Protein 4I7E (pdb70)

Solvent-accessible surface area: 40851 Å² total; per-residue (Å²): 75,67,53,0,0,0,0,0,12,42,26,8,0,0,0,0,2,0,0,0,9,0,0,0,6,8,0,46,105,81,69,8,58,0,37,0,0,40,60,0,11,33,2,0,24,80,21,71,21,72,78,5,83,32,40,70,0,31,55,12,1,5,61,8,3,20,55,0,78,8,17,158,22,75,75,8,121,71,120,73,0,14,36,100,0,13,99,32,0,120,143,42,29,3,72,0,0,0,0,0,0,14,59,51,6,1,88,5,0,49,81,0,33,112,70,59,17,38,0,0,0,0,0,1,18,3,23,6,36,2,20,10,14,42,24,0,0,0,0,0,5,0,0,30,11,0,7,59,2,0,25,35,2,23,21,0,23,12,72,45,8,12,1,2,0,0,28,2,15,0,58,150,5,0,6,0,0,0,33,0,0,3,0,0,3,2,5,10,5,1,2,60,47,17,140,88,67,52,112,84,6,26,36,36,0,98,139,4,86,134,73,62,27,56,9,0,2,1,0,0,1,65,38,37,27,40,0,74,61,15,2,116,81,1,75,122,70,25,63,46,51,14,93,32,4,25,5,14,18,4,0,50,0,8,56,2,14,0,24,0,2,2,2,0,0,24,0,0,4,42,0,0,35,0,3,63,110,65,79,30,9,60,1,2,0,6,59,66,46,113,34,24,21,50,49,2,50,122,3,42,75,92,177,66,107,20,59,100,106,2,16,38,4,6,84,16,1,3,55,82,170,63,0,0,0,0,0,9,34,31,6,0,0,0,0,3,0,0,0,9,0,0,0,8,4,0,49,109,85,66,7,65,0,34,0,0,41,45,0,10,34,3,0,21,80,22,67,20,146,76,4,88,32,38,71,0,36,51,12,1,11,53,8,4,20,60,0,69,7,25,178,24,102,79,8,136,55,112,123,0,4,54,100,0,39,111,30,0,68,134,43,38,5,72,0,0,0,0,0,0,9,41,55,0,0,75,5,0,47,73,0,47,112,65,62,24,35,0,0,0,0,0,1,21,7,14,5,26,5,26,5,13,43,51,1,0,0,4,16,6,0,3,29,14,0,7,71,5,0,26,32,2,20,26,4,23,24,66,37,16,31,0,3,0,0,25,2,16,1,109,125,0,0,6,0,0,0,28,0,0,4,0,0,7,2,4,10,7,1,2,59,49,17,141,91,76,41,115,71,5,17,55,17,0,92,115,2,61,127,76,52,20,52,12,1,3,1,0,0,0,64,45,34,27,42,0,88,70,15,2,120,66,1,59,127,66,26,60,51,49,6,75,46,8,44,7,15,20,8,0,64,0,9,57,2,14,0,32,2,2,3,17,0,0,30,0,0,3,55,0,0,46,4,1,60,93,66,103,30,2,66,0,0,0,18,54,79,44,104,62,36,42,49,56,2,47,108,2,34,80,90,187,64,108,20,59,92,142,3,10,46,17,5,79,29,1,3,30,76,70,68,0,0,0,0,0,12,36,30,4,0,0,0,0,3,0,0,0,10,0,0,0,5,8,0,52,108,92,68,8,56,0,33,0,0,43,51,0,12,33,1,0,24,72,23,63,23,142,76,6,89,28,40,70,0,28,49,14,0,7,55,9,2,19,58,0,116,8,19,155,25,105,78,6,87,67,127,71,0,5,56,87,0,45,114,29,0,74,143,44,31,4,72,0,0,0,0,0,0,10,70,54,0,0,82,6,0,53,78,0,51,107,71,68,21,43,0,0,0,0,0,1,23,5,22,5,21,3,28,8,13,40,36,1,0,0,0,4,6,0,0,19,11,0,2,71,5,0,24,51,1,27,22,3,24,23,74,70,17,7,0,2,0,0,25,2,16,1,49,148,2,0,6,0,0,0,30,0,0,3,0,0,6,2,3,10,6,2,1,59,44,16,145,82,82,36,114,56,8,20,35,39,0,97,144,5,86,142,75,49,25,117,13,0,3,2,0,0,0,66,38,32,27,43,0,94,94,17,2,55,82,1,57,149,70,24,69,40,65,6,68,41,7,39,9,18,33,5,0,57,0,7,56,2,14,0,30,3,3,2,16,0,0,24,0,0,3,56,0,0,53,5,1,54,101,64,98,28,4,68,0,0,0,17,58,65,46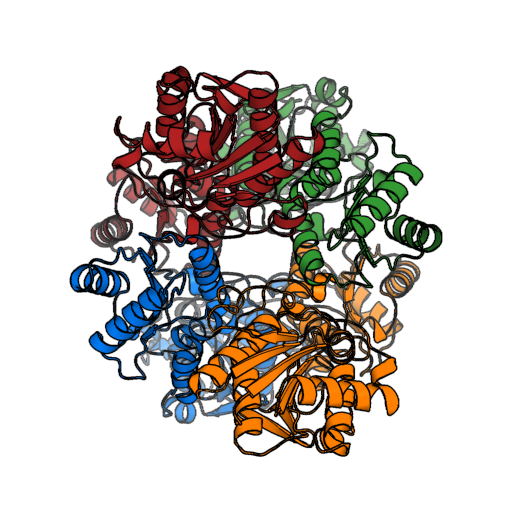,92,50,32,27,57,51,2,56,122,2,43,86,98,188,64,105,18,62,96,101,4,14,39,6,5,85,16,2,2,52,70,167,62,0,0,0,0,0,10,37,27,2,0,0,0,0,3,0,0,0,9,0,0,0,7,8,0,48,108,86,66,9,61,0,38,0,0,38,58,0,10,32,4,0,36,79,21,66,23,136,74,4,85,36,39,64,0,31,51,12,1,6,58,6,4,20,58,0,113,2,11,130,27,108,50,6,86,65,121,96,2,3,104,90,0,29,84,35,0,108,160,36,33,4,75,0,0,0,0,0,0,11,83,53,0,0,71,5,0,47,70,0,38,104,74,67,14,40,0,0,0,0,0,1,25,7,32,6,44,5,29,8,13,44,39,1,0,0,1,4,6,0,0,29,13,0,6,56,3,0,27,36,1,25,22,2,32,13,78,71,13,10,1,3,1,0,25,2,16,2,46,150,1,0,6,0,0,0,30,0,0,4,0,0,4,4,5,10,4,2,2,55,50,15,141,84,82,39,116,49,3,30,42,24,0,94,138,6,76,135,74,45,26,114,11,0,2,0,0,0,0,65,42,35,24,51,0,60,66,13,2,159,71,1,71,156,65,24,62,46,62,11,66,32,4,25,5,13,8,5,0,51,0,8,57,2,14,0,33,2,3,3,17,0,0,24,0,0,2,57,0,0,59,8,0,54,97,70,96,29,9,60,0,0,0,17,57,65,45,90,49,35,34,47,49,2,50,125,3,38,86,101,93,62,112,17,63,98,102,4,17,42,5,7,64,16,1,3,54

Structure (mmCIF, N/CA/C/O backbone):
data_4I7E
#
_entry.id   4I7E
#
_cell.length_a   96.650
_cell.length_b   112.960
_cell.length_c   131.040
_cell.angle_alpha   90.00
_cell.angle_beta   90.00
_cell.angle_gamma   90.00
#
_symmetry.space_group_name_H-M   'P 21 21 21'
#
loop_
_entity.id
_entity.type
_entity.pdbx_description
1 polymer 6-phosphofructokinase
2 non-polymer PHOSPHOENOLPYRUVATE
3 water water
#
loop_
_atom_site.group_PDB
_atom_site.id
_atom_site.type_symbol
_atom_site.label_atom_id
_atom_site.label_alt_id
_atom_site.label_comp_id
_atom_site.label_asym_id
_atom_site.label_entity_id
_atom_site.label_seq_id
_atom_site.pdbx_PDB_ins_code
_atom_site.Cartn_x
_atom_site.Cartn_y
_atom_site.Cartn_z
_atom_site.occupancy
_atom_site.B_iso_or_equiv
_atom_site.auth_seq_id
_atom_site.auth_comp_id
_atom_site.auth_asym_id
_atom_site.auth_atom_id
_atom_site.pdbx_PDB_model_num
ATOM 1 N N . MET A 1 1 ? 41.137 -47.729 4.848 1.00 52.56 1 MET A N 1
ATOM 2 C CA . MET A 1 1 ? 40.036 -48.276 3.998 1.00 52.39 1 MET A CA 1
ATOM 3 C C . MET A 1 1 ? 40.478 -48.594 2.573 1.00 52.09 1 MET A C 1
ATOM 4 O O . MET A 1 1 ? 41.230 -47.837 1.962 1.00 52.09 1 MET A O 1
ATOM 9 N N . LYS A 1 2 ? 39.999 -49.713 2.047 1.00 52.84 2 LYS A N 1
ATOM 10 C CA . LYS A 1 2 ? 40.263 -50.096 0.665 1.00 52.75 2 LYS A CA 1
ATOM 11 C C . LYS A 1 2 ? 39.297 -49.349 -0.266 1.00 51.90 2 LYS A C 1
ATOM 12 O O . LYS A 1 2 ? 39.664 -48.955 -1.384 1.00 50.69 2 LYS A O 1
ATOM 14 N N . ARG A 1 3 ? 38.064 -49.143 0.208 1.00 51.71 3 ARG A N 1
ATOM 15 C CA . ARG A 1 3 ? 37.002 -48.619 -0.643 1.00 50.96 3 ARG A CA 1
ATOM 16 C C . ARG A 1 3 ? 35.984 -47.766 0.131 1.00 49.63 3 ARG A C 1
ATOM 17 O O . ARG A 1 3 ? 35.457 -48.199 1.167 1.00 50.08 3 ARG A O 1
ATOM 25 N N . ILE A 1 4 ? 35.712 -46.560 -0.380 1.00 46.84 4 ILE A N 1
ATOM 26 C CA . ILE A 1 4 ? 34.625 -45.726 0.148 1.00 45.44 4 ILE A CA 1
ATOM 27 C C . ILE A 1 4 ? 33.526 -45.451 -0.881 1.00 44.36 4 ILE A C 1
ATOM 28 O O . ILE A 1 4 ? 33.632 -45.823 -2.062 1.00 43.28 4 ILE A O 1
ATOM 33 N N . GLY A 1 5 ? 32.462 -44.801 -0.402 1.00 43.78 5 GLY A N 1
ATOM 34 C CA . GLY A 1 5 ? 31.362 -44.355 -1.241 1.00 43.17 5 GLY A CA 1
ATOM 35 C C . GLY A 1 5 ? 31.053 -42.872 -1.133 1.00 42.10 5 GLY A C 1
ATOM 36 O O . GLY A 1 5 ? 31.476 -42.179 -0.214 1.00 41.91 5 GLY A O 1
ATOM 37 N N . VAL A 1 6 ? 30.298 -42.375 -2.097 1.00 41.75 6 VAL A N 1
ATOM 38 C CA . VAL A 1 6 ? 29.884 -40.990 -2.081 1.00 39.70 6 VAL A CA 1
ATOM 39 C C . VAL A 1 6 ? 28.505 -40.884 -2.710 1.00 40.23 6 VAL A C 1
ATOM 40 O O . VAL A 1 6 ? 28.227 -41.533 -3.724 1.00 40.86 6 VAL A O 1
ATOM 44 N N . LEU A 1 7 ? 27.635 -40.095 -2.080 1.00 40.12 7 LEU A N 1
ATOM 45 C CA . LEU A 1 7 ? 26.341 -39.786 -2.651 1.00 40.92 7 LEU A CA 1
ATOM 46 C C . LEU A 1 7 ? 25.920 -38.342 -2.429 1.00 40.27 7 LEU A C 1
ATOM 47 O O . LEU A 1 7 ? 26.483 -37.638 -1.602 1.00 39.74 7 LEU A O 1
ATOM 52 N N . THR A 1 8 ? 24.935 -37.913 -3.214 1.00 41.09 8 THR A N 1
ATOM 53 C CA . THR A 1 8 ? 24.333 -36.589 -3.069 1.00 40.54 8 THR A CA 1
ATOM 54 C C . THR A 1 8 ? 22.876 -36.763 -2.644 1.00 41.07 8 THR A C 1
ATOM 55 O O . THR A 1 8 ? 22.181 -37.689 -3.080 1.00 41.58 8 THR A O 1
ATOM 59 N N . SER A 1 9 ? 22.437 -35.883 -1.761 1.00 40.68 9 SER A N 1
ATOM 60 C CA . SER A 1 9 ? 21.083 -35.951 -1.251 1.00 41.75 9 SER A CA 1
ATOM 61 C C . SER A 1 9 ? 20.530 -34.554 -0.973 1.00 41.72 9 SER A C 1
ATOM 62 O O . SER A 1 9 ? 21.283 -33.618 -0.708 1.00 41.96 9 SER A O 1
ATOM 65 N N . GLY A 1 10 ? 19.208 -34.426 -1.013 1.00 42.84 10 GLY A N 1
ATOM 66 C CA . GLY A 1 10 ? 18.552 -33.139 -0.847 1.00 42.50 10 GLY A CA 1
ATOM 67 C C . GLY A 1 10 ? 18.422 -32.479 -2.193 1.00 42.42 10 GLY A C 1
ATOM 68 O O . GLY A 1 10 ? 18.615 -33.124 -3.225 1.00 43.57 10 GLY A O 1
ATOM 69 N N . GLY A 1 11 ? 18.119 -31.187 -2.211 1.00 41.46 11 GLY A N 1
ATOM 70 C CA . GLY A 1 11 ? 18.049 -30.486 -3.465 1.00 40.60 11 GLY A CA 1
ATOM 71 C C . GLY A 1 11 ? 19.401 -30.369 -4.137 1.00 39.15 11 GLY A C 1
ATOM 72 O O . GLY A 1 11 ? 20.463 -30.466 -3.467 1.00 39.54 11 GLY A O 1
ATOM 73 N N . ALA A 1 12 ? 19.380 -30.137 -5.457 1.00 38.24 12 ALA A N 1
ATOM 74 C CA . ALA A 1 12 ? 20.618 -29.793 -6.201 1.00 36.92 12 ALA A CA 1
ATOM 75 C C . ALA A 1 12 ? 21.202 -28.498 -5.627 1.00 35.08 12 ALA A C 1
ATOM 76 O O . ALA A 1 12 ? 20.483 -27.670 -5.100 1.00 35.79 12 ALA A O 1
ATOM 78 N N . SER A 1 13 ? 22.516 -28.359 -5.687 1.00 34.65 13 SER A N 1
ATOM 79 C CA . SER A 1 13 ? 23.202 -27.180 -5.175 1.00 33.25 13 SER A CA 1
ATOM 80 C C . SER A 1 13 ? 24.392 -26.954 -6.071 1.00 31.70 13 SER A C 1
ATOM 81 O O . SER A 1 13 ? 25.087 -27.924 -6.412 1.00 31.52 13 SER A O 1
ATOM 84 N N . PRO A 1 14 ? 24.622 -25.694 -6.510 1.00 30.34 14 PRO A N 1
ATOM 85 C CA . PRO A 1 14 ? 25.839 -25.510 -7.328 1.00 28.82 14 PRO A CA 1
ATOM 86 C C . PRO A 1 14 ? 27.123 -25.876 -6.568 1.00 28.47 14 PRO A C 1
ATOM 87 O O . PRO A 1 14 ? 27.378 -25.377 -5.471 1.00 27.24 14 PRO A O 1
ATOM 91 N N . GLY A 1 15 ? 27.923 -26.770 -7.146 1.00 28.85 15 GLY A N 1
ATOM 92 C CA . GLY A 1 15 ? 29.180 -27.210 -6.499 1.00 27.79 15 GLY A CA 1
ATOM 93 C C . GLY A 1 15 ? 29.140 -28.614 -5.920 1.00 28.32 15 GLY A C 1
ATOM 94 O O . GLY A 1 15 ? 30.146 -29.136 -5.437 1.00 27.10 15 GLY A O 1
ATOM 95 N N . MET A 1 16 ? 27.986 -29.250 -5.953 1.00 28.06 16 MET A N 1
ATOM 96 C CA . MET A 1 16 ? 27.928 -30.659 -5.633 1.00 29.23 16 MET A CA 1
ATOM 97 C C . MET A 1 16 ? 28.883 -31.493 -6.505 1.00 30.49 16 MET A C 1
ATOM 98 O O . MET A 1 16 ? 29.488 -32.440 -6.017 1.00 31.81 16 MET A O 1
ATOM 103 N N . ASN A 1 17 ? 29.028 -31.154 -7.784 1.00 31.16 17 ASN A N 1
ATOM 104 C CA . ASN A 1 17 ? 29.938 -31.913 -8.654 1.00 31.78 17 ASN A CA 1
ATOM 105 C C . ASN A 1 17 ? 31.412 -31.707 -8.316 1.00 32.07 17 ASN A C 1
ATOM 106 O O . ASN A 1 17 ? 32.188 -32.669 -8.335 1.00 32.67 17 ASN A O 1
ATOM 111 N N . ALA A 1 18 ? 31.788 -30.465 -7.999 1.00 31.80 18 ALA A N 1
ATOM 112 C CA . ALA A 1 18 ? 33.111 -30.133 -7.464 1.00 32.35 18 ALA A CA 1
ATOM 113 C C . ALA A 1 18 ? 33.470 -30.932 -6.197 1.00 32.46 18 ALA A C 1
ATOM 114 O O . ALA A 1 18 ? 34.624 -31.337 -6.018 1.00 33.06 18 ALA A O 1
ATOM 116 N N . ALA A 1 19 ? 32.484 -31.120 -5.318 1.00 31.98 19 ALA A N 1
ATOM 117 C CA . ALA A 1 19 ? 32.669 -31.893 -4.074 1.00 32.49 19 ALA A CA 1
ATOM 118 C C . ALA A 1 19 ? 32.844 -33.392 -4.346 1.00 32.39 19 ALA A C 1
ATOM 119 O O . ALA A 1 19 ? 33.672 -34.046 -3.725 1.00 33.57 19 ALA A O 1
ATOM 121 N N . ILE A 1 20 ? 32.040 -33.927 -5.269 1.00 32.45 20 ILE A N 1
ATOM 122 C CA . ILE A 1 20 ? 32.147 -35.322 -5.728 1.00 31.93 20 ILE A CA 1
ATOM 123 C C . ILE A 1 20 ? 33.523 -35.535 -6.354 1.00 32.71 20 ILE A C 1
ATOM 124 O O . ILE A 1 20 ? 34.216 -36.489 -6.000 1.00 33.53 20 ILE A O 1
ATOM 129 N N . ARG A 1 21 ? 33.936 -34.622 -7.244 1.00 32.10 21 ARG A N 1
ATOM 130 C CA . ARG A 1 21 ? 35.274 -34.689 -7.875 1.00 32.44 21 ARG A CA 1
ATOM 131 C C . ARG A 1 21 ? 36.408 -34.759 -6.856 1.00 32.48 21 ARG A C 1
ATOM 132 O O . ARG A 1 21 ? 37.356 -35.553 -7.002 1.00 33.66 21 ARG A O 1
ATOM 140 N N . SER A 1 22 ? 36.306 -33.919 -5.836 1.00 31.60 22 SER A N 1
ATOM 141 C CA . SER A 1 22 ? 37.287 -33.837 -4.782 1.00 31.71 22 SER A CA 1
ATOM 142 C C . SER A 1 22 ? 37.348 -35.108 -3.929 1.00 32.08 22 SER A C 1
ATOM 143 O O . SER A 1 22 ? 38.419 -35.599 -3.665 1.00 31.76 22 SER A O 1
ATOM 146 N N . VAL A 1 23 ? 36.194 -35.629 -3.494 1.00 32.43 23 VAL A N 1
ATOM 147 C CA . VAL A 1 23 ? 36.146 -36.897 -2.786 1.00 32.24 23 VAL A CA 1
ATOM 148 C C . VAL A 1 23 ? 36.824 -38.015 -3.603 1.00 33.47 23 VAL A C 1
ATOM 149 O O . VAL A 1 23 ? 37.647 -38.747 -3.082 1.00 34.31 23 VAL A O 1
ATOM 153 N N . VAL A 1 24 ? 36.460 -38.135 -4.880 1.00 33.43 24 VAL A N 1
ATOM 154 C CA . VAL A 1 24 ? 37.021 -39.150 -5.753 1.00 33.49 24 VAL A CA 1
ATOM 155 C C . VAL A 1 24 ? 38.535 -38.985 -5.971 1.00 34.77 24 VAL A C 1
ATOM 156 O O . VAL A 1 24 ? 39.302 -39.924 -5.786 1.00 35.77 24 VAL A O 1
ATOM 160 N N . ARG A 1 25 ? 38.962 -37.795 -6.352 1.00 34.63 25 ARG A N 1
ATOM 161 C CA . ARG A 1 25 ? 40.363 -37.553 -6.592 1.00 35.87 25 ARG A CA 1
ATOM 162 C C . ARG A 1 25 ? 41.219 -37.672 -5.306 1.00 36.14 25 ARG A C 1
ATOM 163 O O . ARG A 1 25 ? 42.342 -38.187 -5.352 1.00 36.73 25 ARG A O 1
ATOM 171 N N . LYS A 1 26 ? 40.688 -37.216 -4.172 1.00 36.04 26 LYS A N 1
ATOM 172 C CA . LYS A 1 26 ? 41.425 -37.274 -2.894 1.00 36.02 26 LYS A CA 1
ATOM 173 C C . LYS A 1 26 ? 41.590 -38.717 -2.412 1.00 36.73 26 LYS A C 1
ATOM 174 O O . LYS A 1 26 ? 42.655 -39.105 -1.905 1.00 37.18 26 LYS A O 1
ATOM 180 N N . ALA A 1 27 ? 40.541 -39.515 -2.592 1.00 36.71 27 ALA A N 1
ATOM 181 C CA . ALA A 1 27 ? 40.568 -40.934 -2.217 1.00 37.16 27 ALA A CA 1
ATOM 182 C C . ALA A 1 27 ? 41.555 -41.620 -3.128 1.00 38.22 27 ALA A C 1
ATOM 183 O O . ALA A 1 27 ? 42.522 -42.250 -2.666 1.00 38.07 27 ALA A O 1
ATOM 185 N N . ILE A 1 28 ? 41.365 -41.439 -4.430 1.00 37.79 28 ILE A N 1
ATOM 186 C CA . ILE A 1 28 ? 42.237 -42.112 -5.398 1.00 39.30 28 ILE A CA 1
ATOM 187 C C . ILE A 1 28 ? 43.717 -41.712 -5.198 1.00 39.54 28 ILE A C 1
ATOM 188 O O . ILE A 1 28 ? 44.601 -42.552 -5.322 1.00 40.63 28 ILE A O 1
ATOM 193 N N . TYR A 1 29 ? 43.968 -40.446 -4.865 1.00 39.01 29 TYR A N 1
ATOM 194 C CA . TYR A 1 29 ? 45.328 -39.986 -4.551 1.00 39.45 29 TYR A CA 1
ATOM 195 C C . TYR A 1 29 ? 45.992 -40.839 -3.457 1.00 40.34 29 TYR A C 1
ATOM 196 O O . TYR A 1 29 ? 47.214 -41.080 -3.488 1.00 40.03 29 TYR A O 1
ATOM 205 N N . HIS A 1 30 ? 45.184 -41.291 -2.497 1.00 40.45 30 HIS A N 1
ATOM 206 C CA . HIS A 1 30 ? 45.672 -42.081 -1.359 1.00 41.55 30 HIS A CA 1
ATOM 207 C C . HIS A 1 30 ? 45.573 -43.580 -1.562 1.00 42.89 30 HIS A C 1
ATOM 208 O O . HIS A 1 30 ? 45.769 -44.348 -0.611 1.00 42.52 30 HIS A O 1
ATOM 215 N N . GLY A 1 31 ? 45.289 -44.010 -2.789 1.00 43.48 31 GLY A N 1
ATOM 216 C CA . GLY A 1 31 ? 45.165 -45.440 -3.092 1.00 44.54 31 GLY A CA 1
ATOM 217 C C . GLY A 1 31 ? 43.826 -46.047 -2.701 1.00 44.80 31 GLY A C 1
ATOM 218 O O . GLY A 1 31 ? 43.697 -47.260 -2.624 1.00 46.29 31 GLY A O 1
ATOM 219 N N . VAL A 1 32 ? 42.810 -45.219 -2.471 1.00 44.29 32 VAL A N 1
ATOM 220 C CA . VAL A 1 32 ? 41.484 -45.717 -2.077 1.00 44.16 32 VAL A CA 1
ATOM 221 C C . VAL A 1 32 ? 40.548 -45.764 -3.301 1.00 44.48 32 VAL A C 1
ATOM 222 O O . VAL A 1 32 ? 40.510 -44.831 -4.109 1.00 43.94 32 VAL A O 1
ATOM 226 N N . GLU A 1 33 ? 39.793 -46.847 -3.446 1.00 45.98 33 GLU A N 1
ATOM 227 C CA . GLU A 1 33 ? 38.726 -46.909 -4.464 1.00 45.98 33 GLU A CA 1
ATOM 228 C C . GLU A 1 33 ? 37.506 -46.122 -4.012 1.00 44.48 33 GLU A C 1
ATOM 229 O O . GLU A 1 33 ? 37.242 -46.017 -2.812 1.00 44.09 33 GLU A O 1
ATOM 235 N N . VAL A 1 34 ? 36.761 -45.573 -4.973 1.00 43.37 34 VAL A N 1
ATOM 236 C CA . VAL A 1 34 ? 35.545 -44.785 -4.661 1.00 42.08 34 VAL A CA 1
ATOM 237 C C . VAL A 1 34 ? 34.409 -45.245 -5.532 1.00 42.51 34 VAL A C 1
ATOM 238 O O . VAL A 1 34 ? 34.548 -45.297 -6.754 1.00 41.90 34 VAL A O 1
ATOM 242 N N . TYR A 1 35 ? 33.288 -45.591 -4.892 1.00 43.30 35 TYR A N 1
ATOM 243 C CA . TYR A 1 35 ? 32.123 -46.070 -5.586 1.00 43.98 35 TYR A CA 1
ATOM 244 C C . TYR A 1 35 ? 31.069 -44.976 -5.491 1.00 42.84 35 TYR A C 1
ATOM 245 O O . TYR A 1 35 ? 30.892 -44.368 -4.439 1.00 42.24 35 TYR A O 1
ATOM 254 N N . GLY A 1 36 ? 30.422 -44.695 -6.616 1.00 41.88 36 GLY A N 1
ATOM 255 C CA . GLY A 1 36 ? 29.353 -43.699 -6.683 1.00 40.46 36 GLY A CA 1
ATOM 256 C C . GLY A 1 36 ? 28.042 -44.362 -6.326 1.00 40.63 36 GLY A C 1
ATOM 257 O O . GLY A 1 36 ? 27.786 -45.478 -6.756 1.00 41.11 36 GLY A O 1
ATOM 258 N N . VAL A 1 37 ? 27.247 -43.687 -5.499 1.00 39.98 37 VAL A N 1
ATOM 259 C CA . VAL A 1 37 ? 25.919 -44.140 -5.135 1.00 40.77 37 VAL A CA 1
ATOM 260 C C . VAL A 1 37 ? 24.968 -43.123 -5.725 1.00 40.73 37 VAL A C 1
ATOM 261 O O . VAL A 1 37 ? 24.996 -41.958 -5.341 1.00 38.83 37 VAL A O 1
ATOM 265 N N . TYR A 1 38 ? 24.138 -43.589 -6.648 1.00 42.74 38 TYR A N 1
ATOM 266 C CA . TYR A 1 38 ? 23.258 -42.740 -7.449 1.00 43.67 38 TYR A CA 1
ATOM 267 C C . TYR A 1 38 ? 21.898 -42.612 -6.783 1.00 44.92 38 TYR A C 1
ATOM 268 O O . TYR A 1 38 ? 21.467 -43.526 -6.097 1.00 46.42 38 TYR A O 1
ATOM 277 N N . HIS A 1 39 ? 21.242 -41.468 -6.941 1.00 45.22 39 HIS A N 1
ATOM 278 C CA . HIS A 1 39 ? 19.896 -41.243 -6.370 1.00 46.98 39 HIS A CA 1
ATOM 279 C C . HIS A 1 39 ? 19.818 -41.238 -4.823 1.00 46.90 39 HIS A C 1
ATOM 280 O O . HIS A 1 39 ? 18.799 -41.626 -4.247 1.00 48.42 39 HIS A O 1
ATOM 287 N N . GLY A 1 40 ? 20.881 -40.761 -4.179 1.00 45.79 40 GLY A N 1
ATOM 288 C CA . GLY A 1 40 ? 20.966 -40.659 -2.725 1.00 45.95 40 GLY A CA 1
ATOM 289 C C . GLY A 1 40 ? 20.820 -41.976 -1.973 1.00 47.60 40 GLY A C 1
ATOM 290 O O . GLY A 1 40 ? 21.258 -43.030 -2.441 1.00 48.20 40 GLY A O 1
ATOM 291 N N . TYR A 1 41 ? 20.181 -41.915 -0.807 1.00 48.72 41 TYR A N 1
ATOM 292 C CA . TYR A 1 41 ? 19.863 -43.112 -0.014 1.00 50.66 41 TYR A CA 1
ATOM 293 C C . TYR A 1 41 ? 18.911 -44.100 -0.715 1.00 52.60 41 TYR A C 1
ATOM 294 O O . TYR A 1 41 ? 18.957 -45.316 -0.467 1.00 53.78 41 TYR A O 1
ATOM 303 N N . ALA A 1 42 ? 18.053 -43.583 -1.590 1.00 53.32 42 ALA A N 1
ATOM 304 C CA . ALA A 1 42 ? 17.178 -44.445 -2.377 1.00 54.89 42 ALA A CA 1
ATOM 305 C C . ALA A 1 42 ? 18.033 -45.408 -3.208 1.00 54.79 42 ALA A C 1
ATOM 306 O O . ALA A 1 42 ? 17.793 -46.621 -3.222 1.00 56.29 42 ALA A O 1
ATOM 308 N N . GLY A 1 43 ? 19.048 -44.863 -3.869 1.00 53.36 43 GLY A N 1
ATOM 309 C CA . GLY A 1 43 ? 19.970 -45.656 -4.668 1.00 53.01 43 GLY A CA 1
ATOM 310 C C . GLY A 1 43 ? 20.820 -46.568 -3.830 1.00 53.32 43 GLY A C 1
ATOM 311 O O . GLY A 1 43 ? 21.177 -47.664 -4.268 1.00 54.28 43 GLY A O 1
ATOM 312 N N . LEU A 1 44 ? 21.158 -46.127 -2.623 1.00 52.88 44 LEU A N 1
ATOM 313 C CA . LEU A 1 44 ? 21.937 -46.967 -1.717 1.00 53.26 44 LEU A CA 1
ATOM 314 C C . LEU A 1 44 ? 21.162 -48.239 -1.441 1.00 54.90 44 LEU A C 1
ATOM 315 O O . LEU A 1 44 ? 21.703 -49.335 -1.558 1.00 56.10 44 LEU A O 1
ATOM 320 N N . ILE A 1 45 ? 19.888 -48.072 -1.091 1.00 55.64 45 ILE A N 1
ATOM 321 C CA . ILE A 1 45 ? 18.985 -49.175 -0.806 1.00 57.17 45 ILE A CA 1
ATOM 322 C C . ILE A 1 45 ? 18.773 -50.061 -2.036 1.00 58.10 45 ILE A C 1
ATOM 323 O O . ILE A 1 45 ? 18.770 -51.281 -1.933 1.00 59.80 45 ILE A O 1
ATOM 328 N N . ALA A 1 46 ? 18.594 -49.445 -3.196 1.00 57.43 46 ALA A N 1
ATOM 329 C CA . ALA A 1 46 ? 18.354 -50.181 -4.434 1.00 58.59 46 ALA A CA 1
ATOM 330 C C . ALA A 1 46 ? 19.618 -50.822 -4.997 1.00 58.70 46 ALA A C 1
ATOM 331 O O . ALA A 1 46 ? 19.542 -51.652 -5.895 1.00 60.38 46 ALA A O 1
ATOM 333 N N . GLY A 1 47 ? 20.782 -50.444 -4.480 1.00 57.90 47 GLY A N 1
ATOM 334 C CA . GLY A 1 47 ? 22.056 -50.962 -4.987 1.00 57.80 47 GLY A CA 1
ATOM 335 C C . GLY A 1 47 ? 22.480 -50.323 -6.300 1.00 57.13 47 GLY A C 1
ATOM 336 O O . GLY A 1 47 ? 23.165 -50.960 -7.112 1.00 57.52 47 GLY A O 1
ATOM 337 N N . ASN A 1 48 ? 22.076 -49.069 -6.510 1.00 56.21 48 ASN A N 1
ATOM 338 C CA . ASN A 1 48 ? 22.504 -48.324 -7.679 1.00 55.87 48 ASN A CA 1
ATOM 339 C C . ASN A 1 48 ? 23.890 -47.694 -7.441 1.00 53.89 48 ASN A C 1
ATOM 340 O O . ASN A 1 48 ? 24.027 -46.500 -7.149 1.00 52.40 48 ASN A O 1
ATOM 345 N N . ILE A 1 49 ? 24.911 -48.531 -7.580 1.00 53.71 49 ILE A N 1
ATOM 346 C CA . ILE A 1 49 ? 26.248 -48.220 -7.140 1.00 52.42 49 ILE A CA 1
ATOM 347 C C . ILE A 1 49 ? 27.215 -48.611 -8.245 1.00 53.12 49 ILE A C 1
ATOM 348 O O . ILE A 1 49 ? 27.140 -49.700 -8.771 1.00 54.54 49 ILE A O 1
ATOM 353 N N . LYS A 1 50 ? 28.126 -47.717 -8.594 1.00 52.17 50 LYS A N 1
ATOM 354 C CA . LYS A 1 50 ? 29.045 -47.960 -9.692 1.00 52.65 50 LYS A CA 1
ATOM 355 C C . LYS A 1 50 ? 30.380 -47.349 -9.324 1.00 51.20 50 LYS A C 1
ATOM 356 O O . LYS A 1 50 ? 30.440 -46.209 -8.895 1.00 50.31 50 LYS A O 1
ATOM 359 N N . LYS A 1 51 ? 31.453 -48.105 -9.488 1.00 51.68 51 LYS A N 1
ATOM 360 C CA . LYS A 1 51 ? 32.781 -47.564 -9.280 1.00 50.86 51 LYS A CA 1
ATOM 361 C C . LYS A 1 51 ? 32.960 -46.295 -10.111 1.00 50.03 51 LYS A C 1
ATOM 362 O O . LYS A 1 51 ? 32.442 -46.193 -11.242 1.00 50.31 51 LYS A O 1
ATOM 368 N N . LEU A 1 52 ? 33.664 -45.327 -9.515 1.00 48.73 52 LEU A N 1
ATOM 369 C CA . LEU A 1 52 ? 34.029 -44.080 -10.176 1.00 47.57 52 LEU A CA 1
ATOM 370 C C . LEU A 1 52 ? 35.550 -44.074 -10.395 1.00 47.86 52 LEU A C 1
ATOM 371 O O . LEU A 1 52 ? 36.330 -44.207 -9.437 1.00 47.35 52 LEU A O 1
ATOM 376 N N . GLU A 1 53 ? 35.964 -43.948 -11.655 1.00 48.43 53 GLU A N 1
ATOM 377 C CA . GLU A 1 53 ? 37.386 -43.846 -12.014 1.00 48.91 53 GLU A CA 1
ATOM 378 C C . GLU A 1 53 ? 37.869 -42.392 -11.971 1.00 48.02 53 GLU A C 1
ATOM 379 O O . GLU A 1 53 ? 37.057 -41.459 -11.928 1.00 46.85 53 GLU A O 1
ATOM 385 N N . VAL A 1 54 ? 39.192 -42.197 -11.966 1.00 47.90 54 VAL A N 1
ATOM 386 C CA . VAL A 1 54 ? 39.757 -40.839 -11.998 1.00 46.79 54 VAL A CA 1
ATOM 387 C C . VAL A 1 54 ? 39.086 -39.979 -13.069 1.00 46.01 54 VAL A C 1
ATOM 388 O O . VAL A 1 54 ? 38.728 -38.844 -12.808 1.00 45.32 54 VAL A O 1
ATOM 392 N N . GLY A 1 55 ? 38.901 -40.533 -14.262 1.00 45.73 55 GLY A N 1
ATOM 393 C CA . GLY A 1 55 ? 38.392 -39.765 -15.383 1.00 45.12 55 GLY A CA 1
ATOM 394 C C . GLY A 1 55 ? 36.891 -39.579 -15.397 1.00 43.82 55 GLY A C 1
ATOM 395 O O . GLY A 1 55 ? 36.394 -38.759 -16.155 1.00 43.69 55 GLY A O 1
ATOM 396 N N . ASP A 1 56 ? 36.162 -40.313 -14.558 1.00 42.79 56 ASP A N 1
ATOM 397 C CA . ASP A 1 56 ? 34.703 -40.148 -14.474 1.00 42.04 56 ASP A CA 1
ATOM 398 C C . ASP A 1 56 ? 34.294 -38.831 -13.807 1.00 39.88 56 ASP A C 1
ATOM 399 O O . ASP A 1 56 ? 33.130 -38.450 -13.869 1.00 39.73 56 ASP A O 1
ATOM 404 N N . VAL A 1 57 ? 35.236 -38.163 -13.141 1.00 38.15 57 VAL A N 1
ATOM 405 C CA . VAL A 1 57 ? 34.985 -36.855 -12.538 1.00 36.18 57 VAL A CA 1
ATOM 406 C C . VAL A 1 57 ? 35.778 -35.770 -13.287 1.00 37.20 57 VAL A C 1
ATOM 407 O O . VAL A 1 57 ? 35.976 -34.655 -12.792 1.00 36.47 57 VAL A O 1
ATOM 411 N N . GLY A 1 58 ? 36.241 -36.128 -14.481 1.00 38.54 58 GLY A N 1
ATOM 412 C CA . GLY A 1 58 ? 36.794 -35.180 -15.402 1.00 40.12 58 GLY A CA 1
ATOM 413 C C . GLY A 1 58 ? 35.672 -34.361 -15.986 1.00 40.38 58 GLY A C 1
ATOM 414 O O . GLY A 1 58 ? 34.563 -34.853 -16.176 1.00 41.70 58 GLY A O 1
ATOM 415 N N . ASP A 1 59 ? 35.959 -33.112 -16.287 1.00 40.73 59 ASP A N 1
ATOM 416 C CA . ASP A 1 59 ? 34.939 -32.194 -16.824 1.00 41.46 59 ASP A CA 1
ATOM 417 C C . ASP A 1 59 ? 33.569 -32.145 -16.068 1.00 39.32 59 ASP A C 1
ATOM 418 O O . ASP A 1 59 ? 32.494 -31.986 -16.687 1.00 39.99 59 ASP A O 1
ATOM 423 N N . ILE A 1 60 ? 33.608 -32.247 -14.735 1.00 36.56 60 ILE A N 1
ATOM 424 C CA . ILE A 1 60 ? 32.442 -31.896 -13.914 1.00 34.38 60 ILE A CA 1
ATOM 425 C C . ILE A 1 60 ? 32.688 -30.736 -12.934 1.00 33.34 60 ILE A C 1
ATOM 426 O O . ILE A 1 60 ? 31.736 -30.183 -12.418 1.00 31.49 60 ILE A O 1
ATOM 431 N N . ILE A 1 61 ? 33.940 -30.344 -12.679 1.00 32.14 61 ILE A N 1
ATOM 432 C CA . ILE A 1 61 ? 34.189 -29.326 -11.644 1.00 31.69 61 ILE A CA 1
ATOM 433 C C . ILE A 1 61 ? 33.305 -28.039 -11.827 1.00 31.65 61 ILE A C 1
ATOM 434 O O . ILE A 1 61 ? 32.847 -27.408 -10.859 1.00 30.44 61 ILE A O 1
ATOM 439 N N . HIS A 1 62 ? 33.064 -27.713 -13.083 1.00 32.40 62 HIS A N 1
ATOM 440 C CA . HIS A 1 62 ? 32.363 -26.498 -13.510 1.00 33.26 62 HIS A CA 1
ATOM 441 C C . HIS A 1 62 ? 30.882 -26.666 -13.815 1.00 33.05 62 HIS A C 1
ATOM 442 O O . HIS A 1 62 ? 30.242 -25.718 -14.240 1.00 33.32 62 HIS A O 1
ATOM 449 N N . ARG A 1 63 ? 30.341 -27.860 -13.624 1.00 33.36 63 ARG A N 1
ATOM 450 C CA . ARG A 1 63 ? 28.966 -28.109 -14.018 1.00 34.46 63 ARG A CA 1
ATOM 451 C C . ARG A 1 63 ? 28.108 -27.994 -12.786 1.00 32.98 63 ARG A C 1
ATOM 452 O O . ARG A 1 63 ? 28.531 -28.406 -11.713 1.00 31.45 63 ARG A O 1
ATOM 460 N N . GLY A 1 64 ? 26.890 -27.460 -12.955 1.00 32.40 64 GLY A N 1
ATOM 461 C CA . GLY A 1 64 ? 25.904 -27.463 -11.889 1.00 31.26 64 GLY A CA 1
ATOM 462 C C . GLY A 1 64 ? 25.270 -28.824 -11.703 1.00 31.64 64 GLY A C 1
ATOM 463 O O . GLY A 1 64 ? 25.557 -29.772 -12.461 1.00 31.56 64 GLY A O 1
ATOM 464 N N . GLY A 1 65 ? 24.396 -28.917 -10.704 1.00 31.83 65 GLY A N 1
ATOM 465 C CA . GLY A 1 65 ? 23.672 -30.171 -10.406 1.00 32.50 65 GLY A CA 1
ATOM 466 C C . GLY A 1 65 ? 24.565 -31.230 -9.805 1.00 32.31 65 GLY A C 1
ATOM 467 O O . GLY A 1 65 ? 25.552 -30.912 -9.160 1.00 31.52 65 GLY A O 1
ATOM 468 N N . THR A 1 66 ? 24.227 -32.499 -10.034 1.00 32.45 66 THR A N 1
ATOM 469 C CA . THR A 1 66 ? 24.991 -33.628 -9.491 1.00 33.10 66 THR A CA 1
ATOM 470 C C . THR A 1 66 ? 24.906 -34.822 -10.432 1.00 34.08 66 THR A C 1
ATOM 471 O O . THR A 1 66 ? 23.840 -35.254 -10.814 1.00 34.31 66 THR A O 1
ATOM 475 N N . ILE A 1 67 ? 26.057 -35.331 -10.829 1.00 34.96 67 ILE A N 1
ATOM 476 C CA . ILE A 1 67 ? 26.128 -36.459 -11.751 1.00 36.57 67 ILE A CA 1
ATOM 477 C C . ILE A 1 67 ? 25.663 -37.742 -11.080 1.00 38.11 67 ILE A C 1
ATOM 478 O O . ILE A 1 67 ? 25.478 -38.748 -11.750 1.00 39.10 67 ILE A O 1
ATOM 483 N N . LEU A 1 68 ? 25.499 -37.698 -9.761 1.00 38.88 68 LEU A N 1
ATOM 484 C CA . LEU A 1 68 ? 25.077 -38.861 -8.981 1.00 40.41 68 LEU A CA 1
ATOM 485 C C . LEU A 1 68 ? 23.561 -38.818 -8.726 1.00 42.69 68 LEU A C 1
ATOM 486 O O . LEU A 1 68 ? 22.980 -39.792 -8.310 1.00 44.10 68 LEU A O 1
ATOM 491 N N . TYR A 1 69 ? 22.938 -37.679 -9.015 1.00 44.44 69 TYR A N 1
ATOM 492 C CA . TYR A 1 69 ? 21.522 -37.444 -8.760 1.00 47.12 69 TYR A CA 1
ATOM 493 C C . TYR A 1 69 ? 21.184 -37.436 -7.273 1.00 47.83 69 TYR A C 1
ATOM 494 O O . TYR A 1 69 ? 21.970 -37.889 -6.449 1.00 47.52 69 TYR A O 1
ATOM 503 N N . THR A 1 70 ? 20.011 -36.886 -6.956 1.00 49.11 70 THR A N 1
ATOM 504 C CA . THR A 1 70 ? 19.442 -36.927 -5.609 1.00 50.26 70 THR A CA 1
ATOM 505 C C . THR A 1 70 ? 17.997 -37.408 -5.716 1.00 52.68 70 THR A C 1
ATOM 506 O O . THR A 1 70 ? 17.347 -37.222 -6.739 1.00 52.36 70 THR A O 1
ATOM 510 N N . ALA A 1 71 ? 17.527 -38.052 -4.656 1.00 55.34 71 ALA A N 1
ATOM 511 C CA . ALA A 1 71 ? 16.138 -38.461 -4.523 1.00 58.40 71 ALA A CA 1
ATOM 512 C C . ALA A 1 71 ? 15.789 -38.398 -3.043 1.00 60.86 71 ALA A C 1
ATOM 513 O O . ALA A 1 71 ? 16.682 -38.502 -2.187 1.00 60.95 71 ALA A O 1
ATOM 515 N N . ARG A 1 72 ? 14.503 -38.201 -2.751 1.00 63.87 72 ARG A N 1
ATOM 516 C CA . ARG A 1 72 ? 13.973 -38.282 -1.394 1.00 66.41 72 ARG A CA 1
ATOM 517 C C . ARG A 1 72 ? 13.833 -39.756 -1.011 1.00 68.53 72 ARG A C 1
ATOM 518 O O . ARG A 1 72 ? 13.258 -40.552 -1.771 1.00 69.80 72 ARG A O 1
ATOM 526 N N . CYS A 1 73 ? 14.332 -40.111 0.172 1.00 69.34 73 CYS A N 1
ATOM 527 C CA . CYS A 1 73 ? 14.235 -41.487 0.667 1.00 70.92 73 CYS A CA 1
ATOM 528 C C . CYS A 1 73 ? 13.664 -41.553 2.085 1.00 72.74 73 CYS A C 1
ATOM 529 O O . CYS A 1 73 ? 14.419 -41.559 3.060 1.00 72.24 73 CYS A O 1
ATOM 532 N N . PRO A 1 74 ? 12.322 -41.557 2.202 1.00 74.83 74 PRO A N 1
ATOM 533 C CA . PRO A 1 74 ? 11.617 -41.857 3.450 1.00 77.22 74 PRO A CA 1
ATOM 534 C C . PRO A 1 74 ? 11.955 -43.237 4.029 1.00 78.96 74 PRO A C 1
ATOM 535 O O . PRO A 1 74 ? 12.047 -43.381 5.251 1.00 79.59 74 PRO A O 1
ATOM 539 N N . GLU A 1 75 ? 12.135 -44.237 3.164 1.00 79.84 75 GLU A N 1
ATOM 540 C CA . GLU A 1 75 ? 12.612 -45.563 3.587 1.00 81.66 75 GLU A CA 1
ATOM 541 C C . GLU A 1 75 ? 13.813 -45.477 4.550 1.00 81.31 75 GLU A C 1
ATOM 542 O O . GLU A 1 75 ? 13.932 -46.271 5.480 1.00 82.74 75 GLU A O 1
ATOM 548 N N . PHE A 1 76 ? 14.673 -44.489 4.335 1.00 79.81 76 PHE A N 1
ATOM 549 C CA . PHE A 1 76 ? 15.868 -44.318 5.140 1.00 79.56 76 PHE A CA 1
ATOM 550 C C . PHE A 1 76 ? 15.622 -43.632 6.499 1.00 81.23 76 PHE A C 1
ATOM 551 O O . PHE A 1 76 ? 16.453 -43.766 7.414 1.00 81.58 76 PHE A O 1
ATOM 559 N N . LYS A 1 77 ? 14.500 -42.916 6.637 1.00 82.80 77 LYS A N 1
ATOM 560 C CA . LYS A 1 77 ? 14.108 -42.313 7.916 1.00 84.61 77 LYS A CA 1
ATOM 561 C C . LYS A 1 77 ? 13.644 -43.399 8.915 1.00 87.74 77 LYS A C 1
ATOM 562 O O . LYS A 1 77 ? 13.121 -43.079 9.991 1.00 89.47 77 LYS A O 1
ATOM 566 N N . THR A 1 78 ? 13.839 -44.675 8.554 1.00 88.76 78 THR A N 1
ATOM 567 C CA . THR A 1 78 ? 13.393 -45.821 9.346 1.00 91.57 78 THR A CA 1
ATOM 568 C C . THR A 1 78 ? 14.214 -47.081 9.115 1.00 92.40 78 THR A C 1
ATOM 569 O O . THR A 1 78 ? 15.007 -47.141 8.165 1.00 90.63 78 THR A O 1
ATOM 573 N N . GLU A 1 79 ? 14.146 -48.061 10.023 1.00 95.17 79 GLU A N 1
ATOM 574 C CA . GLU A 1 79 ? 15.306 -48.506 10.810 1.00 95.43 79 GLU A CA 1
ATOM 575 C C . GLU A 1 79 ? 15.595 -49.739 9.911 1.00 95.17 79 GLU A C 1
ATOM 576 O O . GLU A 1 79 ? 16.716 -50.263 9.848 1.00 94.06 79 GLU A O 1
ATOM 582 N N . GLU A 1 80 ? 14.533 -50.202 9.232 1.00 96.13 80 GLU A N 1
ATOM 583 C CA . GLU A 1 80 ? 14.608 -51.261 8.241 1.00 96.09 80 GLU A CA 1
ATOM 584 C C . GLU A 1 80 ? 15.272 -50.753 6.958 1.00 93.39 80 GLU A C 1
ATOM 585 O O . GLU A 1 80 ? 16.085 -51.474 6.375 1.00 92.42 80 GLU A O 1
ATOM 587 N N . GLY A 1 81 ? 14.934 -49.533 6.522 1.00 91.89 81 GLY A N 1
ATOM 588 C CA . GLY A 1 81 ? 15.577 -48.940 5.348 1.00 89.40 81 GLY A CA 1
ATOM 589 C C . GLY A 1 81 ? 17.067 -48.832 5.583 1.00 87.69 81 GLY A C 1
ATOM 590 O O . GLY A 1 81 ? 17.861 -49.299 4.772 1.00 86.67 81 GLY A O 1
ATOM 591 N N . GLN A 1 82 ? 17.431 -48.259 6.731 1.00 87.52 82 GLN A N 1
ATOM 592 C CA . GLN A 1 82 ? 18.826 -48.032 7.111 1.00 86.15 82 GLN A CA 1
ATOM 593 C C . GLN A 1 82 ? 19.683 -49.270 6.974 1.00 86.30 82 GLN A C 1
ATOM 594 O O . GLN A 1 82 ? 20.902 -49.170 6.811 1.00 85.20 82 GLN A O 1
ATOM 600 N N . LYS A 1 83 ? 19.057 -50.444 7.025 1.00 88.16 83 LYS A N 1
ATOM 601 C CA . LYS A 1 83 ? 19.823 -51.669 7.151 1.00 88.63 83 LYS A CA 1
ATOM 602 C C . LYS A 1 83 ? 19.603 -52.802 6.117 1.00 89.02 83 LYS A C 1
ATOM 603 O O . LYS A 1 83 ? 20.373 -53.767 6.125 1.00 89.75 83 LYS A O 1
ATOM 605 N N . LYS A 1 84 ? 18.701 -52.684 5.146 1.00 88.38 84 LYS A N 1
ATOM 606 C CA . LYS A 1 84 ? 18.995 -52.351 3.704 1.00 86.28 84 LYS A CA 1
ATOM 607 C C . LYS A 1 84 ? 20.173 -51.584 3.104 1.00 82.97 84 LYS A C 1
ATOM 608 O O . LYS A 1 84 ? 20.889 -52.150 2.272 1.00 82.07 84 LYS A O 1
ATOM 614 N N . GLY A 1 85 ? 20.343 -50.312 3.438 1.00 80.74 85 GLY A N 1
ATOM 615 C CA . GLY A 1 85 ? 21.515 -49.568 2.968 1.00 78.09 85 GLY A CA 1
ATOM 616 C C . GLY A 1 85 ? 22.793 -50.292 3.357 1.00 77.43 85 GLY A C 1
ATOM 617 O O . GLY A 1 85 ? 23.775 -50.299 2.624 1.00 75.68 85 GLY A O 1
ATOM 618 N N . ILE A 1 86 ? 22.727 -50.964 4.503 1.00 78.63 86 ILE A N 1
ATOM 619 C CA . ILE A 1 86 ? 23.865 -51.605 5.128 1.00 78.34 86 ILE A CA 1
ATOM 620 C C . ILE A 1 86 ? 24.291 -52.871 4.368 1.00 78.45 86 ILE A C 1
ATOM 621 O O . ILE A 1 86 ? 25.484 -53.084 4.145 1.00 77.87 86 ILE A O 1
ATOM 626 N N . GLU A 1 87 ? 23.334 -53.703 3.961 1.00 79.17 87 GLU A N 1
ATOM 627 C CA . GLU A 1 87 ? 23.663 -54.920 3.209 1.00 79.45 87 GLU A CA 1
ATOM 628 C C . GLU A 1 87 ? 24.262 -54.582 1.849 1.00 76.62 87 GLU A C 1
ATOM 629 O O . GLU A 1 87 ? 25.139 -55.293 1.358 1.00 76.33 87 GLU A O 1
ATOM 635 N N . GLN A 1 88 ? 23.764 -53.506 1.244 1.00 74.09 88 GLN A N 1
ATOM 636 C CA . GLN A 1 88 ? 24.248 -53.037 -0.055 1.00 71.52 88 GLN A CA 1
ATOM 637 C C . GLN A 1 88 ? 25.668 -52.458 0.019 1.00 68.92 88 GLN A C 1
ATOM 638 O O . GLN A 1 88 ? 26.455 -52.619 -0.916 1.00 67.88 88 GLN A O 1
ATOM 644 N N . LEU A 1 89 ? 25.987 -51.794 1.128 1.00 67.42 89 LEU A N 1
ATOM 645 C CA . LEU A 1 89 ? 27.338 -51.282 1.363 1.00 65.75 89 LEU A CA 1
ATOM 646 C C . LEU A 1 89 ? 28.335 -52.416 1.582 1.00 66.41 89 LEU A C 1
ATOM 647 O O . LEU A 1 89 ? 29.469 -52.345 1.106 1.00 65.24 89 LEU A O 1
ATOM 652 N N . LYS A 1 90 ? 27.912 -53.442 2.319 1.00 68.00 90 LYS A N 1
ATOM 653 C CA . LYS A 1 90 ? 28.756 -54.603 2.574 1.00 69.06 90 LYS A CA 1
ATOM 654 C C . LYS A 1 90 ? 28.896 -55.457 1.318 1.00 69.11 90 LYS A C 1
ATOM 655 O O . LYS A 1 90 ? 29.982 -55.965 1.030 1.00 69.56 90 LYS A O 1
ATOM 661 N N . LYS A 1 91 ? 27.800 -55.615 0.579 1.00 68.86 91 LYS A N 1
ATOM 662 C CA . LYS A 1 91 ? 27.805 -56.370 -0.671 1.00 68.91 91 LYS A CA 1
ATOM 663 C C . LYS A 1 91 ? 28.768 -55.755 -1.686 1.00 66.29 91 LYS A C 1
ATOM 664 O O . LYS A 1 91 ? 29.394 -56.469 -2.465 1.00 66.72 91 LYS A O 1
ATOM 670 N N . HIS A 1 92 ? 28.902 -54.433 -1.668 1.00 63.37 92 HIS A N 1
ATOM 671 C CA . HIS A 1 92 ? 29.803 -53.735 -2.602 1.00 60.94 92 HIS A CA 1
ATOM 672 C C . HIS A 1 92 ? 31.184 -53.419 -2.017 1.00 58.89 92 HIS A C 1
ATOM 673 O O . HIS A 1 92 ? 31.998 -52.801 -2.681 1.00 57.80 92 HIS A O 1
ATOM 680 N N . GLY A 1 93 ? 31.431 -53.830 -0.780 1.00 58.61 93 GLY A N 1
ATOM 681 C CA . GLY A 1 93 ? 32.731 -53.661 -0.131 1.00 57.33 93 GLY A CA 1
ATOM 682 C C . GLY A 1 93 ? 33.029 -52.251 0.360 1.00 55.31 93 GLY A C 1
ATOM 683 O O . GLY A 1 93 ? 34.192 -51.909 0.595 1.00 54.20 93 GLY A O 1
ATOM 684 N N . ILE A 1 94 ? 31.984 -51.438 0.526 1.00 54.21 94 ILE A N 1
ATOM 685 C CA . ILE A 1 94 ? 32.139 -50.019 0.858 1.00 52.45 94 ILE A CA 1
ATOM 686 C C . ILE A 1 94 ? 32.257 -49.862 2.366 1.00 52.54 94 ILE A C 1
ATOM 687 O O . ILE A 1 94 ? 31.334 -50.208 3.089 1.00 53.28 94 ILE A O 1
ATOM 692 N N . GLU A 1 95 ? 33.385 -49.321 2.824 1.00 51.86 95 GLU A N 1
ATOM 693 C CA . GLU A 1 95 ? 33.708 -49.257 4.252 1.00 52.66 95 GLU A CA 1
ATOM 694 C C . GLU A 1 95 ? 33.384 -47.919 4.906 1.00 51.73 95 GLU A C 1
ATOM 695 O O . GLU A 1 95 ? 33.380 -47.800 6.132 1.00 52.65 95 GLU A O 1
ATOM 701 N N . GLY A 1 96 ? 33.115 -46.912 4.087 1.00 49.76 96 GLY A N 1
ATOM 702 C CA . GLY A 1 96 ? 32.808 -45.584 4.587 1.00 48.57 96 GLY A CA 1
ATOM 703 C C . GLY A 1 96 ? 32.092 -44.801 3.513 1.00 46.93 96 GLY A C 1
ATOM 704 O O . GLY A 1 96 ? 32.159 -45.145 2.330 1.00 45.75 96 GLY A O 1
ATOM 705 N N . LEU A 1 97 ? 31.429 -43.727 3.929 1.00 46.51 97 LEU A N 1
ATOM 706 C CA . LEU A 1 97 ? 30.560 -42.972 3.033 1.00 45.50 97 LEU A CA 1
ATOM 707 C C . LEU A 1 97 ? 30.685 -41.462 3.223 1.00 43.86 97 LEU A C 1
ATOM 708 O O . LEU A 1 97 ? 30.710 -40.974 4.345 1.00 44.43 97 LEU A O 1
ATOM 713 N N . VAL A 1 98 ? 30.813 -40.726 2.120 1.00 42.00 98 VAL A N 1
ATOM 714 C CA . VAL A 1 98 ? 30.690 -39.283 2.154 1.00 40.13 98 VAL A CA 1
ATOM 715 C C . VAL A 1 98 ? 29.304 -38.926 1.588 1.00 39.56 98 VAL A C 1
ATOM 716 O O . VAL A 1 98 ? 28.935 -39.305 0.467 1.00 37.63 98 VAL A O 1
ATOM 720 N N . VAL A 1 99 ? 28.540 -38.215 2.407 1.00 39.33 99 VAL A N 1
ATOM 721 C CA . VAL A 1 99 ? 27.241 -37.734 2.040 1.00 38.84 99 VAL A CA 1
ATOM 722 C C . VAL A 1 99 ? 27.323 -36.225 1.820 1.00 38.14 99 VAL A C 1
ATOM 723 O O . VAL A 1 99 ? 27.622 -35.471 2.753 1.00 38.05 99 VAL A O 1
ATOM 727 N N . ILE A 1 100 ? 27.034 -35.801 0.591 1.00 37.27 100 ILE A N 1
ATOM 728 C CA . ILE A 1 100 ? 27.049 -34.386 0.233 1.00 36.62 100 ILE A CA 1
ATOM 729 C C . ILE A 1 100 ? 25.599 -33.971 0.094 1.00 37.47 100 ILE A C 1
ATOM 730 O O . ILE A 1 100 ? 24.887 -34.471 -0.774 1.00 37.77 100 ILE A O 1
ATOM 735 N N . GLY A 1 101 ? 25.142 -33.094 0.971 1.00 38.46 101 GLY A N 1
ATOM 736 C CA . GLY A 1 101 ? 23.755 -32.674 0.927 1.00 39.43 101 GLY A CA 1
ATOM 737 C C . GLY A 1 101 ? 23.414 -31.678 2.017 1.00 41.09 101 GLY A C 1
ATOM 738 O O . GLY A 1 101 ? 24.281 -31.023 2.582 1.00 39.99 101 GLY A O 1
ATOM 739 N N . GLY A 1 102 ? 22.129 -31.567 2.311 1.00 43.66 102 GLY A N 1
ATOM 740 C CA . GLY A 1 102 ? 21.665 -30.703 3.383 1.00 45.62 102 GLY A CA 1
ATOM 741 C C . GLY A 1 102 ? 21.451 -31.433 4.692 1.00 48.26 102 GLY A C 1
ATOM 742 O O . GLY A 1 102 ? 21.903 -32.558 4.880 1.00 48.11 102 GLY A O 1
ATOM 743 N N . ASP A 1 103 ? 20.735 -30.762 5.586 1.00 51.14 103 ASP A N 1
ATOM 744 C CA . ASP A 1 103 ? 20.367 -31.275 6.919 1.00 54.21 103 ASP A CA 1
ATOM 745 C C . ASP A 1 103 ? 19.893 -32.724 6.996 1.00 54.41 103 ASP A C 1
ATOM 746 O O . ASP A 1 103 ? 20.394 -33.494 7.811 1.00 55.00 103 ASP A O 1
ATOM 751 N N . GLY A 1 104 ? 18.901 -33.058 6.175 1.00 54.00 104 GLY A N 1
ATOM 752 C CA . GLY A 1 104 ? 18.334 -34.389 6.139 1.00 54.86 104 GLY A CA 1
ATOM 753 C C . GLY A 1 104 ? 19.342 -35.465 5.838 1.00 53.85 104 GLY A C 1
ATOM 754 O O . GLY A 1 104 ? 19.334 -36.523 6.453 1.00 55.08 104 GLY A O 1
ATOM 755 N N . SER A 1 105 ? 20.239 -35.194 4.906 1.00 51.81 105 SER A N 1
ATOM 756 C CA . SER A 1 105 ? 21.243 -36.169 4.550 1.00 50.98 105 SER A CA 1
ATOM 757 C C . SER A 1 105 ? 22.192 -36.497 5.705 1.00 51.52 105 SER A C 1
ATOM 758 O O . SER A 1 105 ? 22.763 -37.580 5.744 1.00 51.77 105 SER A O 1
ATOM 761 N N . TYR A 1 106 ? 22.369 -35.557 6.627 1.00 51.83 106 TYR A N 1
ATOM 762 C CA . TYR A 1 106 ? 23.233 -35.754 7.799 1.00 52.62 106 TYR A CA 1
ATOM 763 C C . TYR A 1 106 ? 22.654 -36.818 8.737 1.00 55.68 106 TYR A C 1
ATOM 764 O O . TYR A 1 106 ? 23.375 -37.683 9.252 1.00 55.81 106 TYR A O 1
ATOM 773 N N . GLN A 1 107 ? 21.337 -36.766 8.916 1.00 58.47 107 GLN A N 1
ATOM 774 C CA . GLN A 1 107 ? 20.624 -37.732 9.760 1.00 61.71 107 GLN A CA 1
ATOM 775 C C . GLN A 1 107 ? 20.997 -39.168 9.362 1.00 62.21 107 GLN A C 1
ATOM 776 O O . GLN A 1 107 ? 21.375 -39.984 10.205 1.00 62.67 107 GLN A O 1
ATOM 782 N N . GLY A 1 108 ? 20.898 -39.464 8.073 1.00 61.88 108 GLY A N 1
ATOM 783 C CA . GLY A 1 108 ? 21.292 -40.773 7.569 1.00 63.00 108 GLY A CA 1
ATOM 784 C C . GLY A 1 108 ? 22.762 -41.092 7.824 1.00 63.35 108 GLY A C 1
ATOM 785 O O . GLY A 1 108 ? 23.125 -42.258 8.055 1.00 64.09 108 GLY A O 1
ATOM 786 N N . ALA A 1 109 ? 23.608 -40.054 7.774 1.00 63.16 109 ALA A N 1
ATOM 787 C CA . ALA A 1 109 ? 25.038 -40.187 8.076 1.00 63.25 109 ALA A CA 1
ATOM 788 C C . ALA A 1 109 ? 25.271 -40.629 9.526 1.00 65.48 109 ALA A C 1
ATOM 789 O O . ALA A 1 109 ? 26.041 -41.548 9.778 1.00 65.75 109 ALA A O 1
ATOM 791 N N . LYS A 1 110 ? 24.597 -39.961 10.460 1.00 67.39 110 LYS A N 1
ATOM 792 C CA . LYS A 1 110 ? 24.653 -40.294 11.888 1.00 70.26 110 LYS A CA 1
ATOM 793 C C . LYS A 1 110 ? 24.266 -41.756 12.173 1.00 72.80 110 LYS A C 1
ATOM 794 O O . LYS A 1 110 ? 25.042 -42.529 12.755 1.00 73.44 110 LYS A O 1
ATOM 800 N N . LYS A 1 111 ? 23.058 -42.114 11.749 1.00 74.38 111 LYS A N 1
ATOM 801 C CA . LYS A 1 111 ? 22.506 -43.441 11.992 1.00 76.98 111 LYS A CA 1
ATOM 802 C C . LYS A 1 111 ? 23.382 -44.542 11.391 1.00 77.15 111 LYS A C 1
ATOM 803 O O . LYS A 1 111 ? 23.567 -45.590 12.015 1.00 78.61 111 LYS A O 1
ATOM 809 N N . LEU A 1 112 ? 23.932 -44.303 10.199 1.00 75.89 112 LEU A N 1
ATOM 810 C CA . LEU A 1 112 ? 24.818 -45.283 9.535 1.00 76.01 112 LEU A CA 1
ATOM 811 C C . LEU A 1 112 ? 26.086 -45.620 10.336 1.00 76.69 112 LEU A C 1
ATOM 812 O O . LEU A 1 112 ? 26.535 -46.766 10.329 1.00 77.14 112 LEU A O 1
ATOM 817 N N . THR A 1 113 ? 26.662 -44.617 11.000 1.00 76.71 113 THR A N 1
ATOM 818 C CA . THR A 1 113 ? 27.911 -44.797 11.753 1.00 77.36 113 THR A CA 1
ATOM 819 C C . THR A 1 113 ? 27.661 -45.675 12.977 1.00 79.35 113 THR A C 1
ATOM 820 O O . THR A 1 113 ? 28.466 -46.564 13.301 1.00 79.77 113 THR A O 1
ATOM 824 N N . GLU A 1 114 ? 26.521 -45.439 13.623 1.00 80.26 114 GLU A N 1
ATOM 825 C CA . GLU A 1 114 ? 26.071 -46.262 14.745 1.00 82.30 114 GLU A CA 1
ATOM 826 C C . GLU A 1 114 ? 26.034 -47.749 14.373 1.00 82.74 114 GLU A C 1
ATOM 827 O O . GLU A 1 114 ? 26.344 -48.605 15.195 1.00 84.85 114 GLU A O 1
ATOM 833 N N . HIS A 1 115 ? 25.678 -48.050 13.128 1.00 81.03 115 HIS A N 1
ATOM 834 C CA . HIS A 1 115 ? 25.638 -49.429 12.640 1.00 81.47 115 HIS A CA 1
ATOM 835 C C . HIS A 1 115 ? 26.992 -49.876 12.048 1.00 79.37 115 HIS A C 1
ATOM 836 O O . HIS A 1 115 ? 27.066 -50.852 11.289 1.00 78.99 115 HIS A O 1
ATOM 843 N N . GLY A 1 116 ? 28.052 -49.147 12.408 1.00 77.46 116 GLY A N 1
ATOM 844 C CA . GLY A 1 116 ? 29.432 -49.528 12.107 1.00 75.76 116 GLY A CA 1
ATOM 845 C C . GLY A 1 116 ? 29.944 -49.111 10.748 1.00 72.82 116 GLY A C 1
ATOM 846 O O . GLY A 1 116 ? 30.839 -49.769 10.205 1.00 72.15 116 GLY A O 1
ATOM 847 N N . PHE A 1 117 ? 29.366 -48.036 10.192 1.00 70.38 117 PHE A N 1
ATOM 848 C CA . PHE A 1 117 ? 29.850 -47.427 8.947 1.00 67.57 117 PHE A CA 1
ATOM 849 C C . PHE A 1 117 ? 30.233 -45.985 9.177 1.00 64.30 117 PHE A C 1
ATOM 850 O O . PHE A 1 117 ? 29.361 -45.134 9.330 1.00 64.39 117 PHE A O 1
ATOM 858 N N . PRO A 1 118 ? 31.544 -45.707 9.226 1.00 60.90 118 PRO A N 1
ATOM 859 C CA . PRO A 1 118 ? 31.939 -44.322 9.265 1.00 57.70 118 PRO A CA 1
ATOM 860 C C . PRO A 1 118 ? 31.312 -43.571 8.090 1.00 53.73 118 PRO A C 1
ATOM 861 O O . PRO A 1 118 ? 31.397 -44.005 6.938 1.00 52.68 118 PRO A O 1
ATOM 865 N N . CYS A 1 119 ? 30.661 -42.469 8.421 1.00 51.29 119 CYS A N 1
ATOM 866 C CA A CYS A 1 119 ? 30.067 -41.571 7.437 0.50 48.94 119 CYS A CA 1
ATOM 867 C CA B CYS A 1 119 ? 30.083 -41.583 7.432 0.50 49.28 119 CYS A CA 1
ATOM 868 C C . CYS A 1 119 ? 30.436 -40.144 7.796 1.00 47.50 119 CYS A C 1
ATOM 869 O O . CYS A 1 119 ? 30.410 -39.771 8.959 1.00 48.43 119 CYS A O 1
ATOM 874 N N . VAL A 1 120 ? 30.791 -39.344 6.797 1.00 44.87 120 VAL A N 1
ATOM 875 C CA . VAL A 1 120 ? 31.073 -37.935 7.026 1.00 42.58 120 VAL A CA 1
ATOM 876 C C . VAL A 1 120 ? 30.143 -37.119 6.154 1.00 40.96 120 VAL A C 1
ATOM 877 O O . VAL A 1 120 ? 30.024 -37.398 4.959 1.00 39.92 120 VAL A O 1
ATOM 881 N N . GLY A 1 121 ? 29.525 -36.094 6.743 1.00 40.00 121 GLY A N 1
ATOM 882 C CA . GLY A 1 121 ? 28.603 -35.206 6.022 1.00 38.33 121 GLY A CA 1
ATOM 883 C C . GLY A 1 121 ? 29.262 -33.948 5.485 1.00 36.38 121 GLY A C 1
ATOM 884 O O . GLY A 1 121 ? 30.029 -33.301 6.191 1.00 35.72 121 GLY A O 1
ATOM 885 N N . VAL A 1 122 ? 28.950 -33.606 4.235 1.00 35.56 122 VAL A N 1
ATOM 886 C CA . VAL A 1 122 ? 29.466 -32.396 3.561 1.00 34.93 122 VAL A CA 1
ATOM 887 C C . VAL A 1 122 ? 28.294 -31.503 3.201 1.00 34.83 122 VAL A C 1
ATOM 888 O O . VAL A 1 122 ? 27.282 -31.982 2.658 1.00 35.50 122 VAL A O 1
ATOM 892 N N . PRO A 1 123 ? 28.386 -30.209 3.555 1.00 34.99 123 PRO A N 1
ATOM 893 C CA . PRO A 1 123 ? 27.228 -29.326 3.394 1.00 34.50 123 PRO A CA 1
ATOM 894 C C . PRO A 1 123 ? 26.987 -28.795 1.983 1.00 33.73 123 PRO A C 1
ATOM 895 O O . PRO A 1 123 ? 27.614 -27.836 1.552 1.00 33.71 123 PRO A O 1
ATOM 899 N N . GLY A 1 124 ? 26.024 -29.374 1.292 1.00 33.55 124 GLY A N 1
ATOM 900 C CA . GLY A 1 124 ? 25.757 -29.000 -0.077 1.00 32.43 124 GLY A CA 1
ATOM 901 C C . GLY A 1 124 ? 24.344 -28.521 -0.186 1.00 32.91 124 GLY A C 1
ATOM 902 O O . GLY A 1 124 ? 23.436 -29.326 -0.348 1.00 32.82 124 GLY A O 1
ATOM 903 N N . THR A 1 125 ? 24.167 -27.205 -0.086 1.00 32.53 125 THR A N 1
ATOM 904 C CA . THR A 1 125 ? 22.848 -26.598 -0.176 1.00 32.84 125 THR A CA 1
ATOM 905 C C . THR A 1 125 ? 22.981 -25.103 -0.441 1.00 32.45 125 THR A C 1
ATOM 906 O O . THR A 1 125 ? 23.969 -24.517 -0.050 1.00 30.89 125 THR A O 1
ATOM 910 N N . ILE A 1 126 ? 22.006 -24.505 -1.140 1.00 33.37 126 ILE A N 1
ATOM 911 C CA . ILE A 1 126 ? 22.018 -23.056 -1.390 1.00 33.16 126 ILE A CA 1
ATOM 912 C C . ILE A 1 126 ? 21.537 -22.264 -0.170 1.00 34.87 126 ILE A C 1
ATOM 913 O O . ILE A 1 126 ? 21.827 -21.071 -0.065 1.00 34.63 126 ILE A O 1
ATOM 918 N N . ASP A 1 127 ? 20.813 -22.928 0.727 1.00 36.36 127 ASP A N 1
ATOM 919 C CA . ASP A 1 127 ? 20.100 -22.275 1.832 1.00 39.26 127 ASP A CA 1
ATOM 920 C C . ASP A 1 127 ? 20.969 -21.673 2.916 1.00 39.20 127 ASP A C 1
ATOM 921 O O . ASP A 1 127 ? 20.489 -20.821 3.661 1.00 39.47 127 ASP A O 1
ATOM 926 N N . ASN A 1 128 ? 22.202 -22.157 3.034 1.00 39.31 128 ASN A N 1
ATOM 927 C CA . ASN A 1 128 ? 23.132 -21.756 4.090 1.00 40.86 128 ASN A CA 1
ATOM 928 C C . ASN A 1 128 ? 22.599 -22.043 5.504 1.00 43.26 128 ASN A C 1
ATOM 929 O O . ASN A 1 128 ? 22.927 -21.325 6.439 1.00 44.73 128 ASN A O 1
ATOM 934 N N . ASP A 1 129 ? 21.798 -23.097 5.654 1.00 45.28 129 ASP A N 1
ATOM 935 C CA . ASP A 1 129 ? 21.089 -23.355 6.904 1.00 47.95 129 ASP A CA 1
ATOM 936 C C . ASP A 1 129 ? 21.605 -24.602 7.616 1.00 49.11 129 ASP A C 1
ATOM 937 O O . ASP A 1 129 ? 20.836 -25.322 8.241 1.00 51.94 129 ASP A O 1
ATOM 942 N N . ILE A 1 130 ? 22.913 -24.839 7.555 1.00 48.50 130 ILE A N 1
ATOM 943 C CA . ILE A 1 130 ? 23.523 -25.994 8.201 1.00 48.79 130 ILE A CA 1
ATOM 944 C C . ILE A 1 130 ? 24.477 -25.512 9.313 1.00 49.76 130 ILE A C 1
ATOM 945 O O . ILE A 1 130 ? 25.318 -24.631 9.089 1.00 49.06 130 ILE A O 1
ATOM 950 N N . PRO A 1 131 ? 24.271 -26.015 10.545 1.00 51.72 131 PRO A N 1
ATOM 951 C CA . PRO A 1 131 ? 25.246 -25.914 11.649 1.00 52.09 131 PRO A CA 1
ATOM 952 C C . PRO A 1 131 ? 26.648 -26.467 11.392 1.00 50.50 131 PRO A C 1
ATOM 953 O O . PRO A 1 131 ? 26.859 -27.387 10.569 1.00 49.94 131 PRO A O 1
ATOM 957 N N . GLY A 1 132 ? 27.609 -25.858 12.078 1.00 49.40 132 GLY A N 1
ATOM 958 C CA . GLY A 1 132 ? 28.991 -26.258 11.964 1.00 47.44 132 GLY A CA 1
ATOM 959 C C . GLY A 1 132 ? 29.678 -25.699 10.748 1.00 44.65 132 GLY A C 1
ATOM 960 O O . GLY A 1 132 ? 30.778 -26.145 10.384 1.00 44.40 132 GLY A O 1
ATOM 961 N N . THR A 1 133 ? 29.032 -24.742 10.091 1.00 42.17 133 THR A N 1
ATOM 962 C CA . THR A 1 133 ? 29.600 -24.140 8.898 1.00 38.76 133 THR A CA 1
ATOM 963 C C . THR A 1 133 ? 29.008 -22.764 8.699 1.00 38.60 133 THR A C 1
ATOM 964 O O . THR A 1 133 ? 27.793 -22.598 8.759 1.00 38.63 133 THR A O 1
ATOM 968 N N . ASP A 1 134 ? 29.880 -21.780 8.493 1.00 38.04 134 ASP A N 1
ATOM 969 C CA . ASP A 1 134 ? 29.461 -20.428 8.140 1.00 37.93 134 ASP A CA 1
ATOM 970 C C . ASP A 1 134 ? 28.765 -20.401 6.780 1.00 36.35 134 ASP A C 1
ATOM 971 O O . ASP A 1 134 ? 27.822 -19.650 6.580 1.00 36.59 134 ASP A O 1
ATOM 976 N N . PHE A 1 135 ? 29.280 -21.175 5.827 1.00 35.43 135 PHE A N 1
ATOM 977 C CA . PHE A 1 135 ? 28.773 -21.175 4.447 1.00 33.95 135 PHE A CA 1
ATOM 978 C C . PHE A 1 135 ? 28.579 -22.610 4.003 1.00 33.42 135 PHE A C 1
ATOM 979 O O . PHE A 1 135 ? 29.324 -23.510 4.418 1.00 33.56 135 PHE A O 1
ATOM 987 N N . THR A 1 136 ? 27.558 -22.823 3.190 1.00 31.58 136 THR A N 1
ATOM 988 C CA . THR A 1 136 ? 27.298 -24.105 2.602 1.00 31.04 136 THR A CA 1
ATOM 989 C C . THR A 1 136 ? 27.648 -23.986 1.127 1.00 30.01 136 THR A C 1
ATOM 990 O O . THR A 1 136 ? 27.643 -22.883 0.579 1.00 30.62 136 THR A O 1
ATOM 994 N N . ILE A 1 137 ? 27.935 -25.119 0.498 1.00 29.02 137 ILE A N 1
ATOM 995 C CA . ILE A 1 137 ? 28.330 -25.148 -0.898 1.00 29.22 137 ILE A CA 1
ATOM 996 C C . ILE A 1 137 ? 27.110 -24.931 -1.743 1.00 29.22 137 ILE A C 1
ATOM 997 O O . ILE A 1 137 ? 26.189 -25.760 -1.750 1.00 30.85 137 ILE A O 1
ATOM 1002 N N . GLY A 1 138 ? 27.080 -23.795 -2.431 1.00 28.53 138 GLY A N 1
ATOM 1003 C CA . GLY A 1 138 ? 26.020 -23.480 -3.373 1.00 27.89 138 GLY A CA 1
ATOM 1004 C C . GLY A 1 138 ? 25.386 -22.155 -3.039 1.00 28.18 138 GLY A C 1
ATOM 1005 O O . GLY A 1 138 ? 24.732 -21.568 -3.877 1.00 27.03 138 GLY A O 1
ATOM 1006 N N . PHE A 1 139 ? 25.608 -21.705 -1.801 1.00 28.60 139 PHE A N 1
ATOM 1007 C CA . PHE A 1 139 ? 25.111 -20.435 -1.309 1.00 28.36 139 PHE A CA 1
ATOM 1008 C C . PHE A 1 139 ? 25.614 -19.213 -2.108 1.00 28.31 139 PHE A C 1
ATOM 1009 O O . PHE A 1 139 ? 24.801 -18.421 -2.589 1.00 28.80 139 PHE A O 1
ATOM 1017 N N . ASP A 1 140 ? 26.926 -19.038 -2.204 1.00 27.94 140 ASP A N 1
ATOM 1018 C CA . ASP A 1 140 ? 27.511 -17.948 -3.008 1.00 28.06 140 ASP A CA 1
ATOM 1019 C C . ASP A 1 140 ? 26.962 -17.899 -4.434 1.00 27.56 140 ASP A C 1
ATOM 1020 O O . ASP A 1 140 ? 26.706 -16.826 -4.989 1.00 28.18 140 ASP A O 1
ATOM 1025 N N . THR A 1 141 ? 26.814 -19.064 -5.048 1.00 27.00 141 THR A N 1
ATOM 1026 C CA . THR A 1 141 ? 26.341 -19.143 -6.417 1.00 27.20 141 THR A CA 1
ATOM 1027 C C . THR A 1 141 ? 24.884 -18.681 -6.445 1.00 27.36 141 THR A C 1
ATOM 1028 O O . THR A 1 141 ? 24.549 -17.846 -7.262 1.00 27.28 141 THR A O 1
ATOM 1032 N N . ALA A 1 142 ? 24.038 -19.208 -5.548 1.00 27.96 142 ALA A N 1
ATOM 1033 C CA . ALA A 1 142 ? 22.653 -18.711 -5.403 1.00 27.28 142 ALA A CA 1
ATOM 1034 C C . ALA A 1 142 ? 22.575 -17.205 -5.275 1.00 27.98 142 ALA A C 1
ATOM 1035 O O . ALA A 1 142 ? 21.666 -16.587 -5.874 1.00 28.30 142 ALA A O 1
ATOM 1037 N N . LEU A 1 143 ? 23.467 -16.607 -4.476 1.00 27.21 143 LEU A N 1
ATOM 1038 C CA . LEU A 1 143 ? 23.459 -15.153 -4.306 1.00 27.24 143 LEU A CA 1
ATOM 1039 C C . LEU A 1 143 ? 23.737 -14.396 -5.597 1.00 27.40 143 LEU A C 1
ATOM 1040 O O . LEU A 1 143 ? 23.172 -13.328 -5.848 1.00 28.84 143 LEU A O 1
ATOM 1045 N N . ASN A 1 144 ? 24.680 -14.904 -6.383 1.00 28.19 144 ASN A N 1
ATOM 1046 C CA . ASN A 1 144 ? 24.978 -14.321 -7.669 1.00 27.42 144 ASN A CA 1
ATOM 1047 C C . ASN A 1 144 ? 23.879 -14.518 -8.715 1.00 27.00 144 ASN A C 1
ATOM 1048 O O . ASN A 1 144 ? 23.723 -13.701 -9.579 1.00 27.73 144 ASN A O 1
ATOM 1053 N N . THR A 1 145 ? 23.132 -15.608 -8.641 1.00 28.00 145 THR A N 1
ATOM 1054 C CA . THR A 1 145 ? 21.903 -15.777 -9.428 1.00 26.81 145 THR A CA 1
ATOM 1055 C C . THR A 1 145 ? 20.806 -14.773 -9.062 1.00 28.49 145 THR A C 1
ATOM 1056 O O . THR A 1 145 ? 20.062 -14.260 -9.957 1.00 28.27 145 THR A O 1
ATOM 1060 N N . VAL A 1 146 ? 20.678 -14.485 -7.767 1.00 28.03 146 VAL A N 1
ATOM 1061 C CA . VAL A 1 146 ? 19.735 -13.465 -7.321 1.00 27.56 146 VAL A CA 1
ATOM 1062 C C . VAL A 1 146 ? 20.134 -12.063 -7.768 1.00 27.67 146 VAL A C 1
ATOM 1063 O O . VAL A 1 146 ? 19.281 -11.316 -8.280 1.00 28.43 146 VAL A O 1
ATOM 1067 N N . ILE A 1 147 ? 21.401 -11.687 -7.614 1.00 26.77 147 ILE A N 1
ATOM 1068 C CA . ILE A 1 147 ? 21.786 -10.310 -7.976 1.00 26.74 147 ILE A CA 1
ATOM 1069 C C . ILE A 1 147 ? 21.764 -10.076 -9.489 1.00 26.72 147 ILE A C 1
ATOM 1070 O O . ILE A 1 147 ? 21.562 -8.958 -9.943 1.00 27.02 147 ILE A O 1
ATOM 1075 N N . ASP A 1 148 ? 21.957 -11.134 -10.266 1.00 26.83 148 ASP A N 1
ATOM 1076 C CA . ASP A 1 148 ? 21.728 -11.100 -11.695 1.00 27.93 148 ASP A CA 1
ATOM 1077 C C . ASP A 1 148 ? 20.341 -10.539 -12.001 1.00 27.85 148 ASP A C 1
ATOM 1078 O O . ASP A 1 148 ? 20.224 -9.609 -12.820 1.00 28.14 148 ASP A O 1
ATOM 1083 N N . ALA A 1 149 ? 19.310 -11.095 -11.344 1.00 28.03 149 ALA A N 1
ATOM 1084 C CA . ALA A 1 149 ? 17.934 -10.619 -11.454 1.00 28.26 149 ALA A CA 1
ATOM 1085 C C . ALA A 1 149 ? 17.819 -9.185 -10.987 1.00 28.19 149 ALA A C 1
ATOM 1086 O O . ALA A 1 149 ? 17.250 -8.362 -11.677 1.00 29.21 149 ALA A O 1
ATOM 1088 N N . ILE A 1 150 ? 18.378 -8.874 -9.824 1.00 28.58 150 ILE A N 1
ATOM 1089 C CA . ILE A 1 150 ? 18.246 -7.509 -9.274 1.00 28.29 150 ILE A CA 1
ATOM 1090 C C . ILE A 1 150 ? 18.895 -6.529 -10.215 1.00 27.82 150 ILE A C 1
ATOM 1091 O O . ILE A 1 150 ? 18.355 -5.478 -10.503 1.00 28.85 150 ILE A O 1
ATOM 1096 N N . ASP A 1 151 ? 20.052 -6.890 -10.730 1.00 28.08 151 ASP A N 1
ATOM 1097 C CA . ASP A 1 151 ? 20.815 -5.963 -11.577 1.00 27.26 151 ASP A CA 1
ATOM 1098 C C . ASP A 1 151 ? 20.021 -5.611 -12.821 1.00 27.83 151 ASP A C 1
ATOM 1099 O O . ASP A 1 151 ? 19.975 -4.467 -13.222 1.00 27.65 151 ASP A O 1
ATOM 1104 N N . LYS A 1 152 ? 19.390 -6.607 -13.416 1.00 27.69 152 LYS A N 1
ATOM 1105 C CA . LYS A 1 152 ? 18.564 -6.391 -14.602 1.00 27.89 152 LYS A CA 1
ATOM 1106 C C . LYS A 1 152 ? 17.340 -5.525 -14.339 1.00 29.30 152 LYS A C 1
ATOM 1107 O O . LYS A 1 152 ? 16.983 -4.682 -15.155 1.00 29.42 152 LYS A O 1
ATOM 1113 N N . ILE A 1 153 ? 16.664 -5.801 -13.238 1.00 30.69 153 ILE A N 1
ATOM 1114 C CA . ILE A 1 153 ? 15.550 -4.985 -12.770 1.00 32.55 153 ILE A CA 1
ATOM 1115 C C . ILE A 1 153 ? 15.950 -3.508 -12.625 1.00 33.06 153 ILE A C 1
ATOM 1116 O O . ILE A 1 153 ? 15.178 -2.619 -12.975 1.00 32.33 153 ILE A O 1
ATOM 1121 N N . ARG A 1 154 ? 17.171 -3.240 -12.164 1.00 34.08 154 ARG A N 1
ATOM 1122 C CA . ARG A 1 154 ? 17.687 -1.857 -12.083 1.00 35.98 154 ARG A CA 1
ATOM 1123 C C . ARG A 1 154 ? 17.687 -1.112 -13.394 1.00 36.89 154 ARG A C 1
ATOM 1124 O O . ARG A 1 154 ? 17.651 0.103 -13.384 1.00 39.02 154 ARG A O 1
ATOM 1132 N N . ASP A 1 155 ? 17.743 -1.812 -14.524 1.00 37.22 155 ASP A N 1
ATOM 1133 C CA . ASP A 1 155 ? 17.727 -1.134 -15.811 1.00 38.17 155 ASP A CA 1
ATOM 1134 C C . ASP A 1 155 ? 16.335 -0.773 -16.284 1.00 39.95 155 ASP A C 1
ATOM 1135 O O . ASP A 1 155 ? 16.193 -0.051 -17.282 1.00 41.16 155 ASP A O 1
ATOM 1140 N N . THR A 1 156 ? 15.316 -1.299 -15.610 1.00 40.99 156 THR A N 1
ATOM 1141 C CA . THR A 1 156 ? 13.966 -1.330 -16.165 1.00 43.23 156 THR A CA 1
ATOM 1142 C C . THR A 1 156 ? 13.053 -0.295 -15.558 1.00 45.29 156 THR A C 1
ATOM 1143 O O . THR A 1 156 ? 11.937 -0.138 -16.023 1.00 46.36 156 THR A O 1
ATOM 1147 N N . ALA A 1 157 ? 13.516 0.413 -14.533 1.00 47.26 157 ALA A N 1
ATOM 1148 C CA . ALA A 1 157 ? 12.657 1.345 -13.806 1.00 49.88 157 ALA A CA 1
ATOM 1149 C C . ALA A 1 157 ? 12.203 2.510 -14.693 1.00 53.25 157 ALA A C 1
ATOM 1150 O O . ALA A 1 157 ? 12.888 2.920 -15.647 1.00 53.86 157 ALA A O 1
ATOM 1152 N N . THR A 1 158 ? 10.997 2.985 -14.418 1.00 56.27 158 THR A N 1
ATOM 1153 C CA . THR A 1 158 ? 10.455 4.169 -15.051 1.00 59.05 158 THR A CA 1
ATOM 1154 C C . THR A 1 158 ? 9.781 4.950 -13.927 1.00 61.33 158 THR A C 1
ATOM 1155 O O . THR A 1 158 ? 9.955 4.613 -12.757 1.00 61.28 158 THR A O 1
ATOM 1159 N N . SER A 1 159 ? 9.025 5.989 -14.266 1.00 64.42 159 SER A N 1
ATOM 1160 C CA . SER A 1 159 ? 8.331 6.807 -13.252 1.00 66.36 159 SER A CA 1
ATOM 1161 C C . SER A 1 159 ? 7.141 6.054 -12.655 1.00 67.47 159 SER A C 1
ATOM 1162 O O . SER A 1 159 ? 6.887 6.115 -11.444 1.00 67.91 159 SER A O 1
ATOM 1165 N N . HIS A 1 160 ? 6.429 5.341 -13.529 1.00 68.42 160 HIS A N 1
ATOM 1166 C CA . HIS A 1 160 ? 5.230 4.562 -13.171 1.00 69.32 160 HIS A CA 1
ATOM 1167 C C . HIS A 1 160 ? 5.552 3.155 -12.616 1.00 67.16 160 HIS A C 1
ATOM 1168 O O . HIS A 1 160 ? 4.862 2.689 -11.705 1.00 67.63 160 HIS A O 1
ATOM 1175 N N . GLU A 1 161 ? 6.571 2.496 -13.180 1.00 64.45 161 GLU A N 1
ATOM 1176 C CA . GLU A 1 161 ? 7.009 1.157 -12.761 1.00 62.43 161 GLU A CA 1
ATOM 1177 C C . GLU A 1 161 ? 8.345 1.283 -12.031 1.00 59.32 161 GLU A C 1
ATOM 1178 O O . GLU A 1 161 ? 9.405 1.170 -12.620 1.00 58.65 161 GLU A O 1
ATOM 1184 N N . ARG A 1 162 ? 8.277 1.480 -10.731 1.00 57.28 162 ARG A N 1
ATOM 1185 C CA . ARG A 1 162 ? 9.414 1.927 -9.957 1.00 55.22 162 ARG A CA 1
ATOM 1186 C C . ARG A 1 162 ? 9.696 1.045 -8.716 1.00 52.47 162 ARG A C 1
ATOM 1187 O O . ARG A 1 162 ? 10.700 1.231 -8.037 1.00 51.50 162 ARG A O 1
ATOM 1195 N N . THR A 1 163 ? 8.817 0.085 -8.439 1.00 50.22 163 THR A N 1
ATOM 1196 C CA . THR A 1 163 ? 8.816 -0.663 -7.189 1.00 47.94 163 THR A CA 1
ATOM 1197 C C . THR A 1 163 ? 8.825 -2.137 -7.548 1.00 45.45 163 THR A C 1
ATOM 1198 O O . THR A 1 163 ? 7.965 -2.587 -8.280 1.00 45.04 163 THR A O 1
ATOM 1202 N N . TYR A 1 164 ? 9.827 -2.875 -7.067 1.00 43.58 164 TYR A N 1
ATOM 1203 C CA . TYR A 1 164 ? 10.014 -4.274 -7.467 1.00 41.99 164 TYR A CA 1
ATOM 1204 C C . TYR A 1 164 ? 10.105 -5.179 -6.260 1.00 40.72 164 TYR A C 1
ATOM 1205 O O . TYR A 1 164 ? 10.794 -4.850 -5.320 1.00 40.78 164 TYR A O 1
ATOM 1214 N N . VAL A 1 165 ? 9.372 -6.287 -6.289 1.00 39.79 165 VAL A N 1
ATOM 1215 C CA . VAL A 1 165 ? 9.506 -7.347 -5.299 1.00 39.10 165 VAL A CA 1
ATOM 1216 C C . VAL A 1 165 ? 10.094 -8.575 -5.973 1.00 38.34 165 VAL A C 1
ATOM 1217 O O . VAL A 1 165 ? 9.622 -8.994 -7.017 1.00 38.92 165 VAL A O 1
ATOM 1221 N N . ILE A 1 166 ? 11.147 -9.133 -5.383 1.00 37.31 166 ILE A N 1
ATOM 1222 C CA . ILE A 1 166 ? 11.728 -10.389 -5.845 1.00 36.64 166 ILE A CA 1
ATOM 1223 C C . ILE A 1 166 ? 11.713 -11.377 -4.701 1.00 35.73 166 ILE A C 1
ATOM 1224 O O . ILE A 1 166 ? 12.204 -11.087 -3.606 1.00 35.24 166 ILE A O 1
ATOM 1229 N N . GLU A 1 167 ? 11.106 -12.530 -4.967 1.00 35.18 167 GLU A N 1
ATOM 1230 C CA . GLU A 1 167 ? 11.044 -13.619 -4.013 1.00 34.96 167 GLU A CA 1
ATOM 1231 C C . GLU A 1 167 ? 12.174 -14.616 -4.239 1.00 33.94 167 GLU A C 1
ATOM 1232 O O . GLU A 1 167 ? 12.327 -15.174 -5.339 1.00 33.74 167 GLU A O 1
ATOM 1238 N N . VAL A 1 168 ? 12.923 -14.866 -3.170 1.00 33.27 168 VAL A N 1
ATOM 1239 C CA . VAL A 1 168 ? 14.086 -15.727 -3.207 1.00 32.71 168 VAL A CA 1
ATOM 1240 C C . VAL A 1 168 ? 13.871 -16.972 -2.345 1.00 34.00 168 VAL A C 1
ATOM 1241 O O . VAL A 1 168 ? 12.948 -17.030 -1.530 1.00 33.91 168 VAL A O 1
ATOM 1245 N N . MET A 1 169 ? 14.712 -17.981 -2.560 1.00 35.10 169 MET A N 1
ATOM 1246 C CA . MET A 1 169 ? 14.620 -19.240 -1.811 1.00 36.80 169 MET A CA 1
ATOM 1247 C C . MET A 1 169 ? 15.317 -19.124 -0.442 1.00 37.97 169 MET A C 1
ATOM 1248 O O . MET A 1 169 ? 15.551 -18.021 0.059 1.00 37.10 169 MET A O 1
ATOM 1253 N N . GLY A 1 170 ? 15.613 -20.263 0.182 1.00 39.94 170 GLY A N 1
ATOM 1254 C CA . GLY A 1 170 ? 16.235 -20.297 1.509 1.00 41.12 170 GLY A CA 1
ATOM 1255 C C . GLY A 1 170 ? 15.509 -21.165 2.548 1.00 42.56 170 GLY A C 1
ATOM 1256 O O . GLY A 1 170 ? 16.035 -21.385 3.641 1.00 42.93 170 GLY A O 1
ATOM 1257 N N . ARG A 1 171 ? 14.306 -21.640 2.213 1.00 43.48 171 ARG A N 1
ATOM 1258 C CA . ARG A 1 171 ? 13.516 -22.513 3.082 1.00 44.75 171 ARG A CA 1
ATOM 1259 C C . ARG A 1 171 ? 13.059 -21.721 4.334 1.00 44.81 171 ARG A C 1
ATOM 1260 O O . ARG A 1 171 ? 12.175 -20.889 4.222 1.00 46.04 171 ARG A O 1
ATOM 1263 N N . HIS A 1 172 ? 13.653 -21.943 5.502 1.00 44.60 172 HIS A N 1
ATOM 1264 C CA . HIS A 1 172 ? 13.299 -21.188 6.720 1.00 44.80 172 HIS A CA 1
ATOM 1265 C C . HIS A 1 172 ? 14.399 -20.202 7.151 1.00 43.36 172 HIS A C 1
ATOM 1266 O O . HIS A 1 172 ? 14.267 -19.536 8.182 1.00 43.45 172 HIS A O 1
ATOM 1273 N N . ALA A 1 173 ? 15.477 -20.145 6.356 1.00 41.08 173 ALA A N 1
ATOM 1274 C CA . ALA A 1 173 ? 16.643 -19.309 6.613 1.00 39.77 173 ALA A CA 1
ATOM 1275 C C . ALA A 1 173 ? 16.637 -18.045 5.736 1.00 38.70 173 ALA A C 1
ATOM 1276 O O . ALA A 1 173 ? 16.311 -18.095 4.543 1.00 37.74 173 ALA A O 1
ATOM 1278 N N . GLY A 1 174 ? 17.031 -16.919 6.328 1.00 38.65 174 GLY A N 1
ATOM 1279 C CA . GLY A 1 174 ? 17.032 -15.636 5.644 1.00 38.40 174 GLY A CA 1
ATOM 1280 C C . GLY A 1 174 ? 18.333 -15.237 4.961 1.00 38.03 174 GLY A C 1
ATOM 1281 O O . GLY A 1 174 ? 18.442 -14.126 4.420 1.00 38.77 174 GLY A O 1
ATOM 1282 N N . ASP A 1 175 ? 19.304 -16.147 4.922 1.00 37.26 175 ASP A N 1
ATOM 1283 C CA . ASP A 1 175 ? 20.616 -15.820 4.394 1.00 36.42 175 ASP A CA 1
ATOM 1284 C C . ASP A 1 175 ? 20.617 -15.364 2.927 1.00 34.34 175 ASP A C 1
ATOM 1285 O O . ASP A 1 175 ? 21.257 -14.383 2.600 1.00 33.15 175 ASP A O 1
ATOM 1290 N N . ILE A 1 176 ? 19.919 -16.078 2.050 1.00 32.45 176 ILE A N 1
ATOM 1291 C CA . ILE A 1 176 ? 19.864 -15.668 0.643 1.00 30.28 176 ILE A CA 1
ATOM 1292 C C . ILE A 1 176 ? 19.306 -14.241 0.530 1.00 30.86 176 ILE A C 1
ATOM 1293 O O . ILE A 1 176 ? 19.915 -13.410 -0.103 1.00 31.16 176 ILE A O 1
ATOM 1298 N N . ALA A 1 177 ? 18.161 -13.976 1.155 1.00 31.71 177 ALA A N 1
ATOM 1299 C CA . ALA A 1 177 ? 17.495 -12.676 1.109 1.00 31.75 177 ALA A CA 1
ATOM 1300 C C . ALA A 1 177 ? 18.378 -11.564 1.694 1.00 31.99 177 ALA A C 1
ATOM 1301 O O . ALA A 1 177 ? 18.480 -10.469 1.130 1.00 31.94 177 ALA A O 1
ATOM 1303 N N . LEU A 1 178 ? 19.040 -11.851 2.804 1.00 32.48 178 LEU A N 1
ATOM 1304 C CA . LEU A 1 178 ? 19.867 -10.855 3.468 1.00 32.53 178 LEU A CA 1
ATOM 1305 C C . LEU A 1 178 ? 21.083 -10.479 2.648 1.00 32.64 178 LEU A C 1
ATOM 1306 O O . LEU A 1 178 ? 21.354 -9.299 2.465 1.00 32.81 178 LEU A O 1
ATOM 1311 N N . TRP A 1 179 ? 21.852 -11.483 2.213 1.00 32.13 179 TRP A N 1
ATOM 1312 C CA . TRP A 1 179 ? 23.084 -11.234 1.502 1.00 32.27 179 TRP A CA 1
ATOM 1313 C C . TRP A 1 179 ? 22.820 -10.719 0.082 1.00 31.21 179 TRP A C 1
ATOM 1314 O O . TRP A 1 179 ? 23.493 -9.771 -0.355 1.00 31.55 179 TRP A O 1
ATOM 1325 N N . SER A 1 180 ? 21.851 -11.322 -0.619 1.00 30.51 180 SER A N 1
ATOM 1326 C CA A SER A 1 180 ? 21.359 -10.827 -1.932 0.50 30.31 180 SER A CA 1
ATOM 1327 C CA B SER A 1 180 ? 21.468 -10.812 -1.942 0.50 30.00 180 SER A CA 1
ATOM 1328 C C . SER A 1 180 ? 20.931 -9.387 -1.841 1.00 30.71 180 SER A C 1
ATOM 1329 O O . SER A 1 180 ? 21.230 -8.561 -2.701 1.00 31.46 180 SER A O 1
ATOM 1334 N N . GLY A 1 181 ? 20.192 -9.107 -0.787 1.00 30.91 181 GLY A N 1
ATOM 1335 C CA . GLY A 1 181 ? 19.625 -7.812 -0.579 1.00 30.81 181 GLY A CA 1
ATOM 1336 C C . GLY A 1 181 ? 20.643 -6.738 -0.315 1.00 30.96 181 GLY A C 1
ATOM 1337 O O . GLY A 1 181 ? 20.491 -5.654 -0.833 1.00 31.81 181 GLY A O 1
ATOM 1338 N N . LEU A 1 182 ? 21.660 -7.022 0.494 1.00 30.68 182 LEU A N 1
ATOM 1339 C CA . LEU A 1 182 ? 22.782 -6.077 0.696 1.00 31.04 182 LEU A CA 1
ATOM 1340 C C . LEU A 1 182 ? 23.619 -5.844 -0.563 1.00 30.89 182 LEU A C 1
ATOM 1341 O O . LEU A 1 182 ? 23.967 -4.700 -0.915 1.00 29.75 182 LEU A O 1
ATOM 1346 N N . ALA A 1 183 ? 23.936 -6.939 -1.241 1.00 30.73 183 ALA A N 1
ATOM 1347 C CA . ALA A 1 183 ? 24.719 -6.898 -2.485 1.00 30.69 183 ALA A CA 1
ATOM 1348 C C . ALA A 1 183 ? 23.935 -6.226 -3.614 1.00 30.82 183 ALA A C 1
ATOM 1349 O O . ALA A 1 183 ? 24.514 -5.640 -4.516 1.00 30.69 183 ALA A O 1
ATOM 1351 N N . GLY A 1 184 ? 22.614 -6.350 -3.581 1.00 31.14 184 GLY A N 1
ATOM 1352 C CA . GLY A 1 184 ? 21.771 -5.807 -4.635 1.00 31.94 184 GLY A CA 1
ATOM 1353 C C . GLY A 1 184 ? 21.240 -4.435 -4.318 1.00 32.97 184 GLY A C 1
ATOM 1354 O O . GLY A 1 184 ? 20.521 -3.860 -5.124 1.00 34.37 184 GLY A O 1
ATOM 1355 N N . GLY A 1 185 ? 21.544 -3.915 -3.136 1.00 34.18 185 GLY A N 1
ATOM 1356 C CA . GLY A 1 185 ? 21.120 -2.574 -2.759 1.00 35.46 185 GLY A CA 1
ATOM 1357 C C . GLY A 1 185 ? 19.641 -2.510 -2.408 1.00 37.00 185 GLY A C 1
ATOM 1358 O O . GLY A 1 185 ? 19.012 -1.457 -2.543 1.00 37.27 185 GLY A O 1
ATOM 1359 N N . ALA A 1 186 ? 19.079 -3.623 -1.940 1.00 37.46 186 ALA A N 1
ATOM 1360 C CA . ALA A 1 186 ? 17.630 -3.669 -1.641 1.00 38.61 186 ALA A CA 1
ATOM 1361 C C . ALA A 1 186 ? 17.270 -2.738 -0.487 1.00 40.37 186 ALA A C 1
ATOM 1362 O O . ALA A 1 186 ? 18.009 -2.634 0.504 1.00 41.52 186 ALA A O 1
ATOM 1364 N N . GLU A 1 187 ? 16.117 -2.085 -0.641 1.00 40.88 187 GLU A N 1
ATOM 1365 C CA . GLU A 1 187 ? 15.619 -1.110 0.295 1.00 42.32 187 GLU A CA 1
ATOM 1366 C C . GLU A 1 187 ? 14.957 -1.802 1.450 1.00 42.71 187 GLU A C 1
ATOM 1367 O O . GLU A 1 187 ? 15.048 -1.349 2.596 1.00 43.97 187 GLU A O 1
ATOM 1373 N N . THR A 1 188 ? 14.276 -2.905 1.145 1.00 41.58 188 THR A N 1
ATOM 1374 C CA . THR A 1 188 ? 13.658 -3.721 2.163 1.00 41.23 188 THR A CA 1
ATOM 1375 C C . THR A 1 188 ? 13.966 -5.179 1.901 1.00 39.29 188 THR A C 1
ATOM 1376 O O . THR A 1 188 ? 13.871 -5.649 0.770 1.00 38.67 188 THR A O 1
ATOM 1380 N N . ILE A 1 189 ? 14.364 -5.860 2.968 1.00 39.01 189 ILE A N 1
ATOM 1381 C CA . ILE A 1 189 ? 14.647 -7.285 2.984 1.00 37.96 189 ILE A CA 1
ATOM 1382 C C . ILE A 1 189 ? 13.758 -7.898 4.057 1.00 39.20 189 ILE A C 1
ATOM 1383 O O . ILE A 1 189 ? 13.890 -7.560 5.226 1.00 39.75 189 ILE A O 1
ATOM 1388 N N . LEU A 1 190 ? 12.857 -8.794 3.666 1.00 40.01 190 LEU A N 1
ATOM 1389 C CA . LEU A 1 190 ? 11.989 -9.494 4.622 1.00 41.34 190 LEU A CA 1
ATOM 1390 C C . LEU A 1 190 ? 12.559 -10.867 4.892 1.00 41.54 190 LEU A C 1
ATOM 1391 O O . LEU A 1 190 ? 12.703 -11.664 3.972 1.00 42.13 190 LEU A O 1
ATOM 1396 N N . ILE A 1 191 ? 12.900 -11.143 6.147 1.00 42.33 191 ILE A N 1
ATOM 1397 C CA . ILE A 1 191 ? 13.502 -12.419 6.495 1.00 42.29 191 ILE A CA 1
ATOM 1398 C C . ILE A 1 191 ? 12.863 -12.963 7.761 1.00 44.25 191 ILE A C 1
ATOM 1399 O O . ILE A 1 191 ? 12.330 -12.185 8.540 1.00 44.90 191 ILE A O 1
ATOM 1404 N N . PRO A 1 192 ? 12.899 -14.302 7.955 1.00 45.50 192 PRO A N 1
ATOM 1405 C CA . PRO A 1 192 ? 12.306 -14.904 9.173 1.00 47.32 192 PRO A CA 1
ATOM 1406 C C . PRO A 1 192 ? 13.015 -14.548 10.497 1.00 48.41 192 PRO A C 1
ATOM 1407 O O . PRO A 1 192 ? 12.401 -14.611 11.544 1.00 50.22 192 PRO A O 1
ATOM 1411 N N . GLU A 1 193 ? 14.283 -14.153 10.446 1.00 48.88 193 GLU A N 1
ATOM 1412 C CA . GLU A 1 193 ? 15.072 -13.893 11.660 1.00 50.09 193 GLU A CA 1
ATOM 1413 C C . GLU A 1 193 ? 14.948 -12.458 12.160 1.00 52.17 193 GLU A C 1
ATOM 1414 O O . GLU A 1 193 ? 15.597 -12.082 13.138 1.00 53.22 193 GLU A O 1
ATOM 1420 N N . ALA A 1 194 ? 14.127 -11.649 11.501 1.00 53.19 194 ALA A N 1
ATOM 1421 C CA . ALA A 1 194 ? 14.038 -10.237 11.835 1.00 54.79 194 ALA A CA 1
ATOM 1422 C C . ALA A 1 194 ? 12.606 -9.746 11.669 1.00 56.42 194 ALA A C 1
ATOM 1423 O O . ALA A 1 194 ? 11.911 -10.095 10.706 1.00 55.72 194 ALA A O 1
ATOM 1425 N N . ASP A 1 195 ? 12.169 -8.937 12.625 1.00 58.95 195 ASP A N 1
ATOM 1426 C CA . ASP A 1 195 ? 10.837 -8.391 12.590 1.00 60.62 195 ASP A CA 1
ATOM 1427 C C . ASP A 1 195 ? 10.772 -7.384 11.471 1.00 60.02 195 ASP A C 1
ATOM 1428 O O . ASP A 1 195 ? 11.760 -6.729 11.160 1.00 59.66 195 ASP A O 1
ATOM 1433 N N . TYR A 1 196 ? 9.610 -7.291 10.846 1.00 60.31 196 TYR A N 1
ATOM 1434 C CA . TYR A 1 196 ? 9.361 -6.238 9.893 1.00 60.22 196 TYR A CA 1
ATOM 1435 C C . TYR A 1 196 ? 7.964 -5.698 10.127 1.00 62.37 196 TYR A C 1
ATOM 1436 O O . TYR A 1 196 ? 7.107 -6.367 10.701 1.00 62.89 196 TYR A O 1
ATOM 1445 N N . ASP A 1 197 ? 7.756 -4.466 9.693 1.00 63.38 197 ASP A N 1
ATOM 1446 C CA . ASP A 1 197 ? 6.471 -3.822 9.808 1.00 65.46 197 ASP A CA 1
ATOM 1447 C C . ASP A 1 197 ? 6.141 -3.208 8.453 1.00 65.03 197 ASP A C 1
ATOM 1448 O O . ASP A 1 197 ? 6.874 -2.346 7.966 1.00 64.52 197 ASP A O 1
ATOM 1453 N N . MET A 1 198 ? 5.050 -3.676 7.852 1.00 63.57 198 MET A N 1
ATOM 1454 C CA . MET A 1 198 ? 4.638 -3.259 6.519 1.00 63.21 198 MET A CA 1
ATOM 1455 C C . MET A 1 198 ? 4.432 -1.732 6.414 1.00 62.26 198 MET A C 1
ATOM 1456 O O . MET A 1 198 ? 4.655 -1.156 5.353 1.00 61.08 198 MET A O 1
ATOM 1461 N N . ASN A 1 199 ? 4.020 -1.074 7.501 1.00 63.54 199 ASN A N 1
ATOM 1462 C CA . ASN A 1 199 ? 3.975 0.397 7.529 1.00 63.78 199 ASN A CA 1
ATOM 1463 C C . ASN A 1 199 ? 5.359 1.036 7.320 1.00 61.06 199 ASN A C 1
ATOM 1464 O O . ASN A 1 199 ? 5.489 1.966 6.535 1.00 60.76 199 ASN A O 1
ATOM 1469 N N . ASP A 1 200 ? 6.379 0.540 8.022 1.00 60.15 200 ASP A N 1
ATOM 1470 C CA . ASP A 1 200 ? 7.766 1.048 7.862 1.00 58.83 200 ASP A CA 1
ATOM 1471 C C . ASP A 1 200 ? 8.296 0.821 6.440 1.00 55.01 200 ASP A C 1
ATOM 1472 O O . ASP A 1 200 ? 8.936 1.691 5.856 1.00 53.51 200 ASP A O 1
ATOM 1477 N N . VAL A 1 201 ? 8.045 -0.378 5.923 1.00 53.54 201 VAL A N 1
ATOM 1478 C CA . VAL A 1 201 ? 8.325 -0.715 4.541 1.00 51.56 201 VAL A CA 1
ATOM 1479 C C . VAL A 1 201 ? 7.711 0.321 3.583 1.00 51.51 201 VAL A C 1
ATOM 1480 O O . VAL A 1 201 ? 8.365 0.756 2.627 1.00 49.08 201 VAL A O 1
ATOM 1484 N N . ILE A 1 202 ? 6.462 0.703 3.856 1.00 53.89 202 ILE A N 1
ATOM 1485 C CA . ILE A 1 202 ? 5.755 1.694 3.041 1.00 55.70 202 ILE A CA 1
ATOM 1486 C C . ILE A 1 202 ? 6.259 3.120 3.323 1.00 56.27 202 ILE A C 1
ATOM 1487 O O . ILE A 1 202 ? 6.344 3.935 2.403 1.00 57.06 202 ILE A O 1
ATOM 1492 N N . ALA A 1 203 ? 6.608 3.412 4.575 1.00 57.48 203 ALA A N 1
ATOM 1493 C CA . ALA A 1 203 ? 7.272 4.675 4.907 1.00 58.85 203 ALA A CA 1
ATOM 1494 C C . ALA A 1 203 ? 8.563 4.816 4.102 1.00 56.79 203 ALA A C 1
ATOM 1495 O O . ALA A 1 203 ? 8.794 5.859 3.503 1.00 57.87 203 ALA A O 1
ATOM 1497 N N . ARG A 1 204 ? 9.389 3.766 4.075 1.00 55.67 204 ARG A N 1
ATOM 1498 C CA . ARG A 1 204 ? 10.664 3.787 3.336 1.00 54.62 204 ARG A CA 1
ATOM 1499 C C . ARG A 1 204 ? 10.477 4.017 1.837 1.00 53.66 204 ARG A C 1
ATOM 1500 O O . ARG A 1 204 ? 11.243 4.773 1.233 1.00 53.58 204 ARG A O 1
ATOM 1508 N N . LEU A 1 205 ? 9.481 3.361 1.236 1.00 54.03 205 LEU A N 1
ATOM 1509 C CA . LEU A 1 205 ? 9.154 3.580 -0.182 1.00 54.65 205 LEU A CA 1
ATOM 1510 C C . LEU A 1 205 ? 8.908 5.049 -0.451 1.00 56.41 205 LEU A C 1
ATOM 1511 O O . LEU A 1 205 ? 9.491 5.614 -1.374 1.00 55.92 205 LEU A O 1
ATOM 1516 N N . LYS A 1 206 ? 8.026 5.652 0.348 1.00 58.94 206 LYS A N 1
ATOM 1517 C CA . LYS A 1 206 ? 7.636 7.044 0.138 1.00 62.23 206 LYS A CA 1
ATOM 1518 C C . LYS A 1 206 ? 8.832 7.994 0.316 1.00 62.19 206 LYS A C 1
ATOM 1519 O O . LYS A 1 206 ? 9.051 8.855 -0.528 1.00 63.51 206 LYS A O 1
ATOM 1525 N N . ARG A 1 207 ? 9.625 7.814 1.368 1.00 62.05 207 ARG A N 1
ATOM 1526 C CA . ARG A 1 207 ? 10.830 8.642 1.582 1.00 63.36 207 ARG A CA 1
ATOM 1527 C C . ARG A 1 207 ? 11.774 8.643 0.372 1.00 60.99 207 ARG A C 1
ATOM 1528 O O . ARG A 1 207 ? 12.326 9.686 0.002 1.00 61.54 207 ARG A O 1
ATOM 1536 N N . GLY A 1 208 ? 11.931 7.467 -0.236 1.00 58.74 208 GLY A N 1
ATOM 1537 C CA . GLY A 1 208 ? 12.752 7.286 -1.435 1.00 57.52 208 GLY A CA 1
ATOM 1538 C C . GLY A 1 208 ? 12.150 7.931 -2.670 1.00 59.15 208 GLY A C 1
ATOM 1539 O O . GLY A 1 208 ? 12.854 8.541 -3.470 1.00 59.60 208 GLY A O 1
ATOM 1540 N N . HIS A 1 209 ? 10.842 7.790 -2.836 1.00 60.91 209 HIS A N 1
ATOM 1541 C CA . HIS A 1 209 ? 10.139 8.478 -3.907 1.00 64.00 209 HIS A CA 1
ATOM 1542 C C . HIS A 1 209 ? 10.270 9.997 -3.746 1.00 65.91 209 HIS A C 1
ATOM 1543 O O . HIS A 1 209 ? 10.534 10.703 -4.722 1.00 67.44 209 HIS A O 1
ATOM 1550 N N . GLU A 1 210 ? 10.109 10.502 -2.521 1.00 66.57 210 GLU A N 1
ATOM 1551 C CA . GLU A 1 210 ? 10.147 11.958 -2.289 1.00 69.86 210 GLU A CA 1
ATOM 1552 C C . GLU A 1 210 ? 11.537 12.573 -2.490 1.00 67.98 210 GLU A C 1
ATOM 1553 O O . GLU A 1 210 ? 11.642 13.755 -2.794 1.00 71.11 210 GLU A O 1
ATOM 1559 N N . ARG A 1 211 ? 12.598 11.786 -2.296 1.00 63.07 211 ARG A N 1
ATOM 1560 C CA . ARG A 1 211 ? 13.987 12.293 -2.412 1.00 62.09 211 ARG A CA 1
ATOM 1561 C C . ARG A 1 211 ? 14.631 12.013 -3.786 1.00 59.45 211 ARG A C 1
ATOM 1562 O O . ARG A 1 211 ? 15.809 12.314 -3.985 1.00 59.74 211 ARG A O 1
ATOM 1570 N N . GLY A 1 212 ? 13.867 11.428 -4.710 1.00 57.67 212 GLY A N 1
ATOM 1571 C CA . GLY A 1 212 ? 14.339 11.169 -6.067 1.00 56.26 212 GLY A CA 1
ATOM 1572 C C . GLY A 1 212 ? 15.050 9.841 -6.314 1.00 52.95 212 GLY A C 1
ATOM 1573 O O . GLY A 1 212 ? 15.732 9.703 -7.328 1.00 52.56 212 GLY A O 1
ATOM 1574 N N . LYS A 1 213 ? 14.889 8.864 -5.412 1.00 50.70 213 LYS A N 1
ATOM 1575 C CA . LYS A 1 213 ? 15.426 7.516 -5.619 1.00 49.04 213 LYS A CA 1
ATOM 1576 C C . LYS A 1 213 ? 14.759 6.939 -6.866 1.00 49.54 213 LYS A C 1
ATOM 1577 O O . LYS A 1 213 ? 13.532 6.982 -6.986 1.00 50.69 213 LYS A O 1
ATOM 1583 N N . LYS A 1 214 ? 15.568 6.435 -7.803 1.00 52.16 214 LYS A N 1
ATOM 1584 C CA . LYS A 1 214 ? 15.057 6.003 -9.116 1.00 51.28 214 LYS A CA 1
ATOM 1585 C C . LYS A 1 214 ? 14.096 4.811 -8.982 1.00 49.84 214 LYS A C 1
ATOM 1586 O O . LYS A 1 214 ? 13.096 4.722 -9.682 1.00 49.66 214 LYS A O 1
ATOM 1588 N N . HIS A 1 215 ? 14.406 3.909 -8.062 1.00 49.07 215 HIS A N 1
ATOM 1589 C CA . HIS A 1 215 ? 13.561 2.758 -7.771 1.00 47.87 215 HIS A CA 1
ATOM 1590 C C . HIS A 1 215 ? 13.785 2.249 -6.356 1.00 47.11 215 HIS A C 1
ATOM 1591 O O . HIS A 1 215 ? 14.803 2.569 -5.714 1.00 47.02 215 HIS A O 1
ATOM 1598 N N . SER A 1 216 ? 12.842 1.407 -5.934 1.00 45.29 216 SER A N 1
ATOM 1599 C CA . SER A 1 216 ? 12.891 0.667 -4.696 1.00 44.68 216 SER A CA 1
ATOM 1600 C C . SER A 1 216 ? 12.755 -0.826 -4.974 1.00 42.77 216 SER A C 1
ATOM 1601 O O . SER A 1 216 ? 11.812 -1.258 -5.634 1.00 41.98 216 SER A O 1
ATOM 1604 N N . ILE A 1 217 ? 13.687 -1.590 -4.417 1.00 41.37 217 ILE A N 1
ATOM 1605 C CA . ILE A 1 217 ? 13.799 -3.037 -4.627 1.00 40.24 217 ILE A CA 1
ATOM 1606 C C . ILE A 1 217 ? 13.534 -3.724 -3.297 1.00 40.04 217 ILE A C 1
ATOM 1607 O O . ILE A 1 217 ? 14.117 -3.340 -2.277 1.00 39.58 217 ILE A O 1
ATOM 1612 N N . ILE A 1 218 ? 12.616 -4.696 -3.310 1.00 39.43 218 ILE A N 1
ATOM 1613 C CA . ILE A 1 218 ? 12.195 -5.402 -2.107 1.00 39.20 218 ILE A CA 1
ATOM 1614 C C . ILE A 1 218 ? 12.492 -6.863 -2.282 1.00 37.85 218 ILE A C 1
ATOM 1615 O O . ILE A 1 218 ? 12.056 -7.479 -3.258 1.00 38.24 218 ILE A O 1
ATOM 1620 N N . ILE A 1 219 ? 13.212 -7.428 -1.330 1.00 36.93 219 ILE A N 1
ATOM 1621 C CA . ILE A 1 219 ? 13.575 -8.834 -1.382 1.00 35.33 219 ILE A CA 1
ATOM 1622 C C . ILE A 1 219 ? 12.791 -9.526 -0.288 1.00 35.95 219 ILE A C 1
ATOM 1623 O O . ILE A 1 219 ? 12.784 -9.089 0.863 1.00 35.40 219 ILE A O 1
ATOM 1628 N N . VAL A 1 220 ? 12.102 -10.590 -0.688 1.00 35.94 220 VAL A N 1
ATOM 1629 C CA . VAL A 1 220 ? 11.262 -11.378 0.207 1.00 36.64 220 VAL A CA 1
ATOM 1630 C C . VAL A 1 220 ? 11.805 -12.810 0.243 1.00 36.49 220 VAL A C 1
ATOM 1631 O O . VAL A 1 220 ? 11.820 -13.472 -0.768 1.00 35.49 220 VAL A O 1
ATOM 1635 N N . ALA A 1 221 ? 12.292 -13.255 1.406 1.00 38.00 221 ALA A N 1
ATOM 1636 C CA . ALA A 1 221 ? 12.552 -14.688 1.674 1.00 38.13 221 ALA A CA 1
ATOM 1637 C C . ALA A 1 221 ? 11.274 -15.504 1.586 1.00 38.77 221 ALA A C 1
ATOM 1638 O O . ALA A 1 221 ? 10.253 -15.105 2.134 1.00 39.71 221 ALA A O 1
ATOM 1640 N N . GLU A 1 222 ? 11.334 -16.667 0.931 1.00 39.15 222 GLU A N 1
ATOM 1641 C CA . GLU A 1 222 ? 10.149 -17.541 0.800 1.00 39.93 222 GLU A CA 1
ATOM 1642 C C . GLU A 1 222 ? 9.581 -18.021 2.139 1.00 41.93 222 GLU A C 1
ATOM 1643 O O . GLU A 1 222 ? 8.374 -18.283 2.243 1.00 42.32 222 GLU A O 1
ATOM 1649 N N . GLY A 1 223 ? 10.457 -18.134 3.145 1.00 42.75 223 GLY A N 1
ATOM 1650 C CA . GLY A 1 223 ? 10.065 -18.465 4.517 1.00 44.11 223 GLY A CA 1
ATOM 1651 C C . GLY A 1 223 ? 9.159 -17.443 5.182 1.00 45.46 223 GLY A C 1
ATOM 1652 O O . GLY A 1 223 ? 8.479 -17.761 6.172 1.00 47.46 223 GLY A O 1
ATOM 1653 N N . VAL A 1 224 ? 9.148 -16.216 4.661 1.00 44.74 224 VAL A N 1
ATOM 1654 C CA . VAL A 1 224 ? 8.304 -15.160 5.202 1.00 44.95 224 VAL A CA 1
ATOM 1655 C C . VAL A 1 224 ? 6.950 -15.139 4.490 1.00 45.69 224 VAL A C 1
ATOM 1656 O O . VAL A 1 224 ? 5.928 -14.863 5.115 1.00 46.78 224 VAL A O 1
ATOM 1660 N N . GLY A 1 225 ? 6.932 -15.443 3.196 1.00 44.45 225 GLY A N 1
ATOM 1661 C CA . GLY A 1 225 ? 5.693 -15.345 2.440 1.00 44.40 225 GLY A CA 1
ATOM 1662 C C . GLY A 1 225 ? 5.891 -15.220 0.942 1.00 43.08 225 GLY A C 1
ATOM 1663 O O . GLY A 1 225 ? 6.978 -15.432 0.429 1.00 40.95 225 GLY A O 1
ATOM 1664 N N . SER A 1 226 ? 4.807 -14.866 0.265 1.00 43.16 226 SER A N 1
ATOM 1665 C CA . SER A 1 226 ? 4.720 -14.893 -1.177 1.00 42.93 226 SER A CA 1
ATOM 1666 C C . SER A 1 226 ? 5.020 -13.520 -1.748 1.00 42.93 226 SER A C 1
ATOM 1667 O O . SER A 1 226 ? 4.385 -12.540 -1.370 1.00 43.77 226 SER A O 1
ATOM 1670 N N . GLY A 1 227 ? 5.981 -13.463 -2.664 1.00 41.48 227 GLY A N 1
ATOM 1671 C CA . GLY A 1 227 ? 6.308 -12.241 -3.359 1.00 40.91 227 GLY A CA 1
ATOM 1672 C C . GLY A 1 227 ? 5.110 -11.648 -4.045 1.00 41.59 227 GLY A C 1
ATOM 1673 O O . GLY A 1 227 ? 4.880 -10.447 -3.945 1.00 41.33 227 GLY A O 1
ATOM 1674 N N . VAL A 1 228 ? 4.342 -12.497 -4.734 1.00 42.10 228 VAL A N 1
ATOM 1675 C CA . VAL A 1 228 ? 3.127 -12.062 -5.427 1.00 42.92 228 VAL A CA 1
ATOM 1676 C C . VAL A 1 228 ? 2.110 -11.410 -4.473 1.00 43.57 228 VAL A C 1
ATOM 1677 O O . VAL A 1 228 ? 1.483 -10.403 -4.809 1.00 43.75 228 VAL A O 1
ATOM 1681 N N . ASP A 1 229 ? 1.954 -11.982 -3.288 1.00 43.86 229 ASP A N 1
ATOM 1682 C CA . ASP A 1 229 ? 1.060 -11.425 -2.268 1.00 44.91 229 ASP A CA 1
ATOM 1683 C C . ASP A 1 229 ? 1.586 -10.094 -1.743 1.00 45.58 229 ASP A C 1
ATOM 1684 O O . ASP A 1 229 ? 0.833 -9.152 -1.635 1.00 46.02 229 ASP A O 1
ATOM 1689 N N . PHE A 1 230 ? 2.870 -10.021 -1.408 1.00 45.66 230 PHE A N 1
ATOM 1690 C CA . PHE A 1 230 ? 3.473 -8.753 -0.954 1.00 46.83 230 PHE A CA 1
ATOM 1691 C C . PHE A 1 230 ? 3.372 -7.633 -1.981 1.00 46.72 230 PHE A C 1
ATOM 1692 O O . PHE A 1 230 ? 3.027 -6.475 -1.651 1.00 47.12 230 PHE A O 1
ATOM 1700 N N . GLY A 1 231 ? 3.678 -7.984 -3.226 1.00 45.80 231 GLY A N 1
ATOM 1701 C CA . GLY A 1 231 ? 3.628 -7.027 -4.318 1.00 45.77 231 GLY A CA 1
ATOM 1702 C C . GLY A 1 231 ? 2.248 -6.429 -4.452 1.00 46.87 231 GLY A C 1
ATOM 1703 O O . GLY A 1 231 ? 2.101 -5.218 -4.632 1.00 47.39 231 GLY A O 1
ATOM 1704 N N . ARG A 1 232 ? 1.239 -7.286 -4.377 1.00 47.54 232 ARG A N 1
ATOM 1705 C CA . ARG A 1 232 ? -0.162 -6.881 -4.510 1.00 48.96 232 ARG A CA 1
ATOM 1706 C C . ARG A 1 232 ? -0.634 -6.038 -3.322 1.00 50.12 232 ARG A C 1
ATOM 1707 O O . ARG A 1 232 ? -1.369 -5.071 -3.483 1.00 49.90 232 ARG A O 1
ATOM 1715 N N . GLN A 1 233 ? -0.199 -6.403 -2.128 1.00 50.97 233 GLN A N 1
ATOM 1716 C CA . GLN A 1 233 ? -0.491 -5.596 -0.942 1.00 52.82 233 GLN A CA 1
ATOM 1717 C C . GLN A 1 233 ? 0.137 -4.212 -0.976 1.00 52.79 233 GLN A C 1
ATOM 1718 O O . GLN A 1 233 ? -0.487 -3.248 -0.573 1.00 53.29 233 GLN A O 1
ATOM 1724 N N . ILE A 1 234 ? 1.372 -4.116 -1.462 1.00 52.64 234 ILE A N 1
ATOM 1725 C CA . ILE A 1 234 ? 2.030 -2.817 -1.641 1.00 53.07 234 ILE A CA 1
ATOM 1726 C C . ILE A 1 234 ? 1.286 -1.912 -2.659 1.00 54.29 234 ILE A C 1
ATOM 1727 O O . ILE A 1 234 ? 1.033 -0.725 -2.377 1.00 54.39 234 ILE A O 1
ATOM 1732 N N . GLN A 1 235 ? 0.919 -2.482 -3.813 1.00 54.85 235 GLN A N 1
ATOM 1733 C CA . GLN A 1 235 ? 0.204 -1.743 -4.866 1.00 55.98 235 GLN A CA 1
ATOM 1734 C C . GLN A 1 235 ? -1.182 -1.342 -4.396 1.00 57.78 235 GLN A C 1
ATOM 1735 O O . GLN A 1 235 ? -1.625 -0.228 -4.652 1.00 58.58 235 GLN A O 1
ATOM 1741 N N . GLU A 1 236 ? -1.873 -2.258 -3.719 1.00 59.05 236 GLU A N 1
ATOM 1742 C CA . GLU A 1 236 ? -3.156 -1.942 -3.096 1.00 60.67 236 GLU A CA 1
ATOM 1743 C C . GLU A 1 236 ? -3.020 -0.822 -2.063 1.00 60.97 236 GLU A C 1
ATOM 1744 O O . GLU A 1 236 ? -3.731 0.164 -2.135 1.00 61.55 236 GLU A O 1
ATOM 1750 N N . ALA A 1 237 ? -2.072 -0.950 -1.141 1.00 60.49 237 ALA A N 1
ATOM 1751 C CA . ALA A 1 237 ? -1.860 0.069 -0.106 1.00 61.05 237 ALA A CA 1
ATOM 1752 C C . ALA A 1 237 ? -1.494 1.466 -0.641 1.00 60.99 237 ALA A C 1
ATOM 1753 O O . ALA A 1 237 ? -1.947 2.470 -0.094 1.00 61.67 237 ALA A O 1
ATOM 1755 N N . THR A 1 238 ? -0.679 1.521 -1.699 1.00 60.05 238 THR A N 1
ATOM 1756 C CA . THR A 1 238 ? 0.027 2.748 -2.092 1.00 59.86 238 THR A CA 1
ATOM 1757 C C . THR A 1 238 ? -0.367 3.340 -3.437 1.00 59.87 238 THR A C 1
ATOM 1758 O O . THR A 1 238 ? -0.058 4.491 -3.695 1.00 59.94 238 THR A O 1
ATOM 1762 N N . GLY A 1 239 ? -1.022 2.565 -4.296 1.00 60.16 239 GLY A N 1
ATOM 1763 C CA . GLY A 1 239 ? -1.224 2.959 -5.686 1.00 60.53 239 GLY A CA 1
ATOM 1764 C C . GLY A 1 239 ? 0.014 2.796 -6.568 1.00 59.90 239 GLY A C 1
ATOM 1765 O O . GLY A 1 239 ? -0.067 2.986 -7.774 1.00 60.03 239 GLY A O 1
ATOM 1766 N N . PHE A 1 240 ? 1.148 2.424 -5.971 1.00 59.75 240 PHE A N 1
ATOM 1767 C CA . PHE A 1 240 ? 2.418 2.234 -6.688 1.00 59.09 240 PHE A CA 1
ATOM 1768 C C . PHE A 1 240 ? 2.384 0.923 -7.476 1.00 58.23 240 PHE A C 1
ATOM 1769 O O . PHE A 1 240 ? 2.310 -0.161 -6.885 1.00 57.92 240 PHE A O 1
ATOM 1777 N N . GLU A 1 241 ? 2.427 1.029 -8.800 1.00 57.37 241 GLU A N 1
ATOM 1778 C CA . GLU A 1 241 ? 2.623 -0.122 -9.672 1.00 56.62 241 GLU A CA 1
ATOM 1779 C C . GLU A 1 241 ? 3.803 -0.958 -9.195 1.00 54.13 241 GLU A C 1
ATOM 1780 O O . GLU A 1 241 ? 4.939 -0.482 -9.205 1.00 53.02 241 GLU A O 1
ATOM 1786 N N . THR A 1 242 ? 3.534 -2.204 -8.822 1.00 52.17 242 THR A N 1
ATOM 1787 C CA . THR A 1 242 ? 4.541 -3.086 -8.253 1.00 50.46 242 THR A CA 1
ATOM 1788 C C . THR A 1 242 ? 4.745 -4.303 -9.149 1.00 49.25 242 THR A C 1
ATOM 1789 O O . THR A 1 242 ? 3.771 -4.952 -9.545 1.00 49.91 242 THR A O 1
ATOM 1793 N N . ARG A 1 243 ? 6.003 -4.609 -9.473 1.00 46.69 243 ARG A N 1
ATOM 1794 C CA . ARG A 1 243 ? 6.316 -5.749 -10.327 1.00 45.81 243 ARG A CA 1
ATOM 1795 C C . ARG A 1 243 ? 7.035 -6.831 -9.530 1.00 43.90 243 ARG A C 1
ATOM 1796 O O . ARG A 1 243 ? 7.882 -6.530 -8.686 1.00 42.49 243 ARG A O 1
ATOM 1804 N N . VAL A 1 244 ? 6.643 -8.086 -9.773 1.00 42.45 244 VAL A N 1
ATOM 1805 C CA . VAL A 1 244 ? 7.075 -9.238 -8.950 1.00 40.71 244 VAL A CA 1
ATOM 1806 C C . VAL A 1 244 ? 7.849 -10.292 -9.786 1.00 39.18 244 VAL A C 1
ATOM 1807 O O . VAL A 1 244 ? 7.387 -10.758 -10.829 1.00 39.30 244 VAL A O 1
ATOM 1811 N N . THR A 1 245 ? 9.058 -10.619 -9.352 1.00 37.71 245 THR A N 1
ATOM 1812 C CA . THR A 1 245 ? 9.778 -11.752 -9.887 1.00 36.41 245 THR A CA 1
ATOM 1813 C C . THR A 1 245 ? 9.776 -12.826 -8.790 1.00 36.29 245 THR A C 1
ATOM 1814 O O . THR A 1 245 ? 9.975 -12.524 -7.618 1.00 35.26 245 THR A O 1
ATOM 1818 N N . VAL A 1 246 ? 9.461 -14.064 -9.170 1.00 36.44 246 VAL A N 1
ATOM 1819 C CA . VAL A 1 246 ? 9.698 -15.225 -8.327 1.00 35.56 246 VAL A CA 1
ATOM 1820 C C . VAL A 1 246 ? 10.691 -16.107 -9.067 1.00 35.39 246 VAL A C 1
ATOM 1821 O O . VAL A 1 246 ? 10.354 -16.650 -10.124 1.00 35.27 246 VAL A O 1
ATOM 1825 N N . LEU A 1 247 ? 11.922 -16.227 -8.549 1.00 35.00 247 LEU A N 1
ATOM 1826 C CA . LEU A 1 247 ? 12.973 -16.916 -9.261 1.00 34.72 247 LEU A CA 1
ATOM 1827 C C . LEU A 1 247 ? 12.815 -18.414 -9.182 1.00 35.55 247 LEU A C 1
ATOM 1828 O O . LEU A 1 247 ? 13.038 -19.125 -10.163 1.00 36.55 247 LEU A O 1
ATOM 1833 N N . GLY A 1 248 ? 12.430 -18.914 -8.014 1.00 36.08 248 GLY A N 1
ATOM 1834 C CA . GLY A 1 248 ? 12.233 -20.349 -7.852 1.00 36.32 248 GLY A CA 1
ATOM 1835 C C . GLY A 1 248 ? 13.529 -21.121 -8.035 1.00 35.42 248 GLY A C 1
ATOM 1836 O O . GLY A 1 248 ? 14.619 -20.616 -7.716 1.00 35.12 248 GLY A O 1
ATOM 1837 N N . HIS A 1 249 ? 13.403 -22.332 -8.583 1.00 36.01 249 HIS A N 1
ATOM 1838 C CA . HIS A 1 249 ? 14.485 -23.317 -8.622 1.00 36.75 249 HIS A CA 1
ATOM 1839 C C . HIS A 1 249 ? 15.703 -22.979 -9.489 1.00 35.69 249 HIS A C 1
ATOM 1840 O O . HIS A 1 249 ? 16.708 -23.697 -9.443 1.00 36.21 249 HIS A O 1
ATOM 1847 N N . VAL A 1 250 ? 15.609 -21.923 -10.287 1.00 34.95 250 VAL A N 1
ATOM 1848 C CA . VAL A 1 250 ? 16.774 -21.291 -10.949 1.00 33.49 250 VAL A CA 1
ATOM 1849 C C . VAL A 1 250 ? 17.981 -21.106 -9.989 1.00 31.59 250 VAL A C 1
ATOM 1850 O O . VAL A 1 250 ? 19.139 -21.298 -10.379 1.00 30.19 250 VAL A O 1
ATOM 1854 N N . GLN A 1 251 ? 17.679 -20.740 -8.742 1.00 30.67 251 GLN A N 1
ATOM 1855 C CA . GLN A 1 251 ? 18.656 -20.491 -7.692 1.00 30.21 251 GLN A CA 1
ATOM 1856 C C . GLN A 1 251 ? 19.456 -21.723 -7.291 1.00 30.32 251 GLN A C 1
ATOM 1857 O O . GLN A 1 251 ? 20.545 -21.589 -6.725 1.00 30.92 251 GLN A O 1
ATOM 1863 N N . ARG A 1 252 ? 18.904 -22.913 -7.536 1.00 30.53 252 ARG A N 1
ATOM 1864 C CA . ARG A 1 252 ? 19.637 -24.164 -7.285 1.00 30.36 252 ARG A CA 1
ATOM 1865 C C . ARG A 1 252 ? 20.527 -24.562 -8.461 1.00 29.76 252 ARG A C 1
ATOM 1866 O O . ARG A 1 252 ? 21.375 -25.429 -8.315 1.00 30.38 252 ARG A O 1
ATOM 1874 N N . GLY A 1 253 ? 20.339 -23.926 -9.618 1.00 30.16 253 GLY A N 1
ATOM 1875 C CA . GLY A 1 253 ? 21.030 -24.285 -10.834 1.00 30.18 253 GLY A CA 1
ATOM 1876 C C . GLY A 1 253 ? 22.168 -23.362 -11.222 1.00 30.32 253 GLY A C 1
ATOM 1877 O O . GLY A 1 253 ? 22.352 -22.260 -10.632 1.00 30.42 253 GLY A O 1
ATOM 1878 N N . GLY A 1 254 ? 22.929 -23.822 -12.219 1.00 29.87 254 GLY A N 1
ATOM 1879 C CA . GLY A 1 254 ? 24.017 -23.057 -12.813 1.00 29.87 254 GLY A CA 1
ATOM 1880 C C . GLY A 1 254 ? 25.368 -23.553 -12.400 1.00 29.94 254 GLY A C 1
ATOM 1881 O O . GLY A 1 254 ? 25.484 -24.363 -11.487 1.00 29.79 254 GLY A O 1
ATOM 1882 N N . SER A 1 255 ? 26.406 -23.049 -13.078 1.00 30.61 255 SER A N 1
ATOM 1883 C CA . SER A 1 255 ? 27.772 -23.375 -12.738 1.00 30.15 255 SER A CA 1
ATOM 1884 C C . SER A 1 255 ? 28.146 -22.691 -11.421 1.00 29.63 255 SER A C 1
ATOM 1885 O O . SER A 1 255 ? 27.934 -21.461 -11.274 1.00 29.35 255 SER A O 1
ATOM 1888 N N . PRO A 1 256 ? 28.783 -23.439 -10.494 1.00 29.14 256 PRO A N 1
ATOM 1889 C CA . PRO A 1 256 ? 29.243 -22.820 -9.242 1.00 28.30 256 PRO A CA 1
ATOM 1890 C C . PRO A 1 256 ? 30.278 -21.727 -9.457 1.00 27.31 256 PRO A C 1
ATOM 1891 O O . PRO A 1 256 ? 31.097 -21.827 -10.366 1.00 26.99 256 PRO A O 1
ATOM 1895 N N . THR A 1 257 ? 30.247 -20.725 -8.574 1.00 27.21 257 THR A N 1
ATOM 1896 C CA . THR A 1 257 ? 31.246 -19.662 -8.515 1.00 27.09 257 THR A CA 1
ATOM 1897 C C . THR A 1 257 ? 32.598 -20.184 -8.092 1.00 27.79 257 THR A C 1
ATOM 1898 O O . THR A 1 257 ? 32.715 -21.324 -7.638 1.00 28.75 257 THR A O 1
ATOM 1902 N N . ALA A 1 258 ? 33.622 -19.347 -8.219 1.00 27.70 258 ALA A N 1
ATOM 1903 C CA . ALA A 1 258 ? 34.954 -19.705 -7.746 1.00 28.31 258 ALA A CA 1
ATOM 1904 C C . ALA A 1 258 ? 34.923 -20.157 -6.271 1.00 29.31 258 ALA A C 1
ATOM 1905 O O . ALA A 1 258 ? 35.519 -21.164 -5.934 1.00 30.46 258 ALA A O 1
ATOM 1907 N N . PHE A 1 259 ? 34.224 -19.420 -5.414 1.00 30.48 259 PHE A N 1
ATOM 1908 C CA . PHE A 1 259 ? 34.190 -19.708 -3.985 1.00 31.26 259 PHE A CA 1
ATOM 1909 C C . PHE A 1 259 ? 33.537 -21.037 -3.701 1.00 30.67 259 PHE A C 1
ATOM 1910 O O . PHE A 1 259 ? 34.022 -21.782 -2.852 1.00 30.52 259 PHE A O 1
ATOM 1918 N N . ASP A 1 260 ? 32.447 -21.355 -4.408 1.00 29.67 260 ASP A N 1
ATOM 1919 C CA . ASP A 1 260 ? 31.762 -22.643 -4.196 1.00 29.32 260 ASP A CA 1
ATOM 1920 C C . ASP A 1 260 ? 32.592 -23.848 -4.662 1.00 29.53 260 ASP A C 1
ATOM 1921 O O . ASP A 1 260 ? 32.576 -24.920 -4.016 1.00 31.45 260 ASP A O 1
ATOM 1926 N N . ARG A 1 261 ? 33.317 -23.686 -5.763 1.00 29.80 261 ARG A N 1
ATOM 1927 C CA . ARG A 1 261 ? 34.243 -24.730 -6.235 1.00 29.26 261 ARG A CA 1
ATOM 1928 C C . ARG A 1 261 ? 35.412 -24.957 -5.268 1.00 29.22 261 ARG A C 1
ATOM 1929 O O . ARG A 1 261 ? 35.818 -26.110 -5.014 1.00 30.26 261 ARG A O 1
ATOM 1937 N N . VAL A 1 262 ? 35.945 -23.876 -4.701 1.00 28.62 262 VAL A N 1
ATOM 1938 C CA . VAL A 1 262 ? 37.029 -24.001 -3.735 1.00 28.18 262 VAL A CA 1
ATOM 1939 C C . VAL A 1 262 ? 36.536 -24.660 -2.451 1.00 28.68 262 VAL A C 1
ATOM 1940 O O . VAL A 1 262 ? 37.118 -25.634 -2.010 1.00 28.09 262 VAL A O 1
ATOM 1944 N N . LEU A 1 263 ? 35.445 -24.154 -1.876 1.00 28.38 263 LEU A N 1
ATOM 1945 C CA . LEU A 1 263 ? 34.913 -24.689 -0.639 1.00 27.87 263 LEU A CA 1
ATOM 1946 C C . LEU A 1 263 ? 34.533 -26.149 -0.836 1.00 28.35 263 LEU A C 1
ATOM 1947 O O . LEU A 1 263 ? 34.779 -26.995 0.018 1.00 29.18 263 LEU A O 1
ATOM 1952 N N . ALA A 1 264 ? 33.889 -26.445 -1.957 1.00 28.59 264 ALA A N 1
ATOM 1953 C CA . ALA A 1 264 ? 33.549 -27.824 -2.299 1.00 28.96 264 ALA A CA 1
ATOM 1954 C C . ALA A 1 264 ? 34.773 -28.704 -2.336 1.00 29.97 264 ALA A C 1
ATOM 1955 O O . ALA A 1 264 ? 34.766 -29.806 -1.819 1.00 32.30 264 ALA A O 1
ATOM 1957 N N . SER A 1 265 ? 35.836 -28.222 -2.956 1.00 30.61 265 SER A N 1
ATOM 1958 C CA . SER A 1 265 ? 37.058 -29.006 -3.092 1.00 31.38 265 SER A CA 1
ATOM 1959 C C . SER A 1 265 ? 37.757 -29.302 -1.755 1.00 31.75 265 SER A C 1
ATOM 1960 O O . SER A 1 265 ? 38.264 -30.420 -1.515 1.00 32.11 265 SER A O 1
ATOM 1963 N N . ARG A 1 266 ? 37.824 -28.277 -0.910 1.00 31.43 266 ARG A N 1
ATOM 1964 C CA . ARG A 1 266 ? 38.461 -28.355 0.400 1.00 32.09 266 ARG A CA 1
ATOM 1965 C C . ARG A 1 266 ? 37.672 -29.260 1.341 1.00 32.31 266 ARG A C 1
ATOM 1966 O O . ARG A 1 266 ? 38.218 -30.148 1.971 1.00 31.08 266 ARG A O 1
ATOM 1974 N N . LEU A 1 267 ? 36.370 -29.030 1.408 1.00 32.55 267 LEU A N 1
ATOM 1975 C CA . LEU A 1 267 ? 35.481 -29.832 2.263 1.00 33.38 267 LEU A CA 1
ATOM 1976 C C . LEU A 1 267 ? 35.360 -31.293 1.847 1.00 33.91 267 LEU A C 1
ATOM 1977 O O . LEU A 1 267 ? 35.384 -32.174 2.700 1.00 34.90 267 LEU A O 1
ATOM 1982 N N . GLY A 1 268 ? 35.212 -31.552 0.551 1.00 34.02 268 GLY A N 1
ATOM 1983 C CA . GLY A 1 268 ? 35.136 -32.925 0.045 1.00 34.42 268 GLY A CA 1
ATOM 1984 C C . GLY A 1 268 ? 36.362 -33.738 0.396 1.00 34.92 268 GLY A C 1
ATOM 1985 O O . GLY A 1 268 ? 36.269 -34.869 0.843 1.00 36.42 268 GLY A O 1
ATOM 1986 N N . ALA A 1 269 ? 37.513 -33.133 0.187 1.00 35.21 269 ALA A N 1
ATOM 1987 C CA . ALA A 1 269 ? 38.826 -33.718 0.500 1.00 35.70 269 ALA A CA 1
ATOM 1988 C C . ALA A 1 269 ? 38.991 -33.958 1.997 1.00 36.91 269 ALA A C 1
ATOM 1989 O O . ALA A 1 269 ? 39.424 -35.040 2.409 1.00 36.74 269 ALA A O 1
ATOM 1991 N N . ARG A 1 270 ? 38.604 -32.964 2.797 1.00 37.37 270 ARG A N 1
ATOM 1992 C CA . ARG A 1 270 ? 38.589 -33.097 4.254 1.00 38.95 270 ARG A CA 1
ATOM 1993 C C . ARG A 1 270 ? 37.778 -34.308 4.730 1.00 38.51 270 ARG A C 1
ATOM 1994 O O . ARG A 1 270 ? 38.206 -35.032 5.628 1.00 39.28 270 ARG A O 1
ATOM 2002 N N . ALA A 1 271 ? 36.608 -34.522 4.151 1.00 35.61 271 ALA A N 1
ATOM 2003 C CA . ALA A 1 271 ? 35.795 -35.706 4.473 1.00 35.21 271 ALA A CA 1
ATOM 2004 C C . ALA A 1 271 ? 36.549 -37.019 4.266 1.00 35.16 271 ALA A C 1
ATOM 2005 O O . ALA A 1 271 ? 36.501 -37.919 5.094 1.00 35.85 271 ALA A O 1
ATOM 2007 N N . VAL A 1 272 ? 37.235 -37.138 3.145 1.00 35.17 272 VAL A N 1
ATOM 2008 C CA . VAL A 1 272 ? 38.022 -38.326 2.844 1.00 35.76 272 VAL A CA 1
ATOM 2009 C C . VAL A 1 272 ? 39.126 -38.511 3.893 1.00 37.75 272 VAL A C 1
ATOM 2010 O O . VAL A 1 272 ? 39.363 -39.613 4.352 1.00 37.86 272 VAL A O 1
ATOM 2014 N N . GLU A 1 273 ? 39.778 -37.419 4.277 1.00 39.01 273 GLU A N 1
ATOM 2015 C CA . GLU A 1 273 ? 40.802 -37.420 5.325 1.00 41.07 273 GLU A CA 1
ATOM 2016 C C . GLU A 1 273 ? 40.304 -37.941 6.654 1.00 41.74 273 GLU A C 1
ATOM 2017 O O . GLU A 1 273 ? 40.985 -38.741 7.313 1.00 41.49 273 GLU A O 1
ATOM 2023 N N . LEU A 1 274 ? 39.142 -37.440 7.075 1.00 41.67 274 LEU A N 1
ATOM 2024 C CA . LEU A 1 274 ? 38.501 -37.898 8.308 1.00 43.11 274 LEU A CA 1
ATOM 2025 C C . LEU A 1 274 ? 38.249 -39.401 8.264 1.00 43.80 274 LEU A C 1
ATOM 2026 O O . LEU A 1 274 ? 38.535 -40.120 9.225 1.00 45.51 274 LEU A O 1
ATOM 2031 N N . LEU A 1 275 ? 37.716 -39.881 7.146 1.00 43.31 275 LEU A N 1
ATOM 2032 C CA . LEU A 1 275 ? 37.458 -41.306 6.995 1.00 43.99 275 LEU A CA 1
ATOM 2033 C C . LEU A 1 275 ? 38.747 -42.118 7.121 1.00 45.68 275 LEU A C 1
ATOM 2034 O O . LEU A 1 275 ? 38.781 -43.097 7.857 1.00 46.75 275 LEU A O 1
ATOM 2039 N N . LEU A 1 276 ? 39.805 -41.700 6.423 1.00 45.94 276 LEU A N 1
ATOM 2040 C CA . LEU A 1 276 ? 41.095 -42.376 6.509 1.00 47.44 276 LEU A CA 1
ATOM 2041 C C . LEU A 1 276 ? 41.764 -42.194 7.890 1.00 49.35 276 LEU A C 1
ATOM 2042 O O . LEU A 1 276 ? 42.509 -43.077 8.317 1.00 50.55 276 LEU A O 1
ATOM 2047 N N . GLU A 1 277 ? 41.501 -41.078 8.589 1.00 50.07 277 GLU A N 1
ATOM 2048 C CA . GLU A 1 277 ? 41.988 -40.888 9.983 1.00 52.04 277 GLU A CA 1
ATOM 2049 C C . GLU A 1 277 ? 41.334 -41.845 10.990 1.00 52.43 277 GLU A C 1
ATOM 2050 O O . GLU A 1 277 ? 41.774 -41.931 12.141 1.00 53.55 277 GLU A O 1
ATOM 2056 N N . GLY A 1 278 ? 40.261 -42.512 10.581 1.00 51.69 278 GLY A N 1
ATOM 2057 C CA . GLY A 1 278 ? 39.529 -43.411 11.454 1.00 52.88 278 GLY A CA 1
ATOM 2058 C C . GLY A 1 278 ? 38.376 -42.747 12.175 1.00 53.45 278 GLY A C 1
ATOM 2059 O O . GLY A 1 278 ? 37.875 -43.265 13.160 1.00 54.16 278 GLY A O 1
ATOM 2060 N N . LYS A 1 279 ? 37.930 -41.609 11.661 1.00 53.42 279 LYS A N 1
ATOM 2061 C CA . LYS A 1 279 ? 36.854 -40.858 12.281 1.00 54.10 279 LYS A CA 1
ATOM 2062 C C . LYS A 1 279 ? 35.562 -41.153 11.508 1.00 53.04 279 LYS A C 1
ATOM 2063 O O . LYS A 1 279 ? 35.604 -41.643 10.375 1.00 52.29 279 LYS A O 1
ATOM 2069 N N . GLY A 1 280 ? 34.421 -40.929 12.153 1.00 53.04 280 GLY A N 1
ATOM 2070 C CA . GLY A 1 280 ? 33.116 -41.149 11.537 1.00 51.99 280 GLY A CA 1
ATOM 2071 C C . GLY A 1 280 ? 32.075 -40.400 12.338 1.00 52.48 280 GLY A C 1
ATOM 2072 O O . GLY A 1 280 ? 32.356 -39.979 13.453 1.00 54.13 280 GLY A O 1
ATOM 2073 N N . GLY A 1 281 ? 30.880 -40.221 11.782 1.00 51.56 281 GLY A N 1
ATOM 2074 C CA . GLY A 1 281 ? 29.806 -39.486 12.468 1.00 51.83 281 GLY A CA 1
ATOM 2075 C C . GLY A 1 281 ? 30.085 -37.985 12.564 1.00 51.11 281 GLY A C 1
ATOM 2076 O O . GLY A 1 281 ? 29.566 -37.304 13.466 1.00 51.80 281 GLY A O 1
ATOM 2077 N N . ARG A 1 282 ? 30.903 -37.476 11.634 1.00 48.93 282 ARG A N 1
ATOM 2078 C CA . ARG A 1 282 ? 31.289 -36.061 11.606 1.00 48.26 282 ARG A CA 1
ATOM 2079 C C . ARG A 1 282 ? 30.714 -35.347 10.386 1.00 45.95 282 ARG A C 1
ATOM 2080 O O . ARG A 1 282 ? 30.342 -35.976 9.401 1.00 44.91 282 ARG A O 1
ATOM 2088 N N . CYS A 1 283 ? 30.640 -34.023 10.470 1.00 44.90 283 CYS A N 1
ATOM 2089 C CA . CYS A 1 283 ? 30.391 -33.193 9.299 1.00 42.88 283 CYS A CA 1
ATOM 2090 C C . CYS A 1 283 ? 31.443 -32.119 9.229 1.00 41.86 283 CYS A C 1
ATOM 2091 O O . CYS A 1 283 ? 31.976 -31.700 10.263 1.00 42.31 283 CYS A O 1
ATOM 2094 N N . VAL A 1 284 ? 31.739 -31.675 8.004 1.00 39.07 284 VAL A N 1
ATOM 2095 C CA . VAL A 1 284 ? 32.812 -30.725 7.789 1.00 37.89 284 VAL A CA 1
ATOM 2096 C C . VAL A 1 284 ? 32.210 -29.351 7.487 1.00 37.71 284 VAL A C 1
ATOM 2097 O O . VAL A 1 284 ? 31.053 -29.240 7.075 1.00 37.81 284 VAL A O 1
ATOM 2101 N N . GLY A 1 285 ? 32.994 -28.305 7.709 1.00 37.39 285 GLY A N 1
ATOM 2102 C CA . GLY A 1 285 ? 32.555 -26.942 7.393 1.00 36.88 285 GLY A CA 1
ATOM 2103 C C . GLY A 1 285 ? 33.708 -25.958 7.400 1.00 36.79 285 GLY A C 1
ATOM 2104 O O . GLY A 1 285 ? 34.871 -26.333 7.566 1.00 35.89 285 GLY A O 1
ATOM 2105 N N . ILE A 1 286 ? 33.360 -24.701 7.169 1.00 36.16 286 ILE A N 1
ATOM 2106 C CA . ILE A 1 286 ? 34.278 -23.591 7.260 1.00 36.58 286 ILE A CA 1
ATOM 2107 C C . ILE A 1 286 ? 33.712 -22.687 8.341 1.00 36.57 286 ILE A C 1
ATOM 2108 O O . ILE A 1 286 ? 32.537 -22.356 8.323 1.00 36.84 286 ILE A O 1
ATOM 2113 N N . GLN A 1 287 ? 34.535 -22.353 9.319 1.00 37.21 287 GLN A N 1
ATOM 2114 C CA . GLN A 1 287 ? 34.132 -21.466 10.401 1.00 38.48 287 GLN A CA 1
ATOM 2115 C C . GLN A 1 287 ? 35.262 -20.509 10.710 1.00 39.48 287 GLN A C 1
ATOM 2116 O O . GLN A 1 287 ? 36.397 -20.924 10.882 1.00 39.58 287 GLN A O 1
ATOM 2122 N N . ASN A 1 288 ? 34.943 -19.218 10.736 1.00 40.34 288 ASN A N 1
ATOM 2123 C CA . ASN A 1 288 ? 35.952 -18.176 10.870 1.00 41.59 288 ASN A CA 1
ATOM 2124 C C . ASN A 1 288 ? 37.148 -18.378 9.928 1.00 41.38 288 ASN A C 1
ATOM 2125 O O . ASN A 1 288 ? 38.320 -18.273 10.300 1.00 41.75 288 ASN A O 1
ATOM 2130 N N . ASN A 1 289 ? 36.794 -18.697 8.683 1.00 40.71 289 ASN A N 1
ATOM 2131 C CA . ASN A 1 289 ? 37.727 -18.877 7.593 1.00 40.80 289 ASN A CA 1
ATOM 2132 C C . ASN A 1 289 ? 38.713 -19.986 7.827 1.00 41.85 289 ASN A C 1
ATOM 2133 O O . ASN A 1 289 ? 39.821 -19.933 7.347 1.00 42.63 289 ASN A O 1
ATOM 2138 N N . GLN A 1 290 ? 38.283 -21.015 8.533 1.00 42.97 290 GLN A N 1
ATOM 2139 C CA . GLN A 1 290 ? 39.140 -22.120 8.866 1.00 44.10 290 GLN A CA 1
ATOM 2140 C C . GLN A 1 290 ? 38.316 -23.391 8.718 1.00 43.15 290 GLN A C 1
ATOM 2141 O O . GLN A 1 290 ? 37.161 -23.439 9.137 1.00 43.25 290 GLN A O 1
ATOM 2147 N N . LEU A 1 291 ? 38.905 -24.410 8.103 1.00 42.91 291 LEU A N 1
ATOM 2148 C CA . LEU A 1 291 ? 38.256 -25.709 7.986 1.00 42.45 291 LEU A CA 1
ATOM 2149 C C . LEU A 1 291 ? 38.076 -26.344 9.361 1.00 43.45 291 LEU A C 1
ATOM 2150 O O . LEU A 1 291 ? 39.014 -26.401 10.160 1.00 44.30 291 LEU A O 1
ATOM 2155 N N . VAL A 1 292 ? 36.859 -26.814 9.616 1.00 43.10 292 VAL A N 1
ATOM 2156 C CA . VAL A 1 292 ? 36.503 -27.442 10.879 1.00 43.60 292 VAL A CA 1
ATOM 2157 C C . VAL A 1 292 ? 35.689 -28.710 10.604 1.00 43.57 292 VAL A C 1
ATOM 2158 O O . VAL A 1 292 ? 35.200 -28.925 9.485 1.00 42.63 292 VAL A O 1
ATOM 2162 N N . ASP A 1 293 ? 35.575 -29.563 11.615 1.00 44.61 293 ASP A N 1
ATOM 2163 C CA . ASP A 1 293 ? 34.635 -30.702 11.585 1.00 44.78 293 ASP A CA 1
ATOM 2164 C C . ASP A 1 293 ? 34.037 -30.869 12.976 1.00 46.17 293 ASP A C 1
ATOM 2165 O O . ASP A 1 293 ? 34.683 -30.521 13.955 1.00 46.97 293 ASP A O 1
ATOM 2170 N N . HIS A 1 294 ? 32.805 -31.390 13.046 1.00 46.71 294 HIS A N 1
ATOM 2171 C CA . HIS A 1 294 ? 32.057 -31.532 14.309 1.00 48.15 294 HIS A CA 1
ATOM 2172 C C . HIS A 1 294 ? 31.341 -32.858 14.368 1.00 48.99 294 HIS A C 1
ATOM 2173 O O . HIS A 1 294 ? 31.040 -33.443 13.332 1.00 47.90 294 HIS A O 1
ATOM 2180 N N . ASP A 1 295 ? 31.019 -33.307 15.581 1.00 51.17 295 ASP A N 1
ATOM 2181 C CA . ASP A 1 295 ? 30.074 -34.413 15.738 1.00 52.23 295 ASP A CA 1
ATOM 2182 C C . ASP A 1 295 ? 28.749 -33.985 15.108 1.00 51.68 295 ASP A C 1
ATOM 2183 O O . ASP A 1 295 ? 28.314 -32.852 15.312 1.00 51.16 295 ASP A O 1
ATOM 2188 N N . ILE A 1 296 ? 28.132 -34.885 14.334 1.00 51.84 296 ILE A N 1
ATOM 2189 C CA . ILE A 1 296 ? 26.886 -34.577 13.610 1.00 51.41 296 ILE A CA 1
ATOM 2190 C C . ILE A 1 296 ? 25.739 -34.210 14.544 1.00 52.93 296 ILE A C 1
ATOM 2191 O O . ILE A 1 296 ? 25.109 -33.187 14.344 1.00 52.53 296 ILE A O 1
ATOM 2196 N N . ALA A 1 297 ? 25.462 -35.046 15.542 1.00 55.09 297 ALA A N 1
ATOM 2197 C CA . ALA A 1 297 ? 24.443 -34.750 16.569 1.00 57.24 297 ALA A CA 1
ATOM 2198 C C . ALA A 1 297 ? 24.652 -33.406 17.318 1.00 58.67 297 ALA A C 1
ATOM 2199 O O . ALA A 1 297 ? 23.710 -32.617 17.456 1.00 58.72 297 ALA A O 1
ATOM 2201 N N . GLU A 1 298 ? 25.873 -33.165 17.812 1.00 60.10 298 GLU A N 1
ATOM 2202 C CA . GLU A 1 298 ? 26.231 -31.891 18.471 1.00 61.53 298 GLU A CA 1
ATOM 2203 C C . GLU A 1 298 ? 25.900 -30.711 17.578 1.00 60.09 298 GLU A C 1
ATOM 2204 O O . GLU A 1 298 ? 25.195 -29.784 17.987 1.00 60.64 298 GLU A O 1
ATOM 2210 N N . ALA A 1 299 ? 26.436 -30.764 16.358 1.00 58.73 299 ALA A N 1
ATOM 2211 C CA . ALA A 1 299 ? 26.233 -29.731 15.343 1.00 57.65 299 ALA A CA 1
ATOM 2212 C C . ALA A 1 299 ? 24.751 -29.480 15.103 1.00 57.99 299 ALA A C 1
ATOM 2213 O O . ALA A 1 299 ? 24.304 -28.344 15.119 1.00 57.95 299 ALA A O 1
ATOM 2215 N N . LEU A 1 300 ? 23.984 -30.542 14.913 1.00 59.19 300 LEU A N 1
ATOM 2216 C CA . LEU A 1 300 ? 22.551 -30.403 14.625 1.00 60.34 300 LEU A CA 1
ATOM 2217 C C . LEU A 1 300 ? 21.713 -29.823 15.773 1.00 62.37 300 LEU A C 1
ATOM 2218 O O . LEU A 1 300 ? 20.601 -29.355 15.548 1.00 62.95 300 LEU A O 1
ATOM 2223 N N . ALA A 1 301 ? 22.235 -29.842 16.994 1.00 64.38 301 ALA A N 1
ATOM 2224 C CA . ALA A 1 301 ? 21.500 -29.316 18.149 1.00 66.63 301 ALA A CA 1
ATOM 2225 C C . ALA A 1 301 ? 21.615 -27.782 18.223 1.00 66.89 301 ALA A C 1
ATOM 2226 O O . ALA A 1 301 ? 20.881 -27.140 18.989 1.00 68.40 301 ALA A O 1
ATOM 2228 N N . ASN A 1 302 ? 22.528 -27.207 17.433 1.00 65.76 302 ASN A N 1
ATOM 2229 C CA . ASN A 1 302 ? 22.706 -25.756 17.378 1.00 65.66 302 ASN A CA 1
ATOM 2230 C C . ASN A 1 302 ? 21.623 -25.084 16.544 1.00 64.68 302 ASN A C 1
ATOM 2231 O O . ASN A 1 302 ? 21.053 -25.691 15.634 1.00 64.30 302 ASN A O 1
ATOM 2236 N N . LYS A 1 303 ? 21.357 -23.821 16.855 1.00 64.42 303 LYS A N 1
ATOM 2237 C CA . LYS A 1 303 ? 20.394 -23.025 16.104 1.00 63.47 303 LYS A CA 1
ATOM 2238 C C . LYS A 1 303 ? 21.118 -22.140 15.103 1.00 60.81 303 LYS A C 1
ATOM 2239 O O . LYS A 1 303 ? 22.178 -21.573 15.396 1.00 60.69 303 LYS A O 1
ATOM 2245 N N . HIS A 1 304 ? 20.538 -22.042 13.911 1.00 58.47 304 HIS A N 1
ATOM 2246 C CA . HIS A 1 304 ? 21.045 -21.169 12.867 1.00 56.04 304 HIS A CA 1
ATOM 2247 C C . HIS A 1 304 ? 20.621 -19.717 13.123 1.00 55.21 304 HIS A C 1
ATOM 2248 O O . HIS A 1 304 ? 19.456 -19.428 13.441 1.00 55.81 304 HIS A O 1
ATOM 2255 N N . THR A 1 305 ? 21.581 -18.810 12.970 1.00 53.48 305 THR A N 1
ATOM 2256 C CA . THR A 1 305 ? 21.355 -17.371 13.117 1.00 52.79 305 THR A CA 1
ATOM 2257 C C . THR A 1 305 ? 21.896 -16.624 11.884 1.00 50.20 305 THR A C 1
ATOM 2258 O O . THR A 1 305 ? 22.760 -17.138 11.187 1.00 49.36 305 THR A O 1
ATOM 2262 N N . ILE A 1 306 ? 21.398 -15.411 11.643 1.00 48.79 306 ILE A N 1
ATOM 2263 C CA . ILE A 1 306 ? 22.005 -14.497 10.667 1.00 47.02 306 ILE A CA 1
ATOM 2264 C C . ILE A 1 306 ? 22.674 -13.337 11.402 1.00 46.94 306 ILE A C 1
ATOM 2265 O O . ILE A 1 306 ? 22.506 -13.167 12.604 1.00 48.09 306 ILE A O 1
ATOM 2270 N N . ASP A 1 307 ? 23.434 -12.539 10.666 1.00 45.71 307 ASP A N 1
ATOM 2271 C CA . ASP A 1 307 ? 24.110 -11.389 11.227 1.00 45.83 307 ASP A CA 1
ATOM 2272 C C . ASP A 1 307 ? 23.171 -10.191 11.248 1.00 45.54 307 ASP A C 1
ATOM 2273 O O . ASP A 1 307 ? 22.843 -9.618 10.207 1.00 44.08 307 ASP A O 1
ATOM 2278 N N . GLN A 1 308 ? 22.743 -9.815 12.451 1.00 46.02 308 GLN A N 1
ATOM 2279 C CA . GLN A 1 308 ? 21.779 -8.747 12.611 1.00 45.95 308 GLN A CA 1
ATOM 2280 C C . GLN A 1 308 ? 22.397 -7.398 12.231 1.00 45.36 308 GLN A C 1
ATOM 2281 O O . GLN A 1 308 ? 21.698 -6.516 11.773 1.00 44.81 308 GLN A O 1
ATOM 2287 N N . ARG A 1 309 ? 23.709 -7.253 12.404 1.00 45.37 309 ARG A N 1
ATOM 2288 C CA . ARG A 1 309 ? 24.420 -6.040 11.973 1.00 45.54 309 ARG A CA 1
ATOM 2289 C C . ARG A 1 309 ? 24.271 -5.813 10.464 1.00 43.48 309 ARG A C 1
ATOM 2290 O O . ARG A 1 309 ? 24.036 -4.701 10.022 1.00 42.98 309 ARG A O 1
ATOM 2298 N N . MET A 1 310 ? 24.449 -6.870 9.682 1.00 42.30 310 MET A N 1
ATOM 2299 C CA . MET A 1 310 ? 24.361 -6.787 8.234 1.00 41.53 310 MET A CA 1
ATOM 2300 C C . MET A 1 310 ? 22.954 -6.423 7.822 1.00 40.54 310 MET A C 1
ATOM 2301 O O . MET A 1 310 ? 22.750 -5.706 6.855 1.00 38.94 310 MET A O 1
ATOM 2306 N N . TYR A 1 311 ? 21.979 -6.921 8.564 1.00 41.33 311 TYR A N 1
ATOM 2307 C CA . TYR A 1 311 ? 20.573 -6.536 8.343 1.00 41.96 311 TYR A CA 1
ATOM 2308 C C . TYR A 1 311 ? 20.325 -5.037 8.593 1.00 42.45 311 TYR A C 1
ATOM 2309 O O . TYR A 1 311 ? 19.680 -4.363 7.787 1.00 42.92 311 TYR A O 1
ATOM 2318 N N . ALA A 1 312 ? 20.826 -4.527 9.716 1.00 42.59 312 ALA A N 1
ATOM 2319 C CA . ALA A 1 312 ? 20.721 -3.105 10.032 1.00 42.38 312 ALA A CA 1
ATOM 2320 C C . ALA A 1 312 ? 21.513 -2.236 9.056 1.00 41.76 312 ALA A C 1
ATOM 2321 O O . ALA A 1 312 ? 21.032 -1.184 8.634 1.00 41.74 312 ALA A O 1
ATOM 2323 N N . LEU A 1 313 ? 22.715 -2.674 8.682 1.00 40.73 313 LEU A N 1
ATOM 2324 C CA . LEU A 1 313 ? 23.491 -1.992 7.638 1.00 39.91 313 LEU A CA 1
ATOM 2325 C C . LEU A 1 313 ? 22.718 -1.825 6.345 1.00 40.06 313 LEU A C 1
ATOM 2326 O O . LEU A 1 313 ? 22.728 -0.754 5.746 1.00 39.57 313 LEU A O 1
ATOM 2331 N N . SER A 1 314 ? 22.041 -2.882 5.918 1.00 40.13 314 SER A N 1
ATOM 2332 C CA . SER A 1 314 ? 21.283 -2.836 4.679 1.00 40.92 314 SER A CA 1
ATOM 2333 C C . SER A 1 314 ? 20.243 -1.708 4.690 1.00 41.75 314 SER A C 1
ATOM 2334 O O . SER A 1 314 ? 20.006 -1.063 3.665 1.00 41.85 314 SER A O 1
ATOM 2337 N N . LYS A 1 315 ? 19.658 -1.445 5.861 1.00 42.61 315 LYS A N 1
ATOM 2338 C CA . LYS A 1 315 ? 18.671 -0.363 6.035 1.00 43.48 315 LYS A CA 1
ATOM 2339 C C . LYS A 1 315 ? 19.399 0.938 5.763 1.00 43.20 315 LYS A C 1
ATOM 2340 O O . LYS A 1 315 ? 18.793 1.864 5.255 1.00 44.66 315 LYS A O 1
ATOM 2346 N N . GLU A 1 316 ? 20.637 1.098 6.214 1.00 42.69 316 GLU A N 1
ATOM 2347 C CA . GLU A 1 316 ? 21.150 2.386 6.639 1.00 42.81 316 GLU A CA 1
ATOM 2348 C C . GLU A 1 316 ? 21.654 2.870 5.222 1.00 42.02 316 GLU A C 1
ATOM 2349 O O . GLU A 1 316 ? 21.612 4.052 4.867 1.00 41.62 316 GLU A O 1
ATOM 2355 N N . LEU A 1 317 ? 22.133 1.904 4.428 1.00 41.22 317 LEU A N 1
ATOM 2356 C CA . LEU A 1 317 ? 22.776 2.163 3.145 1.00 41.54 317 LEU A CA 1
ATOM 2357 C C . LEU A 1 317 ? 21.774 2.457 2.043 1.00 42.78 317 LEU A C 1
ATOM 2358 O O . LEU A 1 317 ? 22.143 3.023 1.034 1.00 42.64 317 LEU A O 1
ATOM 2363 N N . SER A 1 318 ? 20.523 2.054 2.226 1.00 44.33 318 SER A N 1
ATOM 2364 C CA . SER A 1 318 ? 19.521 2.183 1.172 1.00 46.22 318 SER A CA 1
ATOM 2365 C C . SER A 1 318 ? 18.677 3.448 1.283 1.00 47.63 318 SER A C 1
ATOM 2366 O O . SER A 1 318 ? 17.717 3.631 0.555 1.00 48.81 318 SER A O 1
ATOM 2369 N N . ILE A 1 319 ? 19.061 4.352 2.171 1.00 38.80 319 ILE A N 1
ATOM 2370 C CA . ILE A 1 319 ? 18.432 5.664 2.232 1.00 38.63 319 ILE A CA 1
ATOM 2371 C C . ILE A 1 319 ? 18.589 6.388 0.898 1.00 38.80 319 ILE A C 1
ATOM 2372 O O . ILE A 1 319 ? 17.793 7.301 0.629 1.00 40.54 319 ILE A O 1
ATOM 2377 N N . MET B 1 1 ? 32.355 14.838 13.140 1.00 55.36 1 MET B N 1
ATOM 2378 C CA . MET B 1 1 ? 32.749 15.631 11.936 1.00 54.90 1 MET B CA 1
ATOM 2379 C C . MET B 1 1 ? 31.503 16.097 11.196 1.00 54.34 1 MET B C 1
ATOM 2380 O O . MET B 1 1 ? 30.412 15.555 11.373 1.00 53.87 1 MET B O 1
ATOM 2385 N N . LYS B 1 2 ? 31.680 17.132 10.389 1.00 53.98 2 LYS B N 1
ATOM 2386 C CA . LYS B 1 2 ? 30.615 17.651 9.537 1.00 54.02 2 LYS B CA 1
ATOM 2387 C C . LYS B 1 2 ? 30.760 17.110 8.124 1.00 52.07 2 LYS B C 1
ATOM 2388 O O . LYS B 1 2 ? 29.764 16.968 7.410 1.00 51.77 2 LYS B O 1
ATOM 2394 N N . ARG B 1 3 ? 31.994 16.809 7.731 1.00 50.40 3 ARG B N 1
ATOM 2395 C CA . ARG B 1 3 ? 32.282 16.500 6.354 1.00 49.45 3 ARG B CA 1
ATOM 2396 C C . ARG B 1 3 ? 33.520 15.655 6.225 1.00 47.34 3 ARG B C 1
ATOM 2397 O O . ARG B 1 3 ? 34.522 15.910 6.892 1.00 47.32 3 ARG B O 1
ATOM 2405 N N . ILE B 1 4 ? 33.428 14.657 5.346 1.00 45.15 4 ILE B N 1
ATOM 2406 C CA . ILE B 1 4 ? 34.543 13.772 5.033 1.00 43.39 4 ILE B CA 1
ATOM 2407 C C . ILE B 1 4 ? 34.682 13.648 3.518 1.00 42.41 4 ILE B C 1
ATOM 2408 O O . ILE B 1 4 ? 33.841 14.130 2.744 1.00 40.99 4 ILE B O 1
ATOM 2413 N N . GLY B 1 5 ? 35.768 13.009 3.104 1.00 41.55 5 GLY B N 1
ATOM 2414 C CA . GLY B 1 5 ? 36.031 12.784 1.689 1.00 41.28 5 GLY B CA 1
ATOM 2415 C C . GLY B 1 5 ? 36.251 11.313 1.409 1.00 39.90 5 GLY B C 1
ATOM 2416 O O . GLY B 1 5 ? 36.510 10.528 2.333 1.00 39.81 5 GLY B O 1
ATOM 2417 N N . VAL B 1 6 ? 36.136 10.942 0.137 1.00 39.15 6 VAL B N 1
ATOM 2418 C CA . VAL B 1 6 ? 36.502 9.609 -0.314 1.00 37.47 6 VAL B CA 1
ATOM 2419 C C . VAL B 1 6 ? 37.149 9.663 -1.696 1.00 37.34 6 VAL B C 1
ATOM 2420 O O . VAL B 1 6 ? 36.807 10.517 -2.523 1.00 38.09 6 VAL B O 1
ATOM 2424 N N . LEU B 1 7 ? 38.103 8.754 -1.922 1.00 36.79 7 LEU B N 1
ATOM 2425 C CA . LEU B 1 7 ? 38.710 8.554 -3.223 1.00 36.52 7 LEU B CA 1
ATOM 2426 C C . LEU B 1 7 ? 39.126 7.120 -3.494 1.00 35.80 7 LEU B C 1
ATOM 2427 O O . LEU B 1 7 ? 39.138 6.271 -2.600 1.00 35.22 7 LEU B O 1
ATOM 2432 N N . THR B 1 8 ? 39.469 6.869 -4.751 1.00 35.79 8 THR B N 1
ATOM 2433 C CA . THR B 1 8 ? 39.970 5.570 -5.172 1.00 35.32 8 THR B CA 1
ATOM 2434 C C . THR B 1 8 ? 41.357 5.757 -5.805 1.00 36.47 8 THR B C 1
ATOM 2435 O O . THR B 1 8 ? 41.617 6.760 -6.428 1.00 37.02 8 THR B O 1
ATOM 2439 N N . SER B 1 9 ? 42.221 4.769 -5.604 1.00 37.38 9 SER B N 1
ATOM 2440 C CA . SER B 1 9 ? 43.617 4.777 -6.006 1.00 38.83 9 SER B CA 1
ATOM 2441 C C . SER B 1 9 ? 44.051 3.327 -6.310 1.00 38.75 9 SER B C 1
ATOM 2442 O O . SER B 1 9 ? 43.431 2.363 -5.839 1.00 37.64 9 SER B O 1
ATOM 2445 N N . GLY B 1 10 ? 45.096 3.171 -7.114 1.00 39.23 10 GLY B N 1
ATOM 2446 C CA . GLY B 1 10 ? 45.551 1.860 -7.572 1.00 39.42 10 GLY B CA 1
ATOM 2447 C C . GLY B 1 10 ? 44.815 1.529 -8.849 1.00 39.95 10 GLY B C 1
ATOM 2448 O O . GLY B 1 10 ? 44.071 2.354 -9.385 1.00 41.83 10 GLY B O 1
ATOM 2449 N N . GLY B 1 11 ? 44.974 0.331 -9.372 1.00 39.64 11 GLY B N 1
ATOM 2450 C CA . GLY B 1 11 ? 44.118 -0.028 -10.506 1.00 38.98 11 GLY B CA 1
ATOM 2451 C C . GLY B 1 11 ? 42.644 -0.073 -10.108 1.00 37.45 11 GLY B C 1
ATOM 2452 O O . GLY B 1 11 ? 42.309 -0.042 -8.923 1.00 37.79 11 GLY B O 1
ATOM 2453 N N . ALA B 1 12 ? 41.771 -0.192 -11.112 1.00 36.53 12 ALA B N 1
ATOM 2454 C CA . ALA B 1 12 ? 40.350 -0.418 -10.890 1.00 35.13 12 ALA B CA 1
ATOM 2455 C C . ALA B 1 12 ? 40.158 -1.818 -10.309 1.00 33.55 12 ALA B C 1
ATOM 2456 O O . ALA B 1 12 ? 40.910 -2.742 -10.577 1.00 34.28 12 ALA B O 1
ATOM 2458 N N . SER B 1 13 ? 39.144 -1.959 -9.490 1.00 32.25 13 SER B N 1
ATOM 2459 C CA . SER B 1 13 ? 38.866 -3.209 -8.862 1.00 31.37 13 SER B CA 1
ATOM 2460 C C . SER B 1 13 ? 37.342 -3.352 -8.724 1.00 30.75 13 SER B C 1
ATOM 2461 O O . SER B 1 13 ? 36.695 -2.437 -8.230 1.00 31.14 13 SER B O 1
ATOM 2464 N N . PRO B 1 14 ? 36.768 -4.485 -9.171 1.00 29.87 14 PRO B N 1
ATOM 2465 C CA . PRO B 1 14 ? 35.333 -4.602 -9.036 1.00 29.50 14 PRO B CA 1
ATOM 2466 C C . PRO B 1 14 ? 34.912 -4.498 -7.564 1.00 29.35 14 PRO B C 1
ATOM 2467 O O . PRO B 1 14 ? 35.441 -5.226 -6.716 1.00 28.90 14 PRO B O 1
ATOM 2471 N N . GLY B 1 15 ? 33.969 -3.603 -7.285 1.00 29.32 15 GLY B N 1
ATOM 2472 C CA . GLY B 1 15 ? 33.445 -3.383 -5.940 1.00 28.99 15 GLY B CA 1
ATOM 2473 C C . GLY B 1 15 ? 33.812 -2.004 -5.428 1.00 29.06 15 GLY B C 1
ATOM 2474 O O . GLY B 1 15 ? 33.333 -1.580 -4.388 1.00 29.64 15 GLY B O 1
ATOM 2475 N N . MET B 1 16 ? 34.701 -1.311 -6.135 1.00 30.01 16 MET B N 1
ATOM 2476 C CA . MET B 1 16 ? 35.083 0.040 -5.743 1.00 30.34 16 MET B CA 1
ATOM 2477 C C . MET B 1 16 ? 33.860 0.941 -5.668 1.00 30.54 16 MET B C 1
ATOM 2478 O O . MET B 1 16 ? 33.772 1.770 -4.752 1.00 31.70 16 MET B O 1
ATOM 2483 N N . ASN B 1 17 ? 32.916 0.777 -6.598 1.00 29.64 17 ASN B N 1
ATOM 2484 C CA . ASN B 1 17 ? 31.684 1.563 -6.565 1.00 29.50 17 ASN B CA 1
ATOM 2485 C C . ASN B 1 17 ? 30.782 1.221 -5.379 1.00 29.76 17 ASN B C 1
ATOM 2486 O O . ASN B 1 17 ? 30.235 2.133 -4.760 1.00 30.48 17 ASN B O 1
ATOM 2491 N N . ALA B 1 18 ? 30.624 -0.071 -5.072 1.00 29.25 18 ALA B N 1
ATOM 2492 C CA . ALA B 1 18 ? 29.891 -0.516 -3.862 1.00 29.11 18 ALA B CA 1
ATOM 2493 C C . ALA B 1 18 ? 30.495 0.077 -2.569 1.00 29.12 18 ALA B C 1
ATOM 2494 O O . ALA B 1 18 ? 29.756 0.411 -1.632 1.00 29.26 18 ALA B O 1
ATOM 2496 N N . ALA B 1 19 ? 31.831 0.185 -2.540 1.00 28.19 19 ALA B N 1
ATOM 2497 C CA . ALA B 1 19 ? 32.596 0.831 -1.461 1.00 27.96 19 ALA B CA 1
ATOM 2498 C C . ALA B 1 19 ? 32.292 2.305 -1.359 1.00 28.33 19 ALA B C 1
ATOM 2499 O O . ALA B 1 19 ? 32.022 2.807 -0.293 1.00 29.05 19 ALA B O 1
ATOM 2501 N N . ILE B 1 20 ? 32.361 2.998 -2.486 1.00 28.48 20 ILE B N 1
ATOM 2502 C CA . ILE B 1 20 ? 32.058 4.429 -2.536 1.00 29.24 20 ILE B CA 1
ATOM 2503 C C . ILE B 1 20 ? 30.628 4.672 -2.040 1.00 29.61 20 ILE B C 1
ATOM 2504 O O . ILE B 1 20 ? 30.424 5.538 -1.197 1.00 30.75 20 ILE B O 1
ATOM 2509 N N . ARG B 1 21 ? 29.663 3.884 -2.561 1.00 29.11 21 ARG B N 1
ATOM 2510 C CA . ARG B 1 21 ? 28.241 3.969 -2.213 1.00 29.26 21 ARG B CA 1
ATOM 2511 C C . ARG B 1 21 ? 28.039 3.873 -0.711 1.00 29.97 21 ARG B C 1
ATOM 2512 O O . ARG B 1 21 ? 27.297 4.656 -0.104 1.00 31.48 21 ARG B O 1
ATOM 2520 N N . SER B 1 22 ? 28.718 2.895 -0.119 1.00 30.25 22 SER B N 1
ATOM 2521 C CA . SER B 1 22 ? 28.647 2.634 1.307 1.00 30.80 22 SER B CA 1
ATOM 2522 C C . SER B 1 22 ? 29.238 3.735 2.169 1.00 30.98 22 SER B C 1
ATOM 2523 O O . SER B 1 22 ? 28.658 4.091 3.185 1.00 33.70 22 SER B O 1
ATOM 2526 N N . VAL B 1 23 ? 30.399 4.253 1.803 1.00 30.51 23 VAL B N 1
ATOM 2527 C CA . VAL B 1 23 ? 30.966 5.400 2.524 1.00 31.09 23 VAL B CA 1
ATOM 2528 C C . VAL B 1 23 ? 29.974 6.579 2.483 1.00 32.57 23 VAL B C 1
ATOM 2529 O O . VAL B 1 23 ? 29.670 7.192 3.499 1.00 33.91 23 VAL B O 1
ATOM 2533 N N . VAL B 1 24 ? 29.462 6.881 1.296 1.00 33.27 24 VAL B N 1
ATOM 2534 C CA . VAL B 1 24 ? 28.562 8.026 1.123 1.00 34.40 24 VAL B CA 1
ATOM 2535 C C . VAL B 1 24 ? 27.247 7.847 1.883 1.00 35.07 24 VAL B C 1
ATOM 2536 O O . VAL B 1 24 ? 26.851 8.723 2.633 1.00 36.99 24 VAL B O 1
ATOM 2540 N N . ARG B 1 25 ? 26.616 6.691 1.741 1.00 34.98 25 ARG B N 1
ATOM 2541 C CA . ARG B 1 25 ? 25.329 6.445 2.370 1.00 35.44 25 ARG B CA 1
ATOM 2542 C C . ARG B 1 25 ? 25.418 6.347 3.910 1.00 35.40 25 ARG B C 1
ATOM 2543 O O . ARG B 1 25 ? 24.517 6.799 4.623 1.00 36.13 25 ARG B O 1
ATOM 2551 N N . LYS B 1 26 ? 26.503 5.737 4.392 1.00 35.13 26 LYS B N 1
ATOM 2552 C CA . LYS B 1 26 ? 26.782 5.595 5.828 1.00 34.97 26 LYS B CA 1
ATOM 2553 C C . LYS B 1 26 ? 27.055 6.943 6.446 1.00 35.60 26 LYS B C 1
ATOM 2554 O O . LYS B 1 26 ? 26.543 7.234 7.498 1.00 36.17 26 LYS B O 1
ATOM 2560 N N . ALA B 1 27 ? 27.872 7.757 5.789 1.00 35.23 27 ALA B N 1
ATOM 2561 C CA . ALA B 1 27 ? 28.114 9.117 6.263 1.00 35.90 27 ALA B CA 1
ATOM 2562 C C . ALA B 1 27 ? 26.825 9.941 6.303 1.00 37.37 27 ALA B C 1
ATOM 2563 O O . ALA B 1 27 ? 26.522 10.568 7.305 1.00 39.06 27 ALA B O 1
ATOM 2565 N N . ILE B 1 28 ? 26.080 9.952 5.208 1.00 38.30 28 ILE B N 1
ATOM 2566 C CA . ILE B 1 28 ? 24.822 10.684 5.140 1.00 39.46 28 ILE B CA 1
ATOM 2567 C C . ILE B 1 28 ? 23.799 10.163 6.177 1.00 40.70 28 ILE B C 1
ATOM 2568 O O . ILE B 1 28 ? 23.084 10.941 6.768 1.00 41.17 28 ILE B O 1
ATOM 2573 N N . TYR B 1 29 ? 23.742 8.857 6.410 1.00 41.02 29 TYR B N 1
ATOM 2574 C CA . TYR B 1 29 ? 22.887 8.312 7.469 1.00 42.47 29 TYR B CA 1
ATOM 2575 C C . TYR B 1 29 ? 23.151 8.975 8.825 1.00 43.59 29 TYR B C 1
ATOM 2576 O O . TYR B 1 29 ? 22.225 9.231 9.579 1.00 44.29 29 TYR B O 1
ATOM 2585 N N . HIS B 1 30 ? 24.414 9.275 9.103 1.00 44.01 30 HIS B N 1
ATOM 2586 C CA . HIS B 1 30 ? 24.816 9.943 10.346 1.00 45.04 30 HIS B CA 1
ATOM 2587 C C . HIS B 1 30 ? 24.908 11.458 10.240 1.00 46.14 30 HIS B C 1
ATOM 2588 O O . HIS B 1 30 ? 25.397 12.113 11.156 1.00 46.74 30 HIS B O 1
ATOM 2595 N N . GLY B 1 31 ? 24.417 12.011 9.138 1.00 46.51 31 GLY B N 1
ATOM 2596 C CA . GLY B 1 31 ? 24.319 13.454 8.965 1.00 48.03 31 GLY B CA 1
ATOM 2597 C C . GLY B 1 31 ? 25.641 14.118 8.630 1.00 47.84 31 GLY B C 1
ATOM 2598 O O . GLY B 1 31 ? 25.855 15.277 8.965 1.00 48.87 31 GLY B O 1
ATOM 2599 N N . VAL B 1 32 ? 26.528 13.371 7.981 1.00 46.73 32 VAL B N 1
ATOM 2600 C CA . VAL B 1 32 ? 27.841 13.861 7.598 1.00 46.47 32 VAL B CA 1
ATOM 2601 C C . VAL B 1 32 ? 27.833 14.035 6.072 1.00 46.35 32 VAL B C 1
ATOM 2602 O O . VAL B 1 32 ? 27.287 13.208 5.351 1.00 45.52 32 VAL B O 1
ATOM 2606 N N . GLU B 1 33 ? 28.395 15.139 5.594 1.00 47.23 33 GLU B N 1
ATOM 2607 C CA . GLU B 1 33 ? 28.537 15.379 4.172 1.00 47.34 33 GLU B CA 1
ATOM 2608 C C . GLU B 1 33 ? 29.699 14.565 3.639 1.00 45.95 33 GLU B C 1
ATOM 2609 O O . GLU B 1 33 ? 30.653 14.311 4.373 1.00 45.88 33 GLU B O 1
ATOM 2615 N N . VAL B 1 34 ? 29.604 14.130 2.377 1.00 44.77 34 VAL B N 1
ATOM 2616 C CA . VAL B 1 34 ? 30.730 13.485 1.719 1.00 43.30 34 VAL B CA 1
ATOM 2617 C C . VAL B 1 34 ? 31.079 14.203 0.419 1.00 43.92 34 VAL B C 1
ATOM 2618 O O . VAL B 1 34 ? 30.211 14.641 -0.320 1.00 44.53 34 VAL B O 1
ATOM 2622 N N . TYR B 1 35 ? 32.373 14.351 0.184 1.00 44.27 35 TYR B N 1
ATOM 2623 C CA . TYR B 1 35 ? 32.906 14.986 -1.006 1.00 45.51 35 TYR B CA 1
ATOM 2624 C C . TYR B 1 35 ? 33.777 13.971 -1.733 1.00 44.23 35 TYR B C 1
ATOM 2625 O O . TYR B 1 35 ? 34.702 13.402 -1.150 1.00 43.97 35 TYR B O 1
ATOM 2634 N N . GLY B 1 36 ? 33.471 13.723 -2.994 1.00 43.51 36 GLY B N 1
ATOM 2635 C CA . GLY B 1 36 ? 34.314 12.874 -3.817 1.00 42.42 36 GLY B CA 1
ATOM 2636 C C . GLY B 1 36 ? 35.578 13.597 -4.221 1.00 42.62 36 GLY B C 1
ATOM 2637 O O . GLY B 1 36 ? 35.527 14.758 -4.582 1.00 43.55 36 GLY B O 1
ATOM 2638 N N . VAL B 1 37 ? 36.710 12.904 -4.105 1.00 41.91 37 VAL B N 1
ATOM 2639 C CA . VAL B 1 37 ? 37.985 13.346 -4.640 1.00 42.37 37 VAL B CA 1
ATOM 2640 C C . VAL B 1 37 ? 38.184 12.478 -5.879 1.00 42.35 37 VAL B C 1
ATOM 2641 O O . VAL B 1 37 ? 38.286 11.251 -5.796 1.00 41.42 37 VAL B O 1
ATOM 2645 N N . TYR B 1 38 ? 38.213 13.136 -7.028 1.00 43.92 38 TYR B N 1
ATOM 2646 C CA . TYR B 1 38 ? 38.364 12.469 -8.312 1.00 44.16 38 TYR B CA 1
ATOM 2647 C C . TYR B 1 38 ? 39.838 12.300 -8.684 1.00 44.86 38 TYR B C 1
ATOM 2648 O O . TYR B 1 38 ? 40.661 13.118 -8.320 1.00 45.02 38 TYR B O 1
ATOM 2657 N N . HIS B 1 39 ? 40.144 11.210 -9.384 1.00 45.01 39 HIS B N 1
ATOM 2658 C CA . HIS B 1 39 ? 41.502 10.860 -9.842 1.00 45.78 39 HIS B CA 1
ATOM 2659 C C . HIS B 1 39 ? 42.524 10.572 -8.744 1.00 45.91 39 HIS B C 1
ATOM 2660 O O . HIS B 1 39 ? 43.707 10.894 -8.883 1.00 47.15 39 HIS B O 1
ATOM 2667 N N . GLY B 1 40 ? 42.074 9.917 -7.681 1.00 45.15 40 GLY B N 1
ATOM 2668 C CA . GLY B 1 40 ? 42.962 9.526 -6.591 1.00 45.33 40 GLY B CA 1
ATOM 2669 C C . GLY B 1 40 ? 43.644 10.705 -5.941 1.00 46.43 40 GLY B C 1
ATOM 2670 O O . GLY B 1 40 ? 43.059 11.773 -5.817 1.00 47.01 40 GLY B O 1
ATOM 2671 N N . TYR B 1 41 ? 44.899 10.504 -5.542 1.00 47.23 41 TYR B N 1
ATOM 2672 C CA . TYR B 1 41 ? 45.690 11.559 -4.906 1.00 48.56 41 TYR B CA 1
ATOM 2673 C C . TYR B 1 41 ? 46.124 12.675 -5.852 1.00 50.13 41 TYR B C 1
ATOM 2674 O O . TYR B 1 41 ? 46.509 13.762 -5.386 1.00 51.28 41 TYR B O 1
ATOM 2683 N N . ALA B 1 42 ? 46.108 12.409 -7.162 1.00 50.17 42 ALA B N 1
ATOM 2684 C CA . ALA B 1 42 ? 46.440 13.431 -8.152 1.00 51.70 42 ALA B CA 1
ATOM 2685 C C . ALA B 1 42 ? 45.360 14.504 -8.172 1.00 51.79 42 ALA B C 1
ATOM 2686 O O . ALA B 1 42 ? 45.660 15.690 -8.157 1.00 53.44 42 ALA B O 1
ATOM 2688 N N . GLY B 1 43 ? 44.102 14.083 -8.185 1.00 50.70 43 GLY B N 1
ATOM 2689 C CA . GLY B 1 43 ? 42.998 15.025 -8.132 1.00 51.03 43 GLY B CA 1
ATOM 2690 C C . GLY B 1 43 ? 42.861 15.687 -6.771 1.00 51.41 43 GLY B C 1
ATOM 2691 O O . GLY B 1 43 ? 42.386 16.818 -6.683 1.00 52.41 43 GLY B O 1
ATOM 2692 N N . LEU B 1 44 ? 43.268 14.986 -5.708 1.00 51.05 44 LEU B N 1
ATOM 2693 C CA . LEU B 1 44 ? 43.375 15.599 -4.379 1.00 51.44 44 LEU B CA 1
ATOM 2694 C C . LEU B 1 44 ? 44.276 16.825 -4.436 1.00 53.20 44 LEU B C 1
ATOM 2695 O O . LEU B 1 44 ? 43.854 17.913 -4.072 1.00 54.12 44 LEU B O 1
ATOM 2700 N N . ILE B 1 45 ? 45.503 16.649 -4.908 1.00 54.53 45 ILE B N 1
ATOM 2701 C CA . ILE B 1 45 ? 46.446 17.772 -5.046 1.00 56.56 45 ILE B CA 1
ATOM 2702 C C . ILE B 1 45 ? 45.929 18.855 -6.012 1.00 57.76 45 ILE B C 1
ATOM 2703 O O . ILE B 1 45 ? 46.103 20.047 -5.763 1.00 58.79 45 ILE B O 1
ATOM 2708 N N . ALA B 1 46 ? 45.292 18.433 -7.107 1.00 57.51 46 ALA B N 1
ATOM 2709 C CA . ALA B 1 46 ? 44.773 19.360 -8.128 1.00 58.39 46 ALA B CA 1
ATOM 2710 C C . ALA B 1 46 ? 43.484 20.071 -7.693 1.00 58.30 46 ALA B C 1
ATOM 2711 O O . ALA B 1 46 ? 43.052 21.025 -8.341 1.00 59.05 46 ALA B O 1
ATOM 2713 N N . GLY B 1 47 ? 42.869 19.597 -6.612 1.00 57.23 47 GLY B N 1
ATOM 2714 C CA . GLY B 1 47 ? 41.632 20.185 -6.092 1.00 57.20 47 GLY B CA 1
ATOM 2715 C C . GLY B 1 47 ? 40.394 19.697 -6.817 1.00 56.35 47 GLY B C 1
ATOM 2716 O O . GLY B 1 47 ? 39.397 20.408 -6.892 1.00 56.91 47 GLY B O 1
ATOM 2717 N N . ASN B 1 48 ? 40.457 18.474 -7.342 1.00 55.23 48 ASN B N 1
ATOM 2718 C CA . ASN B 1 48 ? 39.369 17.889 -8.126 1.00 54.27 48 ASN B CA 1
ATOM 2719 C C . ASN B 1 48 ? 38.380 17.164 -7.197 1.00 52.61 48 ASN B C 1
ATOM 2720 O O . ASN B 1 48 ? 38.366 15.939 -7.075 1.00 50.19 48 ASN B O 1
ATOM 2725 N N . ILE B 1 49 ? 37.567 17.972 -6.531 1.00 52.79 49 ILE B N 1
ATOM 2726 C CA . ILE B 1 49 ? 36.804 17.544 -5.376 1.00 51.72 49 ILE B CA 1
ATOM 2727 C C . ILE B 1 49 ? 35.381 18.065 -5.552 1.00 52.13 49 ILE B C 1
ATOM 2728 O O . ILE B 1 49 ? 35.190 19.234 -5.847 1.00 53.12 49 ILE B O 1
ATOM 2733 N N . LYS B 1 50 ? 34.391 17.191 -5.399 1.00 50.96 50 LYS B N 1
ATOM 2734 C CA . LYS B 1 50 ? 33.002 17.584 -5.595 1.00 51.39 50 LYS B CA 1
ATOM 2735 C C . LYS B 1 50 ? 32.058 16.847 -4.650 1.00 49.45 50 LYS B C 1
ATOM 2736 O O . LYS B 1 50 ? 32.135 15.635 -4.513 1.00 48.78 50 LYS B O 1
ATOM 2742 N N . LYS B 1 51 ? 31.164 17.582 -4.001 1.00 49.44 51 LYS B N 1
ATOM 2743 C CA . LYS B 1 51 ? 30.191 16.971 -3.117 1.00 48.72 51 LYS B CA 1
ATOM 2744 C C . LYS B 1 51 ? 29.381 15.856 -3.800 1.00 47.32 51 LYS B C 1
ATOM 2745 O O . LYS B 1 51 ? 28.924 15.987 -4.941 1.00 46.52 51 LYS B O 1
ATOM 2751 N N . LEU B 1 52 ? 29.242 14.754 -3.062 1.00 45.99 52 LEU B N 1
ATOM 2752 C CA . LEU B 1 52 ? 28.436 13.614 -3.439 1.00 45.15 52 LEU B CA 1
ATOM 2753 C C . LEU B 1 52 ? 27.138 13.636 -2.662 1.00 45.21 52 LEU B C 1
ATOM 2754 O O . LEU B 1 52 ? 27.122 13.398 -1.463 1.00 45.56 52 LEU B O 1
ATOM 2759 N N . GLU B 1 53 ? 26.049 13.910 -3.358 1.00 45.81 53 GLU B N 1
ATOM 2760 C CA . GLU B 1 53 ? 24.712 13.816 -2.791 1.00 46.27 53 GLU B CA 1
ATOM 2761 C C . GLU B 1 53 ? 24.252 12.347 -2.708 1.00 44.52 53 GLU B C 1
ATOM 2762 O O . GLU B 1 53 ? 24.883 11.438 -3.255 1.00 43.02 53 GLU B O 1
ATOM 2768 N N . VAL B 1 54 ? 23.114 12.134 -2.063 1.00 45.07 54 VAL B N 1
ATOM 2769 C CA . VAL B 1 54 ? 22.691 10.801 -1.646 1.00 43.85 54 VAL B CA 1
ATOM 2770 C C . VAL B 1 54 ? 22.470 9.701 -2.715 1.00 43.45 54 VAL B C 1
ATOM 2771 O O . VAL B 1 54 ? 23.145 8.700 -2.638 1.00 43.11 54 VAL B O 1
ATOM 2775 N N . GLY B 1 55 ? 21.681 9.843 -3.778 1.00 44.42 55 GLY B N 1
ATOM 2776 C CA . GLY B 1 55 ? 21.770 10.860 -4.774 1.00 44.20 55 GLY B CA 1
ATOM 2777 C C . GLY B 1 55 ? 22.712 10.295 -5.828 1.00 43.01 55 GLY B C 1
ATOM 2778 O O . GLY B 1 55 ? 22.331 9.494 -6.703 1.00 42.44 55 GLY B O 1
ATOM 2779 N N . ASP B 1 56 ? 23.981 10.654 -5.672 1.00 41.61 56 ASP B N 1
ATOM 2780 C CA . ASP B 1 56 ? 24.987 10.451 -6.681 1.00 40.22 56 ASP B CA 1
ATOM 2781 C C . ASP B 1 56 ? 25.638 9.075 -6.638 1.00 38.40 56 ASP B C 1
ATOM 2782 O O . ASP B 1 56 ? 26.411 8.734 -7.533 1.00 36.60 56 ASP B O 1
ATOM 2787 N N . VAL B 1 57 ? 25.284 8.270 -5.636 1.00 37.23 57 VAL B N 1
ATOM 2788 C CA . VAL B 1 57 ? 25.755 6.888 -5.559 1.00 35.32 57 VAL B CA 1
ATOM 2789 C C . VAL B 1 57 ? 24.648 5.863 -5.893 1.00 35.30 57 VAL B C 1
ATOM 2790 O O . VAL B 1 57 ? 24.827 4.655 -5.733 1.00 33.94 57 VAL B O 1
ATOM 2794 N N . GLY B 1 58 ? 23.543 6.358 -6.424 1.00 35.96 58 GLY B N 1
ATOM 2795 C CA . GLY B 1 58 ? 22.498 5.521 -6.992 1.00 36.59 58 GLY B CA 1
ATOM 2796 C C . GLY B 1 58 ? 22.908 4.816 -8.272 1.00 35.90 58 GLY B C 1
ATOM 2797 O O . GLY B 1 58 ? 23.575 5.372 -9.094 1.00 34.91 58 GLY B O 1
ATOM 2798 N N . ASP B 1 59 ? 22.483 3.574 -8.422 1.00 36.70 59 ASP B N 1
ATOM 2799 C CA . ASP B 1 59 ? 22.817 2.730 -9.578 1.00 37.07 59 ASP B CA 1
ATOM 2800 C C . ASP B 1 59 ? 24.306 2.624 -9.871 1.00 35.22 59 ASP B C 1
ATOM 2801 O O . ASP B 1 59 ? 24.706 2.582 -11.034 1.00 35.52 59 ASP B O 1
ATOM 2806 N N . ILE B 1 60 ? 25.119 2.546 -8.807 1.00 33.93 60 ILE B N 1
ATOM 2807 C CA . ILE B 1 60 ? 26.537 2.196 -8.935 1.00 31.58 60 ILE B CA 1
ATOM 2808 C C . ILE B 1 60 ? 26.928 0.899 -8.214 1.00 30.58 60 ILE B C 1
ATOM 2809 O O . ILE B 1 60 ? 27.915 0.328 -8.549 1.00 30.83 60 ILE B O 1
ATOM 2814 N N . ILE B 1 61 ? 26.131 0.403 -7.278 1.00 30.10 61 ILE B N 1
ATOM 2815 C CA . ILE B 1 61 ? 26.510 -0.783 -6.509 1.00 29.22 61 ILE B CA 1
ATOM 2816 C C . ILE B 1 61 ? 26.943 -1.958 -7.397 1.00 28.74 61 ILE B C 1
ATOM 2817 O O . ILE B 1 61 ? 27.903 -2.650 -7.089 1.00 28.73 61 ILE B O 1
ATOM 2822 N N . HIS B 1 62 ? 26.258 -2.120 -8.527 1.00 29.23 62 HIS B N 1
ATOM 2823 C CA . HIS B 1 62 ? 26.488 -3.210 -9.489 1.00 29.31 62 HIS B CA 1
ATOM 2824 C C . HIS B 1 62 ? 27.473 -2.915 -10.638 1.00 30.31 62 HIS B C 1
ATOM 2825 O O . HIS B 1 62 ? 27.698 -3.774 -11.500 1.00 30.72 62 HIS B O 1
ATOM 2832 N N . ARG B 1 63 ? 28.081 -1.728 -10.634 1.00 30.95 63 ARG B N 1
ATOM 2833 C CA . ARG B 1 63 ? 28.922 -1.296 -11.726 1.00 32.00 63 ARG B CA 1
ATOM 2834 C C . ARG B 1 63 ? 30.408 -1.451 -11.409 1.00 31.24 63 ARG B C 1
ATOM 2835 O O . ARG B 1 63 ? 30.883 -1.078 -10.316 1.00 30.54 63 ARG B O 1
ATOM 2843 N N . GLY B 1 64 ? 31.151 -1.977 -12.387 1.00 31.48 64 GLY B N 1
ATOM 2844 C CA . GLY B 1 64 ? 32.584 -2.177 -12.257 1.00 30.93 64 GLY B CA 1
ATOM 2845 C C . GLY B 1 64 ? 33.260 -0.822 -12.262 1.00 31.97 64 GLY B C 1
ATOM 2846 O O . GLY B 1 64 ? 32.601 0.192 -12.427 1.00 32.65 64 GLY B O 1
ATOM 2847 N N . GLY B 1 65 ? 34.565 -0.784 -12.043 1.00 32.08 65 GLY B N 1
ATOM 2848 C CA . GLY B 1 65 ? 35.278 0.471 -12.170 1.00 32.99 65 GLY B CA 1
ATOM 2849 C C . GLY B 1 65 ? 35.110 1.331 -10.935 1.00 32.83 65 GLY B C 1
ATOM 2850 O O . GLY B 1 65 ? 34.747 0.849 -9.857 1.00 32.30 65 GLY B O 1
ATOM 2851 N N . THR B 1 66 ? 35.423 2.612 -11.092 1.00 33.26 66 THR B N 1
ATOM 2852 C CA . THR B 1 66 ? 35.197 3.605 -10.035 1.00 33.49 66 THR B CA 1
ATOM 2853 C C . THR B 1 66 ? 34.713 4.898 -10.668 1.00 33.83 66 THR B C 1
ATOM 2854 O O . THR B 1 66 ? 35.300 5.353 -11.632 1.00 35.35 66 THR B O 1
ATOM 2858 N N . ILE B 1 67 ? 33.635 5.472 -10.141 1.00 33.89 67 ILE B N 1
ATOM 2859 C CA . ILE B 1 67 ? 33.076 6.735 -10.646 1.00 34.63 67 ILE B CA 1
ATOM 2860 C C . ILE B 1 67 ? 33.941 7.941 -10.310 1.00 36.22 67 ILE B C 1
ATOM 2861 O O . ILE B 1 67 ? 33.808 9.013 -10.919 1.00 36.71 67 ILE B O 1
ATOM 2866 N N . LEU B 1 68 ? 34.806 7.774 -9.316 1.00 37.14 68 LEU B N 1
ATOM 2867 C CA . LEU B 1 68 ? 35.740 8.820 -8.928 1.00 38.76 68 LEU B CA 1
ATOM 2868 C C . LEU B 1 68 ? 37.036 8.738 -9.718 1.00 40.26 68 LEU B C 1
ATOM 2869 O O . LEU B 1 68 ? 37.877 9.599 -9.581 1.00 42.02 68 LEU B O 1
ATOM 2874 N N . TYR B 1 69 ? 37.206 7.696 -10.519 1.00 41.58 69 TYR B N 1
ATOM 2875 C CA . TYR B 1 69 ? 38.448 7.443 -11.232 1.00 43.58 69 TYR B CA 1
ATOM 2876 C C . TYR B 1 69 ? 39.614 7.163 -10.312 1.00 44.11 69 TYR B C 1
ATOM 2877 O O . TYR B 1 69 ? 39.602 7.477 -9.121 1.00 43.28 69 TYR B O 1
ATOM 2886 N N . THR B 1 70 ? 40.642 6.586 -10.914 1.00 46.13 70 THR B N 1
ATOM 2887 C CA . THR B 1 70 ? 41.903 6.305 -10.253 1.00 47.77 70 THR B CA 1
ATOM 2888 C C . THR B 1 70 ? 43.008 6.896 -11.115 1.00 50.12 70 THR B C 1
ATOM 2889 O O . THR B 1 70 ? 42.835 7.056 -12.316 1.00 49.57 70 THR B O 1
ATOM 2893 N N . ALA B 1 71 ? 44.128 7.227 -10.481 1.00 52.53 71 ALA B N 1
ATOM 2894 C CA . ALA B 1 71 ? 45.322 7.735 -11.166 1.00 55.18 71 ALA B CA 1
ATOM 2895 C C . ALA B 1 71 ? 46.590 7.438 -10.350 1.00 57.12 71 ALA B C 1
ATOM 2896 O O . ALA B 1 71 ? 46.520 6.981 -9.192 1.00 56.91 71 ALA B O 1
ATOM 2898 N N . ARG B 1 72 ? 47.736 7.666 -10.988 1.00 59.87 72 ARG B N 1
ATOM 2899 C CA . ARG B 1 72 ? 49.046 7.501 -10.371 1.00 62.26 72 ARG B CA 1
ATOM 2900 C C . ARG B 1 72 ? 49.463 8.851 -9.826 1.00 62.74 72 ARG B C 1
ATOM 2901 O O . ARG B 1 72 ? 49.194 9.878 -10.441 1.00 63.21 72 ARG B O 1
ATOM 2909 N N . CYS B 1 73 ? 50.120 8.848 -8.674 1.00 63.10 73 CYS B N 1
ATOM 2910 C CA . CYS B 1 73 ? 50.559 10.092 -8.064 1.00 64.35 73 CYS B CA 1
ATOM 2911 C C . CYS B 1 73 ? 51.921 9.950 -7.395 1.00 65.80 73 CYS B C 1
ATOM 2912 O O . CYS B 1 73 ? 52.020 9.681 -6.199 1.00 65.22 73 CYS B O 1
ATOM 2915 N N . PRO B 1 74 ? 52.986 10.162 -8.175 1.00 67.81 74 PRO B N 1
ATOM 2916 C CA . PRO B 1 74 ? 54.324 10.093 -7.621 1.00 69.42 74 PRO B CA 1
ATOM 2917 C C . PRO B 1 74 ? 54.533 11.224 -6.625 1.00 70.28 74 PRO B C 1
ATOM 2918 O O . PRO B 1 74 ? 55.175 11.017 -5.602 1.00 70.68 74 PRO B O 1
ATOM 2922 N N . GLU B 1 75 ? 53.990 12.404 -6.936 1.00 70.67 75 GLU B N 1
ATOM 2923 C CA . GLU B 1 75 ? 54.032 13.567 -6.038 1.00 71.72 75 GLU B CA 1
ATOM 2924 C C . GLU B 1 75 ? 53.687 13.246 -4.583 1.00 70.57 75 GLU B C 1
ATOM 2925 O O . GLU B 1 75 ? 54.322 13.758 -3.665 1.00 71.27 75 GLU B O 1
ATOM 2931 N N . PHE B 1 76 ? 52.677 12.403 -4.387 1.00 68.66 76 PHE B N 1
ATOM 2932 C CA . PHE B 1 76 ? 52.205 12.065 -3.046 1.00 67.79 76 PHE B CA 1
ATOM 2933 C C . PHE B 1 76 ? 53.159 11.118 -2.293 1.00 68.72 76 PHE B C 1
ATOM 2934 O O . PHE B 1 76 ? 52.957 10.851 -1.110 1.00 68.51 76 PHE B O 1
ATOM 2942 N N . LYS B 1 77 ? 54.191 10.615 -2.973 1.00 70.41 77 LYS B N 1
ATOM 2943 C CA . LYS B 1 77 ? 55.312 9.948 -2.297 1.00 71.97 77 LYS B CA 1
ATOM 2944 C C . LYS B 1 77 ? 56.337 10.969 -1.763 1.00 74.54 77 LYS B C 1
ATOM 2945 O O . LYS B 1 77 ? 57.434 10.589 -1.341 1.00 76.23 77 LYS B O 1
ATOM 2949 N N . THR B 1 78 ? 55.984 12.259 -1.782 1.00 75.27 78 THR B N 1
ATOM 2950 C CA . THR B 1 78 ? 56.854 13.321 -1.288 1.00 77.26 78 THR B CA 1
ATOM 2951 C C . THR B 1 78 ? 56.126 14.180 -0.254 1.00 77.34 78 THR B C 1
ATOM 2952 O O . THR B 1 78 ? 54.913 14.343 -0.319 1.00 75.83 78 THR B O 1
ATOM 2956 N N . GLU B 1 79 ? 56.891 14.726 0.691 1.00 79.68 79 GLU B N 1
ATOM 2957 C CA . GLU B 1 79 ? 56.392 15.657 1.723 1.00 80.31 79 GLU B CA 1
ATOM 2958 C C . GLU B 1 79 ? 55.669 16.878 1.141 1.00 80.24 79 GLU B C 1
ATOM 2959 O O . GLU B 1 79 ? 54.646 17.311 1.688 1.00 79.37 79 GLU B O 1
ATOM 2965 N N . GLU B 1 80 ? 56.208 17.431 0.049 1.00 81.15 80 GLU B N 1
ATOM 2966 C CA . GLU B 1 80 ? 55.616 18.603 -0.613 1.00 81.38 80 GLU B CA 1
ATOM 2967 C C . GLU B 1 80 ? 54.201 18.311 -1.108 1.00 78.60 80 GLU B C 1
ATOM 2968 O O . GLU B 1 80 ? 53.282 19.109 -0.906 1.00 78.10 80 GLU B O 1
ATOM 2974 N N . GLY B 1 81 ? 54.044 17.163 -1.767 1.00 76.62 81 GLY B N 1
ATOM 2975 C CA . GLY B 1 81 ? 52.760 16.740 -2.327 1.00 74.07 81 GLY B CA 1
ATOM 2976 C C . GLY B 1 81 ? 51.738 16.374 -1.274 1.00 71.94 81 GLY B C 1
ATOM 2977 O O . GLY B 1 81 ? 50.539 16.598 -1.456 1.00 70.45 81 GLY B O 1
ATOM 2978 N N . GLN B 1 82 ? 52.209 15.810 -0.166 1.00 71.50 82 GLN B N 1
ATOM 2979 C CA . GLN B 1 82 ? 51.337 15.519 0.964 1.00 70.09 82 GLN B CA 1
ATOM 2980 C C . GLN B 1 82 ? 50.751 16.808 1.528 1.00 70.40 82 GLN B C 1
ATOM 2981 O O . GLN B 1 82 ? 49.559 16.864 1.817 1.00 69.09 82 GLN B O 1
ATOM 2987 N N . LYS B 1 83 ? 51.585 17.842 1.653 1.00 72.18 83 LYS B N 1
ATOM 2988 C CA . LYS B 1 83 ? 51.151 19.148 2.177 1.00 72.96 83 LYS B CA 1
ATOM 2989 C C . LYS B 1 83 ? 50.152 19.869 1.257 1.00 72.37 83 LYS B C 1
ATOM 2990 O O . LYS B 1 83 ? 49.237 20.514 1.749 1.00 72.35 83 LYS B O 1
ATOM 2992 N N . LYS B 1 84 ? 50.315 19.767 -0.061 1.00 72.36 84 LYS B N 1
ATOM 2993 C CA . LYS B 1 84 ? 49.331 20.341 -0.997 1.00 72.07 84 LYS B CA 1
ATOM 2994 C C . LYS B 1 84 ? 47.997 19.608 -0.887 1.00 69.75 84 LYS B C 1
ATOM 2995 O O . LYS B 1 84 ? 46.931 20.225 -0.976 1.00 69.21 84 LYS B O 1
ATOM 3001 N N . GLY B 1 85 ? 48.072 18.288 -0.695 1.00 68.23 85 GLY B N 1
ATOM 3002 C CA . GLY B 1 85 ? 46.900 17.466 -0.444 1.00 66.31 85 GLY B CA 1
ATOM 3003 C C . GLY B 1 85 ? 46.156 17.896 0.805 1.00 66.18 85 GLY B C 1
ATOM 3004 O O . GLY B 1 85 ? 44.948 18.120 0.763 1.00 65.16 85 GLY B O 1
ATOM 3005 N N . ILE B 1 86 ? 46.880 18.029 1.915 1.00 67.21 86 ILE B N 1
ATOM 3006 C CA . ILE B 1 86 ? 46.269 18.437 3.183 1.00 67.54 86 ILE B CA 1
ATOM 3007 C C . ILE B 1 86 ? 45.669 19.838 3.071 1.00 68.39 86 ILE B C 1
ATOM 3008 O O . ILE B 1 86 ? 44.630 20.107 3.655 1.00 68.00 86 ILE B O 1
ATOM 3013 N N . GLU B 1 87 ? 46.307 20.713 2.299 1.00 70.04 87 GLU B N 1
ATOM 3014 C CA . GLU B 1 87 ? 45.813 22.084 2.117 1.00 71.49 87 GLU B CA 1
ATOM 3015 C C . GLU B 1 87 ? 44.503 22.122 1.335 1.00 69.86 87 GLU B C 1
ATOM 3016 O O . GLU B 1 87 ? 43.610 22.898 1.669 1.00 70.38 87 GLU B O 1
ATOM 3022 N N . GLN B 1 88 ? 44.395 21.286 0.303 1.00 68.05 88 GLN B N 1
ATOM 3023 C CA . GLN B 1 88 ? 43.156 21.169 -0.477 1.00 66.56 88 GLN B CA 1
ATOM 3024 C C . GLN B 1 88 ? 42.008 20.596 0.361 1.00 65.02 88 GLN B C 1
ATOM 3025 O O . GLN B 1 88 ? 40.851 21.006 0.206 1.00 64.77 88 GLN B O 1
ATOM 3031 N N . LEU B 1 89 ? 42.331 19.638 1.227 1.00 63.75 89 LEU B N 1
ATOM 3032 C CA . LEU B 1 89 ? 41.359 19.071 2.156 1.00 62.68 89 LEU B CA 1
ATOM 3033 C C . LEU B 1 89 ? 40.867 20.135 3.146 1.00 63.88 89 LEU B C 1
ATOM 3034 O O . LEU B 1 89 ? 39.664 20.264 3.389 1.00 63.98 89 LEU B O 1
ATOM 3039 N N . LYS B 1 90 ? 41.797 20.882 3.732 1.00 65.21 90 LYS B N 1
ATOM 3040 C CA . LYS B 1 90 ? 41.433 21.993 4.615 1.00 66.26 90 LYS B CA 1
ATOM 3041 C C . LYS B 1 90 ? 40.612 22.983 3.799 1.00 66.40 90 LYS B C 1
ATOM 3042 O O . LYS B 1 90 ? 39.472 23.281 4.152 1.00 66.22 90 LYS B O 1
ATOM 3044 N N . LYS B 1 91 ? 41.170 23.438 2.678 1.00 66.54 91 LYS B N 1
ATOM 3045 C CA . LYS B 1 91 ? 40.483 24.377 1.782 1.00 67.16 91 LYS B CA 1
ATOM 3046 C C . LYS B 1 91 ? 38.997 24.036 1.582 1.00 65.49 91 LYS B C 1
ATOM 3047 O O . LYS B 1 91 ? 38.170 24.936 1.461 1.00 66.31 91 LYS B O 1
ATOM 3053 N N . HIS B 1 92 ? 38.670 22.741 1.573 1.00 63.22 92 HIS B N 1
ATOM 3054 C CA . HIS B 1 92 ? 37.300 22.246 1.335 1.00 61.39 92 HIS B CA 1
ATOM 3055 C C . HIS B 1 92 ? 36.568 21.755 2.576 1.00 60.08 92 HIS B C 1
ATOM 3056 O O . HIS B 1 92 ? 35.523 21.122 2.453 1.00 59.22 92 HIS B O 1
ATOM 3063 N N . GLY B 1 93 ? 37.121 21.996 3.759 1.00 59.54 93 GLY B N 1
ATOM 3064 C CA . GLY B 1 93 ? 36.479 21.585 5.011 1.00 58.33 93 GLY B CA 1
ATOM 3065 C C . GLY B 1 93 ? 36.323 20.093 5.226 1.00 56.03 93 GLY B C 1
ATOM 3066 O O . GLY B 1 93 ? 35.418 19.670 5.934 1.00 55.40 93 GLY B O 1
ATOM 3067 N N . ILE B 1 94 ? 37.199 19.294 4.627 1.00 54.57 94 ILE B N 1
ATOM 3068 C CA . ILE B 1 94 ? 37.128 17.836 4.762 1.00 52.90 94 ILE B CA 1
ATOM 3069 C C . ILE B 1 94 ? 37.907 17.432 6.004 1.00 52.58 94 ILE B C 1
ATOM 3070 O O . ILE B 1 94 ? 39.096 17.710 6.113 1.00 53.20 94 ILE B O 1
ATOM 3075 N N . GLU B 1 95 ? 37.244 16.757 6.931 1.00 51.89 95 GLU B N 1
ATOM 3076 C CA . GLU B 1 95 ? 37.837 16.513 8.247 1.00 51.75 95 GLU B CA 1
ATOM 3077 C C . GLU B 1 95 ? 38.503 15.149 8.361 1.00 49.38 95 GLU B C 1
ATOM 3078 O O . GLU B 1 95 ? 39.416 14.968 9.169 1.00 49.22 95 GLU B O 1
ATOM 3084 N N . GLY B 1 96 ? 38.039 14.214 7.537 1.00 46.64 96 GLY B N 1
ATOM 3085 C CA . GLY B 1 96 ? 38.583 12.861 7.441 1.00 44.89 96 GLY B CA 1
ATOM 3086 C C . GLY B 1 96 ? 38.479 12.344 6.009 1.00 43.26 96 GLY B C 1
ATOM 3087 O O . GLY B 1 96 ? 37.686 12.839 5.223 1.00 42.18 96 GLY B O 1
ATOM 3088 N N . LEU B 1 97 ? 39.281 11.346 5.673 1.00 42.26 97 LEU B N 1
ATOM 3089 C CA . LEU B 1 97 ? 39.338 10.826 4.311 1.00 41.09 97 LEU B CA 1
ATOM 3090 C C . LEU B 1 97 ? 39.296 9.308 4.293 1.00 39.70 97 LEU B C 1
ATOM 3091 O O . LEU B 1 97 ? 40.057 8.669 4.996 1.00 39.70 97 LEU B O 1
ATOM 3096 N N . VAL B 1 98 ? 38.416 8.726 3.476 1.00 38.96 98 VAL B N 1
ATOM 3097 C CA . VAL B 1 98 ? 38.456 7.290 3.226 1.00 37.72 98 VAL B CA 1
ATOM 3098 C C . VAL B 1 98 ? 39.170 7.006 1.899 1.00 37.72 98 VAL B C 1
ATOM 3099 O O . VAL B 1 98 ? 38.834 7.533 0.843 1.00 37.53 98 VAL B O 1
ATOM 3103 N N . VAL B 1 99 ? 40.175 6.153 1.970 1.00 38.44 99 VAL B N 1
ATOM 3104 C CA . VAL B 1 99 ? 40.961 5.788 0.803 1.00 38.46 99 VAL B CA 1
ATOM 3105 C C . VAL B 1 99 ? 40.696 4.320 0.435 1.00 37.57 99 VAL B C 1
ATOM 3106 O O . VAL B 1 99 ? 41.017 3.406 1.204 1.00 37.92 99 VAL B O 1
ATOM 3110 N N . ILE B 1 100 ? 40.100 4.104 -0.734 1.00 37.03 100 ILE B N 1
ATOM 3111 C CA . ILE B 1 100 ? 39.805 2.761 -1.239 1.00 36.00 100 ILE B CA 1
ATOM 3112 C C . ILE B 1 100 ? 40.797 2.436 -2.343 1.00 36.62 100 ILE B C 1
ATOM 3113 O O . ILE B 1 100 ? 40.851 3.132 -3.346 1.00 36.83 100 ILE B O 1
ATOM 3118 N N . GLY B 1 101 ? 41.572 1.375 -2.172 1.00 37.36 101 GLY B N 1
ATOM 3119 C CA . GLY B 1 101 ? 42.623 1.054 -3.135 1.00 38.58 101 GLY B CA 1
ATOM 3120 C C . GLY B 1 101 ? 43.640 0.053 -2.637 1.00 39.93 101 GLY B C 1
ATOM 3121 O O . GLY B 1 101 ? 43.387 -0.741 -1.713 1.00 39.33 101 GLY B O 1
ATOM 3122 N N . GLY B 1 102 ? 44.805 0.098 -3.263 1.00 42.10 102 GLY B N 1
ATOM 3123 C CA . GLY B 1 102 ? 45.860 -0.839 -2.974 1.00 43.70 102 GLY B CA 1
ATOM 3124 C C . GLY B 1 102 ? 46.894 -0.343 -1.993 1.00 45.82 102 GLY B C 1
ATOM 3125 O O . GLY B 1 102 ? 46.623 0.470 -1.089 1.00 45.73 102 GLY B O 1
ATOM 3126 N N . ASP B 1 103 ? 48.107 -0.849 -2.185 1.00 47.87 103 ASP B N 1
ATOM 3127 C CA . ASP B 1 103 ? 49.189 -0.533 -1.298 1.00 49.68 103 ASP B CA 1
ATOM 3128 C C . ASP B 1 103 ? 49.667 0.887 -1.509 1.00 50.11 103 ASP B C 1
ATOM 3129 O O . ASP B 1 103 ? 50.024 1.561 -0.545 1.00 51.60 103 ASP B O 1
ATOM 3134 N N . GLY B 1 104 ? 49.646 1.354 -2.754 1.00 48.90 104 GLY B N 1
ATOM 3135 C CA . GLY B 1 104 ? 49.856 2.750 -3.017 1.00 48.74 104 GLY B CA 1
ATOM 3136 C C . GLY B 1 104 ? 48.977 3.608 -2.134 1.00 47.18 104 GLY B C 1
ATOM 3137 O O . GLY B 1 104 ? 49.449 4.494 -1.446 1.00 48.28 104 GLY B O 1
ATOM 3138 N N . SER B 1 105 ? 47.683 3.332 -2.145 1.00 45.04 105 SER B N 1
ATOM 3139 C CA . SER B 1 105 ? 46.726 4.145 -1.405 1.00 43.50 105 SER B CA 1
ATOM 3140 C C . SER B 1 105 ? 46.979 4.098 0.125 1.00 43.37 105 SER B C 1
ATOM 3141 O O . SER B 1 105 ? 46.813 5.101 0.826 1.00 43.03 105 SER B O 1
ATOM 3144 N N . TYR B 1 106 ? 47.414 2.948 0.627 1.00 42.64 106 TYR B N 1
ATOM 3145 C CA . TYR B 1 106 ? 47.689 2.788 2.055 1.00 42.54 106 TYR B CA 1
ATOM 3146 C C . TYR B 1 106 ? 48.890 3.578 2.500 1.00 45.19 106 TYR B C 1
ATOM 3147 O O . TYR B 1 106 ? 48.900 4.139 3.590 1.00 45.98 106 TYR B O 1
ATOM 3156 N N . GLN B 1 107 ? 49.909 3.631 1.655 1.00 47.46 107 GLN B N 1
ATOM 3157 C CA . GLN B 1 107 ? 51.104 4.404 1.983 1.00 50.15 107 GLN B CA 1
ATOM 3158 C C . GLN B 1 107 ? 50.751 5.897 2.154 1.00 50.79 107 GLN B C 1
ATOM 3159 O O . GLN B 1 107 ? 51.258 6.567 3.053 1.00 52.23 107 GLN B O 1
ATOM 3165 N N . GLY B 1 108 ? 49.892 6.418 1.284 1.00 50.22 108 GLY B N 1
ATOM 3166 C CA . GLY B 1 108 ? 49.454 7.809 1.391 1.00 50.82 108 GLY B CA 1
ATOM 3167 C C . GLY B 1 108 ? 48.628 8.059 2.644 1.00 50.82 108 GLY B C 1
ATOM 3168 O O . GLY B 1 108 ? 48.695 9.132 3.235 1.00 51.15 108 GLY B O 1
ATOM 3169 N N . ALA B 1 109 ? 47.845 7.060 3.032 1.00 50.19 109 ALA B N 1
ATOM 3170 C CA . ALA B 1 109 ? 47.010 7.119 4.226 1.00 50.75 109 ALA B CA 1
ATOM 3171 C C . ALA B 1 109 ? 47.871 7.164 5.489 1.00 52.67 109 ALA B C 1
ATOM 3172 O O . ALA B 1 109 ? 47.578 7.923 6.415 1.00 53.21 109 ALA B O 1
ATOM 3174 N N . LYS B 1 110 ? 48.922 6.339 5.520 1.00 54.45 110 LYS B N 1
ATOM 3175 C CA . LYS B 1 110 ? 49.922 6.373 6.590 1.00 57.04 110 LYS B CA 1
ATOM 3176 C C . LYS B 1 110 ? 50.649 7.713 6.661 1.00 58.97 110 LYS B C 1
ATOM 3177 O O . LYS B 1 110 ? 50.948 8.195 7.759 1.00 60.35 110 LYS B O 1
ATOM 3183 N N . LYS B 1 111 ? 50.955 8.299 5.501 1.00 59.36 111 LYS B N 1
ATOM 3184 C CA . LYS B 1 111 ? 51.607 9.609 5.457 1.00 61.08 111 LYS B CA 1
ATOM 3185 C C . LYS B 1 111 ? 50.706 10.738 5.964 1.00 60.72 111 LYS B C 1
ATOM 3186 O O . LYS B 1 111 ? 51.127 11.535 6.799 1.00 61.76 111 LYS B O 1
ATOM 3192 N N . LEU B 1 112 ? 49.474 10.800 5.471 1.00 59.51 112 LEU B N 1
ATOM 3193 C CA . LEU B 1 112 ? 48.469 11.725 6.012 1.00 59.68 112 LEU B CA 1
ATOM 3194 C C . LEU B 1 112 ? 48.303 11.527 7.514 1.00 60.32 112 LEU B C 1
ATOM 3195 O O . LEU B 1 112 ? 48.026 12.473 8.238 1.00 61.11 112 LEU B O 1
ATOM 3200 N N . THR B 1 113 ? 48.464 10.283 7.959 1.00 60.38 113 THR B N 1
ATOM 3201 C CA . THR B 1 113 ? 48.372 9.926 9.369 1.00 61.31 113 THR B CA 1
ATOM 3202 C C . THR B 1 113 ? 49.534 10.510 10.175 1.00 63.45 113 THR B C 1
ATOM 3203 O O . THR B 1 113 ? 49.303 11.216 11.154 1.00 63.71 113 THR B O 1
ATOM 3207 N N . GLU B 1 114 ? 50.765 10.219 9.749 1.00 64.66 114 GLU B N 1
ATOM 3208 C CA . GLU B 1 114 ? 51.964 10.859 10.301 1.00 66.95 114 GLU B CA 1
ATOM 3209 C C . GLU B 1 114 ? 51.809 12.382 10.364 1.00 67.88 114 GLU B C 1
ATOM 3210 O O . GLU B 1 114 ? 52.364 13.031 11.260 1.00 69.50 114 GLU B O 1
ATOM 3216 N N . HIS B 1 115 ? 51.061 12.937 9.410 1.00 66.90 115 HIS B N 1
ATOM 3217 C CA . HIS B 1 115 ? 50.788 14.377 9.347 1.00 67.92 115 HIS B CA 1
ATOM 3218 C C . HIS B 1 115 ? 49.587 14.831 10.189 1.00 66.99 115 HIS B C 1
ATOM 3219 O O . HIS B 1 115 ? 49.235 16.014 10.173 1.00 68.01 115 HIS B O 1
ATOM 3226 N N . GLY B 1 116 ? 48.952 13.903 10.902 1.00 65.33 116 GLY B N 1
ATOM 3227 C CA . GLY B 1 116 ? 47.849 14.237 11.799 1.00 64.35 116 GLY B CA 1
ATOM 3228 C C . GLY B 1 116 ? 46.461 14.202 11.189 1.00 62.03 116 GLY B C 1
ATOM 3229 O O . GLY B 1 116 ? 45.473 14.270 11.916 1.00 61.74 116 GLY B O 1
ATOM 3230 N N . PHE B 1 117 ? 46.374 14.084 9.864 1.00 60.27 117 PHE B N 1
ATOM 3231 C CA . PHE B 1 117 ? 45.077 14.034 9.182 1.00 57.79 117 PHE B CA 1
ATOM 3232 C C . PHE B 1 117 ? 44.416 12.648 9.243 1.00 55.03 117 PHE B C 1
ATOM 3233 O O . PHE B 1 117 ? 44.993 11.667 8.777 1.00 54.78 117 PHE B O 1
ATOM 3241 N N . PRO B 1 118 ? 43.195 12.564 9.808 1.00 52.66 118 PRO B N 1
ATOM 3242 C CA . PRO B 1 118 ? 42.522 11.269 9.928 1.00 49.93 118 PRO B CA 1
ATOM 3243 C C . PRO B 1 118 ? 42.165 10.632 8.590 1.00 47.21 118 PRO B C 1
ATOM 3244 O O . PRO B 1 118 ? 41.512 11.258 7.759 1.00 47.46 118 PRO B O 1
ATOM 3248 N N . CYS B 1 119 ? 42.611 9.390 8.405 1.00 44.91 119 CYS B N 1
ATOM 3249 C CA A CYS B 1 119 ? 42.419 8.649 7.162 0.50 43.17 119 CYS B CA 1
ATOM 3250 C CA B CYS B 1 119 ? 42.389 8.642 7.168 0.50 43.73 119 CYS B CA 1
ATOM 3251 C C . CYS B 1 119 ? 42.188 7.179 7.487 1.00 42.28 119 CYS B C 1
ATOM 3252 O O . CYS B 1 119 ? 42.802 6.659 8.406 1.00 42.91 119 CYS B O 1
ATOM 3257 N N . VAL B 1 120 ? 41.311 6.522 6.723 1.00 40.07 120 VAL B N 1
ATOM 3258 C CA . VAL B 1 120 ? 41.082 5.103 6.850 1.00 38.06 120 VAL B CA 1
ATOM 3259 C C . VAL B 1 120 ? 41.190 4.452 5.471 1.00 37.09 120 VAL B C 1
ATOM 3260 O O . VAL B 1 120 ? 40.550 4.876 4.521 1.00 36.10 120 VAL B O 1
ATOM 3264 N N . GLY B 1 121 ? 42.025 3.430 5.385 1.00 36.60 121 GLY B N 1
ATOM 3265 C CA . GLY B 1 121 ? 42.239 2.686 4.178 1.00 35.89 121 GLY B CA 1
ATOM 3266 C C . GLY B 1 121 ? 41.303 1.517 4.110 1.00 34.45 121 GLY B C 1
ATOM 3267 O O . GLY B 1 121 ? 41.137 0.808 5.078 1.00 35.55 121 GLY B O 1
ATOM 3268 N N . VAL B 1 122 ? 40.688 1.341 2.945 1.00 34.11 122 VAL B N 1
ATOM 3269 C CA . VAL B 1 122 ? 39.821 0.236 2.610 1.00 32.15 122 VAL B CA 1
ATOM 3270 C C . VAL B 1 122 ? 40.461 -0.560 1.446 1.00 32.74 122 VAL B C 1
ATOM 3271 O O . VAL B 1 122 ? 40.870 0.026 0.460 1.00 32.50 122 VAL B O 1
ATOM 3275 N N . PRO B 1 123 ? 40.558 -1.904 1.573 1.00 32.26 123 PRO B N 1
ATOM 3276 C CA . PRO B 1 123 ? 41.276 -2.743 0.595 1.00 32.07 123 PRO B CA 1
ATOM 3277 C C . PRO B 1 123 ? 40.521 -3.010 -0.708 1.00 31.72 123 PRO B C 1
ATOM 3278 O O . PRO B 1 123 ? 39.684 -3.938 -0.780 1.00 31.27 123 PRO B O 1
ATOM 3282 N N . GLY B 1 124 ? 40.829 -2.212 -1.728 1.00 32.20 124 GLY B N 1
ATOM 3283 C CA . GLY B 1 124 ? 40.255 -2.366 -3.069 1.00 32.10 124 GLY B CA 1
ATOM 3284 C C . GLY B 1 124 ? 41.314 -2.680 -4.114 1.00 32.62 124 GLY B C 1
ATOM 3285 O O . GLY B 1 124 ? 41.964 -1.785 -4.667 1.00 33.68 124 GLY B O 1
ATOM 3286 N N . THR B 1 125 ? 41.475 -3.962 -4.382 1.00 33.17 125 THR B N 1
ATOM 3287 C CA . THR B 1 125 ? 42.370 -4.473 -5.423 1.00 33.35 125 THR B CA 1
ATOM 3288 C C . THR B 1 125 ? 42.018 -5.943 -5.718 1.00 33.23 125 THR B C 1
ATOM 3289 O O . THR B 1 125 ? 41.492 -6.628 -4.848 1.00 33.22 125 THR B O 1
ATOM 3293 N N . ILE B 1 126 ? 42.326 -6.422 -6.925 1.00 33.30 126 ILE B N 1
ATOM 3294 C CA . ILE B 1 126 ? 41.988 -7.800 -7.335 1.00 32.56 126 ILE B CA 1
ATOM 3295 C C . ILE B 1 126 ? 43.035 -8.822 -6.878 1.00 33.76 126 ILE B C 1
ATOM 3296 O O . ILE B 1 126 ? 42.770 -10.029 -6.895 1.00 33.30 126 ILE B O 1
ATOM 3301 N N . ASP B 1 127 ? 44.224 -8.356 -6.488 1.00 35.73 127 ASP B N 1
ATOM 3302 C CA . ASP B 1 127 ? 45.353 -9.295 -6.308 1.00 37.53 127 ASP B CA 1
ATOM 3303 C C . ASP B 1 127 ? 45.433 -9.929 -4.897 1.00 36.63 127 ASP B C 1
ATOM 3304 O O . ASP B 1 127 ? 46.222 -10.844 -4.664 1.00 37.55 127 ASP B O 1
ATOM 3309 N N . ASN B 1 128 ? 44.580 -9.447 -4.001 1.00 34.94 128 ASN B N 1
ATOM 3310 C CA . ASN B 1 128 ? 44.443 -9.927 -2.636 1.00 34.54 128 ASN B CA 1
ATOM 3311 C C . ASN B 1 128 ? 45.679 -9.602 -1.768 1.00 36.30 128 ASN B C 1
ATOM 3312 O O . ASN B 1 128 ? 45.782 -10.041 -0.643 1.00 37.76 128 ASN B O 1
ATOM 3317 N N . ASP B 1 129 ? 46.602 -8.806 -2.294 1.00 37.55 129 ASP B N 1
ATOM 3318 C CA . ASP B 1 129 ? 47.890 -8.579 -1.657 1.00 39.09 129 ASP B CA 1
ATOM 3319 C C . ASP B 1 129 ? 47.816 -7.256 -0.918 1.00 39.11 129 ASP B C 1
ATOM 3320 O O . ASP B 1 129 ? 48.445 -6.293 -1.331 1.00 40.21 129 ASP B O 1
ATOM 3325 N N . ILE B 1 130 ? 46.995 -7.211 0.133 1.00 39.02 130 ILE B N 1
ATOM 3326 C CA . ILE B 1 130 ? 46.894 -6.061 1.050 1.00 39.32 130 ILE B CA 1
ATOM 3327 C C . ILE B 1 130 ? 46.800 -6.649 2.473 1.00 39.40 130 ILE B C 1
ATOM 3328 O O . ILE B 1 130 ? 46.044 -7.603 2.710 1.00 38.67 130 ILE B O 1
ATOM 3333 N N . PRO B 1 131 ? 47.579 -6.101 3.424 1.00 39.65 131 PRO B N 1
ATOM 3334 C CA . PRO B 1 131 ? 47.554 -6.647 4.784 1.00 39.50 131 PRO B CA 1
ATOM 3335 C C . PRO B 1 131 ? 46.347 -6.158 5.563 1.00 38.54 131 PRO B C 1
ATOM 3336 O O . PRO B 1 131 ? 45.624 -5.282 5.089 1.00 38.41 131 PRO B O 1
ATOM 3340 N N . GLY B 1 132 ? 46.127 -6.734 6.738 1.00 38.56 132 GLY B N 1
ATOM 3341 C CA . GLY B 1 132 ? 44.962 -6.418 7.570 1.00 37.48 132 GLY B CA 1
ATOM 3342 C C . GLY B 1 132 ? 43.629 -6.965 7.075 1.00 35.99 132 GLY B C 1
ATOM 3343 O O . GLY B 1 132 ? 42.572 -6.534 7.540 1.00 35.48 132 GLY B O 1
ATOM 3344 N N . THR B 1 133 ? 43.684 -7.906 6.127 1.00 34.52 133 THR B N 1
ATOM 3345 C CA . THR B 1 133 ? 42.518 -8.499 5.534 1.00 32.13 133 THR B CA 1
ATOM 3346 C C . THR B 1 133 ? 42.869 -9.828 4.851 1.00 32.90 133 THR B C 1
ATOM 3347 O O . THR B 1 133 ? 43.926 -9.966 4.220 1.00 32.91 133 THR B O 1
ATOM 3351 N N . ASP B 1 134 ? 42.019 -10.833 5.058 1.00 32.16 134 ASP B N 1
ATOM 3352 C CA . ASP B 1 134 ? 42.122 -12.113 4.351 1.00 32.47 134 ASP B CA 1
ATOM 3353 C C . ASP B 1 134 ? 41.775 -11.933 2.872 1.00 31.44 134 ASP B C 1
ATOM 3354 O O . ASP B 1 134 ? 42.381 -12.550 2.010 1.00 31.60 134 ASP B O 1
ATOM 3359 N N . PHE B 1 135 ? 40.777 -11.097 2.600 1.00 31.14 135 PHE B N 1
ATOM 3360 C CA . PHE B 1 135 ? 40.298 -10.836 1.237 1.00 31.00 135 PHE B CA 1
ATOM 3361 C C . PHE B 1 135 ? 40.201 -9.345 0.934 1.00 30.70 135 PHE B C 1
ATOM 3362 O O . PHE B 1 135 ? 39.734 -8.559 1.786 1.00 31.14 135 PHE B O 1
ATOM 3370 N N . THR B 1 136 ? 40.603 -8.979 -0.285 1.00 30.07 136 THR B N 1
ATOM 3371 C CA . THR B 1 136 ? 40.505 -7.605 -0.774 1.00 29.34 136 THR B CA 1
ATOM 3372 C C . THR B 1 136 ? 39.287 -7.511 -1.673 1.00 28.81 136 THR B C 1
ATOM 3373 O O . THR B 1 136 ? 38.797 -8.533 -2.201 1.00 28.95 136 THR B O 1
ATOM 3377 N N . ILE B 1 137 ? 38.760 -6.290 -1.809 1.00 28.89 137 ILE B N 1
ATOM 3378 C CA . ILE B 1 137 ? 37.560 -6.035 -2.611 1.00 27.89 137 ILE B CA 1
ATOM 3379 C C . ILE B 1 137 ? 37.973 -6.048 -4.075 1.00 28.28 137 ILE B C 1
ATOM 3380 O O . ILE B 1 137 ? 38.720 -5.191 -4.512 1.00 28.72 137 ILE B O 1
ATOM 3385 N N . GLY B 1 138 ? 37.473 -7.032 -4.807 1.00 28.19 138 GLY B N 1
ATOM 3386 C CA . GLY B 1 138 ? 37.777 -7.239 -6.229 1.00 28.34 138 GLY B CA 1
ATOM 3387 C C . GLY B 1 138 ? 38.320 -8.623 -6.535 1.00 28.35 138 GLY B C 1
ATOM 3388 O O . GLY B 1 138 ? 38.281 -9.082 -7.669 1.00 28.07 138 GLY B O 1
ATOM 3389 N N . PHE B 1 139 ? 38.832 -9.273 -5.495 1.00 28.14 139 PHE B N 1
ATOM 3390 C CA . PHE B 1 139 ? 39.495 -10.558 -5.614 1.00 28.56 139 PHE B CA 1
ATOM 3391 C C . PHE B 1 139 ? 38.549 -11.661 -6.079 1.00 28.33 139 PHE B C 1
ATOM 3392 O O . PHE B 1 139 ? 38.819 -12.321 -7.053 1.00 29.30 139 PHE B O 1
ATOM 3400 N N . ASP B 1 140 ? 37.452 -11.853 -5.370 1.00 28.62 140 ASP B N 1
ATOM 3401 C CA . ASP B 1 140 ? 36.424 -12.827 -5.770 1.00 28.63 140 ASP B CA 1
ATOM 3402 C C . ASP B 1 140 ? 35.937 -12.668 -7.207 1.00 27.63 140 ASP B C 1
ATOM 3403 O O . ASP B 1 140 ? 35.708 -13.652 -7.914 1.00 28.37 140 ASP B O 1
ATOM 3408 N N . THR B 1 141 ? 35.724 -11.431 -7.616 1.00 26.98 141 THR B N 1
ATOM 3409 C CA . THR B 1 141 ? 35.267 -11.144 -8.977 1.00 27.79 141 THR B CA 1
ATOM 3410 C C . THR B 1 141 ? 36.313 -11.554 -9.998 1.00 28.03 141 THR B C 1
ATOM 3411 O O . THR B 1 141 ? 35.987 -12.234 -10.959 1.00 29.37 141 THR B O 1
ATOM 3415 N N . ALA B 1 142 ? 37.564 -11.186 -9.753 1.00 26.95 142 ALA B N 1
ATOM 3416 C CA . ALA B 1 142 ? 38.649 -11.598 -10.606 1.00 27.33 142 ALA B CA 1
ATOM 3417 C C . ALA B 1 142 ? 38.724 -13.116 -10.731 1.00 26.60 142 ALA B C 1
ATOM 3418 O O . ALA B 1 142 ? 38.963 -13.613 -11.817 1.00 26.69 142 ALA B O 1
ATOM 3420 N N . LEU B 1 143 ? 38.521 -13.845 -9.632 1.00 26.38 143 LEU B N 1
ATOM 3421 C CA . LEU B 1 143 ? 38.553 -15.314 -9.673 1.00 26.14 143 LEU B CA 1
ATOM 3422 C C . LEU B 1 143 ? 37.530 -15.821 -10.636 1.00 26.36 143 LEU B C 1
ATOM 3423 O O . LEU B 1 143 ? 37.780 -16.733 -11.408 1.00 27.02 143 LEU B O 1
ATOM 3428 N N . ASN B 1 144 ? 36.375 -15.196 -10.607 1.00 26.31 144 ASN B N 1
ATOM 3429 C CA . ASN B 1 144 ? 35.277 -15.617 -11.460 1.00 26.34 144 ASN B CA 1
ATOM 3430 C C . ASN B 1 144 ? 35.513 -15.276 -12.929 1.00 27.29 144 ASN B C 1
ATOM 3431 O O . ASN B 1 144 ? 35.255 -16.098 -13.806 1.00 28.22 144 ASN B O 1
ATOM 3436 N N . THR B 1 145 ? 36.126 -14.118 -13.183 1.00 27.29 145 THR B N 1
ATOM 3437 C CA . THR B 1 145 ? 36.600 -13.776 -14.511 1.00 27.48 145 THR B CA 1
ATOM 3438 C C . THR B 1 145 ? 37.618 -14.811 -15.044 1.00 28.46 145 THR B C 1
ATOM 3439 O O . THR B 1 145 ? 37.571 -15.201 -16.228 1.00 29.87 145 THR B O 1
ATOM 3443 N N . VAL B 1 146 ? 38.536 -15.260 -14.188 1.00 29.04 146 VAL B N 1
ATOM 3444 C CA . VAL B 1 146 ? 39.540 -16.234 -14.618 1.00 28.52 146 VAL B CA 1
ATOM 3445 C C . VAL B 1 146 ? 38.864 -17.553 -14.947 1.00 29.08 146 VAL B C 1
ATOM 3446 O O . VAL B 1 146 ? 39.180 -18.169 -15.954 1.00 30.05 146 VAL B O 1
ATOM 3450 N N . ILE B 1 147 ? 37.939 -18.004 -14.107 1.00 28.94 147 ILE B N 1
ATOM 3451 C CA . ILE B 1 147 ? 37.357 -19.338 -14.329 1.00 29.24 147 ILE B CA 1
ATOM 3452 C C . ILE B 1 147 ? 36.363 -19.364 -15.491 1.00 30.00 147 ILE B C 1
ATOM 3453 O O . ILE B 1 147 ? 36.118 -20.418 -16.070 1.00 29.99 147 ILE B O 1
ATOM 3458 N N . ASP B 1 148 ? 35.802 -18.208 -15.855 1.00 30.69 148 ASP B N 1
ATOM 3459 C CA . ASP B 1 148 ? 35.001 -18.115 -17.079 1.00 32.19 148 ASP B CA 1
ATOM 3460 C C . ASP B 1 148 ? 35.829 -18.562 -18.279 1.00 32.28 148 ASP B C 1
ATOM 3461 O O . ASP B 1 148 ? 35.349 -19.303 -19.133 1.00 31.62 148 ASP B O 1
ATOM 3466 N N . ALA B 1 149 ? 37.075 -18.095 -18.322 1.00 31.88 149 ALA B N 1
ATOM 3467 C CA . ALA B 1 149 ? 38.001 -18.418 -19.392 1.00 32.81 149 ALA B CA 1
ATOM 3468 C C . ALA B 1 149 ? 38.371 -19.897 -19.372 1.00 32.93 149 ALA B C 1
ATOM 3469 O O . ALA B 1 149 ? 38.304 -20.572 -20.398 1.00 33.82 149 ALA B O 1
ATOM 3471 N N . ILE B 1 150 ? 38.746 -20.388 -18.194 1.00 32.66 150 ILE B N 1
ATOM 3472 C CA . ILE B 1 150 ? 39.178 -21.758 -18.017 1.00 32.59 150 ILE B CA 1
ATOM 3473 C C . ILE B 1 150 ? 38.067 -22.691 -18.445 1.00 32.94 150 ILE B C 1
ATOM 3474 O O . ILE B 1 150 ? 38.313 -23.591 -19.195 1.00 34.18 150 ILE B O 1
ATOM 3479 N N . ASP B 1 151 ? 36.852 -22.429 -17.985 1.00 32.60 151 ASP B N 1
ATOM 3480 C CA . ASP B 1 151 ? 35.639 -23.165 -18.368 1.00 32.97 151 ASP B CA 1
ATOM 3481 C C . ASP B 1 151 ? 35.411 -23.204 -19.873 1.00 34.53 151 ASP B C 1
ATOM 3482 O O . ASP B 1 151 ? 35.066 -24.247 -20.430 1.00 35.44 151 ASP B O 1
ATOM 3487 N N . LYS B 1 152 ? 35.568 -22.061 -20.530 1.00 35.40 152 LYS B N 1
ATOM 3488 C CA . LYS B 1 152 ? 35.414 -21.992 -21.995 1.00 37.30 152 LYS B CA 1
ATOM 3489 C C . LYS B 1 152 ? 36.501 -22.809 -22.723 1.00 38.80 152 LYS B C 1
ATOM 3490 O O . LYS B 1 152 ? 36.222 -23.541 -23.662 1.00 39.61 152 LYS B O 1
ATOM 3496 N N . ILE B 1 153 ? 37.728 -22.716 -22.241 1.00 40.66 153 ILE B N 1
ATOM 3497 C CA . ILE B 1 153 ? 38.835 -23.541 -22.753 1.00 42.59 153 ILE B CA 1
ATOM 3498 C C . ILE B 1 153 ? 38.617 -25.063 -22.649 1.00 44.17 153 ILE B C 1
ATOM 3499 O O . ILE B 1 153 ? 39.046 -25.808 -23.526 1.00 46.17 153 ILE B O 1
ATOM 3504 N N . ARG B 1 154 ? 37.938 -25.532 -21.613 1.00 45.09 154 ARG B N 1
ATOM 3505 C CA . ARG B 1 154 ? 37.621 -26.968 -21.497 1.00 46.79 154 ARG B CA 1
ATOM 3506 C C . ARG B 1 154 ? 36.869 -27.512 -22.694 1.00 48.77 154 ARG B C 1
ATOM 3507 O O . ARG B 1 154 ? 37.165 -28.607 -23.145 1.00 50.30 154 ARG B O 1
ATOM 3515 N N . ASP B 1 155 ? 35.895 -26.740 -23.183 1.00 50.08 155 ASP B N 1
ATOM 3516 C CA . ASP B 1 155 ? 35.081 -27.079 -24.372 1.00 52.09 155 ASP B CA 1
ATOM 3517 C C . ASP B 1 155 ? 35.886 -27.157 -25.670 1.00 54.30 155 ASP B C 1
ATOM 3518 O O . ASP B 1 155 ? 35.426 -27.712 -26.651 1.00 55.85 155 ASP B O 1
ATOM 3523 N N . THR B 1 156 ? 37.067 -26.558 -25.668 1.00 56.15 156 THR B N 1
ATOM 3524 C CA . THR B 1 156 ? 37.904 -26.373 -26.854 1.00 59.14 156 THR B CA 1
ATOM 3525 C C . THR B 1 156 ? 38.891 -27.543 -27.118 1.00 61.43 156 THR B C 1
ATOM 3526 O O . THR B 1 156 ? 39.526 -27.594 -28.171 1.00 62.95 156 THR B O 1
ATOM 3530 N N . ALA B 1 157 ? 38.987 -28.480 -26.175 1.00 62.77 157 ALA B N 1
ATOM 3531 C CA . ALA B 1 157 ? 39.984 -29.544 -26.202 1.00 64.74 157 ALA B CA 1
ATOM 3532 C C . ALA B 1 157 ? 39.827 -30.515 -27.373 1.00 67.60 157 ALA B C 1
ATOM 3533 O O . ALA B 1 157 ? 38.720 -30.773 -27.841 1.00 68.59 157 ALA B O 1
ATOM 3535 N N . THR B 1 158 ? 40.970 -31.027 -27.834 1.00 69.91 158 THR B N 1
ATOM 3536 C CA . THR B 1 158 ? 41.071 -32.059 -28.866 1.00 72.52 158 THR B CA 1
ATOM 3537 C C . THR B 1 158 ? 42.168 -33.035 -28.417 1.00 73.98 158 THR B C 1
ATOM 3538 O O . THR B 1 158 ? 42.807 -32.827 -27.382 1.00 73.32 158 THR B O 1
ATOM 3542 N N . SER B 1 159 ? 42.383 -34.102 -29.181 1.00 76.64 159 SER B N 1
ATOM 3543 C CA . SER B 1 159 ? 43.606 -34.899 -29.055 1.00 77.92 159 SER B CA 1
ATOM 3544 C C . SER B 1 159 ? 44.826 -34.054 -29.451 1.00 78.50 159 SER B C 1
ATOM 3545 O O . SER B 1 159 ? 45.819 -34.000 -28.714 1.00 78.05 159 SER B O 1
ATOM 3548 N N . HIS B 1 160 ? 44.726 -33.404 -30.617 1.00 79.71 160 HIS B N 1
ATOM 3549 C CA . HIS B 1 160 ? 45.759 -32.492 -31.139 1.00 80.29 160 HIS B CA 1
ATOM 3550 C C . HIS B 1 160 ? 46.240 -31.477 -30.091 1.00 78.72 160 HIS B C 1
ATOM 3551 O O . HIS B 1 160 ? 47.406 -31.518 -29.680 1.00 78.69 160 HIS B O 1
ATOM 3553 N N . GLU B 1 161 ? 45.340 -30.581 -29.669 1.00 77.26 161 GLU B N 1
ATOM 3554 C CA . GLU B 1 161 ? 45.641 -29.572 -28.629 1.00 75.79 161 GLU B CA 1
ATOM 3555 C C . GLU B 1 161 ? 44.826 -29.765 -27.343 1.00 72.80 161 GLU B C 1
ATOM 3556 O O . GLU B 1 161 ? 43.664 -29.368 -27.259 1.00 72.52 161 GLU B O 1
ATOM 3562 N N . ARG B 1 162 ? 45.463 -30.387 -26.355 1.00 70.74 162 ARG B N 1
ATOM 3563 C CA . ARG B 1 162 ? 44.874 -30.640 -25.046 1.00 68.26 162 ARG B CA 1
ATOM 3564 C C . ARG B 1 162 ? 45.655 -29.937 -23.919 1.00 65.35 162 ARG B C 1
ATOM 3565 O O . ARG B 1 162 ? 45.373 -30.160 -22.740 1.00 64.45 162 ARG B O 1
ATOM 3573 N N . THR B 1 163 ? 46.649 -29.118 -24.273 1.00 63.48 163 THR B N 1
ATOM 3574 C CA . THR B 1 163 ? 47.536 -28.484 -23.284 1.00 60.84 163 THR B CA 1
ATOM 3575 C C . THR B 1 163 ? 47.417 -26.965 -23.366 1.00 58.63 163 THR B C 1
ATOM 3576 O O . THR B 1 163 ? 47.647 -26.375 -24.419 1.00 58.90 163 THR B O 1
ATOM 3580 N N . TYR B 1 164 ? 47.051 -26.350 -22.243 1.00 55.67 164 TYR B N 1
ATOM 3581 C CA . TYR B 1 164 ? 46.717 -24.923 -22.198 1.00 53.99 164 TYR B CA 1
ATOM 3582 C C . TYR B 1 164 ? 47.424 -24.199 -21.057 1.00 52.14 164 TYR B C 1
ATOM 3583 O O . TYR B 1 164 ? 47.415 -24.676 -19.932 1.00 50.72 164 TYR B O 1
ATOM 3592 N N . VAL B 1 165 ? 48.023 -23.048 -21.369 1.00 51.24 165 VAL B N 1
ATOM 3593 C CA . VAL B 1 165 ? 48.587 -22.152 -20.370 1.00 50.09 165 VAL B CA 1
ATOM 3594 C C . VAL B 1 165 ? 47.733 -20.904 -20.291 1.00 48.90 165 VAL B C 1
ATOM 3595 O O . VAL B 1 165 ? 47.437 -20.283 -21.309 1.00 49.53 165 VAL B O 1
ATOM 3599 N N . ILE B 1 166 ? 47.324 -20.550 -19.078 1.00 46.82 166 ILE B N 1
ATOM 3600 C CA . ILE B 1 166 ? 46.661 -19.277 -18.835 1.00 45.56 166 ILE B CA 1
ATOM 3601 C C . ILE B 1 166 ? 47.509 -18.460 -17.863 1.00 44.53 166 ILE B C 1
ATOM 3602 O O . ILE B 1 166 ? 47.845 -18.916 -16.762 1.00 44.09 166 ILE B O 1
ATOM 3607 N N . GLU B 1 167 ? 47.867 -17.261 -18.298 1.00 43.71 167 GLU B N 1
ATOM 3608 C CA . GLU B 1 167 ? 48.562 -16.296 -17.460 1.00 43.10 167 GLU B CA 1
ATOM 3609 C C . GLU B 1 167 ? 47.556 -15.316 -16.836 1.00 41.35 167 GLU B C 1
ATOM 3610 O O . GLU B 1 167 ? 46.873 -14.572 -17.531 1.00 41.03 167 GLU B O 1
ATOM 3616 N N . VAL B 1 168 ? 47.514 -15.310 -15.509 1.00 40.07 168 VAL B N 1
ATOM 3617 C CA . VAL B 1 168 ? 46.594 -14.473 -14.745 1.00 38.83 168 VAL B CA 1
ATOM 3618 C C . VAL B 1 168 ? 47.370 -13.354 -14.034 1.00 39.37 168 VAL B C 1
ATOM 3619 O O . VAL B 1 168 ? 48.594 -13.396 -13.942 1.00 38.00 168 VAL B O 1
ATOM 3623 N N . MET B 1 169 ? 46.654 -12.353 -13.537 1.00 39.50 169 MET B N 1
ATOM 3624 C CA . MET B 1 169 ? 47.289 -11.284 -12.774 1.00 40.87 169 MET B CA 1
ATOM 3625 C C . MET B 1 169 ? 47.655 -11.706 -11.339 1.00 41.85 169 MET B C 1
ATOM 3626 O O . MET B 1 169 ? 47.548 -12.882 -10.960 1.00 40.75 169 MET B O 1
ATOM 3631 N N . GLY B 1 170 ? 48.130 -10.750 -10.551 1.00 43.88 170 GLY B N 1
ATOM 3632 C CA . GLY B 1 170 ? 48.505 -11.032 -9.180 1.00 45.67 170 GLY B CA 1
ATOM 3633 C C . GLY B 1 170 ? 49.616 -10.143 -8.697 1.00 48.01 170 GLY B C 1
ATOM 3634 O O . GLY B 1 170 ? 49.754 -9.936 -7.487 1.00 49.24 170 GLY B O 1
ATOM 3635 N N . ARG B 1 171 ? 50.412 -9.641 -9.645 1.00 49.73 171 ARG B N 1
ATOM 3636 C CA . ARG B 1 171 ? 51.528 -8.742 -9.379 1.00 51.81 171 ARG B CA 1
ATOM 3637 C C . ARG B 1 171 ? 52.525 -9.628 -8.670 1.00 51.14 171 ARG B C 1
ATOM 3638 O O . ARG B 1 171 ? 53.018 -10.537 -9.295 1.00 51.53 171 ARG B O 1
ATOM 3646 N N . HIS B 1 172 ? 52.751 -9.444 -7.371 1.00 50.64 172 HIS B N 1
ATOM 3647 C CA . HIS B 1 172 ? 53.670 -10.287 -6.604 1.00 50.48 172 HIS B CA 1
ATOM 3648 C C . HIS B 1 172 ? 53.009 -11.445 -5.878 1.00 48.22 172 HIS B C 1
ATOM 3649 O O . HIS B 1 172 ? 53.682 -12.237 -5.239 1.00 48.98 172 HIS B O 1
ATOM 3656 N N . ALA B 1 173 ? 51.692 -11.548 -5.959 1.00 44.98 173 ALA B N 1
ATOM 3657 C CA . ALA B 1 173 ? 50.971 -12.489 -5.138 1.00 43.04 173 ALA B CA 1
ATOM 3658 C C . ALA B 1 173 ? 50.369 -13.611 -6.001 1.00 40.84 173 ALA B C 1
ATOM 3659 O O . ALA B 1 173 ? 49.868 -13.371 -7.092 1.00 39.86 173 ALA B O 1
ATOM 3661 N N . GLY B 1 174 ? 50.403 -14.837 -5.500 1.00 39.65 174 GLY B N 1
ATOM 3662 C CA . GLY B 1 174 ? 49.863 -15.986 -6.225 1.00 38.39 174 GLY B CA 1
ATOM 3663 C C . GLY B 1 174 ? 48.415 -16.322 -5.917 1.00 36.75 174 GLY B C 1
ATOM 3664 O O . GLY B 1 174 ? 47.903 -17.341 -6.359 1.00 36.61 174 GLY B O 1
ATOM 3665 N N . ASP B 1 175 ? 47.734 -15.457 -5.170 1.00 35.95 175 ASP B N 1
ATOM 3666 C CA . ASP B 1 175 ? 46.340 -15.719 -4.754 1.00 34.62 175 ASP B CA 1
ATOM 3667 C C . ASP B 1 175 ? 45.382 -16.002 -5.916 1.00 33.16 175 ASP B C 1
ATOM 3668 O O . ASP B 1 175 ? 44.613 -16.985 -5.884 1.00 32.46 175 ASP B O 1
ATOM 3673 N N . ILE B 1 176 ? 45.414 -15.153 -6.937 1.00 32.83 176 ILE B N 1
ATOM 3674 C CA . ILE B 1 176 ? 44.517 -15.338 -8.094 1.00 31.65 176 ILE B CA 1
ATOM 3675 C C . ILE B 1 176 ? 44.805 -16.670 -8.794 1.00 31.78 176 ILE B C 1
ATOM 3676 O O . ILE B 1 176 ? 43.874 -17.402 -9.128 1.00 31.17 176 ILE B O 1
ATOM 3681 N N . ALA B 1 177 ? 46.082 -16.984 -8.998 1.00 33.08 177 ALA B N 1
ATOM 3682 C CA . ALA B 1 177 ? 46.510 -18.261 -9.610 1.00 32.92 177 ALA B CA 1
ATOM 3683 C C . ALA B 1 177 ? 46.133 -19.476 -8.758 1.00 33.13 177 ALA B C 1
ATOM 3684 O O . ALA B 1 177 ? 45.675 -20.505 -9.287 1.00 32.41 177 ALA B O 1
ATOM 3686 N N . LEU B 1 178 ? 46.340 -19.376 -7.443 1.00 33.36 178 LEU B N 1
ATOM 3687 C CA . LEU B 1 178 ? 46.026 -20.493 -6.532 1.00 32.81 178 LEU B CA 1
ATOM 3688 C C . LEU B 1 178 ? 44.544 -20.765 -6.483 1.00 32.94 178 LEU B C 1
ATOM 3689 O O . LEU B 1 178 ? 44.066 -21.906 -6.675 1.00 33.72 178 LEU B O 1
ATOM 3694 N N . TRP B 1 179 ? 43.795 -19.718 -6.207 1.00 31.89 179 TRP B N 1
ATOM 3695 C CA . TRP B 1 179 ? 42.347 -19.902 -6.042 1.00 32.22 179 TRP B CA 1
ATOM 3696 C C . TRP B 1 179 ? 41.650 -20.224 -7.368 1.00 30.93 179 TRP B C 1
ATOM 3697 O O . TRP B 1 179 ? 40.821 -21.120 -7.422 1.00 30.61 179 TRP B O 1
ATOM 3708 N N . SER B 1 180 ? 41.986 -19.506 -8.438 1.00 30.25 180 SER B N 1
ATOM 3709 C CA . SER B 1 180 ? 41.395 -19.797 -9.735 1.00 30.02 180 SER B CA 1
ATOM 3710 C C . SER B 1 180 ? 41.877 -21.155 -10.261 1.00 30.54 180 SER B C 1
ATOM 3711 O O . SER B 1 180 ? 41.141 -21.873 -10.912 1.00 30.78 180 SER B O 1
ATOM 3714 N N . GLY B 1 181 ? 43.112 -21.511 -9.967 1.00 31.39 181 GLY B N 1
ATOM 3715 C CA . GLY B 1 181 ? 43.624 -22.815 -10.358 1.00 31.84 181 GLY B CA 1
ATOM 3716 C C . GLY B 1 181 ? 42.846 -23.964 -9.733 1.00 31.71 181 GLY B C 1
ATOM 3717 O O . GLY B 1 181 ? 42.458 -24.892 -10.409 1.00 32.29 181 GLY B O 1
ATOM 3718 N N . LEU B 1 182 ? 42.630 -23.890 -8.432 1.00 32.38 182 LEU B N 1
ATOM 3719 C CA . LEU B 1 182 ? 41.854 -24.891 -7.697 1.00 33.28 182 LEU B CA 1
ATOM 3720 C C . LEU B 1 182 ? 40.390 -24.962 -8.192 1.00 33.29 182 LEU B C 1
ATOM 3721 O O . LEU B 1 182 ? 39.852 -26.048 -8.453 1.00 33.72 182 LEU B O 1
ATOM 3726 N N . ALA B 1 183 ? 39.762 -23.797 -8.313 1.00 32.52 183 ALA B N 1
ATOM 3727 C CA . ALA B 1 183 ? 38.393 -23.674 -8.830 1.00 32.59 183 ALA B CA 1
ATOM 3728 C C . ALA B 1 183 ? 38.230 -24.191 -10.273 1.00 32.99 183 ALA B C 1
ATOM 3729 O O . ALA B 1 183 ? 37.146 -24.669 -10.673 1.00 31.93 183 ALA B O 1
ATOM 3731 N N . GLY B 1 184 ? 39.305 -24.080 -11.044 1.00 34.37 184 GLY B N 1
ATOM 3732 C CA . GLY B 1 184 ? 39.288 -24.444 -12.451 1.00 35.33 184 GLY B CA 1
ATOM 3733 C C . GLY B 1 184 ? 39.784 -25.825 -12.764 1.00 36.52 184 GLY B C 1
ATOM 3734 O O . GLY B 1 184 ? 39.769 -26.225 -13.916 1.00 37.00 184 GLY B O 1
ATOM 3735 N N . GLY B 1 185 ? 40.250 -26.555 -11.761 1.00 37.49 185 GLY B N 1
ATOM 3736 C CA . GLY B 1 185 ? 40.840 -27.874 -12.008 1.00 39.00 185 GLY B CA 1
ATOM 3737 C C . GLY B 1 185 ? 42.161 -27.865 -12.758 1.00 39.58 185 GLY B C 1
ATOM 3738 O O . GLY B 1 185 ? 42.492 -28.813 -13.478 1.00 40.66 185 GLY B O 1
ATOM 3739 N N . ALA B 1 186 ? 42.929 -26.804 -12.565 1.00 40.39 186 ALA B N 1
ATOM 3740 C CA . ALA B 1 186 ? 44.285 -26.690 -13.107 1.00 41.16 186 ALA B CA 1
ATOM 3741 C C . ALA B 1 186 ? 45.184 -27.822 -12.613 1.00 42.72 186 ALA B C 1
ATOM 3742 O O . ALA B 1 186 ? 45.204 -28.126 -11.413 1.00 42.73 186 ALA B O 1
ATOM 3744 N N . GLU B 1 187 ? 45.961 -28.395 -13.532 1.00 43.54 187 GLU B N 1
ATOM 3745 C CA . GLU B 1 187 ? 46.910 -29.445 -13.224 1.00 44.77 187 GLU B CA 1
ATOM 3746 C C . GLU B 1 187 ? 48.159 -28.886 -12.573 1.00 44.68 187 GLU B C 1
ATOM 3747 O O . GLU B 1 187 ? 48.732 -29.489 -11.664 1.00 46.45 187 GLU B O 1
ATOM 3753 N N . THR B 1 188 ? 48.616 -27.747 -13.074 1.00 43.95 188 THR B N 1
ATOM 3754 C CA . THR B 1 188 ? 49.743 -27.058 -12.473 1.00 43.21 188 THR B CA 1
ATOM 3755 C C . THR B 1 188 ? 49.393 -25.596 -12.301 1.00 41.75 188 THR B C 1
ATOM 3756 O O . THR B 1 188 ? 48.732 -25.012 -13.153 1.00 40.05 188 THR B O 1
ATOM 3760 N N . ILE B 1 189 ? 49.822 -25.048 -11.162 1.00 41.35 189 ILE B N 1
ATOM 3761 C CA . ILE B 1 189 ? 49.627 -23.656 -10.777 1.00 40.42 189 ILE B CA 1
ATOM 3762 C C . ILE B 1 189 ? 51.021 -23.178 -10.376 1.00 41.51 189 ILE B C 1
ATOM 3763 O O . ILE B 1 189 ? 51.646 -23.759 -9.488 1.00 41.10 189 ILE B O 1
ATOM 3768 N N . LEU B 1 190 ? 51.524 -22.153 -11.054 1.00 42.16 190 LEU B N 1
ATOM 3769 C CA . LEU B 1 190 ? 52.829 -21.608 -10.737 1.00 43.57 190 LEU B CA 1
ATOM 3770 C C . LEU B 1 190 ? 52.658 -20.294 -9.995 1.00 43.49 190 LEU B C 1
ATOM 3771 O O . LEU B 1 190 ? 52.157 -19.327 -10.558 1.00 43.21 190 LEU B O 1
ATOM 3776 N N . ILE B 1 191 ? 53.099 -20.265 -8.735 1.00 44.02 191 ILE B N 1
ATOM 3777 C CA . ILE B 1 191 ? 52.965 -19.084 -7.893 1.00 43.67 191 ILE B CA 1
ATOM 3778 C C . ILE B 1 191 ? 54.287 -18.688 -7.230 1.00 45.53 191 ILE B C 1
ATOM 3779 O O . ILE B 1 191 ? 55.156 -19.543 -7.035 1.00 46.48 191 ILE B O 1
ATOM 3784 N N . PRO B 1 192 ? 54.448 -17.383 -6.915 1.00 46.02 192 PRO B N 1
ATOM 3785 C CA . PRO B 1 192 ? 55.601 -16.844 -6.203 1.00 47.76 192 PRO B CA 1
ATOM 3786 C C . PRO B 1 192 ? 55.886 -17.491 -4.849 1.00 49.19 192 PRO B C 1
ATOM 3787 O O . PRO B 1 192 ? 57.044 -17.613 -4.462 1.00 51.20 192 PRO B O 1
ATOM 3791 N N . GLU B 1 193 ? 54.844 -17.922 -4.145 1.00 48.90 193 GLU B N 1
ATOM 3792 C CA . GLU B 1 193 ? 54.985 -18.375 -2.763 1.00 49.99 193 GLU B CA 1
ATOM 3793 C C . GLU B 1 193 ? 55.352 -19.850 -2.589 1.00 51.49 193 GLU B C 1
ATOM 3794 O O . GLU B 1 193 ? 55.454 -20.335 -1.456 1.00 52.80 193 GLU B O 1
ATOM 3800 N N . ALA B 1 194 ? 55.564 -20.559 -3.689 1.00 52.00 194 ALA B N 1
ATOM 3801 C CA . ALA B 1 194 ? 55.867 -21.978 -3.609 1.00 53.54 194 ALA B CA 1
ATOM 3802 C C . ALA B 1 194 ? 56.735 -22.394 -4.778 1.00 55.17 194 ALA B C 1
ATOM 3803 O O . ALA B 1 194 ? 56.475 -22.023 -5.932 1.00 54.69 194 ALA B O 1
ATOM 3805 N N . ASP B 1 195 ? 57.775 -23.163 -4.457 1.00 57.33 195 ASP B N 1
ATOM 3806 C CA . ASP B 1 195 ? 58.671 -23.717 -5.448 1.00 58.94 195 ASP B CA 1
ATOM 3807 C C . ASP B 1 195 ? 57.933 -24.630 -6.415 1.00 57.63 195 ASP B C 1
ATOM 3808 O O . ASP B 1 195 ? 56.946 -25.283 -6.057 1.00 57.16 195 ASP B O 1
ATOM 3813 N N . TYR B 1 196 ? 58.420 -24.662 -7.646 1.00 57.66 196 TYR B N 1
ATOM 3814 C CA . TYR B 1 196 ? 57.961 -25.626 -8.626 1.00 57.17 196 TYR B CA 1
ATOM 3815 C C . TYR B 1 196 ? 59.193 -26.166 -9.332 1.00 57.95 196 TYR B C 1
ATOM 3816 O O . TYR B 1 196 ? 60.253 -25.554 -9.286 1.00 58.41 196 TYR B O 1
ATOM 3825 N N . ASP B 1 197 ? 59.014 -27.311 -9.981 1.00 57.84 197 ASP B N 1
ATOM 3826 C CA . ASP B 1 197 ? 60.045 -27.975 -10.752 1.00 59.47 197 ASP B CA 1
ATOM 3827 C C . ASP B 1 197 ? 59.446 -28.286 -12.127 1.00 59.11 197 ASP B C 1
ATOM 3828 O O . ASP B 1 197 ? 58.449 -29.002 -12.224 1.00 57.55 197 ASP B O 1
ATOM 3833 N N . MET B 1 198 ? 60.046 -27.732 -13.183 1.00 60.36 198 MET B N 1
ATOM 3834 C CA . MET B 1 198 ? 59.521 -27.881 -14.546 1.00 60.63 198 MET B CA 1
ATOM 3835 C C . MET B 1 198 ? 59.495 -29.331 -15.045 1.00 60.80 198 MET B C 1
ATOM 3836 O O . MET B 1 198 ? 58.605 -29.705 -15.800 1.00 59.54 198 MET B O 1
ATOM 3841 N N . ASN B 1 199 ? 60.465 -30.137 -14.619 1.00 62.31 199 ASN B N 1
ATOM 3842 C CA . ASN B 1 199 ? 60.477 -31.572 -14.933 1.00 63.13 199 ASN B CA 1
ATOM 3843 C C . ASN B 1 199 ? 59.345 -32.330 -14.239 1.00 61.94 199 ASN B C 1
ATOM 3844 O O . ASN B 1 199 ? 58.816 -33.294 -14.797 1.00 62.12 199 ASN B O 1
ATOM 3849 N N . ASP B 1 200 ? 58.998 -31.919 -13.017 1.00 61.10 200 ASP B N 1
ATOM 3850 C CA . ASP B 1 200 ? 57.830 -32.466 -12.334 1.00 60.18 200 ASP B CA 1
ATOM 3851 C C . ASP B 1 200 ? 56.551 -31.946 -13.022 1.00 58.62 200 ASP B C 1
ATOM 3852 O O . ASP B 1 200 ? 55.533 -32.650 -13.086 1.00 57.47 200 ASP B O 1
ATOM 3857 N N . VAL B 1 201 ? 56.598 -30.719 -13.530 1.00 58.23 201 VAL B N 1
ATOM 3858 C CA . VAL B 1 201 ? 55.469 -30.190 -14.288 1.00 57.41 201 VAL B CA 1
ATOM 3859 C C . VAL B 1 201 ? 55.289 -31.031 -15.565 1.00 58.31 201 VAL B C 1
ATOM 3860 O O . VAL B 1 201 ? 54.198 -31.524 -15.832 1.00 57.27 201 VAL B O 1
ATOM 3864 N N . ILE B 1 202 ? 56.372 -31.222 -16.322 1.00 60.43 202 ILE B N 1
ATOM 3865 C CA . ILE B 1 202 ? 56.364 -32.105 -17.504 1.00 61.83 202 ILE B CA 1
ATOM 3866 C C . ILE B 1 202 ? 55.975 -33.565 -17.172 1.00 62.86 202 ILE B C 1
ATOM 3867 O O . ILE B 1 202 ? 55.264 -34.205 -17.934 1.00 61.97 202 ILE B O 1
ATOM 3872 N N . ALA B 1 203 ? 56.473 -34.095 -16.056 1.00 64.59 203 ALA B N 1
ATOM 3873 C CA . ALA B 1 203 ? 56.186 -35.480 -15.667 1.00 66.00 203 ALA B CA 1
ATOM 3874 C C . ALA B 1 203 ? 54.694 -35.688 -15.380 1.00 65.97 203 ALA B C 1
ATOM 3875 O O . ALA B 1 203 ? 54.113 -36.676 -15.817 1.00 65.73 203 ALA B O 1
ATOM 3877 N N . ARG B 1 204 ? 54.078 -34.752 -14.657 1.00 66.19 204 ARG B N 1
ATOM 3878 C CA . ARG B 1 204 ? 52.648 -34.835 -14.353 1.00 66.62 204 ARG B CA 1
ATOM 3879 C C . ARG B 1 204 ? 51.803 -34.705 -15.622 1.00 66.30 204 ARG B C 1
ATOM 3880 O O . ARG B 1 204 ? 50.776 -35.367 -15.767 1.00 65.82 204 ARG B O 1
ATOM 3888 N N . LEU B 1 205 ? 52.251 -33.854 -16.537 1.00 67.08 205 LEU B N 1
ATOM 3889 C CA . LEU B 1 205 ? 51.558 -33.630 -17.793 1.00 67.50 205 LEU B CA 1
ATOM 3890 C C . LEU B 1 205 ? 51.494 -34.906 -18.646 1.00 69.00 205 LEU B C 1
ATOM 3891 O O . LEU B 1 205 ? 50.436 -35.263 -19.159 1.00 68.49 205 LEU B O 1
ATOM 3896 N N . LYS B 1 206 ? 52.621 -35.594 -18.789 1.00 71.15 206 LYS B N 1
ATOM 3897 C CA . LYS B 1 206 ? 52.663 -36.850 -19.536 1.00 73.14 206 LYS B CA 1
ATOM 3898 C C . LYS B 1 206 ? 51.874 -37.927 -18.797 1.00 73.79 206 LYS B C 1
ATOM 3899 O O . LYS B 1 206 ? 51.085 -38.630 -19.402 1.00 74.09 206 LYS B O 1
ATOM 3905 N N . ARG B 1 207 ? 52.089 -38.040 -17.490 1.00 74.62 207 ARG B N 1
ATOM 3906 C CA . ARG B 1 207 ? 51.337 -38.963 -16.631 1.00 75.81 207 ARG B CA 1
ATOM 3907 C C . ARG B 1 207 ? 49.816 -38.814 -16.806 1.00 74.89 207 ARG B C 1
ATOM 3908 O O . ARG B 1 207 ? 49.079 -39.802 -16.755 1.00 75.28 207 ARG B O 1
ATOM 3916 N N . GLY B 1 208 ? 49.363 -37.576 -17.005 1.00 74.03 208 GLY B N 1
ATOM 3917 C CA . GLY B 1 208 ? 47.945 -37.275 -17.201 1.00 73.39 208 GLY B CA 1
ATOM 3918 C C . GLY B 1 208 ? 47.451 -37.692 -18.569 1.00 74.19 208 GLY B C 1
ATOM 3919 O O . GLY B 1 208 ? 46.436 -38.370 -18.681 1.00 73.94 208 GLY B O 1
ATOM 3920 N N . HIS B 1 209 ? 48.177 -37.272 -19.608 1.00 75.21 209 HIS B N 1
ATOM 3921 C CA . HIS B 1 209 ? 47.884 -37.663 -20.993 1.00 76.36 209 HIS B CA 1
ATOM 3922 C C . HIS B 1 209 ? 47.842 -39.188 -21.124 1.00 77.48 209 HIS B C 1
ATOM 3923 O O . HIS B 1 209 ? 46.954 -39.735 -21.787 1.00 77.80 209 HIS B O 1
ATOM 3930 N N . GLU B 1 210 ? 48.817 -39.858 -20.498 1.00 78.10 210 GLU B N 1
ATOM 3931 C CA . GLU B 1 210 ? 48.849 -41.328 -20.423 1.00 79.05 210 GLU B CA 1
ATOM 3932 C C . GLU B 1 210 ? 47.506 -41.859 -19.972 1.00 78.00 210 GLU B C 1
ATOM 3933 O O . GLU B 1 210 ? 46.795 -42.489 -20.752 1.00 79.05 210 GLU B O 1
ATOM 3939 N N . ARG B 1 211 ? 47.143 -41.561 -18.726 1.00 76.06 211 ARG B N 1
ATOM 3940 C CA . ARG B 1 211 ? 45.941 -42.131 -18.115 1.00 75.03 211 ARG B CA 1
ATOM 3941 C C . ARG B 1 211 ? 44.643 -41.624 -18.765 1.00 73.87 211 ARG B C 1
ATOM 3942 O O . ARG B 1 211 ? 43.551 -41.918 -18.276 1.00 73.79 211 ARG B O 1
ATOM 3950 N N . GLY B 1 212 ? 44.769 -40.869 -19.861 1.00 72.88 212 GLY B N 1
ATOM 3951 C CA . GLY B 1 212 ? 43.629 -40.488 -20.685 1.00 71.95 212 GLY B CA 1
ATOM 3952 C C . GLY B 1 212 ? 42.949 -39.183 -20.303 1.00 69.88 212 GLY B C 1
ATOM 3953 O O . GLY B 1 212 ? 41.881 -38.877 -20.836 1.00 69.73 212 GLY B O 1
ATOM 3954 N N . LYS B 1 213 ? 43.545 -38.421 -19.379 1.00 68.04 213 LYS B N 1
ATOM 3955 C CA . LYS B 1 213 ? 43.070 -37.069 -19.043 1.00 65.75 213 LYS B CA 1
ATOM 3956 C C . LYS B 1 213 ? 42.828 -36.292 -20.331 1.00 65.53 213 LYS B C 1
ATOM 3957 O O . LYS B 1 213 ? 43.704 -36.238 -21.197 1.00 66.01 213 LYS B O 1
ATOM 3963 N N . LYS B 1 214 ? 41.633 -35.713 -20.460 1.00 64.62 214 LYS B N 1
ATOM 3964 C CA . LYS B 1 214 ? 41.195 -35.096 -21.719 1.00 64.66 214 LYS B CA 1
ATOM 3965 C C . LYS B 1 214 ? 42.029 -33.864 -22.082 1.00 63.84 214 LYS B C 1
ATOM 3966 O O . LYS B 1 214 ? 42.273 -33.590 -23.267 1.00 64.82 214 LYS B O 1
ATOM 3968 N N . HIS B 1 215 ? 42.470 -33.131 -21.061 1.00 61.99 215 HIS B N 1
ATOM 3969 C CA . HIS B 1 215 ? 43.273 -31.922 -21.270 1.00 60.67 215 HIS B CA 1
ATOM 3970 C C . HIS B 1 215 ? 43.982 -31.497 -19.991 1.00 58.58 215 HIS B C 1
ATOM 3971 O O . HIS B 1 215 ? 43.530 -31.818 -18.889 1.00 58.05 215 HIS B O 1
ATOM 3978 N N . SER B 1 216 ? 45.085 -30.773 -20.149 1.00 57.04 216 SER B N 1
ATOM 3979 C CA . SER B 1 216 ? 45.830 -30.221 -19.012 1.00 55.35 216 SER B CA 1
ATOM 3980 C C . SER B 1 216 ? 45.766 -28.702 -19.063 1.00 53.13 216 SER B C 1
ATOM 3981 O O . SER B 1 216 ? 46.050 -28.100 -20.086 1.00 52.31 216 SER B O 1
ATOM 3984 N N . ILE B 1 217 ? 45.369 -28.107 -17.946 1.00 51.14 217 ILE B N 1
ATOM 3985 C CA . ILE B 1 217 ? 45.324 -26.662 -17.811 1.00 49.88 217 ILE B CA 1
ATOM 3986 C C . ILE B 1 217 ? 46.400 -26.243 -16.814 1.00 48.50 217 ILE B C 1
ATOM 3987 O O . ILE B 1 217 ? 46.482 -26.786 -15.722 1.00 48.27 217 ILE B O 1
ATOM 3992 N N . ILE B 1 218 ? 47.227 -25.284 -17.214 1.00 47.11 218 ILE B N 1
ATOM 3993 C CA . ILE B 1 218 ? 48.301 -24.794 -16.384 1.00 46.39 218 ILE B CA 1
ATOM 3994 C C . ILE B 1 218 ? 48.079 -23.304 -16.142 1.00 44.94 218 ILE B C 1
ATOM 3995 O O . ILE B 1 218 ? 47.887 -22.546 -17.080 1.00 44.95 218 ILE B O 1
ATOM 4000 N N . ILE B 1 219 ? 48.040 -22.896 -14.878 1.00 43.30 219 ILE B N 1
ATOM 4001 C CA . ILE B 1 219 ? 47.848 -21.481 -14.532 1.00 42.42 219 ILE B CA 1
ATOM 4002 C C . ILE B 1 219 ? 49.185 -20.896 -14.087 1.00 42.49 219 ILE B C 1
ATOM 4003 O O . ILE B 1 219 ? 49.903 -21.517 -13.312 1.00 42.79 219 ILE B O 1
ATOM 4008 N N . VAL B 1 220 ? 49.524 -19.715 -14.603 1.00 42.19 220 VAL B N 1
ATOM 4009 C CA . VAL B 1 220 ? 50.789 -19.054 -14.277 1.00 42.83 220 VAL B CA 1
ATOM 4010 C C . VAL B 1 220 ? 50.523 -17.645 -13.754 1.00 42.18 220 VAL B C 1
ATOM 4011 O O . VAL B 1 220 ? 49.963 -16.815 -14.461 1.00 41.69 220 VAL B O 1
ATOM 4015 N N . ALA B 1 221 ? 50.889 -17.395 -12.497 1.00 42.25 221 ALA B N 1
ATOM 4016 C CA . ALA B 1 221 ? 50.854 -16.040 -11.946 1.00 42.65 221 ALA B CA 1
ATOM 4017 C C . ALA B 1 221 ? 51.886 -15.183 -12.678 1.00 44.07 221 ALA B C 1
ATOM 4018 O O . ALA B 1 221 ? 53.032 -15.597 -12.862 1.00 45.24 221 ALA B O 1
ATOM 4020 N N . GLU B 1 222 ? 51.482 -13.987 -13.086 1.00 44.58 222 GLU B N 1
ATOM 4021 C CA . GLU B 1 222 ? 52.339 -13.115 -13.886 1.00 45.91 222 GLU B CA 1
ATOM 4022 C C . GLU B 1 222 ? 53.657 -12.760 -13.172 1.00 48.16 222 GLU B C 1
ATOM 4023 O O . GLU B 1 222 ? 54.683 -12.518 -13.834 1.00 49.08 222 GLU B O 1
ATOM 4029 N N . GLY B 1 223 ? 53.614 -12.715 -11.835 1.00 48.30 223 GLY B N 1
ATOM 4030 C CA . GLY B 1 223 ? 54.807 -12.474 -11.016 1.00 50.19 223 GLY B CA 1
ATOM 4031 C C . GLY B 1 223 ? 55.824 -13.607 -11.025 1.00 51.52 223 GLY B C 1
ATOM 4032 O O . GLY B 1 223 ? 56.969 -13.401 -10.675 1.00 52.93 223 GLY B O 1
ATOM 4033 N N . VAL B 1 224 ? 55.387 -14.813 -11.378 1.00 51.65 224 VAL B N 1
ATOM 4034 C CA . VAL B 1 224 ? 56.285 -15.950 -11.607 1.00 52.81 224 VAL B CA 1
ATOM 4035 C C . VAL B 1 224 ? 57.018 -15.812 -12.957 1.00 54.46 224 VAL B C 1
ATOM 4036 O O . VAL B 1 224 ? 58.213 -16.092 -13.057 1.00 56.08 224 VAL B O 1
ATOM 4040 N N . GLY B 1 225 ? 56.304 -15.381 -13.987 1.00 54.58 225 GLY B N 1
ATOM 4041 C CA . GLY B 1 225 ? 56.880 -15.216 -15.312 1.00 56.52 225 GLY B CA 1
ATOM 4042 C C . GLY B 1 225 ? 55.813 -15.068 -16.392 1.00 56.67 225 GLY B C 1
ATOM 4043 O O . GLY B 1 225 ? 54.654 -14.733 -16.104 1.00 55.72 225 GLY B O 1
ATOM 4044 N N . SER B 1 226 ? 56.212 -15.329 -17.637 1.00 58.44 226 SER B N 1
ATOM 4045 C CA . SER B 1 226 ? 55.330 -15.196 -18.808 1.00 58.87 226 SER B CA 1
ATOM 4046 C C . SER B 1 226 ? 54.783 -16.564 -19.261 1.00 58.64 226 SER B C 1
ATOM 4047 O O . SER B 1 226 ? 55.549 -17.512 -19.486 1.00 59.10 226 SER B O 1
ATOM 4050 N N . GLY B 1 227 ? 53.461 -16.652 -19.390 1.00 57.90 227 GLY B N 1
ATOM 4051 C CA . GLY B 1 227 ? 52.816 -17.843 -19.932 1.00 58.10 227 GLY B CA 1
ATOM 4052 C C . GLY B 1 227 ? 53.428 -18.271 -21.254 1.00 60.17 227 GLY B C 1
ATOM 4053 O O . GLY B 1 227 ? 53.613 -19.459 -21.502 1.00 60.82 227 GLY B O 1
ATOM 4054 N N . VAL B 1 228 ? 53.767 -17.290 -22.088 1.00 61.98 228 VAL B N 1
ATOM 4055 C CA . VAL B 1 228 ? 54.365 -17.532 -23.414 1.00 63.84 228 VAL B CA 1
ATOM 4056 C C . VAL B 1 228 ? 55.660 -18.369 -23.327 1.00 65.49 228 VAL B C 1
ATOM 4057 O O . VAL B 1 228 ? 55.836 -19.356 -24.050 1.00 65.86 228 VAL B O 1
ATOM 4061 N N . ASP B 1 229 ? 56.544 -17.989 -22.413 1.00 66.47 229 ASP B N 1
ATOM 4062 C CA . ASP B 1 229 ? 57.792 -18.716 -22.201 1.00 68.55 229 ASP B CA 1
ATOM 4063 C C . ASP B 1 229 ? 57.567 -20.125 -21.640 1.00 67.83 229 ASP B C 1
ATOM 4064 O O . ASP B 1 229 ? 58.262 -21.070 -22.029 1.00 69.03 229 ASP B O 1
ATOM 4069 N N . PHE B 1 230 ? 56.608 -20.260 -20.722 1.00 66.28 230 PHE B N 1
ATOM 4070 C CA . PHE B 1 230 ? 56.333 -21.553 -20.094 1.00 65.59 230 PHE B CA 1
ATOM 4071 C C . PHE B 1 230 ? 55.708 -22.516 -21.096 1.00 65.53 230 PHE B C 1
ATOM 4072 O O . PHE B 1 230 ? 56.048 -23.697 -21.100 1.00 65.43 230 PHE B O 1
ATOM 4080 N N . GLY B 1 231 ? 54.803 -22.001 -21.934 1.00 65.32 231 GLY B N 1
ATOM 4081 C CA . GLY B 1 231 ? 54.166 -22.780 -22.993 1.00 65.71 231 GLY B CA 1
ATOM 4082 C C . GLY B 1 231 ? 55.156 -23.256 -24.041 1.00 67.86 231 GLY B C 1
ATOM 4083 O O . GLY B 1 231 ? 55.074 -24.384 -24.530 1.00 68.03 231 GLY B O 1
ATOM 4084 N N . ARG B 1 232 ? 56.107 -22.395 -24.374 1.00 74.16 232 ARG B N 1
ATOM 4085 C CA . ARG B 1 232 ? 57.200 -22.771 -25.263 1.00 74.34 232 ARG B CA 1
ATOM 4086 C C . ARG B 1 232 ? 58.042 -23.900 -24.665 1.00 68.13 232 ARG B C 1
ATOM 4087 O O . ARG B 1 232 ? 58.222 -24.942 -25.302 1.00 64.91 232 ARG B O 1
ATOM 4095 N N . GLN B 1 233 ? 58.545 -23.688 -23.445 1.00 72.46 233 GLN B N 1
ATOM 4096 C CA . GLN B 1 233 ? 59.288 -24.717 -22.701 1.00 73.75 233 GLN B CA 1
ATOM 4097 C C . GLN B 1 233 ? 58.588 -26.078 -22.732 1.00 68.80 233 GLN B C 1
ATOM 4098 O O . GLN B 1 233 ? 59.222 -27.104 -22.979 1.00 70.81 233 GLN B O 1
ATOM 4104 N N . ILE B 1 234 ? 57.281 -26.065 -22.490 1.00 66.04 234 ILE B N 1
ATOM 4105 C CA . ILE B 1 234 ? 56.454 -27.282 -22.432 1.00 65.29 234 ILE B CA 1
ATOM 4106 C C . ILE B 1 234 ? 56.227 -27.922 -23.813 1.00 62.68 234 ILE B C 1
ATOM 4107 O O . ILE B 1 234 ? 56.291 -29.148 -23.947 1.00 68.23 234 ILE B O 1
ATOM 4112 N N . GLN B 1 235 ? 55.964 -27.094 -24.823 1.00 60.77 235 GLN B N 1
ATOM 4113 C CA . GLN B 1 235 ? 55.833 -27.570 -26.203 1.00 66.11 235 GLN B CA 1
ATOM 4114 C C . GLN B 1 235 ? 57.159 -28.182 -26.679 1.00 71.35 235 GLN B C 1
ATOM 4115 O O . GLN B 1 235 ? 57.177 -29.263 -27.263 1.00 79.89 235 GLN B O 1
ATOM 4121 N N . GLU B 1 236 ? 58.264 -27.498 -26.391 1.00 69.57 236 GLU B N 1
ATOM 4122 C CA . GLU B 1 236 ? 59.591 -27.937 -26.828 1.00 75.46 236 GLU B CA 1
ATOM 4123 C C . GLU B 1 236 ? 60.165 -29.139 -26.066 1.00 80.03 236 GLU B C 1
ATOM 4124 O O . GLU B 1 236 ? 61.077 -29.792 -26.570 1.00 88.62 236 GLU B O 1
ATOM 4130 N N . ALA B 1 237 ? 59.646 -29.434 -24.873 1.00 79.16 237 ALA B N 1
ATOM 4131 C CA . ALA B 1 237 ? 60.116 -30.585 -24.083 1.00 90.87 237 ALA B CA 1
ATOM 4132 C C . ALA B 1 237 ? 59.275 -31.844 -24.294 1.00 100.58 237 ALA B C 1
ATOM 4133 O O . ALA B 1 237 ? 59.807 -32.948 -24.318 1.00 116.08 237 ALA B O 1
ATOM 4135 N N . THR B 1 238 ? 57.960 -31.675 -24.424 1.00 79.79 238 THR B N 1
ATOM 4136 C CA . THR B 1 238 ? 57.032 -32.801 -24.593 1.00 79.77 238 THR B CA 1
ATOM 4137 C C . THR B 1 238 ? 56.629 -33.052 -26.052 1.00 80.61 238 THR B C 1
ATOM 4138 O O . THR B 1 238 ? 56.201 -34.157 -26.395 1.00 80.75 238 THR B O 1
ATOM 4142 N N . GLY B 1 239 ? 56.729 -32.020 -26.893 1.00 80.98 239 GLY B N 1
ATOM 4143 C CA . GLY B 1 239 ? 56.179 -32.065 -28.249 1.00 81.58 239 GLY B CA 1
ATOM 4144 C C . GLY B 1 239 ? 54.679 -31.788 -28.334 1.00 80.43 239 GLY B C 1
ATOM 4145 O O . GLY B 1 239 ? 54.142 -31.636 -29.434 1.00 80.49 239 GLY B O 1
ATOM 4146 N N . PHE B 1 240 ? 53.997 -31.721 -27.186 1.00 79.29 240 PHE B N 1
ATOM 4147 C CA . PHE B 1 240 ? 52.550 -31.482 -27.153 1.00 78.14 240 PHE B CA 1
ATOM 4148 C C . PHE B 1 240 ? 52.261 -30.029 -27.530 1.00 77.00 240 PHE B C 1
ATOM 4149 O O . PHE B 1 240 ? 52.909 -29.117 -27.012 1.00 76.80 240 PHE B O 1
ATOM 4157 N N . GLU B 1 241 ? 51.282 -29.812 -28.407 1.00 76.14 241 GLU B N 1
ATOM 4158 C CA . GLU B 1 241 ? 50.909 -28.448 -28.808 1.00 75.23 241 GLU B CA 1
ATOM 4159 C C . GLU B 1 241 ? 50.260 -27.684 -27.647 1.00 72.75 241 GLU B C 1
ATOM 4160 O O . GLU B 1 241 ? 49.265 -28.132 -27.079 1.00 71.65 241 GLU B O 1
ATOM 4166 N N . THR B 1 242 ? 50.839 -26.528 -27.329 1.00 71.49 242 THR B N 1
ATOM 4167 C CA . THR B 1 242 ? 50.504 -25.763 -26.142 1.00 69.57 242 THR B CA 1
ATOM 4168 C C . THR B 1 242 ? 49.997 -24.386 -26.535 1.00 68.18 242 THR B C 1
ATOM 4169 O O . THR B 1 242 ? 50.729 -23.633 -27.181 1.00 68.73 242 THR B O 1
ATOM 4173 N N . ARG B 1 243 ? 48.759 -24.065 -26.132 1.00 65.90 243 ARG B N 1
ATOM 4174 C CA . ARG B 1 243 ? 48.104 -22.782 -26.452 1.00 64.56 243 ARG B CA 1
ATOM 4175 C C . ARG B 1 243 ? 48.050 -21.874 -25.217 1.00 61.90 243 ARG B C 1
ATOM 4176 O O . ARG B 1 243 ? 47.479 -22.250 -24.200 1.00 60.23 243 ARG B O 1
ATOM 4184 N N . VAL B 1 244 ? 48.652 -20.688 -25.328 1.00 60.61 244 VAL B N 1
ATOM 4185 C CA . VAL B 1 244 ? 48.694 -19.705 -24.247 1.00 58.73 244 VAL B CA 1
ATOM 4186 C C . VAL B 1 244 ? 47.609 -18.630 -24.387 1.00 57.26 244 VAL B C 1
ATOM 4187 O O . VAL B 1 244 ? 47.473 -18.023 -25.447 1.00 57.53 244 VAL B O 1
ATOM 4191 N N . THR B 1 245 ? 46.831 -18.430 -23.319 1.00 55.15 245 THR B N 1
ATOM 4192 C CA . THR B 1 245 ? 45.944 -17.273 -23.163 1.00 53.62 245 THR B CA 1
ATOM 4193 C C . THR B 1 245 ? 46.549 -16.382 -22.066 1.00 52.46 245 THR B C 1
ATOM 4194 O O . THR B 1 245 ? 46.913 -16.851 -20.988 1.00 52.34 245 THR B O 1
ATOM 4198 N N . VAL B 1 246 ? 46.678 -15.099 -22.363 1.00 51.40 246 VAL B N 1
ATOM 4199 C CA . VAL B 1 246 ? 47.076 -14.104 -21.391 1.00 50.17 246 VAL B CA 1
ATOM 4200 C C . VAL B 1 246 ? 45.840 -13.215 -21.261 1.00 48.82 246 VAL B C 1
ATOM 4201 O O . VAL B 1 246 ? 45.492 -12.478 -22.184 1.00 48.69 246 VAL B O 1
ATOM 4205 N N . LEU B 1 247 ? 45.163 -13.310 -20.121 1.00 47.08 247 LEU B N 1
ATOM 4206 C CA . LEU B 1 247 ? 43.916 -12.578 -19.898 1.00 45.34 247 LEU B CA 1
ATOM 4207 C C . LEU B 1 247 ? 44.071 -11.072 -19.786 1.00 44.68 247 LEU B C 1
ATOM 4208 O O . LEU B 1 247 ? 43.235 -10.320 -20.283 1.00 44.60 247 LEU B O 1
ATOM 4213 N N . GLY B 1 248 ? 45.117 -10.626 -19.096 1.00 43.83 248 GLY B N 1
ATOM 4214 C CA . GLY B 1 248 ? 45.297 -9.201 -18.838 1.00 43.01 248 GLY B CA 1
ATOM 4215 C C . GLY B 1 248 ? 44.228 -8.471 -18.013 1.00 41.68 248 GLY B C 1
ATOM 4216 O O . GLY B 1 248 ? 43.529 -9.052 -17.166 1.00 39.76 248 GLY B O 1
ATOM 4217 N N . HIS B 1 249 ? 44.114 -7.177 -18.296 1.00 41.70 249 HIS B N 1
ATOM 4218 C CA . HIS B 1 249 ? 43.329 -6.206 -17.519 1.00 41.61 249 HIS B CA 1
ATOM 4219 C C . HIS B 1 249 ? 41.829 -6.407 -17.498 1.00 39.83 249 HIS B C 1
ATOM 4220 O O . HIS B 1 249 ? 41.127 -5.715 -16.730 1.00 39.49 249 HIS B O 1
ATOM 4227 N N . VAL B 1 250 ? 41.331 -7.323 -18.336 1.00 38.47 250 VAL B N 1
ATOM 4228 C CA . VAL B 1 250 ? 39.969 -7.859 -18.201 1.00 36.52 250 VAL B CA 1
ATOM 4229 C C . VAL B 1 250 ? 39.679 -8.310 -16.737 1.00 34.69 250 VAL B C 1
ATOM 4230 O O . VAL B 1 250 ? 38.563 -8.182 -16.223 1.00 32.22 250 VAL B O 1
ATOM 4234 N N . GLN B 1 251 ? 40.715 -8.795 -16.054 1.00 33.46 251 GLN B N 1
ATOM 4235 C CA . GLN B 1 251 ? 40.601 -9.223 -14.667 1.00 32.20 251 GLN B CA 1
ATOM 4236 C C . GLN B 1 251 ? 40.177 -8.128 -13.686 1.00 31.12 251 GLN B C 1
ATOM 4237 O O . GLN B 1 251 ? 39.577 -8.434 -12.679 1.00 30.28 251 GLN B O 1
ATOM 4243 N N . ARG B 1 252 ? 40.450 -6.864 -14.008 1.00 31.31 252 ARG B N 1
ATOM 4244 C CA . ARG B 1 252 ? 40.095 -5.713 -13.157 1.00 32.43 252 ARG B CA 1
ATOM 4245 C C . ARG B 1 252 ? 38.707 -5.140 -13.452 1.00 31.83 252 ARG B C 1
ATOM 4246 O O . ARG B 1 252 ? 38.212 -4.297 -12.711 1.00 31.81 252 ARG B O 1
ATOM 4254 N N . GLY B 1 253 ? 38.097 -5.591 -14.546 1.00 32.05 253 GLY B N 1
ATOM 4255 C CA . GLY B 1 253 ? 36.802 -5.127 -14.979 1.00 30.96 253 GLY B CA 1
ATOM 4256 C C . GLY B 1 253 ? 35.676 -6.068 -14.643 1.00 30.50 253 GLY B C 1
ATOM 4257 O O . GLY B 1 253 ? 35.884 -7.201 -14.194 1.00 29.73 253 GLY B O 1
ATOM 4258 N N . GLY B 1 254 ? 34.473 -5.563 -14.873 1.00 30.41 254 GLY B N 1
ATOM 4259 C CA . GLY B 1 254 ? 33.254 -6.289 -14.640 1.00 30.07 254 GLY B CA 1
ATOM 4260 C C . GLY B 1 254 ? 32.505 -5.845 -13.404 1.00 29.40 254 GLY B C 1
ATOM 4261 O O . GLY B 1 254 ? 32.999 -5.143 -12.530 1.00 29.22 254 GLY B O 1
ATOM 4262 N N . SER B 1 255 ? 31.273 -6.286 -13.362 1.00 30.20 255 SER B N 1
ATOM 4263 C CA . SER B 1 255 ? 30.392 -6.057 -12.263 1.00 29.03 255 SER B CA 1
ATOM 4264 C C . SER B 1 255 ? 30.876 -6.947 -11.136 1.00 27.85 255 SER B C 1
ATOM 4265 O O . SER B 1 255 ? 31.167 -8.141 -11.361 1.00 27.23 255 SER B O 1
ATOM 4268 N N . PRO B 1 256 ? 30.954 -6.401 -9.920 1.00 27.38 256 PRO B N 1
ATOM 4269 C CA . PRO B 1 256 ? 31.376 -7.233 -8.797 1.00 27.07 256 PRO B CA 1
ATOM 4270 C C . PRO B 1 256 ? 30.399 -8.340 -8.456 1.00 26.41 256 PRO B C 1
ATOM 4271 O O . PRO B 1 256 ? 29.214 -8.176 -8.579 1.00 26.90 256 PRO B O 1
ATOM 4275 N N . THR B 1 257 ? 30.944 -9.438 -7.956 1.00 26.84 257 THR B N 1
ATOM 4276 C CA . THR B 1 257 ? 30.181 -10.506 -7.373 1.00 26.92 257 THR B CA 1
ATOM 4277 C C . THR B 1 257 ? 29.465 -10.091 -6.062 1.00 27.92 257 THR B C 1
ATOM 4278 O O . THR B 1 257 ? 29.774 -9.065 -5.480 1.00 28.52 257 THR B O 1
ATOM 4282 N N . ALA B 1 258 ? 28.497 -10.910 -5.634 1.00 28.42 258 ALA B N 1
ATOM 4283 C CA . ALA B 1 258 ? 27.809 -10.757 -4.361 1.00 27.77 258 ALA B CA 1
ATOM 4284 C C . ALA B 1 258 ? 28.802 -10.561 -3.220 1.00 27.59 258 ALA B C 1
ATOM 4285 O O . ALA B 1 258 ? 28.705 -9.570 -2.473 1.00 27.17 258 ALA B O 1
ATOM 4287 N N . PHE B 1 259 ? 29.784 -11.468 -3.091 1.00 27.32 259 PHE B N 1
ATOM 4288 C CA A PHE B 1 259 ? 30.731 -11.373 -1.984 0.50 27.06 259 PHE B CA 1
ATOM 4289 C CA B PHE B 1 259 ? 30.767 -11.376 -1.995 0.50 27.70 259 PHE B CA 1
ATOM 4290 C C . PHE B 1 259 ? 31.524 -10.054 -2.042 1.00 27.32 259 PHE B C 1
ATOM 4291 O O . PHE B 1 259 ? 31.686 -9.381 -1.001 1.00 28.22 259 PHE B O 1
ATOM 4306 N N . ASP B 1 260 ? 31.978 -9.638 -3.230 1.00 26.62 260 ASP B N 1
ATOM 4307 C CA . ASP B 1 260 ? 32.698 -8.344 -3.291 1.00 26.57 260 ASP B CA 1
ATOM 4308 C C . ASP B 1 260 ? 31.834 -7.155 -2.901 1.00 27.04 260 ASP B C 1
ATOM 4309 O O . ASP B 1 260 ? 32.304 -6.179 -2.265 1.00 28.09 260 ASP B O 1
ATOM 4314 N N . ARG B 1 261 ? 30.569 -7.207 -3.285 1.00 27.04 261 ARG B N 1
ATOM 4315 C CA . ARG B 1 261 ? 29.636 -6.140 -2.900 1.00 27.12 261 ARG B CA 1
ATOM 4316 C C . ARG B 1 261 ? 29.307 -6.126 -1.427 1.00 27.40 261 ARG B C 1
ATOM 4317 O O . ARG B 1 261 ? 29.171 -5.053 -0.818 1.00 26.89 261 ARG B O 1
ATOM 4325 N N . VAL B 1 262 ? 29.156 -7.302 -0.841 1.00 27.62 262 VAL B N 1
ATOM 4326 C CA . VAL B 1 262 ? 28.896 -7.348 0.584 1.00 28.02 262 VAL B CA 1
ATOM 4327 C C . VAL B 1 262 ? 30.101 -6.805 1.355 1.00 27.68 262 VAL B C 1
ATOM 4328 O O . VAL B 1 262 ? 29.937 -5.938 2.210 1.00 27.81 262 VAL B O 1
ATOM 4332 N N . LEU B 1 263 ? 31.296 -7.286 1.010 1.00 27.44 263 LEU B N 1
ATOM 4333 C CA . LEU B 1 263 ? 32.546 -6.905 1.649 1.00 27.93 263 LEU B CA 1
ATOM 4334 C C . LEU B 1 263 ? 32.775 -5.411 1.511 1.00 29.30 263 LEU B C 1
ATOM 4335 O O . LEU B 1 263 ? 33.063 -4.741 2.479 1.00 32.31 263 LEU B O 1
ATOM 4340 N N . ALA B 1 264 ? 32.625 -4.891 0.296 1.00 28.94 264 ALA B N 1
ATOM 4341 C CA . ALA B 1 264 ? 32.746 -3.463 0.022 1.00 28.66 264 ALA B CA 1
ATOM 4342 C C . ALA B 1 264 ? 31.795 -2.615 0.867 1.00 28.91 264 ALA B C 1
ATOM 4343 O O . ALA B 1 264 ? 32.172 -1.569 1.366 1.00 29.17 264 ALA B O 1
ATOM 4345 N N . SER B 1 265 ? 30.549 -3.066 0.986 1.00 29.29 265 SER B N 1
ATOM 4346 C CA . SER B 1 265 ? 29.534 -2.373 1.747 1.00 29.80 265 SER B CA 1
ATOM 4347 C C . SER B 1 265 ? 29.852 -2.338 3.243 1.00 30.06 265 SER B C 1
ATOM 4348 O O . SER B 1 265 ? 29.624 -1.308 3.898 1.00 30.65 265 SER B O 1
ATOM 4351 N N . ARG B 1 266 ? 30.326 -3.460 3.770 1.00 29.53 266 ARG B N 1
ATOM 4352 C CA . ARG B 1 266 ? 30.652 -3.594 5.192 1.00 29.41 266 ARG B CA 1
ATOM 4353 C C . ARG B 1 266 ? 31.889 -2.801 5.538 1.00 30.01 266 ARG B C 1
ATOM 4354 O O . ARG B 1 266 ? 31.921 -2.105 6.570 1.00 29.76 266 ARG B O 1
ATOM 4362 N N . LEU B 1 267 ? 32.918 -2.924 4.690 1.00 29.17 267 LEU B N 1
ATOM 4363 C CA . LEU B 1 267 ? 34.195 -2.264 4.964 1.00 29.76 267 LEU B CA 1
ATOM 4364 C C . LEU B 1 267 ? 34.115 -0.759 4.793 1.00 30.47 267 LEU B C 1
ATOM 4365 O O . LEU B 1 267 ? 34.765 -0.021 5.526 1.00 32.25 267 LEU B O 1
ATOM 4370 N N . GLY B 1 268 ? 33.363 -0.298 3.798 1.00 31.04 268 GLY B N 1
ATOM 4371 C CA . GLY B 1 268 ? 33.129 1.136 3.579 1.00 31.09 268 GLY B CA 1
ATOM 4372 C C . GLY B 1 268 ? 32.449 1.842 4.749 1.00 31.94 268 GLY B C 1
ATOM 4373 O O . GLY B 1 268 ? 32.897 2.912 5.175 1.00 31.98 268 GLY B O 1
ATOM 4374 N N . ALA B 1 269 ? 31.352 1.247 5.232 1.00 32.41 269 ALA B N 1
ATOM 4375 C CA . ALA B 1 269 ? 30.600 1.712 6.407 1.00 33.43 269 ALA B CA 1
ATOM 4376 C C . ALA B 1 269 ? 31.480 1.674 7.656 1.00 34.22 269 ALA B C 1
ATOM 4377 O O . ALA B 1 269 ? 31.504 2.611 8.461 1.00 33.83 269 ALA B O 1
ATOM 4379 N N . ARG B 1 270 ? 32.204 0.576 7.821 1.00 34.23 270 ARG B N 1
ATOM 4380 C CA . ARG B 1 270 ? 33.096 0.469 8.951 1.00 35.22 270 ARG B CA 1
ATOM 4381 C C . ARG B 1 270 ? 34.153 1.569 8.920 1.00 35.68 270 ARG B C 1
ATOM 4382 O O . ARG B 1 270 ? 34.523 2.102 9.966 1.00 35.91 270 ARG B O 1
ATOM 4390 N N . ALA B 1 271 ? 34.631 1.921 7.725 1.00 34.67 271 ALA B N 1
ATOM 4391 C CA . ALA B 1 271 ? 35.654 2.971 7.591 1.00 35.55 271 ALA B CA 1
ATOM 4392 C C . ALA B 1 271 ? 35.180 4.338 8.063 1.00 35.77 271 ALA B C 1
ATOM 4393 O O . ALA B 1 271 ? 35.923 5.074 8.697 1.00 35.65 271 ALA B O 1
ATOM 4395 N N . VAL B 1 272 ? 33.939 4.677 7.716 1.00 36.31 272 VAL B N 1
ATOM 4396 C CA . VAL B 1 272 ? 33.308 5.924 8.159 1.00 36.91 272 VAL B CA 1
ATOM 4397 C C . VAL B 1 272 ? 33.081 5.928 9.683 1.00 37.82 272 VAL B C 1
ATOM 4398 O O . VAL B 1 272 ? 33.309 6.933 10.334 1.00 38.77 272 VAL B O 1
ATOM 4402 N N . GLU B 1 273 ? 32.623 4.806 10.231 1.00 37.71 273 GLU B N 1
ATOM 4403 C CA . GLU B 1 273 ? 32.470 4.651 11.676 1.00 39.57 273 GLU B CA 1
ATOM 4404 C C . GLU B 1 273 ? 33.763 4.992 12.412 1.00 39.11 273 GLU B C 1
ATOM 4405 O O . GLU B 1 273 ? 33.744 5.701 13.412 1.00 39.02 273 GLU B O 1
ATOM 4411 N N . LEU B 1 274 ? 34.884 4.477 11.917 1.00 38.04 274 LEU B N 1
ATOM 4412 C CA . LEU B 1 274 ? 36.173 4.720 12.560 1.00 38.42 274 LEU B CA 1
ATOM 4413 C C . LEU B 1 274 ? 36.534 6.195 12.555 1.00 39.15 274 LEU B C 1
ATOM 4414 O O . LEU B 1 274 ? 37.006 6.714 13.557 1.00 40.58 274 LEU B O 1
ATOM 4419 N N . LEU B 1 275 ? 36.297 6.879 11.450 1.00 39.10 275 LEU B N 1
ATOM 4420 C CA . LEU B 1 275 ? 36.528 8.328 11.402 1.00 40.09 275 LEU B CA 1
ATOM 4421 C C . LEU B 1 275 ? 35.673 9.066 12.444 1.00 41.34 275 LEU B C 1
ATOM 4422 O O . LEU B 1 275 ? 36.181 9.918 13.187 1.00 42.89 275 LEU B O 1
ATOM 4427 N N . LEU B 1 276 ? 34.382 8.746 12.493 1.00 41.11 276 LEU B N 1
ATOM 4428 C CA . LEU B 1 276 ? 33.462 9.424 13.408 1.00 41.83 276 LEU B CA 1
ATOM 4429 C C . LEU B 1 276 ? 33.734 9.063 14.888 1.00 42.78 276 LEU B C 1
ATOM 4430 O O . LEU B 1 276 ? 33.434 9.850 15.783 1.00 43.15 276 LEU B O 1
ATOM 4435 N N . GLU B 1 277 ? 34.289 7.872 15.114 1.00 42.51 277 GLU B N 1
ATOM 4436 C CA . GLU B 1 277 ? 34.754 7.413 16.431 1.00 43.74 277 GLU B CA 1
ATOM 4437 C C . GLU B 1 277 ? 36.068 8.065 16.896 1.00 45.84 277 GLU B C 1
ATOM 4438 O O . GLU B 1 277 ? 36.543 7.796 18.000 1.00 46.31 277 GLU B O 1
ATOM 4444 N N . GLY B 1 278 ? 36.650 8.908 16.045 1.00 47.65 278 GLY B N 1
ATOM 4445 C CA . GLY B 1 278 ? 37.845 9.680 16.381 1.00 50.09 278 GLY B CA 1
ATOM 4446 C C . GLY B 1 278 ? 39.142 8.949 16.097 1.00 51.06 278 GLY B C 1
ATOM 4447 O O . GLY B 1 278 ? 40.194 9.358 16.557 1.00 51.97 278 GLY B O 1
ATOM 4448 N N . LYS B 1 279 ? 39.067 7.859 15.338 1.00 51.31 279 LYS B N 1
ATOM 4449 C CA . LYS B 1 279 ? 40.265 7.137 14.926 1.00 52.01 279 LYS B CA 1
ATOM 4450 C C . LYS B 1 279 ? 40.798 7.655 13.581 1.00 52.17 279 LYS B C 1
ATOM 4451 O O . LYS B 1 279 ? 40.197 8.519 12.912 1.00 52.72 279 LYS B O 1
ATOM 4457 N N . GLY B 1 280 ? 41.955 7.137 13.203 1.00 51.73 280 GLY B N 1
ATOM 4458 C CA . GLY B 1 280 ? 42.570 7.513 11.961 1.00 50.78 280 GLY B CA 1
ATOM 4459 C C . GLY B 1 280 ? 43.870 6.775 11.919 1.00 50.49 280 GLY B C 1
ATOM 4460 O O . GLY B 1 280 ? 44.399 6.400 12.965 1.00 51.46 280 GLY B O 1
ATOM 4461 N N . GLY B 1 281 ? 44.379 6.561 10.713 1.00 48.91 281 GLY B N 1
ATOM 4462 C CA . GLY B 1 281 ? 45.575 5.766 10.534 1.00 48.20 281 GLY B CA 1
ATOM 4463 C C . GLY B 1 281 ? 45.290 4.312 10.774 1.00 46.28 281 GLY B C 1
ATOM 4464 O O . GLY B 1 281 ? 46.166 3.584 11.227 1.00 46.72 281 GLY B O 1
ATOM 4465 N N . ARG B 1 282 ? 44.057 3.905 10.463 1.00 44.10 282 ARG B N 1
ATOM 4466 C CA . ARG B 1 282 ? 43.659 2.516 10.472 1.00 42.36 282 ARG B CA 1
ATOM 4467 C C . ARG B 1 282 ? 43.353 2.022 9.066 1.00 40.37 282 ARG B C 1
ATOM 4468 O O . ARG B 1 282 ? 43.010 2.794 8.185 1.00 39.37 282 ARG B O 1
ATOM 4476 N N . CYS B 1 283 ? 43.447 0.711 8.878 1.00 38.88 283 CYS B N 1
ATOM 4477 C CA . CYS B 1 283 ? 42.911 0.066 7.688 1.00 37.59 283 CYS B CA 1
ATOM 4478 C C . CYS B 1 283 ? 41.943 -1.040 8.124 1.00 36.18 283 CYS B C 1
ATOM 4479 O O . CYS B 1 283 ? 42.166 -1.717 9.149 1.00 35.95 283 CYS B O 1
ATOM 4482 N N . VAL B 1 284 ? 40.866 -1.210 7.359 1.00 34.43 284 VAL B N 1
ATOM 4483 C CA . VAL B 1 284 ? 39.867 -2.223 7.674 1.00 33.27 284 VAL B CA 1
ATOM 4484 C C . VAL B 1 284 ? 40.011 -3.499 6.855 1.00 32.90 284 VAL B C 1
ATOM 4485 O O . VAL B 1 284 ? 40.655 -3.522 5.812 1.00 33.63 284 VAL B O 1
ATOM 4489 N N . GLY B 1 285 ? 39.397 -4.575 7.333 1.00 31.89 285 GLY B N 1
ATOM 4490 C CA . GLY B 1 285 ? 39.386 -5.799 6.581 1.00 31.19 285 GLY B CA 1
ATOM 4491 C C . GLY B 1 285 ? 38.503 -6.839 7.219 1.00 31.26 285 GLY B C 1
ATOM 4492 O O . GLY B 1 285 ? 37.824 -6.548 8.178 1.00 30.45 285 GLY B O 1
ATOM 4493 N N . ILE B 1 286 ? 38.507 -8.028 6.627 1.00 31.93 286 ILE B N 1
ATOM 4494 C CA . ILE B 1 286 ? 37.866 -9.224 7.148 1.00 32.90 286 ILE B CA 1
ATOM 4495 C C . ILE B 1 286 ? 38.966 -10.224 7.392 1.00 34.11 286 ILE B C 1
ATOM 4496 O O . ILE B 1 286 ? 39.736 -10.516 6.485 1.00 34.25 286 ILE B O 1
ATOM 4501 N N . GLN B 1 287 ? 39.050 -10.717 8.633 1.00 36.41 287 GLN B N 1
ATOM 4502 C CA . GLN B 1 287 ? 39.991 -11.756 9.025 1.00 37.14 287 GLN B CA 1
ATOM 4503 C C . GLN B 1 287 ? 39.228 -12.762 9.848 1.00 37.73 287 GLN B C 1
ATOM 4504 O O . GLN B 1 287 ? 38.502 -12.388 10.764 1.00 37.79 287 GLN B O 1
ATOM 4510 N N . ASN B 1 288 ? 39.371 -14.035 9.494 1.00 37.86 288 ASN B N 1
ATOM 4511 C CA . ASN B 1 288 ? 38.633 -15.098 10.136 1.00 39.17 288 ASN B CA 1
ATOM 4512 C C . ASN B 1 288 ? 37.133 -14.780 10.201 1.00 38.83 288 ASN B C 1
ATOM 4513 O O . ASN B 1 288 ? 36.464 -15.007 11.207 1.00 39.38 288 ASN B O 1
ATOM 4518 N N . ASN B 1 289 ? 36.632 -14.251 9.087 1.00 38.45 289 ASN B N 1
ATOM 4519 C CA . ASN B 1 289 ? 35.210 -13.992 8.865 1.00 38.72 289 ASN B CA 1
ATOM 4520 C C . ASN B 1 289 ? 34.588 -13.033 9.861 1.00 39.67 289 ASN B C 1
ATOM 4521 O O . ASN B 1 289 ? 33.403 -13.113 10.176 1.00 40.52 289 ASN B O 1
ATOM 4526 N N . GLN B 1 290 ? 35.399 -12.103 10.331 1.00 40.57 290 GLN B N 1
ATOM 4527 C CA . GLN B 1 290 ? 34.953 -11.073 11.233 1.00 41.51 290 GLN B CA 1
ATOM 4528 C C . GLN B 1 290 ? 35.575 -9.774 10.748 1.00 40.31 290 GLN B C 1
ATOM 4529 O O . GLN B 1 290 ? 36.643 -9.783 10.160 1.00 40.18 290 GLN B O 1
ATOM 4535 N N . LEU B 1 291 ? 34.890 -8.662 10.959 1.00 39.89 291 LEU B N 1
ATOM 4536 C CA . LEU B 1 291 ? 35.429 -7.371 10.562 1.00 39.59 291 LEU B CA 1
ATOM 4537 C C . LEU B 1 291 ? 36.469 -6.909 11.571 1.00 39.65 291 LEU B C 1
ATOM 4538 O O . LEU B 1 291 ? 36.278 -7.062 12.776 1.00 39.98 291 LEU B O 1
ATOM 4543 N N . VAL B 1 292 ? 37.554 -6.318 11.059 1.00 38.69 292 VAL B N 1
ATOM 4544 C CA . VAL B 1 292 ? 38.715 -5.964 11.851 1.00 38.37 292 VAL B CA 1
ATOM 4545 C C . VAL B 1 292 ? 39.239 -4.619 11.406 1.00 38.09 292 VAL B C 1
ATOM 4546 O O . VAL B 1 292 ? 38.977 -4.182 10.298 1.00 36.42 292 VAL B O 1
ATOM 4550 N N . ASP B 1 293 ? 40.002 -3.969 12.270 1.00 38.70 293 ASP B N 1
ATOM 4551 C CA . ASP B 1 293 ? 40.802 -2.833 11.835 1.00 39.17 293 ASP B CA 1
ATOM 4552 C C . ASP B 1 293 ? 42.146 -2.865 12.540 1.00 39.84 293 ASP B C 1
ATOM 4553 O O . ASP B 1 293 ? 42.278 -3.478 13.590 1.00 39.84 293 ASP B O 1
ATOM 4558 N N . HIS B 1 294 ? 43.145 -2.234 11.924 1.00 40.39 294 HIS B N 1
ATOM 4559 C CA . HIS B 1 294 ? 44.515 -2.245 12.412 1.00 41.52 294 HIS B CA 1
ATOM 4560 C C . HIS B 1 294 ? 45.186 -0.924 12.061 1.00 42.05 294 HIS B C 1
ATOM 4561 O O . HIS B 1 294 ? 44.879 -0.289 11.051 1.00 41.44 294 HIS B O 1
ATOM 4568 N N . ASP B 1 295 ? 46.140 -0.539 12.885 1.00 43.56 295 ASP B N 1
ATOM 4569 C CA . ASP B 1 295 ? 47.064 0.545 12.574 1.00 43.96 295 ASP B CA 1
ATOM 4570 C C . ASP B 1 295 ? 47.681 0.298 11.183 1.00 43.81 295 ASP B C 1
ATOM 4571 O O . ASP B 1 295 ? 48.141 -0.806 10.899 1.00 42.49 295 ASP B O 1
ATOM 4576 N N . ILE B 1 296 ? 47.678 1.317 10.319 1.00 44.21 296 ILE B N 1
ATOM 4577 C CA . ILE B 1 296 ? 48.130 1.149 8.933 1.00 44.57 296 ILE B CA 1
ATOM 4578 C C . ILE B 1 296 ? 49.601 0.684 8.856 1.00 46.23 296 ILE B C 1
ATOM 4579 O O . ILE B 1 296 ? 49.901 -0.288 8.168 1.00 47.23 296 ILE B O 1
ATOM 4584 N N . ALA B 1 297 ? 50.499 1.366 9.558 1.00 48.10 297 ALA B N 1
ATOM 4585 C CA . ALA B 1 297 ? 51.939 1.084 9.492 1.00 49.80 297 ALA B CA 1
ATOM 4586 C C . ALA B 1 297 ? 52.308 -0.305 10.037 1.00 50.41 297 ALA B C 1
ATOM 4587 O O . ALA B 1 297 ? 53.164 -1.005 9.488 1.00 50.30 297 ALA B O 1
ATOM 4589 N N . GLU B 1 298 ? 51.661 -0.693 11.128 1.00 51.00 298 GLU B N 1
ATOM 4590 C CA . GLU B 1 298 ? 51.770 -2.052 11.648 1.00 51.84 298 GLU B CA 1
ATOM 4591 C C . GLU B 1 298 ? 51.331 -3.083 10.609 1.00 50.11 298 GLU B C 1
ATOM 4592 O O . GLU B 1 298 ? 52.070 -3.996 10.288 1.00 50.64 298 GLU B O 1
ATOM 4598 N N . ALA B 1 299 ? 50.127 -2.929 10.078 1.00 48.63 299 ALA B N 1
ATOM 4599 C CA . ALA B 1 299 ? 49.653 -3.818 9.025 1.00 46.59 299 ALA B CA 1
ATOM 4600 C C . ALA B 1 299 ? 50.617 -3.897 7.828 1.00 46.50 299 ALA B C 1
ATOM 4601 O O . ALA B 1 299 ? 50.924 -4.982 7.355 1.00 44.99 299 ALA B O 1
ATOM 4603 N N . LEU B 1 300 ? 51.117 -2.756 7.364 1.00 46.80 300 LEU B N 1
ATOM 4604 C CA . LEU B 1 300 ? 51.979 -2.722 6.172 1.00 47.36 300 LEU B CA 1
ATOM 4605 C C . LEU B 1 300 ? 53.294 -3.490 6.331 1.00 49.48 300 LEU B C 1
ATOM 4606 O O . LEU B 1 300 ? 53.905 -3.886 5.336 1.00 49.49 300 LEU B O 1
ATOM 4611 N N . ALA B 1 301 ? 53.730 -3.664 7.579 1.00 51.51 301 ALA B N 1
ATOM 4612 C CA . ALA B 1 301 ? 54.955 -4.382 7.912 1.00 53.53 301 ALA B CA 1
ATOM 4613 C C . ALA B 1 301 ? 54.802 -5.917 7.832 1.00 53.80 301 ALA B C 1
ATOM 4614 O O . ALA B 1 301 ? 55.800 -6.645 7.784 1.00 54.97 301 ALA B O 1
ATOM 4616 N N . ASN B 1 302 ? 53.561 -6.401 7.811 1.00 58.50 302 ASN B N 1
ATOM 4617 C CA . ASN B 1 302 ? 53.279 -7.825 7.659 1.00 58.62 302 ASN B CA 1
ATOM 4618 C C . ASN B 1 302 ? 53.521 -8.278 6.223 1.00 56.52 302 ASN B C 1
ATOM 4619 O O . ASN B 1 302 ? 53.125 -7.595 5.277 1.00 55.10 302 ASN B O 1
ATOM 4624 N N . LYS B 1 303 ? 54.152 -9.439 6.072 1.00 57.64 303 LYS B N 1
ATOM 4625 C CA . LYS B 1 303 ? 54.355 -10.063 4.773 1.00 55.55 303 LYS B CA 1
ATOM 4626 C C . LYS B 1 303 ? 53.106 -10.862 4.381 1.00 51.89 303 LYS B C 1
ATOM 4627 O O . LYS B 1 303 ? 52.406 -11.395 5.236 1.00 51.81 303 LYS B O 1
ATOM 4633 N N . HIS B 1 304 ? 52.850 -10.938 3.080 1.00 49.24 304 HIS B N 1
ATOM 4634 C CA . HIS B 1 304 ? 51.717 -11.693 2.531 1.00 46.35 304 HIS B CA 1
ATOM 4635 C C . HIS B 1 304 ? 52.016 -13.189 2.459 1.00 47.11 304 HIS B C 1
ATOM 4636 O O . HIS B 1 304 ? 53.084 -13.592 2.045 1.00 48.59 304 HIS B O 1
ATOM 4643 N N . THR B 1 305 ? 51.063 -14.016 2.870 1.00 46.79 305 THR B N 1
ATOM 4644 C CA . THR B 1 305 ? 51.197 -15.461 2.740 1.00 47.32 305 THR B CA 1
ATOM 4645 C C . THR B 1 305 ? 49.950 -15.999 2.063 1.00 45.25 305 THR B C 1
ATOM 4646 O O . THR B 1 305 ? 48.929 -15.346 2.064 1.00 43.49 305 THR B O 1
ATOM 4650 N N . ILE B 1 306 ? 50.061 -17.194 1.492 1.00 45.55 306 ILE B N 1
ATOM 4651 C CA . ILE B 1 306 ? 48.917 -17.935 0.946 1.00 44.36 306 ILE B CA 1
ATOM 4652 C C . ILE B 1 306 ? 48.713 -19.251 1.724 1.00 45.73 306 ILE B C 1
ATOM 4653 O O . ILE B 1 306 ? 49.589 -19.667 2.505 1.00 48.58 306 ILE B O 1
ATOM 4658 N N . ASP B 1 307 ? 47.569 -19.898 1.537 1.00 45.28 307 ASP B N 1
ATOM 4659 C CA . ASP B 1 307 ? 47.308 -21.175 2.217 1.00 47.14 307 ASP B CA 1
ATOM 4660 C C . ASP B 1 307 ? 48.045 -22.280 1.486 1.00 47.15 307 ASP B C 1
ATOM 4661 O O . ASP B 1 307 ? 47.665 -22.662 0.373 1.00 45.32 307 ASP B O 1
ATOM 4666 N N . GLN B 1 308 ? 49.099 -22.783 2.119 1.00 49.16 308 GLN B N 1
ATOM 4667 C CA . GLN B 1 308 ? 49.981 -23.762 1.499 1.00 50.55 308 GLN B CA 1
ATOM 4668 C C . GLN B 1 308 ? 49.321 -25.139 1.409 1.00 50.59 308 GLN B C 1
ATOM 4669 O O . GLN B 1 308 ? 49.668 -25.944 0.534 1.00 50.26 308 GLN B O 1
ATOM 4675 N N . ARG B 1 309 ? 48.373 -25.396 2.310 1.00 51.00 309 ARG B N 1
ATOM 4676 C CA . ARG B 1 309 ? 47.584 -26.620 2.292 1.00 51.57 309 ARG B CA 1
ATOM 4677 C C . ARG B 1 309 ? 46.650 -26.684 1.067 1.00 47.97 309 ARG B C 1
ATOM 4678 O O . ARG B 1 309 ? 46.520 -27.721 0.422 1.00 47.75 309 ARG B O 1
ATOM 4686 N N . MET B 1 310 ? 46.011 -25.560 0.762 1.00 45.84 310 MET B N 1
ATOM 4687 C CA . MET B 1 310 ? 45.286 -25.360 -0.492 1.00 43.48 310 MET B CA 1
ATOM 4688 C C . MET B 1 310 ? 46.130 -25.574 -1.729 1.00 40.47 310 MET B C 1
ATOM 4689 O O . MET B 1 310 ? 45.684 -26.179 -2.682 1.00 39.28 310 MET B O 1
ATOM 4694 N N . TYR B 1 311 ? 47.348 -25.051 -1.726 1.00 39.82 311 TYR B N 1
ATOM 4695 C CA . TYR B 1 311 ? 48.279 -25.338 -2.802 1.00 38.96 311 TYR B CA 1
ATOM 4696 C C . TYR B 1 311 ? 48.569 -26.848 -2.954 1.00 39.61 311 TYR B C 1
ATOM 4697 O O . TYR B 1 311 ? 48.606 -27.361 -4.065 1.00 39.49 311 TYR B O 1
ATOM 4706 N N . ALA B 1 312 ? 48.772 -27.548 -1.839 1.00 40.50 312 ALA B N 1
ATOM 4707 C CA . ALA B 1 312 ? 49.028 -29.002 -1.848 1.00 41.21 312 ALA B CA 1
ATOM 4708 C C . ALA B 1 312 ? 47.799 -29.760 -2.342 1.00 40.08 312 ALA B C 1
ATOM 4709 O O . ALA B 1 312 ? 47.894 -30.684 -3.153 1.00 40.07 312 ALA B O 1
ATOM 4711 N N . LEU B 1 313 ? 46.650 -29.350 -1.844 1.00 38.89 313 LEU B N 1
ATOM 4712 C CA . LEU B 1 313 ? 45.378 -29.903 -2.279 1.00 39.13 313 LEU B CA 1
ATOM 4713 C C . LEU B 1 313 ? 45.197 -29.825 -3.778 1.00 38.65 313 LEU B C 1
ATOM 4714 O O . LEU B 1 313 ? 44.772 -30.787 -4.419 1.00 39.33 313 LEU B O 1
ATOM 4719 N N . SER B 1 314 ? 45.512 -28.673 -4.348 1.00 39.32 314 SER B N 1
ATOM 4720 C CA . SER B 1 314 ? 45.294 -28.462 -5.770 1.00 39.96 314 SER B CA 1
ATOM 4721 C C . SER B 1 314 ? 46.100 -29.482 -6.564 1.00 41.31 314 SER B C 1
ATOM 4722 O O . SER B 1 314 ? 45.675 -29.964 -7.614 1.00 42.39 314 SER B O 1
ATOM 4725 N N . LYS B 1 315 ? 47.264 -29.836 -6.043 1.00 42.05 315 LYS B N 1
ATOM 4726 C CA . LYS B 1 315 ? 48.085 -30.844 -6.679 1.00 43.85 315 LYS B CA 1
ATOM 4727 C C . LYS B 1 315 ? 47.448 -32.230 -6.598 1.00 43.12 315 LYS B C 1
ATOM 4728 O O . LYS B 1 315 ? 47.473 -32.984 -7.567 1.00 43.24 315 LYS B O 1
ATOM 4734 N N . GLU B 1 316 ? 46.905 -32.557 -5.427 1.00 42.53 316 GLU B N 1
ATOM 4735 C CA . GLU B 1 316 ? 46.314 -33.865 -5.163 1.00 42.49 316 GLU B CA 1
ATOM 4736 C C . GLU B 1 316 ? 45.075 -34.147 -6.018 1.00 42.95 316 GLU B C 1
ATOM 4737 O O . GLU B 1 316 ? 44.806 -35.285 -6.408 1.00 42.88 316 GLU B O 1
ATOM 4743 N N . LEU B 1 317 ? 44.305 -33.106 -6.293 1.00 43.22 317 LEU B N 1
ATOM 4744 C CA . LEU B 1 317 ? 43.049 -33.264 -7.016 1.00 44.18 317 LEU B CA 1
ATOM 4745 C C . LEU B 1 317 ? 43.203 -33.379 -8.539 1.00 47.15 317 LEU B C 1
ATOM 4746 O O . LEU B 1 317 ? 42.300 -33.856 -9.210 1.00 48.69 317 LEU B O 1
ATOM 4751 N N . SER B 1 318 ? 44.351 -32.986 -9.076 1.00 49.59 318 SER B N 1
ATOM 4752 C CA . SER B 1 318 ? 44.560 -32.933 -10.538 1.00 53.78 318 SER B CA 1
ATOM 4753 C C . SER B 1 318 ? 45.195 -34.179 -11.163 1.00 56.11 318 SER B C 1
ATOM 4754 O O . SER B 1 318 ? 45.438 -34.224 -12.368 1.00 58.71 318 SER B O 1
ATOM 4757 N N . ILE B 1 319 ? 45.446 -35.188 -10.339 1.00 56.60 319 ILE B N 1
ATOM 4758 C CA . ILE B 1 319 ? 45.892 -36.491 -10.816 1.00 58.91 319 ILE B CA 1
ATOM 4759 C C . ILE B 1 319 ? 44.953 -37.033 -11.901 1.00 60.89 319 ILE B C 1
ATOM 4760 O O . ILE B 1 319 ? 45.355 -37.801 -12.782 1.00 63.21 319 ILE B O 1
ATOM 4766 N N . MET C 1 1 ? 15.782 -43.249 -46.245 1.00 65.68 1 MET C N 1
ATOM 4767 C CA . MET C 1 1 ? 16.752 -44.083 -45.476 1.00 65.58 1 MET C CA 1
ATOM 4768 C C . MET C 1 1 ? 16.241 -44.482 -44.086 1.00 64.94 1 MET C C 1
ATOM 4769 O O . MET C 1 1 ? 15.322 -43.867 -43.542 1.00 64.35 1 MET C O 1
ATOM 4774 N N . LYS C 1 2 ? 16.856 -45.529 -43.540 1.00 65.28 2 LYS C N 1
ATOM 4775 C CA . LYS C 1 2 ? 16.525 -46.081 -42.237 1.00 64.74 2 LYS C CA 1
ATOM 4776 C C . LYS C 1 2 ? 17.576 -45.700 -41.172 1.00 63.35 2 LYS C C 1
ATOM 4777 O O . LYS C 1 2 ? 17.287 -45.735 -39.975 1.00 62.39 2 LYS C O 1
ATOM 4779 N N . ARG C 1 3 ? 18.782 -45.328 -41.609 1.00 62.62 3 ARG C N 1
ATOM 4780 C CA . ARG C 1 3 ? 19.907 -45.110 -40.706 1.00 61.65 3 ARG C CA 1
ATOM 4781 C C . ARG C 1 3 ? 20.895 -44.094 -41.265 1.00 60.29 3 ARG C C 1
ATOM 4782 O O . ARG C 1 3 ? 21.484 -44.323 -42.321 1.00 61.13 3 ARG C O 1
ATOM 4790 N N . ILE C 1 4 ? 21.073 -42.976 -40.547 1.00 57.87 4 ILE C N 1
ATOM 4791 C CA . ILE C 1 4 ? 22.063 -41.964 -40.915 1.00 56.46 4 ILE C CA 1
ATOM 4792 C C . ILE C 1 4 ? 23.164 -41.797 -39.853 1.00 55.24 4 ILE C C 1
ATOM 4793 O O . ILE C 1 4 ? 23.052 -42.289 -38.728 1.00 55.24 4 ILE C O 1
ATOM 4798 N N . GLY C 1 5 ? 24.241 -41.126 -40.251 1.00 54.08 5 GLY C N 1
ATOM 4799 C CA . GLY C 1 5 ? 25.358 -40.810 -39.370 1.00 53.04 5 GLY C CA 1
ATOM 4800 C C . GLY C 1 5 ? 25.488 -39.317 -39.160 1.00 50.99 5 GLY C C 1
ATOM 4801 O O . GLY C 1 5 ? 24.912 -38.538 -39.920 1.00 49.42 5 GLY C O 1
ATOM 4802 N N . VAL C 1 6 ? 26.225 -38.933 -38.110 1.00 49.97 6 VAL C N 1
ATOM 4803 C CA . VAL C 1 6 ? 26.505 -37.518 -37.801 1.00 48.49 6 VAL C CA 1
ATOM 4804 C C . VAL C 1 6 ? 27.913 -37.359 -37.201 1.00 48.60 6 VAL C C 1
ATOM 4805 O O . VAL C 1 6 ? 28.338 -38.155 -36.353 1.00 50.12 6 VAL C O 1
ATOM 4809 N N . LEU C 1 7 ? 28.651 -36.359 -37.674 1.00 47.88 7 LEU C N 1
ATOM 4810 C CA . LEU C 1 7 ? 29.947 -36.034 -37.085 1.00 47.79 7 LEU C CA 1
ATOM 4811 C C . LEU C 1 7 ? 30.194 -34.540 -36.978 1.00 46.29 7 LEU C C 1
ATOM 4812 O O . LEU C 1 7 ? 29.516 -33.734 -37.624 1.00 45.32 7 LEU C O 1
ATOM 4817 N N . THR C 1 8 ? 31.172 -34.198 -36.141 1.00 46.11 8 THR C N 1
ATOM 4818 C CA . THR C 1 8 ? 31.691 -32.846 -36.035 1.00 45.41 8 THR C CA 1
ATOM 4819 C C . THR C 1 8 ? 33.182 -32.815 -36.459 1.00 46.79 8 THR C C 1
ATOM 4820 O O . THR C 1 8 ? 33.985 -33.680 -36.083 1.00 47.43 8 THR C O 1
ATOM 4824 N N . SER C 1 9 ? 33.522 -31.813 -37.268 1.00 47.13 9 SER C N 1
ATOM 4825 C CA . SER C 1 9 ? 34.894 -31.547 -37.689 1.00 48.72 9 SER C CA 1
ATOM 4826 C C . SER C 1 9 ? 35.256 -30.059 -37.601 1.00 47.83 9 SER C C 1
ATOM 4827 O O . SER C 1 9 ? 34.396 -29.193 -37.528 1.00 46.68 9 SER C O 1
ATOM 4830 N N . GLY C 1 10 ? 36.547 -29.770 -37.617 1.00 48.80 10 GLY C N 1
ATOM 4831 C CA . GLY C 1 10 ? 37.016 -28.400 -37.455 1.00 48.53 10 GLY C CA 1
ATOM 4832 C C . GLY C 1 10 ? 37.177 -28.111 -35.983 1.00 47.61 10 GLY C C 1
ATOM 4833 O O . GLY C 1 10 ? 36.978 -28.990 -35.135 1.00 48.31 10 GLY C O 1
ATOM 4834 N N . GLY C 1 11 ? 37.571 -26.896 -35.652 1.00 46.53 11 GLY C N 1
ATOM 4835 C CA . GLY C 1 11 ? 37.628 -26.533 -34.240 1.00 45.69 11 GLY C CA 1
ATOM 4836 C C . GLY C 1 11 ? 36.244 -26.640 -33.621 1.00 43.45 11 GLY C C 1
ATOM 4837 O O . GLY C 1 11 ? 35.236 -26.639 -34.348 1.00 43.47 11 GLY C O 1
ATOM 4838 N N . ALA C 1 12 ? 36.182 -26.731 -32.292 1.00 41.73 12 ALA C N 1
ATOM 4839 C CA . ALA C 1 12 ? 34.899 -26.678 -31.592 1.00 39.30 12 ALA C CA 1
ATOM 4840 C C . ALA C 1 12 ? 34.241 -25.336 -31.888 1.00 37.91 12 ALA C C 1
ATOM 4841 O O . ALA C 1 12 ? 34.924 -24.331 -32.095 1.00 37.86 12 ALA C O 1
ATOM 4843 N N . SER C 1 13 ? 32.917 -25.338 -31.935 1.00 36.54 13 SER C N 1
ATOM 4844 C CA . SER C 1 13 ? 32.119 -24.115 -32.125 1.00 35.57 13 SER C CA 1
ATOM 4845 C C . SER C 1 13 ? 30.902 -24.191 -31.204 1.00 34.52 13 SER C C 1
ATOM 4846 O O . SER C 1 13 ? 30.228 -25.205 -31.188 1.00 34.08 13 SER C O 1
ATOM 4849 N N . PRO C 1 14 ? 30.601 -23.132 -30.438 1.00 34.71 14 PRO C N 1
ATOM 4850 C CA . PRO C 1 14 ? 29.405 -23.205 -29.590 1.00 34.31 14 PRO C CA 1
ATOM 4851 C C . PRO C 1 14 ? 28.115 -23.432 -30.414 1.00 34.05 14 PRO C C 1
ATOM 4852 O O . PRO C 1 14 ? 27.865 -22.715 -31.384 1.00 33.62 14 PRO C O 1
ATOM 4856 N N . GLY C 1 15 ? 27.337 -24.458 -30.063 1.00 34.00 15 GLY C N 1
ATOM 4857 C CA . GLY C 1 15 ? 26.140 -24.817 -30.837 1.00 33.71 15 GLY C CA 1
ATOM 4858 C C . GLY C 1 15 ? 26.231 -26.144 -31.588 1.00 33.85 15 GLY C C 1
ATOM 4859 O O . GLY C 1 15 ? 25.227 -26.682 -32.036 1.00 33.48 15 GLY C O 1
ATOM 4860 N N . MET C 1 16 ? 27.425 -26.697 -31.723 1.00 35.45 16 MET C N 1
ATOM 4861 C CA . MET C 1 16 ? 27.563 -28.003 -32.341 1.00 36.19 16 MET C CA 1
ATOM 4862 C C . MET C 1 16 ? 26.663 -29.021 -31.654 1.00 35.83 16 MET C C 1
ATOM 4863 O O . MET C 1 16 ? 26.038 -29.845 -32.321 1.00 36.94 16 MET C O 1
ATOM 4868 N N . ASN C 1 17 ? 26.632 -28.985 -30.331 1.00 35.02 17 ASN C N 1
ATOM 4869 C CA . ASN C 1 17 ? 25.817 -29.924 -29.578 1.00 35.12 17 ASN C CA 1
ATOM 4870 C C . ASN C 1 17 ? 24.320 -29.709 -29.848 1.00 34.35 17 ASN C C 1
ATOM 4871 O O . ASN C 1 17 ? 23.605 -30.672 -30.036 1.00 34.62 17 ASN C O 1
ATOM 4876 N N . ALA C 1 18 ? 23.866 -28.453 -29.900 1.00 33.05 18 ALA C N 1
ATOM 4877 C CA . ALA C 1 18 ? 22.519 -28.118 -30.395 1.00 32.99 18 ALA C CA 1
ATOM 4878 C C . ALA C 1 18 ? 22.188 -28.721 -31.778 1.00 33.83 18 ALA C C 1
ATOM 4879 O O . ALA C 1 18 ? 21.039 -29.128 -32.037 1.00 33.23 18 ALA C O 1
ATOM 4881 N N . ALA C 1 19 ? 23.201 -28.776 -32.656 1.00 34.97 19 ALA C N 1
ATOM 4882 C CA . ALA C 1 19 ? 23.057 -29.299 -34.013 1.00 34.63 19 ALA C CA 1
ATOM 4883 C C . ALA C 1 19 ? 23.024 -30.823 -34.016 1.00 36.23 19 ALA C C 1
ATOM 4884 O O . ALA C 1 19 ? 22.188 -31.413 -34.712 1.00 37.02 19 ALA C O 1
ATOM 4886 N N . ILE C 1 20 ? 23.919 -31.462 -33.246 1.00 36.43 20 ILE C N 1
ATOM 4887 C CA . ILE C 1 20 ? 23.884 -32.920 -33.070 1.00 37.17 20 ILE C CA 1
ATOM 4888 C C . ILE C 1 20 ? 22.502 -33.329 -32.539 1.00 37.71 20 ILE C C 1
ATOM 4889 O O . ILE C 1 20 ? 21.897 -34.247 -33.049 1.00 38.41 20 ILE C O 1
ATOM 4894 N N . ARG C 1 21 ? 22.005 -32.636 -31.514 1.00 37.23 21 ARG C N 1
ATOM 4895 C CA . ARG C 1 21 ? 20.680 -32.933 -30.944 1.00 37.88 21 ARG C CA 1
ATOM 4896 C C . ARG C 1 21 ? 19.526 -32.804 -31.940 1.00 38.33 21 ARG C C 1
ATOM 4897 O O . ARG C 1 21 ? 18.594 -33.601 -31.916 1.00 39.37 21 ARG C O 1
ATOM 4905 N N . SER C 1 22 ? 19.572 -31.768 -32.771 1.00 38.54 22 SER C N 1
ATOM 4906 C CA . SER C 1 22 ? 18.557 -31.539 -33.783 1.00 38.73 22 SER C CA 1
ATOM 4907 C C . SER C 1 22 ? 18.553 -32.666 -34.815 1.00 39.92 22 SER C C 1
ATOM 4908 O O . SER C 1 22 ? 17.500 -33.180 -35.182 1.00 41.01 22 SER C O 1
ATOM 4911 N N . VAL C 1 23 ? 19.746 -33.053 -35.267 1.00 39.97 23 VAL C N 1
ATOM 4912 C CA . VAL C 1 23 ? 19.915 -34.141 -36.216 1.00 39.57 23 VAL C CA 1
ATOM 4913 C C . VAL C 1 23 ? 19.344 -35.469 -35.679 1.00 40.77 23 VAL C C 1
ATOM 4914 O O . VAL C 1 23 ? 18.604 -36.163 -36.380 1.00 40.41 23 VAL C O 1
ATOM 4918 N N . VAL C 1 24 ? 19.690 -35.812 -34.440 1.00 40.69 24 VAL C N 1
ATOM 4919 C CA . VAL C 1 24 ? 19.224 -37.047 -33.815 1.00 41.75 24 VAL C CA 1
ATOM 4920 C C . VAL C 1 24 ? 17.689 -36.999 -33.620 1.00 42.17 24 VAL C C 1
ATOM 4921 O O . VAL C 1 24 ? 16.975 -37.922 -34.026 1.00 43.58 24 VAL C O 1
ATOM 4925 N N . ARG C 1 25 ? 17.188 -35.917 -33.047 1.00 41.42 25 ARG C N 1
ATOM 4926 C CA . ARG C 1 25 ? 15.762 -35.819 -32.759 1.00 42.01 25 ARG C CA 1
ATOM 4927 C C . ARG C 1 25 ? 14.869 -35.744 -34.010 1.00 41.80 25 ARG C C 1
ATOM 4928 O O . ARG C 1 25 ? 13.808 -36.334 -34.046 1.00 42.82 25 ARG C O 1
ATOM 4936 N N . LYS C 1 26 ? 15.316 -35.046 -35.042 1.00 41.74 26 LYS C N 1
ATOM 4937 C CA . LYS C 1 26 ? 14.548 -34.916 -36.279 1.00 41.79 26 LYS C CA 1
ATOM 4938 C C . LYS C 1 26 ? 14.513 -36.246 -37.013 1.00 43.24 26 LYS C C 1
ATOM 4939 O O . LYS C 1 26 ? 13.469 -36.645 -37.517 1.00 43.99 26 LYS C O 1
ATOM 4945 N N . ALA C 1 27 ? 15.656 -36.924 -37.077 1.00 44.29 27 ALA C N 1
ATOM 4946 C CA . ALA C 1 27 ? 15.737 -38.238 -37.706 1.00 45.71 27 ALA C CA 1
ATOM 4947 C C . ALA C 1 27 ? 14.833 -39.229 -36.980 1.00 46.96 27 ALA C C 1
ATOM 4948 O O . ALA C 1 27 ? 14.040 -39.947 -37.612 1.00 48.62 27 ALA C O 1
ATOM 4950 N N . ILE C 1 28 ? 14.959 -39.273 -35.655 1.00 46.50 28 ILE C N 1
ATOM 4951 C CA . ILE C 1 28 ? 14.171 -40.188 -34.829 1.00 47.36 28 ILE C CA 1
ATOM 4952 C C . ILE C 1 28 ? 12.686 -39.886 -34.928 1.00 47.34 28 ILE C C 1
ATOM 4953 O O . ILE C 1 28 ? 11.867 -40.791 -34.853 1.00 48.87 28 ILE C O 1
ATOM 4958 N N . TYR C 1 29 ? 12.336 -38.624 -35.147 1.00 46.29 29 TYR C N 1
ATOM 4959 C CA . TYR C 1 29 ? 10.943 -38.228 -35.324 1.00 46.38 29 TYR C CA 1
ATOM 4960 C C . TYR C 1 29 ? 10.348 -38.860 -36.588 1.00 47.50 29 TYR C C 1
ATOM 4961 O O . TYR C 1 29 ? 9.140 -39.078 -36.678 1.00 48.47 29 TYR C O 1
ATOM 4970 N N . HIS C 1 30 ? 11.208 -39.172 -37.551 1.00 47.92 30 HIS C N 1
ATOM 4971 C CA . HIS C 1 30 ? 10.773 -39.730 -38.813 1.00 48.60 30 HIS C CA 1
ATOM 4972 C C . HIS C 1 30 ? 11.090 -41.217 -38.874 1.00 50.79 30 HIS C C 1
ATOM 4973 O O . HIS C 1 30 ? 11.039 -41.829 -39.937 1.00 51.97 30 HIS C O 1
ATOM 4980 N N . GLY C 1 31 ? 11.378 -41.792 -37.709 1.00 51.69 31 GLY C N 1
ATOM 4981 C CA . GLY C 1 31 ? 11.654 -43.219 -37.573 1.00 53.63 31 GLY C CA 1
ATOM 4982 C C . GLY C 1 31 ? 13.014 -43.642 -38.093 1.00 54.21 31 GLY C C 1
ATOM 4983 O O . GLY C 1 31 ? 13.177 -44.783 -38.487 1.00 55.88 31 GLY C O 1
ATOM 4984 N N . VAL C 1 32 ? 13.982 -42.728 -38.107 1.00 53.43 32 VAL C N 1
ATOM 4985 C CA . VAL C 1 32 ? 15.320 -43.011 -38.625 1.00 54.20 32 VAL C CA 1
ATOM 4986 C C . VAL C 1 32 ? 16.331 -43.139 -37.469 1.00 54.90 32 VAL C C 1
ATOM 4987 O O . VAL C 1 32 ? 16.286 -42.373 -36.498 1.00 54.36 32 VAL C O 1
ATOM 4991 N N . GLU C 1 33 ? 17.218 -44.128 -37.559 1.00 56.67 33 GLU C N 1
ATOM 4992 C CA . GLU C 1 33 ? 18.293 -44.294 -36.585 1.00 57.42 33 GLU C CA 1
ATOM 4993 C C . GLU C 1 33 ? 19.412 -43.300 -36.878 1.00 55.58 33 GLU C C 1
ATOM 4994 O O . GLU C 1 33 ? 19.689 -43.016 -38.032 1.00 55.89 33 GLU C O 1
ATOM 5000 N N . VAL C 1 34 ? 20.062 -42.785 -35.839 1.00 54.33 34 VAL C N 1
ATOM 5001 C CA . VAL C 1 34 ? 21.267 -41.976 -36.025 1.00 53.36 34 VAL C CA 1
ATOM 5002 C C . VAL C 1 34 ? 22.443 -42.578 -35.252 1.00 53.96 34 VAL C C 1
ATOM 5003 O O . VAL C 1 34 ? 22.318 -42.934 -34.072 1.00 54.16 34 VAL C O 1
ATOM 5007 N N . TYR C 1 35 ? 23.574 -42.709 -35.941 1.00 54.30 35 TYR C N 1
ATOM 5008 C CA . TYR C 1 35 ? 24.792 -43.246 -35.359 1.00 55.27 35 TYR C CA 1
ATOM 5009 C C . TYR C 1 35 ? 25.785 -42.121 -35.274 1.00 53.49 35 TYR C C 1
ATOM 5010 O O . TYR C 1 35 ? 25.960 -41.365 -36.228 1.00 52.41 35 TYR C O 1
ATOM 5019 N N . GLY C 1 36 ? 26.412 -41.995 -34.115 1.00 52.80 36 GLY C N 1
ATOM 5020 C CA . GLY C 1 36 ? 27.383 -40.943 -33.879 1.00 51.25 36 GLY C CA 1
ATOM 5021 C C . GLY C 1 36 ? 28.727 -41.406 -34.375 1.00 52.04 36 GLY C C 1
ATOM 5022 O O . GLY C 1 36 ? 29.099 -42.541 -34.141 1.00 52.98 36 GLY C O 1
ATOM 5023 N N . VAL C 1 37 ? 29.428 -40.529 -35.088 1.00 51.41 37 VAL C N 1
ATOM 5024 C CA . VAL C 1 37 ? 30.794 -40.781 -35.511 1.00 52.60 37 VAL C CA 1
ATOM 5025 C C . VAL C 1 37 ? 31.663 -39.829 -34.708 1.00 52.00 37 VAL C C 1
ATOM 5026 O O . VAL C 1 37 ? 31.477 -38.608 -34.754 1.00 50.73 37 VAL C O 1
ATOM 5030 N N . TYR C 1 38 ? 32.598 -40.412 -33.962 1.00 53.60 38 TYR C N 1
ATOM 5031 C CA . TYR C 1 38 ? 33.425 -39.690 -33.000 1.00 53.30 38 TYR C CA 1
ATOM 5032 C C . TYR C 1 38 ? 34.774 -39.308 -33.599 1.00 54.11 38 TYR C C 1
ATOM 5033 O O . TYR C 1 38 ? 35.307 -40.017 -34.438 1.00 56.02 38 TYR C O 1
ATOM 5042 N N . HIS C 1 39 ? 35.307 -38.168 -33.185 1.00 53.49 39 HIS C N 1
ATOM 5043 C CA . HIS C 1 39 ? 36.603 -37.660 -33.657 1.00 54.72 39 HIS C CA 1
ATOM 5044 C C . HIS C 1 39 ? 36.659 -37.328 -35.154 1.00 54.34 39 HIS C C 1
ATOM 5045 O O . HIS C 1 39 ? 37.707 -37.445 -35.789 1.00 55.57 39 HIS C O 1
ATOM 5052 N N . GLY C 1 40 ? 35.525 -36.895 -35.698 1.00 53.01 40 GLY C N 1
ATOM 5053 C CA . GLY C 1 40 ? 35.429 -36.466 -37.089 1.00 52.76 40 GLY C CA 1
ATOM 5054 C C . GLY C 1 40 ? 35.806 -37.553 -38.075 1.00 54.83 40 GLY C C 1
ATOM 5055 O O . GLY C 1 40 ? 35.539 -38.745 -37.853 1.00 55.40 40 GLY C O 1
ATOM 5056 N N . TYR C 1 41 ? 36.451 -37.147 -39.160 1.00 55.55 41 TYR C N 1
ATOM 5057 C CA . TYR C 1 41 ? 36.800 -38.089 -40.211 1.00 57.68 41 TYR C CA 1
ATOM 5058 C C . TYR C 1 41 ? 37.812 -39.150 -39.769 1.00 59.62 41 TYR C C 1
ATOM 5059 O O . TYR C 1 41 ? 37.829 -40.248 -40.328 1.00 60.97 41 TYR C O 1
ATOM 5068 N N . ALA C 1 42 ? 38.636 -38.825 -38.768 1.00 60.06 42 ALA C N 1
ATOM 5069 C CA . ALA C 1 42 ? 39.569 -39.794 -38.163 1.00 62.13 42 ALA C CA 1
ATOM 5070 C C . ALA C 1 42 ? 38.818 -40.965 -37.547 1.00 62.52 42 ALA C C 1
ATOM 5071 O O . ALA C 1 42 ? 39.139 -42.122 -37.808 1.00 63.91 42 ALA C O 1
ATOM 5073 N N . GLY C 1 43 ? 37.810 -40.657 -36.744 1.00 61.19 43 GLY C N 1
ATOM 5074 C CA . GLY C 1 43 ? 36.963 -41.670 -36.139 1.00 62.27 43 GLY C CA 1
ATOM 5075 C C . GLY C 1 43 ? 36.156 -42.439 -37.164 1.00 63.53 43 GLY C C 1
ATOM 5076 O O . GLY C 1 43 ? 35.883 -43.623 -36.992 1.00 65.56 43 GLY C O 1
ATOM 5077 N N . LEU C 1 44 ? 35.773 -41.776 -38.240 1.00 63.56 44 LEU C N 1
ATOM 5078 C CA . LEU C 1 44 ? 35.090 -42.455 -39.323 1.00 64.89 44 LEU C CA 1
ATOM 5079 C C . LEU C 1 44 ? 36.007 -43.531 -39.915 1.00 68.25 44 LEU C C 1
ATOM 5080 O O . LEU C 1 44 ? 35.625 -44.688 -39.991 1.00 69.61 44 LEU C O 1
ATOM 5085 N N . ILE C 1 45 ? 37.218 -43.146 -40.307 1.00 69.74 45 ILE C N 1
ATOM 5086 C CA . ILE C 1 45 ? 38.184 -44.096 -40.853 1.00 72.80 45 ILE C CA 1
ATOM 5087 C C . ILE C 1 45 ? 38.465 -45.212 -39.849 1.00 74.53 45 ILE C C 1
ATOM 5088 O O . ILE C 1 45 ? 38.525 -46.386 -40.228 1.00 76.82 45 ILE C O 1
ATOM 5093 N N . ALA C 1 46 ? 38.627 -44.836 -38.578 1.00 73.64 46 ALA C N 1
ATOM 5094 C CA . ALA C 1 46 ? 38.977 -45.772 -37.492 1.00 75.25 46 ALA C CA 1
ATOM 5095 C C . ALA C 1 46 ? 37.815 -46.670 -37.052 1.00 75.11 46 ALA C C 1
ATOM 5096 O O . ALA C 1 46 ? 38.035 -47.709 -36.428 1.00 76.94 46 ALA C O 1
ATOM 5098 N N . GLY C 1 47 ? 36.590 -46.256 -37.367 1.00 73.14 47 GLY C N 1
ATOM 5099 C CA . GLY C 1 47 ? 35.395 -47.012 -37.020 1.00 73.04 47 GLY C CA 1
ATOM 5100 C C . GLY C 1 47 ? 34.822 -46.670 -35.654 1.00 71.63 47 GLY C C 1
ATOM 5101 O O . GLY C 1 47 ? 34.101 -47.480 -35.079 1.00 72.29 47 GLY C O 1
ATOM 5102 N N . ASN C 1 48 ? 35.136 -45.480 -35.129 1.00 70.07 48 ASN C N 1
ATOM 5103 C CA . ASN C 1 48 ? 34.530 -44.984 -33.879 1.00 68.51 48 ASN C CA 1
ATOM 5104 C C . ASN C 1 48 ? 33.056 -44.604 -34.099 1.00 66.33 48 ASN C C 1
ATOM 5105 O O . ASN C 1 48 ? 32.719 -43.418 -34.149 1.00 64.13 48 ASN C O 1
ATOM 5110 N N . ILE C 1 49 ? 32.177 -45.595 -34.229 1.00 66.80 49 ILE C N 1
ATOM 5111 C CA . ILE C 1 49 ? 30.758 -45.339 -34.513 1.00 65.16 49 ILE C CA 1
ATOM 5112 C C . ILE C 1 49 ? 29.863 -46.016 -33.470 1.00 65.59 49 ILE C C 1
ATOM 5113 O O . ILE C 1 49 ? 30.104 -47.158 -33.096 1.00 67.71 49 ILE C O 1
ATOM 5118 N N . LYS C 1 50 ? 28.846 -45.303 -32.991 1.00 63.75 50 LYS C N 1
ATOM 5119 C CA . LYS C 1 50 ? 27.961 -45.822 -31.949 1.00 64.32 50 LYS C CA 1
ATOM 5120 C C . LYS C 1 50 ? 26.579 -45.177 -32.018 1.00 62.36 50 LYS C C 1
ATOM 5121 O O . LYS C 1 50 ? 26.460 -43.973 -32.260 1.00 60.20 50 LYS C O 1
ATOM 5127 N N . LYS C 1 51 ? 25.541 -45.977 -31.787 1.00 63.04 51 LYS C N 1
ATOM 5128 C CA . LYS C 1 51 ? 24.173 -45.487 -31.901 1.00 62.07 51 LYS C CA 1
ATOM 5129 C C . LYS C 1 51 ? 23.890 -44.374 -30.893 1.00 60.11 51 LYS C C 1
ATOM 5130 O O . LYS C 1 51 ? 24.235 -44.488 -29.720 1.00 60.32 51 LYS C O 1
ATOM 5136 N N . LEU C 1 52 ? 23.267 -43.298 -31.378 1.00 57.86 52 LEU C N 1
ATOM 5137 C CA . LEU C 1 52 ? 22.791 -42.215 -30.534 1.00 56.07 52 LEU C CA 1
ATOM 5138 C C . LEU C 1 52 ? 21.282 -42.354 -30.307 1.00 55.93 52 LEU C C 1
ATOM 5139 O O . LEU C 1 52 ? 20.488 -42.107 -31.215 1.00 55.36 52 LEU C O 1
ATOM 5144 N N . GLU C 1 53 ? 20.901 -42.763 -29.099 1.00 56.28 53 GLU C N 1
ATOM 5145 C CA . GLU C 1 53 ? 19.503 -42.881 -28.703 1.00 56.30 53 GLU C CA 1
ATOM 5146 C C . GLU C 1 53 ? 18.945 -41.516 -28.355 1.00 53.95 53 GLU C C 1
ATOM 5147 O O . GLU C 1 53 ? 19.690 -40.590 -28.074 1.00 52.21 53 GLU C O 1
ATOM 5153 N N . VAL C 1 54 ? 17.623 -41.430 -28.310 1.00 53.61 54 VAL C N 1
ATOM 5154 C CA . VAL C 1 54 ? 16.920 -40.157 -28.134 1.00 51.95 54 VAL C CA 1
ATOM 5155 C C . VAL C 1 54 ? 17.367 -39.403 -26.887 1.00 51.23 54 VAL C C 1
ATOM 5156 O O . VAL C 1 54 ? 17.427 -38.171 -26.897 1.00 49.56 54 VAL C O 1
ATOM 5160 N N . GLY C 1 55 ? 17.698 -40.145 -25.832 1.00 51.68 55 GLY C N 1
ATOM 5161 C CA . GLY C 1 55 ? 18.128 -39.557 -24.556 1.00 51.59 55 GLY C CA 1
ATOM 5162 C C . GLY C 1 55 ? 19.608 -39.224 -24.476 1.00 51.09 55 GLY C C 1
ATOM 5163 O O . GLY C 1 55 ? 20.042 -38.494 -23.580 1.00 50.58 55 GLY C O 1
ATOM 5164 N N . ASP C 1 56 ? 20.379 -39.740 -25.428 1.00 50.75 56 ASP C N 1
ATOM 5165 C CA . ASP C 1 56 ? 21.812 -39.491 -25.491 1.00 50.57 56 ASP C CA 1
ATOM 5166 C C . ASP C 1 56 ? 22.141 -38.068 -25.954 1.00 48.29 56 ASP C C 1
ATOM 5167 O O . ASP C 1 56 ? 23.292 -37.641 -25.867 1.00 48.28 56 ASP C O 1
ATOM 5172 N N . VAL C 1 57 ? 21.141 -37.375 -26.496 1.00 45.93 57 VAL C N 1
ATOM 5173 C CA . VAL C 1 57 ? 21.261 -35.957 -26.850 1.00 43.88 57 VAL C CA 1
ATOM 5174 C C . VAL C 1 57 ? 20.480 -35.062 -25.875 1.00 43.16 57 VAL C C 1
ATOM 5175 O O . VAL C 1 57 ? 20.343 -33.847 -26.097 1.00 42.46 57 VAL C O 1
ATOM 5179 N N . GLY C 1 58 ? 20.008 -35.659 -24.787 1.00 44.09 58 GLY C N 1
ATOM 5180 C CA . GLY C 1 58 ? 19.363 -34.930 -23.718 1.00 44.37 58 GLY C CA 1
ATOM 5181 C C . GLY C 1 58 ? 20.420 -34.189 -22.940 1.00 45.11 58 GLY C C 1
ATOM 5182 O O . GLY C 1 58 ? 21.547 -34.652 -22.840 1.00 46.10 58 GLY C O 1
ATOM 5183 N N . ASP C 1 59 ? 20.054 -33.036 -22.402 1.00 44.79 59 ASP C N 1
ATOM 5184 C CA . ASP C 1 59 ? 20.981 -32.158 -21.670 1.00 45.67 59 ASP C CA 1
ATOM 5185 C C . ASP C 1 59 ? 22.324 -31.822 -22.371 1.00 44.12 59 ASP C C 1
ATOM 5186 O O . ASP C 1 59 ? 23.363 -31.698 -21.717 1.00 45.05 59 ASP C O 1
ATOM 5191 N N . ILE C 1 60 ? 22.285 -31.627 -23.686 1.00 42.52 60 ILE C N 1
ATOM 5192 C CA . ILE C 1 60 ? 23.435 -31.085 -24.423 1.00 41.16 60 ILE C CA 1
ATOM 5193 C C . ILE C 1 60 ? 23.127 -29.793 -25.199 1.00 40.26 60 ILE C C 1
ATOM 5194 O O . ILE C 1 60 ? 24.065 -29.142 -25.664 1.00 40.67 60 ILE C O 1
ATOM 5199 N N . ILE C 1 61 ? 21.852 -29.389 -25.312 1.00 38.93 61 ILE C N 1
ATOM 5200 C CA . ILE C 1 61 ? 21.493 -28.249 -26.162 1.00 37.86 61 ILE C CA 1
ATOM 5201 C C . ILE C 1 61 ? 22.243 -26.976 -25.749 1.00 37.50 61 ILE C C 1
ATOM 5202 O O . ILE C 1 61 ? 22.708 -26.220 -26.584 1.00 37.29 61 ILE C O 1
ATOM 5207 N N . HIS C 1 62 ? 22.420 -26.825 -24.450 1.00 37.44 62 HIS C N 1
ATOM 5208 C CA . HIS C 1 62 ? 22.997 -25.644 -23.847 1.00 37.42 62 HIS C CA 1
ATOM 5209 C C . HIS C 1 62 ? 24.494 -25.758 -23.615 1.00 37.26 62 HIS C C 1
ATOM 5210 O O . HIS C 1 62 ? 25.104 -24.867 -23.073 1.00 37.58 62 HIS C O 1
ATOM 5217 N N . ARG C 1 63 ? 25.083 -26.863 -24.025 1.00 37.55 63 ARG C N 1
ATOM 5218 C CA . ARG C 1 63 ? 26.473 -27.149 -23.713 1.00 38.66 63 ARG C CA 1
ATOM 5219 C C . ARG C 1 63 ? 27.423 -26.810 -24.867 1.00 37.39 63 ARG C C 1
ATOM 5220 O O . ARG C 1 63 ? 27.145 -27.083 -26.028 1.00 37.01 63 ARG C O 1
ATOM 5228 N N . GLY C 1 64 ? 28.563 -26.226 -24.521 1.00 37.82 64 GLY C N 1
ATOM 5229 C CA . GLY C 1 64 ? 29.593 -25.865 -25.486 1.00 37.41 64 GLY C CA 1
ATOM 5230 C C . GLY C 1 64 ? 30.316 -27.091 -25.983 1.00 37.92 64 GLY C C 1
ATOM 5231 O O . GLY C 1 64 ? 30.085 -28.165 -25.501 1.00 37.68 64 GLY C O 1
ATOM 5232 N N . GLY C 1 65 ? 31.192 -26.914 -26.959 1.00 38.85 65 GLY C N 1
ATOM 5233 C CA . GLY C 1 65 ? 31.963 -28.026 -27.531 1.00 40.45 65 GLY C CA 1
ATOM 5234 C C . GLY C 1 65 ? 31.144 -28.988 -28.366 1.00 40.80 65 GLY C C 1
ATOM 5235 O O . GLY C 1 65 ? 30.170 -28.586 -29.004 1.00 40.89 65 GLY C O 1
ATOM 5236 N N . THR C 1 66 ? 31.573 -30.256 -28.381 1.00 42.52 66 THR C N 1
ATOM 5237 C CA . THR C 1 66 ? 30.913 -31.336 -29.120 1.00 42.24 66 THR C CA 1
ATOM 5238 C C . THR C 1 66 ? 31.099 -32.702 -28.419 1.00 43.30 66 THR C C 1
ATOM 5239 O O . THR C 1 66 ? 32.199 -33.102 -28.118 1.00 43.50 66 THR C O 1
ATOM 5243 N N . ILE C 1 67 ? 29.999 -33.409 -28.178 1.00 43.84 67 ILE C N 1
ATOM 5244 C CA . ILE C 1 67 ? 30.034 -34.717 -27.533 1.00 45.60 67 ILE C CA 1
ATOM 5245 C C . ILE C 1 67 ? 30.618 -35.819 -28.440 1.00 47.81 67 ILE C C 1
ATOM 5246 O O . ILE C 1 67 ? 31.002 -36.899 -27.972 1.00 49.33 67 ILE C O 1
ATOM 5251 N N . LEU C 1 68 ? 30.679 -35.545 -29.735 1.00 48.69 68 LEU C N 1
ATOM 5252 C CA . LEU C 1 68 ? 31.303 -36.449 -30.686 1.00 50.79 68 LEU C CA 1
ATOM 5253 C C . LEU C 1 68 ? 32.772 -36.107 -30.907 1.00 52.74 68 LEU C C 1
ATOM 5254 O O . LEU C 1 68 ? 33.432 -36.773 -31.689 1.00 53.38 68 LEU C O 1
ATOM 5259 N N . TYR C 1 69 ? 33.267 -35.053 -30.258 1.00 53.69 69 TYR C N 1
ATOM 5260 C CA . TYR C 1 69 ? 34.655 -34.608 -30.427 1.00 55.92 69 TYR C CA 1
ATOM 5261 C C . TYR C 1 69 ? 35.035 -34.189 -31.859 1.00 56.42 69 TYR C C 1
ATOM 5262 O O . TYR C 1 69 ? 34.275 -34.359 -32.820 1.00 55.84 69 TYR C O 1
ATOM 5271 N N . THR C 1 70 ? 36.233 -33.633 -31.984 1.00 57.70 70 THR C N 1
ATOM 5272 C CA . THR C 1 70 ? 36.739 -33.195 -33.267 1.00 58.61 70 THR C CA 1
ATOM 5273 C C . THR C 1 70 ? 38.222 -33.580 -33.396 1.00 61.25 70 THR C C 1
ATOM 5274 O O . THR C 1 70 ? 38.957 -33.524 -32.410 1.00 62.62 70 THR C O 1
ATOM 5278 N N . ALA C 1 71 ? 38.638 -34.011 -34.592 1.00 62.82 71 ALA C N 1
ATOM 5279 C CA . ALA C 1 71 ? 40.031 -34.421 -34.855 1.00 65.18 71 ALA C CA 1
ATOM 5280 C C . ALA C 1 71 ? 40.452 -34.053 -36.269 1.00 66.29 71 ALA C C 1
ATOM 5281 O O . ALA C 1 71 ? 39.617 -33.981 -37.162 1.00 65.96 71 ALA C O 1
ATOM 5283 N N . ARG C 1 72 ? 41.746 -33.810 -36.465 1.00 74.73 72 ARG C N 1
ATOM 5284 C CA . ARG C 1 72 ? 42.297 -33.589 -37.809 1.00 70.30 72 ARG C CA 1
ATOM 5285 C C . ARG C 1 72 ? 42.329 -34.907 -38.553 1.00 68.21 72 ARG C C 1
ATOM 5286 O O . ARG C 1 72 ? 42.443 -35.973 -37.937 1.00 73.61 72 ARG C O 1
ATOM 5294 N N . CYS C 1 73 ? 42.235 -34.833 -39.880 1.00 64.37 73 CYS C N 1
ATOM 5295 C CA . CYS C 1 73 ? 42.233 -36.036 -40.710 1.00 63.32 73 CYS C CA 1
ATOM 5296 C C . CYS C 1 73 ? 42.787 -35.796 -42.108 1.00 62.76 73 CYS C C 1
ATOM 5297 O O . CYS C 1 73 ? 42.027 -35.787 -43.091 1.00 59.60 73 CYS C O 1
ATOM 5300 N N . PRO C 1 74 ? 44.121 -35.622 -42.202 1.00 69.76 74 PRO C N 1
ATOM 5301 C CA . PRO C 1 74 ? 44.788 -35.476 -43.497 1.00 74.46 74 PRO C CA 1
ATOM 5302 C C . PRO C 1 74 ? 44.619 -36.731 -44.357 1.00 72.98 74 PRO C C 1
ATOM 5303 O O . PRO C 1 74 ? 44.611 -36.640 -45.585 1.00 74.85 74 PRO C O 1
ATOM 5307 N N . GLU C 1 75 ? 44.485 -37.885 -43.705 1.00 73.67 75 GLU C N 1
ATOM 5308 C CA . GLU C 1 75 ? 44.152 -39.142 -44.386 1.00 74.92 75 GLU C CA 1
ATOM 5309 C C . GLU C 1 75 ? 42.901 -39.043 -45.262 1.00 67.86 75 GLU C C 1
ATOM 5310 O O . GLU C 1 75 ? 42.890 -39.534 -46.378 1.00 69.70 75 GLU C O 1
ATOM 5316 N N . PHE C 1 76 ? 41.851 -38.409 -44.753 1.00 63.44 76 PHE C N 1
ATOM 5317 C CA . PHE C 1 76 ? 40.597 -38.256 -45.512 1.00 62.09 76 PHE C CA 1
ATOM 5318 C C . PHE C 1 76 ? 40.721 -37.278 -46.691 1.00 63.99 76 PHE C C 1
ATOM 5319 O O . PHE C 1 76 ? 39.891 -37.299 -47.601 1.00 67.26 76 PHE C O 1
ATOM 5327 N N . LYS C 1 77 ? 41.749 -36.426 -46.662 1.00 66.32 77 LYS C N 1
ATOM 5328 C CA . LYS C 1 77 ? 42.122 -35.621 -47.817 1.00 74.49 77 LYS C CA 1
ATOM 5329 C C . LYS C 1 77 ? 42.732 -36.479 -48.950 1.00 79.04 77 LYS C C 1
ATOM 5330 O O . LYS C 1 77 ? 43.194 -35.928 -49.955 1.00 89.45 77 LYS C O 1
ATOM 5332 N N . THR C 1 78 ? 42.730 -37.811 -48.785 1.00 75.28 78 THR C N 1
ATOM 5333 C CA . THR C 1 78 ? 43.174 -38.764 -49.818 1.00 80.65 78 THR C CA 1
ATOM 5334 C C . THR C 1 78 ? 42.099 -39.800 -50.181 1.00 79.17 78 THR C C 1
ATOM 5335 O O . THR C 1 78 ? 41.089 -39.943 -49.500 1.00 75.17 78 THR C O 1
ATOM 5339 N N . GLU C 1 79 ? 42.357 -40.542 -51.252 1.00 85.81 79 GLU C N 1
ATOM 5340 C CA . GLU C 1 79 ? 41.399 -41.509 -51.788 1.00 88.56 79 GLU C CA 1
ATOM 5341 C C . GLU C 1 79 ? 41.402 -42.820 -50.997 1.00 90.32 79 GLU C C 1
ATOM 5342 O O . GLU C 1 79 ? 40.361 -43.473 -50.866 1.00 93.28 79 GLU C O 1
ATOM 5348 N N . GLU C 1 80 ? 42.575 -43.208 -50.493 1.00 97.41 80 GLU C N 1
ATOM 5349 C CA . GLU C 1 80 ? 42.685 -44.348 -49.584 1.00 97.82 80 GLU C CA 1
ATOM 5350 C C . GLU C 1 80 ? 41.878 -44.032 -48.316 1.00 94.90 80 GLU C C 1
ATOM 5351 O O . GLU C 1 80 ? 41.106 -44.864 -47.838 1.00 94.05 80 GLU C O 1
ATOM 5353 N N . GLY C 1 81 ? 42.032 -42.814 -47.802 1.00 93.35 81 GLY C N 1
ATOM 5354 C CA . GLY C 1 81 ? 41.273 -42.357 -46.631 1.00 90.61 81 GLY C CA 1
ATOM 5355 C C . GLY C 1 81 ? 39.770 -42.288 -46.834 1.00 88.01 81 GLY C C 1
ATOM 5356 O O . GLY C 1 81 ? 39.007 -42.748 -45.988 1.00 86.33 81 GLY C O 1
ATOM 5357 N N . GLN C 1 82 ? 39.343 -41.707 -47.953 1.00 87.68 82 GLN C N 1
ATOM 5358 C CA . GLN C 1 82 ? 37.915 -41.624 -48.276 1.00 85.94 82 GLN C CA 1
ATOM 5359 C C . GLN C 1 82 ? 37.314 -43.019 -48.459 1.00 86.65 82 GLN C C 1
ATOM 5360 O O . GLN C 1 82 ? 36.176 -43.264 -48.055 1.00 85.07 82 GLN C O 1
ATOM 5366 N N . LYS C 1 83 ? 38.098 -43.921 -49.055 1.00 89.08 83 LYS C N 1
ATOM 5367 C CA . LYS C 1 83 ? 37.676 -45.299 -49.335 1.00 90.13 83 LYS C CA 1
ATOM 5368 C C . LYS C 1 83 ? 37.316 -46.082 -48.069 1.00 89.39 83 LYS C C 1
ATOM 5369 O O . LYS C 1 83 ? 36.255 -46.706 -48.003 1.00 88.81 83 LYS C O 1
ATOM 5371 N N . LYS C 1 84 ? 38.203 -46.045 -47.076 1.00 89.44 84 LYS C N 1
ATOM 5372 C CA . LYS C 1 84 ? 37.982 -46.742 -45.803 1.00 89.15 84 LYS C CA 1
ATOM 5373 C C . LYS C 1 84 ? 36.795 -46.163 -45.018 1.00 85.95 84 LYS C C 1
ATOM 5374 O O . LYS C 1 84 ? 36.099 -46.888 -44.313 1.00 85.40 84 LYS C O 1
ATOM 5380 N N . GLY C 1 85 ? 36.578 -44.857 -45.138 1.00 83.81 85 GLY C N 1
ATOM 5381 C CA . GLY C 1 85 ? 35.439 -44.203 -44.506 1.00 80.99 85 GLY C CA 1
ATOM 5382 C C . GLY C 1 85 ? 34.119 -44.721 -45.037 1.00 80.34 85 GLY C C 1
ATOM 5383 O O . GLY C 1 85 ? 33.208 -45.006 -44.265 1.00 78.69 85 GLY C O 1
ATOM 5384 N N . ILE C 1 86 ? 34.024 -44.851 -46.362 1.00 81.31 86 ILE C N 1
ATOM 5385 C CA . ILE C 1 86 ? 32.822 -45.388 -47.015 1.00 81.32 86 ILE C CA 1
ATOM 5386 C C . ILE C 1 86 ? 32.598 -46.841 -46.584 1.00 82.77 86 ILE C C 1
ATOM 5387 O O . ILE C 1 86 ? 31.459 -47.298 -46.440 1.00 82.22 86 ILE C O 1
ATOM 5392 N N . GLU C 1 87 ? 33.697 -47.557 -46.375 1.00 84.76 87 GLU C N 1
ATOM 5393 C CA . GLU C 1 87 ? 33.641 -48.944 -45.927 1.00 86.46 87 GLU C CA 1
ATOM 5394 C C . GLU C 1 87 ? 33.057 -49.029 -44.524 1.00 84.79 87 GLU C C 1
ATOM 5395 O O . GLU C 1 87 ? 32.218 -49.884 -44.242 1.00 84.98 87 GLU C O 1
ATOM 5401 N N . GLN C 1 88 ? 33.504 -48.129 -43.652 1.00 83.00 88 GLN C N 1
ATOM 5402 C CA . GLN C 1 88 ? 33.036 -48.098 -42.274 1.00 81.49 88 GLN C CA 1
ATOM 5403 C C . GLN C 1 88 ? 31.560 -47.729 -42.200 1.00 79.34 88 GLN C C 1
ATOM 5404 O O . GLN C 1 88 ? 30.835 -48.236 -41.344 1.00 79.25 88 GLN C O 1
ATOM 5410 N N . LEU C 1 89 ? 31.128 -46.849 -43.106 1.00 77.88 89 LEU C N 1
ATOM 5411 C CA . LEU C 1 89 ? 29.732 -46.444 -43.208 1.00 75.80 89 LEU C CA 1
ATOM 5412 C C . LEU C 1 89 ? 28.864 -47.601 -43.706 1.00 77.02 89 LEU C C 1
ATOM 5413 O O . LEU C 1 89 ? 27.827 -47.895 -43.112 1.00 76.36 89 LEU C O 1
ATOM 5418 N N . LYS C 1 90 ? 29.287 -48.239 -44.800 1.00 78.73 90 LYS C N 1
ATOM 5419 C CA . LYS C 1 90 ? 28.598 -49.425 -45.345 1.00 80.36 90 LYS C CA 1
ATOM 5420 C C . LYS C 1 90 ? 28.500 -50.547 -44.301 1.00 81.41 90 LYS C C 1
ATOM 5421 O O . LYS C 1 90 ? 27.446 -51.175 -44.161 1.00 81.74 90 LYS C O 1
ATOM 5423 N N . LYS C 1 91 ? 29.593 -50.769 -43.567 1.00 81.98 91 LYS C N 1
ATOM 5424 C CA . LYS C 1 91 ? 29.657 -51.776 -42.497 1.00 83.30 91 LYS C CA 1
ATOM 5425 C C . LYS C 1 91 ? 28.603 -51.555 -41.416 1.00 81.50 91 LYS C C 1
ATOM 5426 O O . LYS C 1 91 ? 27.973 -52.503 -40.957 1.00 82.60 91 LYS C O 1
ATOM 5432 N N . HIS C 1 92 ? 28.425 -50.303 -41.001 1.00 78.71 92 HIS C N 1
ATOM 5433 C CA . HIS C 1 92 ? 27.474 -49.975 -39.936 1.00 77.00 92 HIS C CA 1
ATOM 5434 C C . HIS C 1 92 ? 26.071 -49.678 -40.455 1.00 75.47 92 HIS C C 1
ATOM 5435 O O . HIS C 1 92 ? 25.210 -49.269 -39.678 1.00 74.33 92 HIS C O 1
ATOM 5442 N N . GLY C 1 93 ? 25.848 -49.876 -41.755 1.00 75.40 93 GLY C N 1
ATOM 5443 C CA . GLY C 1 93 ? 24.532 -49.681 -42.371 1.00 74.39 93 GLY C CA 1
ATOM 5444 C C . GLY C 1 93 ? 24.077 -48.234 -42.491 1.00 71.50 93 GLY C C 1
ATOM 5445 O O . GLY C 1 93 ? 22.890 -47.978 -42.746 1.00 70.94 93 GLY C O 1
ATOM 5446 N N . ILE C 1 94 ? 25.014 -47.295 -42.329 1.00 69.48 94 ILE C N 1
ATOM 5447 C CA . ILE C 1 94 ? 24.716 -45.853 -42.397 1.00 66.66 94 ILE C CA 1
ATOM 5448 C C . ILE C 1 94 ? 24.557 -45.438 -43.860 1.00 66.46 94 ILE C C 1
ATOM 5449 O O . ILE C 1 94 ? 25.482 -45.617 -44.654 1.00 67.60 94 ILE C O 1
ATOM 5454 N N . GLU C 1 95 ? 23.392 -44.896 -44.212 1.00 65.02 95 GLU C N 1
ATOM 5455 C CA . GLU C 1 95 ? 23.076 -44.598 -45.616 1.00 65.34 95 GLU C CA 1
ATOM 5456 C C . GLU C 1 95 ? 23.254 -43.126 -46.022 1.00 62.99 95 GLU C C 1
ATOM 5457 O O . GLU C 1 95 ? 23.114 -42.795 -47.202 1.00 63.64 95 GLU C O 1
ATOM 5463 N N . GLY C 1 96 ? 23.527 -42.247 -45.056 1.00 60.12 96 GLY C N 1
ATOM 5464 C CA . GLY C 1 96 ? 23.807 -40.839 -45.333 1.00 57.64 96 GLY C CA 1
ATOM 5465 C C . GLY C 1 96 ? 24.465 -40.214 -44.110 1.00 55.37 96 GLY C C 1
ATOM 5466 O O . GLY C 1 96 ? 24.272 -40.688 -43.008 1.00 54.42 96 GLY C O 1
ATOM 5467 N N . LEU C 1 97 ? 25.238 -39.149 -44.308 1.00 53.70 97 LEU C N 1
ATOM 5468 C CA . LEU C 1 97 ? 26.001 -38.524 -43.234 1.00 51.84 97 LEU C CA 1
ATOM 5469 C C . LEU C 1 97 ? 25.765 -37.024 -43.125 1.00 49.95 97 LEU C C 1
ATOM 5470 O O . LEU C 1 97 ? 25.838 -36.305 -44.111 1.00 49.54 97 LEU C O 1
ATOM 5475 N N . VAL C 1 98 ? 25.529 -36.550 -41.901 1.00 48.48 98 VAL C N 1
ATOM 5476 C CA . VAL C 1 98 ? 25.494 -35.134 -41.639 1.00 46.45 98 VAL C CA 1
ATOM 5477 C C . VAL C 1 98 ? 26.838 -34.778 -41.034 1.00 46.58 98 VAL C C 1
ATOM 5478 O O . VAL C 1 98 ? 27.272 -35.364 -40.039 1.00 46.58 98 VAL C O 1
ATOM 5482 N N . VAL C 1 99 ? 27.502 -33.824 -41.666 1.00 46.70 99 VAL C N 1
ATOM 5483 C CA . VAL C 1 99 ? 28.819 -33.376 -41.264 1.00 47.29 99 VAL C CA 1
ATOM 5484 C C . VAL C 1 99 ? 28.615 -31.962 -40.742 1.00 45.62 99 VAL C C 1
ATOM 5485 O O . VAL C 1 99 ? 28.009 -31.160 -41.430 1.00 45.04 99 VAL C O 1
ATOM 5489 N N . ILE C 1 100 ? 29.092 -31.676 -39.529 1.00 45.49 100 ILE C N 1
ATOM 5490 C CA . ILE C 1 100 ? 28.953 -30.353 -38.896 1.00 44.40 100 ILE C CA 1
ATOM 5491 C C . ILE C 1 100 ? 30.317 -29.712 -38.623 1.00 45.90 100 ILE C C 1
ATOM 5492 O O . ILE C 1 100 ? 31.090 -30.214 -37.806 1.00 46.70 100 ILE C O 1
ATOM 5497 N N . GLY C 1 101 ? 30.621 -28.595 -39.277 1.00 47.13 101 GLY C N 1
ATOM 5498 C CA . GLY C 1 101 ? 31.923 -27.972 -39.072 1.00 48.63 101 GLY C CA 1
ATOM 5499 C C . GLY C 1 101 ? 32.281 -26.877 -40.035 1.00 50.17 101 GLY C C 1
ATOM 5500 O O . GLY C 1 101 ? 31.409 -26.219 -40.582 1.00 49.48 101 GLY C O 1
ATOM 5501 N N . GLY C 1 102 ? 33.582 -26.711 -40.262 1.00 53.18 102 GLY C N 1
ATOM 5502 C CA . GLY C 1 102 ? 34.110 -25.621 -41.074 1.00 55.09 102 GLY C CA 1
ATOM 5503 C C . GLY C 1 102 ? 34.414 -25.982 -42.513 1.00 57.69 102 GLY C C 1
ATOM 5504 O O . GLY C 1 102 ? 33.915 -26.980 -43.027 1.00 58.00 102 GLY C O 1
ATOM 5505 N N . ASP C 1 103 ? 35.233 -25.140 -43.153 1.00 60.31 103 ASP C N 1
ATOM 5506 C CA . ASP C 1 103 ? 35.654 -25.296 -44.560 1.00 62.70 103 ASP C CA 1
ATOM 5507 C C . ASP C 1 103 ? 36.178 -26.697 -44.835 1.00 63.52 103 ASP C C 1
ATOM 5508 O O . ASP C 1 103 ? 35.841 -27.306 -45.854 1.00 64.49 103 ASP C O 1
ATOM 5513 N N . GLY C 1 104 ? 36.993 -27.207 -43.916 1.00 63.33 104 GLY C N 1
ATOM 5514 C CA . GLY C 1 104 ? 37.533 -28.559 -44.023 1.00 64.02 104 GLY C CA 1
ATOM 5515 C C . GLY C 1 104 ? 36.492 -29.653 -44.172 1.00 62.44 104 GLY C C 1
ATOM 5516 O O . GLY C 1 104 ? 36.569 -30.471 -45.092 1.00 64.24 104 GLY C O 1
ATOM 5517 N N . SER C 1 105 ? 35.528 -29.675 -43.256 1.00 59.61 105 SER C N 1
ATOM 5518 C CA . SER C 1 105 ? 34.476 -30.692 -43.229 1.00 57.92 105 SER C CA 1
ATOM 5519 C C . SER C 1 105 ? 33.643 -30.746 -44.531 1.00 57.49 105 SER C C 1
ATOM 5520 O O . SER C 1 105 ? 33.167 -31.813 -44.929 1.00 57.60 105 SER C O 1
ATOM 5523 N N . TYR C 1 106 ? 33.485 -29.600 -45.194 1.00 56.79 106 TYR C N 1
ATOM 5524 C CA . TYR C 1 106 ? 32.712 -29.519 -46.446 1.00 56.68 106 TYR C CA 1
ATOM 5525 C C . TYR C 1 106 ? 33.418 -30.212 -47.639 1.00 59.31 106 TYR C C 1
ATOM 5526 O O . TYR C 1 106 ? 32.761 -30.757 -48.537 1.00 59.20 106 TYR C O 1
ATOM 5535 N N . GLN C 1 107 ? 34.752 -30.194 -47.629 1.00 61.25 107 GLN C N 1
ATOM 5536 C CA . GLN C 1 107 ? 35.548 -30.799 -48.695 1.00 64.11 107 GLN C CA 1
ATOM 5537 C C . GLN C 1 107 ? 35.364 -32.318 -48.633 1.00 64.63 107 GLN C C 1
ATOM 5538 O O . GLN C 1 107 ? 35.219 -32.981 -49.663 1.00 65.80 107 GLN C O 1
ATOM 5544 N N . GLY C 1 108 ? 35.352 -32.857 -47.414 1.00 63.87 108 GLY C N 1
ATOM 5545 C CA . GLY C 1 108 ? 35.082 -34.273 -47.200 1.00 64.12 108 GLY C CA 1
ATOM 5546 C C . GLY C 1 108 ? 33.680 -34.672 -47.629 1.00 63.13 108 GLY C C 1
ATOM 5547 O O . GLY C 1 108 ? 33.478 -35.769 -48.157 1.00 63.54 108 GLY C O 1
ATOM 5548 N N . ALA C 1 109 ? 32.715 -33.785 -47.396 1.00 61.50 109 ALA C N 1
ATOM 5549 C CA . ALA C 1 109 ? 31.330 -33.996 -47.827 1.00 61.16 109 ALA C CA 1
ATOM 5550 C C . ALA C 1 109 ? 31.225 -33.971 -49.353 1.00 63.14 109 ALA C C 1
ATOM 5551 O O . ALA C 1 109 ? 30.490 -34.764 -49.951 1.00 63.51 109 ALA C O 1
ATOM 5553 N N . LYS C 1 110 ? 31.962 -33.048 -49.966 1.00 64.94 110 LYS C N 1
ATOM 5554 C CA . LYS C 1 110 ? 32.089 -32.961 -51.415 1.00 67.22 110 LYS C CA 1
ATOM 5555 C C . LYS C 1 110 ? 32.655 -34.272 -51.957 1.00 69.62 110 LYS C C 1
ATOM 5556 O O . LYS C 1 110 ? 32.071 -34.893 -52.856 1.00 70.48 110 LYS C O 1
ATOM 5562 N N . LYS C 1 111 ? 33.776 -34.704 -51.385 1.00 70.77 111 LYS C N 1
ATOM 5563 C CA . LYS C 1 111 ? 34.464 -35.908 -51.858 1.00 73.23 111 LYS C CA 1
ATOM 5564 C C . LYS C 1 111 ? 33.638 -37.186 -51.695 1.00 73.00 111 LYS C C 1
ATOM 5565 O O . LYS C 1 111 ? 33.640 -38.025 -52.585 1.00 74.65 111 LYS C O 1
ATOM 5571 N N . LEU C 1 112 ? 32.928 -37.324 -50.579 1.00 71.38 112 LEU C N 1
ATOM 5572 C CA . LEU C 1 112 ? 32.006 -38.454 -50.372 1.00 71.34 112 LEU C CA 1
ATOM 5573 C C . LEU C 1 112 ? 30.860 -38.430 -51.390 1.00 71.72 112 LEU C C 1
ATOM 5574 O O . LEU C 1 112 ? 30.436 -39.470 -51.894 1.00 72.83 112 LEU C O 1
ATOM 5579 N N . THR C 1 113 ? 30.365 -37.231 -51.676 1.00 70.84 113 THR C N 1
ATOM 5580 C CA . THR C 1 113 ? 29.314 -37.046 -52.660 1.00 71.23 113 THR C CA 1
ATOM 5581 C C . THR C 1 113 ? 29.857 -37.343 -54.061 1.00 73.68 113 THR C C 1
ATOM 5582 O O . THR C 1 113 ? 29.166 -37.951 -54.878 1.00 74.58 113 THR C O 1
ATOM 5586 N N . GLU C 1 114 ? 31.101 -36.944 -54.328 1.00 74.76 114 GLU C N 1
ATOM 5587 C CA . GLU C 1 114 ? 31.780 -37.348 -55.566 1.00 77.26 114 GLU C CA 1
ATOM 5588 C C . GLU C 1 114 ? 31.880 -38.879 -55.664 1.00 78.22 114 GLU C C 1
ATOM 5589 O O . GLU C 1 114 ? 31.688 -39.425 -56.741 1.00 80.03 114 GLU C O 1
ATOM 5595 N N . HIS C 1 115 ? 32.146 -39.560 -54.544 1.00 77.06 115 HIS C N 1
ATOM 5596 C CA . HIS C 1 115 ? 32.130 -41.036 -54.480 1.00 77.96 115 HIS C CA 1
ATOM 5597 C C . HIS C 1 115 ? 30.722 -41.631 -54.253 1.00 76.80 115 HIS C C 1
ATOM 5598 O O . HIS C 1 115 ? 30.590 -42.728 -53.708 1.00 76.94 115 HIS C O 1
ATOM 5605 N N . GLY C 1 116 ? 29.674 -40.907 -54.638 1.00 75.65 116 GLY C N 1
ATOM 5606 C CA . GLY C 1 116 ? 28.308 -41.435 -54.615 1.00 74.85 116 GLY C CA 1
ATOM 5607 C C . GLY C 1 116 ? 27.655 -41.671 -53.260 1.00 72.77 116 GLY C C 1
ATOM 5608 O O . GLY C 1 116 ? 26.622 -42.339 -53.201 1.00 72.85 116 GLY C O 1
ATOM 5609 N N . PHE C 1 117 ? 28.237 -41.134 -52.177 1.00 70.86 117 PHE C N 1
ATOM 5610 C CA . PHE C 1 117 ? 27.688 -41.312 -50.812 1.00 68.35 117 PHE C CA 1
ATOM 5611 C C . PHE C 1 117 ? 26.971 -40.036 -50.311 1.00 65.54 117 PHE C C 1
ATOM 5612 O O . PHE C 1 117 ? 27.603 -38.982 -50.220 1.00 64.60 117 PHE C O 1
ATOM 5620 N N . PRO C 1 118 ? 25.654 -40.134 -49.983 1.00 63.61 118 PRO C N 1
ATOM 5621 C CA . PRO C 1 118 ? 24.853 -38.963 -49.606 1.00 61.11 118 PRO C CA 1
ATOM 5622 C C . PRO C 1 118 ? 25.351 -38.292 -48.340 1.00 58.87 118 PRO C C 1
ATOM 5623 O O . PRO C 1 118 ? 25.506 -38.936 -47.303 1.00 58.16 118 PRO C O 1
ATOM 5627 N N . CYS C 1 119 ? 25.590 -36.996 -48.437 1.00 57.29 119 CYS C N 1
ATOM 5628 C CA . CYS C 1 119 ? 26.184 -36.273 -47.355 1.00 55.40 119 CYS C CA 1
ATOM 5629 C C . CYS C 1 119 ? 25.798 -34.794 -47.443 1.00 52.76 119 CYS C C 1
ATOM 5630 O O . CYS C 1 119 ? 25.845 -34.203 -48.515 1.00 53.13 119 CYS C O 1
ATOM 5633 N N . VAL C 1 120 ? 25.383 -34.223 -46.313 1.00 50.30 120 VAL C N 1
ATOM 5634 C CA . VAL C 1 120 ? 25.025 -32.805 -46.215 1.00 48.00 120 VAL C CA 1
ATOM 5635 C C . VAL C 1 120 ? 25.891 -32.096 -45.166 1.00 46.79 120 VAL C C 1
ATOM 5636 O O . VAL C 1 120 ? 26.097 -32.611 -44.058 1.00 46.76 120 VAL C O 1
ATOM 5640 N N . GLY C 1 121 ? 26.413 -30.927 -45.519 1.00 45.65 121 GLY C N 1
ATOM 5641 C CA . GLY C 1 121 ? 27.241 -30.151 -44.594 1.00 44.69 121 GLY C CA 1
ATOM 5642 C C . GLY C 1 121 ? 26.427 -29.146 -43.803 1.00 42.06 121 GLY C C 1
ATOM 5643 O O . GLY C 1 121 ? 25.534 -28.509 -44.355 1.00 41.25 121 GLY C O 1
ATOM 5644 N N . VAL C 1 122 ? 26.739 -29.015 -42.513 1.00 40.86 122 VAL C N 1
ATOM 5645 C CA . VAL C 1 122 ? 26.141 -27.986 -41.621 1.00 38.74 122 VAL C CA 1
ATOM 5646 C C . VAL C 1 122 ? 27.220 -27.002 -41.104 1.00 38.33 122 VAL C C 1
ATOM 5647 O O . VAL C 1 122 ? 28.230 -27.431 -40.581 1.00 38.19 122 VAL C O 1
ATOM 5651 N N . PRO C 1 123 ? 27.017 -25.668 -41.285 1.00 38.19 123 PRO C N 1
ATOM 5652 C CA . PRO C 1 123 ? 28.098 -24.703 -40.957 1.00 38.13 123 PRO C CA 1
ATOM 5653 C C . PRO C 1 123 ? 28.297 -24.487 -39.456 1.00 36.86 123 PRO C C 1
ATOM 5654 O O . PRO C 1 123 ? 27.504 -23.787 -38.806 1.00 35.60 123 PRO C O 1
ATOM 5658 N N . GLY C 1 124 ? 29.353 -25.105 -38.929 1.00 36.97 124 GLY C N 1
ATOM 5659 C CA . GLY C 1 124 ? 29.708 -25.026 -37.515 1.00 35.82 124 GLY C CA 1
ATOM 5660 C C . GLY C 1 124 ? 31.079 -24.415 -37.311 1.00 35.94 124 GLY C C 1
ATOM 5661 O O . GLY C 1 124 ? 32.059 -25.106 -37.291 1.00 36.43 124 GLY C O 1
ATOM 5662 N N . THR C 1 125 ? 31.151 -23.102 -37.152 1.00 35.15 125 THR C N 1
ATOM 5663 C CA . THR C 1 125 ? 32.426 -22.459 -36.906 1.00 36.09 125 THR C CA 1
ATOM 5664 C C . THR C 1 125 ? 32.165 -21.070 -36.346 1.00 35.58 125 THR C C 1
ATOM 5665 O O . THR C 1 125 ? 31.137 -20.507 -36.633 1.00 33.51 125 THR C O 1
ATOM 5669 N N . ILE C 1 126 ? 33.099 -20.548 -35.559 1.00 36.35 126 ILE C N 1
ATOM 5670 C CA . ILE C 1 126 ? 32.971 -19.223 -34.962 1.00 36.17 126 ILE C CA 1
ATOM 5671 C C . ILE C 1 126 ? 33.343 -18.112 -35.913 1.00 37.71 126 ILE C C 1
ATOM 5672 O O . ILE C 1 126 ? 32.924 -16.989 -35.704 1.00 36.86 126 ILE C O 1
ATOM 5677 N N . ASP C 1 127 ? 34.115 -18.387 -36.961 1.00 40.67 127 ASP C N 1
ATOM 5678 C CA . ASP C 1 127 ? 34.628 -17.272 -37.810 1.00 42.91 127 ASP C CA 1
ATOM 5679 C C . ASP C 1 127 ? 33.721 -16.738 -38.956 1.00 42.38 127 ASP C C 1
ATOM 5680 O O . ASP C 1 127 ? 34.070 -15.769 -39.638 1.00 42.98 127 ASP C O 1
ATOM 5685 N N . ASN C 1 128 ? 32.567 -17.364 -39.142 1.00 41.39 128 ASN C N 1
ATOM 5686 C CA . ASN C 1 128 ? 31.548 -16.897 -40.086 1.00 41.24 128 ASN C CA 1
ATOM 5687 C C . ASN C 1 128 ? 31.903 -17.087 -41.561 1.00 43.24 128 ASN C C 1
ATOM 5688 O O . ASN C 1 128 ? 31.137 -16.653 -42.429 1.00 43.87 128 ASN C O 1
ATOM 5693 N N . ASP C 1 129 ? 33.022 -17.744 -41.855 1.00 45.13 129 ASP C N 1
ATOM 5694 C CA A ASP C 1 129 ? 33.410 -17.893 -43.261 0.50 47.10 129 ASP C CA 1
ATOM 5695 C CA B ASP C 1 129 ? 33.490 -17.918 -43.228 0.50 46.91 129 ASP C CA 1
ATOM 5696 C C . ASP C 1 129 ? 33.221 -19.321 -43.749 1.00 47.24 129 ASP C C 1
ATOM 5697 O O . ASP C 1 129 ? 34.162 -20.114 -43.936 1.00 48.67 129 ASP C O 1
ATOM 5706 N N . ILE C 1 130 ? 31.945 -19.627 -43.948 1.00 45.80 130 ILE C N 1
ATOM 5707 C CA . ILE C 1 130 ? 31.522 -20.832 -44.642 1.00 46.04 130 ILE C CA 1
ATOM 5708 C C . ILE C 1 130 ? 30.522 -20.289 -45.657 1.00 45.67 130 ILE C C 1
ATOM 5709 O O . ILE C 1 130 ? 29.681 -19.462 -45.305 1.00 43.91 130 ILE C O 1
ATOM 5714 N N . PRO C 1 131 ? 30.676 -20.665 -46.936 1.00 46.73 131 PRO C N 1
ATOM 5715 C CA . PRO C 1 131 ? 29.720 -20.209 -47.939 1.00 46.72 131 PRO C CA 1
ATOM 5716 C C . PRO C 1 131 ? 28.351 -20.860 -47.823 1.00 45.38 131 PRO C C 1
ATOM 5717 O O . PRO C 1 131 ? 28.184 -21.885 -47.137 1.00 44.83 131 PRO C O 1
ATOM 5721 N N . GLY C 1 132 ? 27.378 -20.250 -48.501 1.00 44.36 132 GLY C N 1
ATOM 5722 C CA . GLY C 1 132 ? 26.002 -20.734 -48.485 1.00 42.70 132 GLY C CA 1
ATOM 5723 C C . GLY C 1 132 ? 25.235 -20.322 -47.256 1.00 40.39 132 GLY C C 1
ATOM 5724 O O . GLY C 1 132 ? 24.130 -20.803 -47.035 1.00 39.90 132 GLY C O 1
ATOM 5725 N N . THR C 1 133 ? 25.798 -19.394 -46.470 1.00 39.11 133 THR C N 1
ATOM 5726 C CA . THR C 1 133 ? 25.173 -18.961 -45.212 1.00 36.79 133 THR C CA 1
ATOM 5727 C C . THR C 1 133 ? 25.619 -17.546 -44.817 1.00 36.29 133 THR C C 1
ATOM 5728 O O . THR C 1 133 ? 26.798 -17.202 -44.934 1.00 36.72 133 THR C O 1
ATOM 5732 N N . ASP C 1 134 ? 24.678 -16.707 -44.390 1.00 35.78 134 ASP C N 1
ATOM 5733 C CA . ASP C 1 134 ? 25.048 -15.414 -43.809 1.00 34.61 134 ASP C CA 1
ATOM 5734 C C . ASP C 1 134 ? 25.779 -15.595 -42.485 1.00 33.89 134 ASP C C 1
ATOM 5735 O O . ASP C 1 134 ? 26.691 -14.833 -42.170 1.00 33.90 134 ASP C O 1
ATOM 5740 N N . PHE C 1 135 ? 25.337 -16.572 -41.697 1.00 33.54 135 PHE C N 1
ATOM 5741 C CA . PHE C 1 135 ? 25.851 -16.820 -40.345 1.00 33.50 135 PHE C CA 1
ATOM 5742 C C . PHE C 1 135 ? 26.181 -18.301 -40.143 1.00 33.75 135 PHE C C 1
ATOM 5743 O O . PHE C 1 135 ? 25.444 -19.176 -40.609 1.00 33.72 135 PHE C O 1
ATOM 5751 N N . THR C 1 136 ? 27.325 -18.568 -39.503 1.00 34.00 136 THR C N 1
ATOM 5752 C CA . THR C 1 136 ? 27.678 -19.908 -39.085 1.00 33.74 136 THR C CA 1
ATOM 5753 C C . THR C 1 136 ? 27.273 -20.132 -37.630 1.00 33.17 136 THR C C 1
ATOM 5754 O O . THR C 1 136 ? 27.131 -19.177 -36.862 1.00 31.62 136 THR C O 1
ATOM 5758 N N . ILE C 1 137 ? 27.052 -21.401 -37.272 1.00 32.89 137 ILE C N 1
ATOM 5759 C CA . ILE C 1 137 ? 26.734 -21.767 -35.913 1.00 32.40 137 ILE C CA 1
ATOM 5760 C C . ILE C 1 137 ? 27.992 -21.603 -35.062 1.00 33.27 137 ILE C C 1
ATOM 5761 O O . ILE C 1 137 ? 28.962 -22.342 -35.239 1.00 33.32 137 ILE C O 1
ATOM 5766 N N . GLY C 1 138 ? 27.947 -20.641 -34.144 1.00 32.39 138 GLY C N 1
ATOM 5767 C CA . GLY C 1 138 ? 29.070 -20.332 -33.258 1.00 33.26 138 GLY C CA 1
ATOM 5768 C C . GLY C 1 138 ? 29.462 -18.867 -33.292 1.00 33.07 138 GLY C C 1
ATOM 5769 O O . GLY C 1 138 ? 30.016 -18.356 -32.336 1.00 33.05 138 GLY C O 1
ATOM 5770 N N . PHE C 1 139 ? 29.178 -18.203 -34.409 1.00 33.09 139 PHE C N 1
ATOM 5771 C CA . PHE C 1 139 ? 29.621 -16.835 -34.656 1.00 32.90 139 PHE C CA 1
ATOM 5772 C C . PHE C 1 139 ? 29.056 -15.904 -33.608 1.00 31.82 139 PHE C C 1
ATOM 5773 O O . PHE C 1 139 ? 29.828 -15.156 -32.982 1.00 31.53 139 PHE C O 1
ATOM 5781 N N . ASP C 1 140 ? 27.729 -15.958 -33.409 1.00 30.69 140 ASP C N 1
ATOM 5782 C CA . ASP C 1 140 ? 27.036 -15.110 -32.418 1.00 29.90 140 ASP C CA 1
ATOM 5783 C C . ASP C 1 140 ? 27.637 -15.280 -31.027 1.00 29.24 140 ASP C C 1
ATOM 5784 O O . ASP C 1 140 ? 27.857 -14.294 -30.319 1.00 29.39 140 ASP C O 1
ATOM 5789 N N . THR C 1 141 ? 27.873 -16.520 -30.606 1.00 28.35 141 THR C N 1
ATOM 5790 C CA . THR C 1 141 ? 28.422 -16.747 -29.278 1.00 27.85 141 THR C CA 1
ATOM 5791 C C . THR C 1 141 ? 29.835 -16.116 -29.172 1.00 28.70 141 THR C C 1
ATOM 5792 O O . THR C 1 141 ? 30.129 -15.377 -28.227 1.00 28.55 141 THR C O 1
ATOM 5796 N N . ALA C 1 142 ? 30.702 -16.412 -30.141 1.00 29.06 142 ALA C N 1
ATOM 5797 C CA . ALA C 1 142 ? 32.035 -15.821 -30.159 1.00 29.85 142 ALA C CA 1
ATOM 5798 C C . ALA C 1 142 ? 32.001 -14.283 -30.025 1.00 29.09 142 ALA C C 1
ATOM 5799 O O . ALA C 1 142 ? 32.871 -13.734 -29.350 1.00 30.13 142 ALA C O 1
ATOM 5801 N N . LEU C 1 143 ? 31.046 -13.603 -30.673 1.00 28.10 143 LEU C N 1
ATOM 5802 C CA . LEU C 1 143 ? 30.934 -12.138 -30.584 1.00 28.31 143 LEU C CA 1
ATOM 5803 C C . LEU C 1 143 ? 30.602 -11.697 -29.180 1.00 28.10 143 LEU C C 1
ATOM 5804 O O . LEU C 1 143 ? 31.029 -10.615 -28.721 1.00 28.90 143 LEU C O 1
ATOM 5809 N N . ASN C 1 144 ? 29.797 -12.500 -28.482 1.00 28.05 144 ASN C N 1
ATOM 5810 C CA . ASN C 1 144 ? 29.428 -12.150 -27.125 1.00 27.73 144 ASN C CA 1
ATOM 5811 C C . ASN C 1 144 ? 30.552 -12.454 -26.153 1.00 29.06 144 ASN C C 1
ATOM 5812 O O . ASN C 1 144 ? 30.709 -11.764 -25.156 1.00 28.78 144 ASN C O 1
ATOM 5817 N N . THR C 1 145 ? 31.350 -13.465 -26.463 1.00 29.84 145 THR C N 1
ATOM 5818 C CA . THR C 1 145 ? 32.600 -13.696 -25.735 1.00 30.59 145 THR C CA 1
ATOM 5819 C C . THR C 1 145 ? 33.560 -12.507 -25.872 1.00 31.91 145 THR C C 1
ATOM 5820 O O . THR C 1 145 ? 34.124 -12.029 -24.874 1.00 33.09 145 THR C O 1
ATOM 5824 N N . VAL C 1 146 ? 33.723 -12.008 -27.093 1.00 31.95 146 VAL C N 1
ATOM 5825 C CA . VAL C 1 146 ? 34.586 -10.864 -27.344 1.00 32.32 146 VAL C CA 1
ATOM 5826 C C . VAL C 1 146 ? 34.091 -9.620 -26.611 1.00 31.85 146 VAL C C 1
ATOM 5827 O O . VAL C 1 146 ? 34.882 -8.947 -25.919 1.00 32.34 146 VAL C O 1
ATOM 5831 N N . ILE C 1 147 ? 32.809 -9.283 -26.768 1.00 30.68 147 ILE C N 1
ATOM 5832 C CA . ILE C 1 147 ? 32.311 -8.055 -26.131 1.00 30.68 147 ILE C CA 1
ATOM 5833 C C . ILE C 1 147 ? 32.305 -8.125 -24.583 1.00 31.50 147 ILE C C 1
ATOM 5834 O O . ILE C 1 147 ? 32.337 -7.094 -23.922 1.00 31.85 147 ILE C O 1
ATOM 5839 N N . ASP C 1 148 ? 32.277 -9.323 -23.999 1.00 31.85 148 ASP C N 1
ATOM 5840 C CA A ASP C 1 148 ? 32.415 -9.439 -22.551 0.50 32.09 148 ASP C CA 1
ATOM 5841 C CA B ASP C 1 148 ? 32.446 -9.482 -22.538 0.50 32.17 148 ASP C CA 1
ATOM 5842 C C . ASP C 1 148 ? 33.791 -8.893 -22.113 1.00 32.64 148 ASP C C 1
ATOM 5843 O O . ASP C 1 148 ? 33.883 -8.151 -21.136 1.00 32.46 148 ASP C O 1
ATOM 5852 N N . ALA C 1 149 ? 34.857 -9.218 -22.859 1.00 33.62 149 ALA C N 1
ATOM 5853 C CA . ALA C 1 149 ? 36.190 -8.660 -22.586 1.00 33.95 149 ALA C CA 1
ATOM 5854 C C . ALA C 1 149 ? 36.212 -7.178 -22.854 1.00 33.72 149 ALA C C 1
ATOM 5855 O O . ALA C 1 149 ? 36.809 -6.419 -22.095 1.00 33.70 149 ALA C O 1
ATOM 5857 N N . ILE C 1 150 ? 35.585 -6.749 -23.944 1.00 34.02 150 ILE C N 1
ATOM 5858 C CA . ILE C 1 150 ? 35.602 -5.318 -24.283 1.00 33.93 150 ILE C CA 1
ATOM 5859 C C . ILE C 1 150 ? 34.921 -4.528 -23.194 1.00 33.72 150 ILE C C 1
ATOM 5860 O O . ILE C 1 150 ? 35.441 -3.529 -22.765 1.00 34.42 150 ILE C O 1
ATOM 5865 N N . ASP C 1 151 ? 33.756 -4.986 -22.749 1.00 34.03 151 ASP C N 1
ATOM 5866 C CA . ASP C 1 151 ? 33.009 -4.323 -21.665 1.00 33.65 151 ASP C CA 1
ATOM 5867 C C . ASP C 1 151 ? 33.790 -4.219 -20.351 1.00 34.48 151 ASP C C 1
ATOM 5868 O O . ASP C 1 151 ? 33.742 -3.199 -19.686 1.00 34.86 151 ASP C O 1
ATOM 5873 N N . LYS C 1 152 ? 34.491 -5.285 -19.966 1.00 35.78 152 LYS C N 1
ATOM 5874 C CA . LYS C 1 152 ? 35.357 -5.255 -18.762 1.00 36.13 152 LYS C CA 1
ATOM 5875 C C . LYS C 1 152 ? 36.511 -4.263 -18.898 1.00 37.00 152 LYS C C 1
ATOM 5876 O O . LYS C 1 152 ? 36.855 -3.547 -17.965 1.00 36.82 152 LYS C O 1
ATOM 5882 N N . ILE C 1 153 ? 37.120 -4.221 -20.068 1.00 37.40 153 ILE C N 1
ATOM 5883 C CA . ILE C 1 153 ? 38.201 -3.272 -20.317 1.00 37.82 153 ILE C CA 1
ATOM 5884 C C . ILE C 1 153 ? 37.732 -1.805 -20.174 1.00 37.99 153 ILE C C 1
ATOM 5885 O O . ILE C 1 153 ? 38.486 -0.966 -19.694 1.00 38.67 153 ILE C O 1
ATOM 5890 N N . ARG C 1 154 ? 36.500 -1.507 -20.571 1.00 37.55 154 ARG C N 1
ATOM 5891 C CA . ARG C 1 154 ? 35.898 -0.168 -20.363 1.00 38.64 154 ARG C CA 1
ATOM 5892 C C . ARG C 1 154 ? 35.798 0.288 -18.897 1.00 39.27 154 ARG C C 1
ATOM 5893 O O . ARG C 1 154 ? 35.698 1.487 -18.652 1.00 40.96 154 ARG C O 1
ATOM 5901 N N . ASP C 1 155 ? 35.756 -0.655 -17.944 1.00 38.88 155 ASP C N 1
ATOM 5902 C CA . ASP C 1 155 ? 35.816 -0.347 -16.503 1.00 39.07 155 ASP C CA 1
ATOM 5903 C C . ASP C 1 155 ? 37.206 -0.047 -15.977 1.00 41.15 155 ASP C C 1
ATOM 5904 O O . ASP C 1 155 ? 37.340 0.556 -14.914 1.00 41.65 155 ASP C O 1
ATOM 5909 N N . THR C 1 156 ? 38.231 -0.506 -16.694 1.00 43.04 156 THR C N 1
ATOM 5910 C CA . THR C 1 156 ? 39.610 -0.460 -16.220 1.00 45.22 156 THR C CA 1
ATOM 5911 C C . THR C 1 156 ? 40.383 0.741 -16.750 1.00 47.75 156 THR C C 1
ATOM 5912 O O . THR C 1 156 ? 41.551 0.910 -16.404 1.00 48.73 156 THR C O 1
ATOM 5916 N N . ALA C 1 157 ? 39.753 1.581 -17.572 1.00 49.24 157 ALA C N 1
ATOM 5917 C CA . ALA C 1 157 ? 40.445 2.748 -18.156 1.00 51.75 157 ALA C CA 1
ATOM 5918 C C . ALA C 1 157 ? 40.782 3.823 -17.116 1.00 54.00 157 ALA C C 1
ATOM 5919 O O . ALA C 1 157 ? 40.103 3.949 -16.086 1.00 54.61 157 ALA C O 1
ATOM 5921 N N . THR C 1 158 ? 41.857 4.564 -17.388 1.00 56.61 158 THR C N 1
ATOM 5922 C CA . THR C 1 158 ? 42.306 5.693 -16.573 1.00 58.83 158 THR C CA 1
ATOM 5923 C C . THR C 1 158 ? 42.750 6.801 -17.541 1.00 61.05 158 THR C C 1
ATOM 5924 O O . THR C 1 158 ? 42.814 6.574 -18.751 1.00 61.95 158 THR C O 1
ATOM 5928 N N . SER C 1 159 ? 43.058 7.993 -17.033 1.00 63.04 159 SER C N 1
ATOM 5929 C CA . SER C 1 159 ? 43.422 9.111 -17.920 1.00 64.35 159 SER C CA 1
ATOM 5930 C C . SER C 1 159 ? 44.773 8.840 -18.589 1.00 65.96 159 SER C C 1
ATOM 5931 O O . SER C 1 159 ? 44.973 9.194 -19.754 1.00 66.54 159 SER C O 1
ATOM 5934 N N . HIS C 1 160 ? 45.675 8.184 -17.857 1.00 67.04 160 HIS C N 1
ATOM 5935 C CA . HIS C 1 160 ? 47.003 7.837 -18.372 1.00 68.88 160 HIS C CA 1
ATOM 5936 C C . HIS C 1 160 ? 46.962 6.574 -19.228 1.00 68.67 160 HIS C C 1
ATOM 5937 O O . HIS C 1 160 ? 47.562 6.536 -20.306 1.00 69.68 160 HIS C O 1
ATOM 5939 N N . GLU C 1 161 ? 46.262 5.551 -18.732 1.00 67.60 161 GLU C N 1
ATOM 5940 C CA . GLU C 1 161 ? 46.123 4.250 -19.408 1.00 67.24 161 GLU C CA 1
ATOM 5941 C C . GLU C 1 161 ? 44.735 4.112 -20.083 1.00 64.21 161 GLU C C 1
ATOM 5942 O O . GLU C 1 161 ? 43.806 3.550 -19.513 1.00 63.11 161 GLU C O 1
ATOM 5948 N N . ARG C 1 162 ? 44.605 4.614 -21.310 1.00 62.95 162 ARG C N 1
ATOM 5949 C CA . ARG C 1 162 ? 43.298 4.705 -21.989 1.00 60.65 162 ARG C CA 1
ATOM 5950 C C . ARG C 1 162 ? 43.220 4.068 -23.385 1.00 59.00 162 ARG C C 1
ATOM 5951 O O . ARG C 1 162 ? 42.207 4.207 -24.068 1.00 57.70 162 ARG C O 1
ATOM 5959 N N . THR C 1 163 ? 44.275 3.385 -23.819 1.00 58.86 163 THR C N 1
ATOM 5960 C CA . THR C 1 163 ? 44.301 2.811 -25.155 1.00 57.79 163 THR C CA 1
ATOM 5961 C C . THR C 1 163 ? 44.470 1.299 -25.059 1.00 57.08 163 THR C C 1
ATOM 5962 O O . THR C 1 163 ? 45.372 0.812 -24.385 1.00 57.32 163 THR C O 1
ATOM 5966 N N . TYR C 1 164 ? 43.569 0.569 -25.720 1.00 55.48 164 TYR C N 1
ATOM 5967 C CA . TYR C 1 164 ? 43.488 -0.889 -25.627 1.00 54.84 164 TYR C CA 1
ATOM 5968 C C . TYR C 1 164 ? 43.391 -1.516 -26.999 1.00 54.19 164 TYR C C 1
ATOM 5969 O O . TYR C 1 164 ? 42.676 -1.022 -27.855 1.00 53.20 164 TYR C O 1
ATOM 5978 N N . VAL C 1 165 ? 44.120 -2.611 -27.186 1.00 54.34 165 VAL C N 1
ATOM 5979 C CA . VAL C 1 165 ? 44.104 -3.385 -28.414 1.00 53.99 165 VAL C CA 1
ATOM 5980 C C . VAL C 1 165 ? 43.632 -4.768 -28.011 1.00 53.04 165 VAL C C 1
ATOM 5981 O O . VAL C 1 165 ? 44.130 -5.319 -27.030 1.00 53.45 165 VAL C O 1
ATOM 5985 N N . ILE C 1 166 ? 42.644 -5.306 -28.730 1.00 51.42 166 ILE C N 1
ATOM 5986 C CA . ILE C 1 166 ? 42.181 -6.666 -28.489 1.00 50.50 166 ILE C CA 1
ATOM 5987 C C . ILE C 1 166 ? 42.288 -7.496 -29.763 1.00 50.79 166 ILE C C 1
ATOM 5988 O O . ILE C 1 166 ? 41.758 -7.123 -30.813 1.00 50.26 166 ILE C O 1
ATOM 5993 N N . GLU C 1 167 ? 42.985 -8.623 -29.651 1.00 51.52 167 GLU C N 1
ATOM 5994 C CA . GLU C 1 167 ? 43.182 -9.516 -30.774 1.00 51.97 167 GLU C CA 1
ATOM 5995 C C . GLU C 1 167 ? 42.165 -10.653 -30.740 1.00 50.46 167 GLU C C 1
ATOM 5996 O O . GLU C 1 167 ? 42.150 -11.472 -29.809 1.00 49.71 167 GLU C O 1
ATOM 6002 N N . VAL C 1 168 ? 41.355 -10.712 -31.794 1.00 48.95 168 VAL C N 1
ATOM 6003 C CA . VAL C 1 168 ? 40.242 -11.650 -31.880 1.00 47.53 168 VAL C CA 1
ATOM 6004 C C . VAL C 1 168 ? 40.532 -12.721 -32.923 1.00 48.90 168 VAL C C 1
ATOM 6005 O O . VAL C 1 168 ? 41.461 -12.592 -33.706 1.00 49.40 168 VAL C O 1
ATOM 6009 N N . MET C 1 169 ? 39.743 -13.787 -32.915 1.00 48.97 169 MET C N 1
ATOM 6010 C CA . MET C 1 169 ? 39.961 -14.884 -33.844 1.00 51.04 169 MET C CA 1
ATOM 6011 C C . MET C 1 169 ? 39.358 -14.558 -35.207 1.00 51.38 169 MET C C 1
ATOM 6012 O O . MET C 1 169 ? 38.808 -13.480 -35.414 1.00 51.32 169 MET C O 1
ATOM 6017 N N . GLY C 1 170 ? 39.548 -15.471 -36.151 1.00 53.50 170 GLY C N 1
ATOM 6018 C CA . GLY C 1 170 ? 39.168 -15.297 -37.556 1.00 54.36 170 GLY C CA 1
ATOM 6019 C C . GLY C 1 170 ? 40.384 -15.467 -38.460 1.00 56.83 170 GLY C C 1
ATOM 6020 O O . GLY C 1 170 ? 41.089 -14.460 -38.733 1.00 58.55 170 GLY C O 1
ATOM 6021 N N . ARG C 1 171 ? 40.637 -16.714 -38.918 1.00 57.33 171 ARG C N 1
ATOM 6022 C CA . ARG C 1 171 ? 41.761 -17.029 -39.858 1.00 59.22 171 ARG C CA 1
ATOM 6023 C C . ARG C 1 171 ? 41.943 -15.799 -40.765 1.00 59.04 171 ARG C C 1
ATOM 6024 O O . ARG C 1 171 ? 43.039 -15.257 -40.851 1.00 61.03 171 ARG C O 1
ATOM 6026 N N . HIS C 1 172 ? 40.941 -15.454 -41.566 1.00 57.64 172 HIS C N 1
ATOM 6027 C CA . HIS C 1 172 ? 41.059 -15.118 -43.004 1.00 57.81 172 HIS C CA 1
ATOM 6028 C C . HIS C 1 172 ? 39.867 -14.156 -43.159 1.00 55.47 172 HIS C C 1
ATOM 6029 O O . HIS C 1 172 ? 39.776 -13.414 -44.125 1.00 56.05 172 HIS C O 1
ATOM 6036 N N . ALA C 1 173 ? 38.953 -14.172 -42.178 1.00 52.64 173 ALA C N 1
ATOM 6037 C CA . ALA C 1 173 ? 37.720 -13.418 -42.218 1.00 50.25 173 ALA C CA 1
ATOM 6038 C C . ALA C 1 173 ? 37.712 -12.390 -41.087 1.00 48.37 173 ALA C C 1
ATOM 6039 O O . ALA C 1 173 ? 38.128 -12.671 -39.971 1.00 47.99 173 ALA C O 1
ATOM 6041 N N . GLY C 1 174 ? 37.220 -11.199 -41.399 1.00 47.19 174 GLY C N 1
ATOM 6042 C CA . GLY C 1 174 ? 37.159 -10.105 -40.460 1.00 46.12 174 GLY C CA 1
ATOM 6043 C C . GLY C 1 174 ? 35.820 -9.967 -39.753 1.00 43.29 174 GLY C C 1
ATOM 6044 O O . GLY C 1 174 ? 35.621 -8.994 -39.057 1.00 42.65 174 GLY C O 1
ATOM 6045 N N . ASP C 1 175 ? 34.929 -10.944 -39.918 1.00 42.31 175 ASP C N 1
ATOM 6046 C CA . ASP C 1 175 ? 33.563 -10.899 -39.336 1.00 40.86 175 ASP C CA 1
ATOM 6047 C C . ASP C 1 175 ? 33.527 -10.736 -37.820 1.00 39.46 175 ASP C C 1
ATOM 6048 O O . ASP C 1 175 ? 32.802 -9.891 -37.306 1.00 37.77 175 ASP C O 1
ATOM 6053 N N . ILE C 1 176 ? 34.288 -11.570 -37.105 1.00 39.55 176 ILE C N 1
ATOM 6054 C CA . ILE C 1 176 ? 34.360 -11.462 -35.638 1.00 37.98 176 ILE C CA 1
ATOM 6055 C C . ILE C 1 176 ? 34.807 -10.057 -35.223 1.00 37.61 176 ILE C C 1
ATOM 6056 O O . ILE C 1 176 ? 34.199 -9.419 -34.371 1.00 36.15 176 ILE C O 1
ATOM 6061 N N . ALA C 1 177 ? 35.848 -9.569 -35.873 1.00 38.99 177 ALA C N 1
ATOM 6062 C CA . ALA C 1 177 ? 36.432 -8.260 -35.573 1.00 39.24 177 ALA C CA 1
ATOM 6063 C C . ALA C 1 177 ? 35.457 -7.117 -35.860 1.00 38.61 177 ALA C C 1
ATOM 6064 O O . ALA C 1 177 ? 35.276 -6.196 -35.047 1.00 37.85 177 ALA C O 1
ATOM 6066 N N . LEU C 1 178 ? 34.844 -7.172 -37.035 1.00 38.99 178 LEU C N 1
ATOM 6067 C CA . LEU C 1 178 ? 33.953 -6.106 -37.476 1.00 38.78 178 LEU C CA 1
ATOM 6068 C C . LEU C 1 178 ? 32.735 -6.021 -36.579 1.00 38.07 178 LEU C C 1
ATOM 6069 O O . LEU C 1 178 ? 32.359 -4.950 -36.112 1.00 38.02 178 LEU C O 1
ATOM 6074 N N . TRP C 1 179 ? 32.097 -7.155 -36.386 1.00 38.07 179 TRP C N 1
ATOM 6075 C CA . TRP C 1 179 ? 30.847 -7.202 -35.634 1.00 37.71 179 TRP C CA 1
ATOM 6076 C C . TRP C 1 179 ? 31.079 -6.950 -34.162 1.00 37.15 179 TRP C C 1
ATOM 6077 O O . TRP C 1 179 ? 30.392 -6.121 -33.564 1.00 37.67 179 TRP C O 1
ATOM 6088 N N . SER C 1 180 ? 32.052 -7.637 -33.573 1.00 37.64 180 SER C N 1
ATOM 6089 C CA . SER C 1 180 ? 32.420 -7.375 -32.175 1.00 37.51 180 SER C CA 1
ATOM 6090 C C . SER C 1 180 ? 32.906 -5.922 -31.982 1.00 37.48 180 SER C C 1
ATOM 6091 O O . SER C 1 180 ? 32.710 -5.337 -30.937 1.00 38.15 180 SER C O 1
ATOM 6094 N N . GLY C 1 181 ? 33.541 -5.366 -33.006 1.00 37.82 181 GLY C N 1
ATOM 6095 C CA . GLY C 1 181 ? 34.071 -4.004 -32.984 1.00 37.75 181 GLY C CA 1
ATOM 6096 C C . GLY C 1 181 ? 32.977 -2.964 -32.970 1.00 36.64 181 GLY C C 1
ATOM 6097 O O . GLY C 1 181 ? 33.020 -2.003 -32.193 1.00 37.04 181 GLY C O 1
ATOM 6098 N N . LEU C 1 182 ? 31.986 -3.161 -33.831 1.00 35.74 182 LEU C N 1
ATOM 6099 C CA . LEU C 1 182 ? 30.799 -2.324 -33.853 1.00 35.03 182 LEU C CA 1
ATOM 6100 C C . LEU C 1 182 ? 30.031 -2.417 -32.529 1.00 33.92 182 LEU C C 1
ATOM 6101 O O . LEU C 1 182 ? 29.671 -1.406 -31.934 1.00 33.29 182 LEU C O 1
ATOM 6106 N N . ALA C 1 183 ? 29.787 -3.641 -32.084 1.00 33.71 183 ALA C N 1
ATOM 6107 C CA . ALA C 1 183 ? 29.014 -3.903 -30.873 1.00 32.83 183 ALA C CA 1
ATOM 6108 C C . ALA C 1 183 ? 29.729 -3.361 -29.615 1.00 33.42 183 ALA C C 1
ATOM 6109 O O . ALA C 1 183 ? 29.078 -3.010 -28.640 1.00 33.07 183 ALA C O 1
ATOM 6111 N N . GLY C 1 184 ? 31.064 -3.328 -29.642 1.00 34.30 184 GLY C N 1
ATOM 6112 C CA . GLY C 1 184 ? 31.867 -2.905 -28.502 1.00 35.61 184 GLY C CA 1
ATOM 6113 C C . GLY C 1 184 ? 32.334 -1.468 -28.550 1.00 37.01 184 GLY C C 1
ATOM 6114 O O . GLY C 1 184 ? 33.095 -1.055 -27.680 1.00 37.87 184 GLY C O 1
ATOM 6115 N N . GLY C 1 185 ? 31.920 -0.713 -29.579 1.00 37.97 185 GLY C N 1
ATOM 6116 C CA . GLY C 1 185 ? 32.262 0.708 -29.701 1.00 38.90 185 GLY C CA 1
ATOM 6117 C C . GLY C 1 185 ? 33.695 0.960 -30.118 1.00 40.24 185 GLY C C 1
ATOM 6118 O O . GLY C 1 185 ? 34.261 2.021 -29.826 1.00 41.29 185 GLY C O 1
ATOM 6119 N N . ALA C 1 186 ? 34.297 0.007 -30.822 1.00 40.96 186 ALA C N 1
ATOM 6120 C CA . ALA C 1 186 ? 35.706 0.137 -31.204 1.00 42.47 186 ALA C CA 1
ATOM 6121 C C . ALA C 1 186 ? 35.937 1.307 -32.158 1.00 44.05 186 ALA C C 1
ATOM 6122 O O . ALA C 1 186 ? 35.190 1.512 -33.099 1.00 43.87 186 ALA C O 1
ATOM 6124 N N . GLU C 1 187 ? 37.012 2.043 -31.901 1.00 45.83 187 GLU C N 1
ATOM 6125 C CA . GLU C 1 187 ? 37.418 3.196 -32.704 1.00 47.63 187 GLU C CA 1
ATOM 6126 C C . GLU C 1 187 ? 38.074 2.813 -34.023 1.00 48.56 187 GLU C C 1
ATOM 6127 O O . GLU C 1 187 ? 37.865 3.459 -35.065 1.00 49.55 187 GLU C O 1
ATOM 6133 N N . THR C 1 188 ? 38.922 1.799 -33.937 1.00 48.40 188 THR C N 1
ATOM 6134 C CA . THR C 1 188 ? 39.601 1.251 -35.089 1.00 49.27 188 THR C CA 1
ATOM 6135 C C . THR C 1 188 ? 39.375 -0.248 -35.027 1.00 47.81 188 THR C C 1
ATOM 6136 O O . THR C 1 188 ? 39.306 -0.820 -33.943 1.00 46.15 188 THR C O 1
ATOM 6140 N N . ILE C 1 189 ? 39.206 -0.838 -36.211 1.00 48.01 189 ILE C N 1
ATOM 6141 C CA . ILE C 1 189 ? 39.016 -2.265 -36.395 1.00 47.26 189 ILE C CA 1
ATOM 6142 C C . ILE C 1 189 ? 39.852 -2.656 -37.603 1.00 48.50 189 ILE C C 1
ATOM 6143 O O . ILE C 1 189 ? 39.639 -2.137 -38.684 1.00 49.43 189 ILE C O 1
ATOM 6148 N N . LEU C 1 190 ? 40.796 -3.566 -37.415 1.00 49.29 190 LEU C N 1
ATOM 6149 C CA . LEU C 1 190 ? 41.654 -4.034 -38.499 1.00 51.42 190 LEU C CA 1
ATOM 6150 C C . LEU C 1 190 ? 41.182 -5.389 -39.022 1.00 51.30 190 LEU C C 1
ATOM 6151 O O . LEU C 1 190 ? 41.172 -6.376 -38.271 1.00 50.89 190 LEU C O 1
ATOM 6156 N N . ILE C 1 191 ? 40.805 -5.428 -40.304 1.00 51.71 191 ILE C N 1
ATOM 6157 C CA . ILE C 1 191 ? 40.299 -6.654 -40.936 1.00 51.89 191 ILE C CA 1
ATOM 6158 C C . ILE C 1 191 ? 40.951 -6.910 -42.300 1.00 53.58 191 ILE C C 1
ATOM 6159 O O . ILE C 1 191 ? 41.350 -5.972 -42.966 1.00 54.50 191 ILE C O 1
ATOM 6164 N N . PRO C 1 192 ? 41.053 -8.180 -42.719 1.00 54.61 192 PRO C N 1
ATOM 6165 C CA . PRO C 1 192 ? 41.635 -8.488 -44.036 1.00 57.04 192 PRO C CA 1
ATOM 6166 C C . PRO C 1 192 ? 40.892 -7.916 -45.247 1.00 57.99 192 PRO C C 1
ATOM 6167 O O . PRO C 1 192 ? 41.488 -7.774 -46.302 1.00 60.17 192 PRO C O 1
ATOM 6171 N N . GLU C 1 193 ? 39.615 -7.583 -45.101 1.00 57.36 193 GLU C N 1
ATOM 6172 C CA . GLU C 1 193 ? 38.792 -7.162 -46.248 1.00 58.28 193 GLU C CA 1
ATOM 6173 C C . GLU C 1 193 ? 38.711 -5.648 -46.446 1.00 59.59 193 GLU C C 1
ATOM 6174 O O . GLU C 1 193 ? 37.909 -5.185 -47.257 1.00 59.50 193 GLU C O 1
ATOM 6180 N N . ALA C 1 194 ? 39.493 -4.883 -45.688 1.00 60.88 194 ALA C N 1
ATOM 6181 C CA . ALA C 1 194 ? 39.495 -3.432 -45.802 1.00 62.55 194 ALA C CA 1
ATOM 6182 C C . ALA C 1 194 ? 40.905 -2.924 -45.553 1.00 65.17 194 ALA C C 1
ATOM 6183 O O . ALA C 1 194 ? 41.539 -3.316 -44.577 1.00 64.82 194 ALA C O 1
ATOM 6185 N N . ASP C 1 195 ? 41.411 -2.078 -46.450 1.00 68.75 195 ASP C N 1
ATOM 6186 C CA . ASP C 1 195 ? 42.738 -1.492 -46.276 1.00 71.57 195 ASP C CA 1
ATOM 6187 C C . ASP C 1 195 ? 42.680 -0.567 -45.092 1.00 71.15 195 ASP C C 1
ATOM 6188 O O . ASP C 1 195 ? 41.655 0.071 -44.861 1.00 69.92 195 ASP C O 1
ATOM 6193 N N . TYR C 1 196 ? 43.773 -0.520 -44.337 1.00 72.80 196 TYR C N 1
ATOM 6194 C CA . TYR C 1 196 ? 43.904 0.389 -43.204 1.00 72.65 196 TYR C CA 1
ATOM 6195 C C . TYR C 1 196 ? 45.224 1.157 -43.337 1.00 75.20 196 TYR C C 1
ATOM 6196 O O . TYR C 1 196 ? 46.233 0.621 -43.808 1.00 76.58 196 TYR C O 1
ATOM 6205 N N . ASP C 1 197 ? 45.186 2.424 -42.938 1.00 75.64 197 ASP C N 1
ATOM 6206 C CA . ASP C 1 197 ? 46.367 3.245 -42.824 1.00 77.72 197 ASP C CA 1
ATOM 6207 C C . ASP C 1 197 ? 46.607 3.505 -41.346 1.00 76.81 197 ASP C C 1
ATOM 6208 O O . ASP C 1 197 ? 45.780 4.119 -40.675 1.00 74.80 197 ASP C O 1
ATOM 6213 N N . MET C 1 198 ? 47.753 3.046 -40.853 1.00 78.14 198 MET C N 1
ATOM 6214 C CA . MET C 1 198 ? 48.132 3.252 -39.455 1.00 77.86 198 MET C CA 1
ATOM 6215 C C . MET C 1 198 ? 48.256 4.732 -39.073 1.00 77.91 198 MET C C 1
ATOM 6216 O O . MET C 1 198 ? 48.111 5.077 -37.908 1.00 76.53 198 MET C O 1
ATOM 6221 N N . ASN C 1 199 ? 48.526 5.597 -40.050 1.00 79.30 199 ASN C N 1
ATOM 6222 C CA . ASN C 1 199 ? 48.511 7.045 -39.820 1.00 79.33 199 ASN C CA 1
ATOM 6223 C C . ASN C 1 199 ? 47.101 7.551 -39.602 1.00 77.05 199 ASN C C 1
ATOM 6224 O O . ASN C 1 199 ? 46.879 8.376 -38.722 1.00 76.29 199 ASN C O 1
ATOM 6229 N N . ASP C 1 200 ? 46.163 7.070 -40.418 1.00 76.03 200 ASP C N 1
ATOM 6230 C CA . ASP C 1 200 ? 44.739 7.372 -40.232 1.00 73.93 200 ASP C CA 1
ATOM 6231 C C . ASP C 1 200 ? 44.270 6.896 -38.840 1.00 71.52 200 ASP C C 1
ATOM 6232 O O . ASP C 1 200 ? 43.529 7.597 -38.147 1.00 70.04 200 ASP C O 1
ATOM 6234 N N . VAL C 1 201 ? 44.753 5.720 -38.436 1.00 70.79 201 VAL C N 1
ATOM 6235 C CA . VAL C 1 201 ? 44.512 5.155 -37.110 1.00 68.71 201 VAL C CA 1
ATOM 6236 C C . VAL C 1 201 ? 45.100 6.018 -35.984 1.00 68.89 201 VAL C C 1
ATOM 6237 O O . VAL C 1 201 ? 44.439 6.264 -34.979 1.00 67.11 201 VAL C O 1
ATOM 6241 N N . ILE C 1 202 ? 46.341 6.464 -36.148 1.00 71.03 202 ILE C N 1
ATOM 6242 C CA . ILE C 1 202 ? 46.997 7.319 -35.144 1.00 71.62 202 ILE C CA 1
ATOM 6243 C C . ILE C 1 202 ? 46.304 8.683 -35.023 1.00 71.21 202 ILE C C 1
ATOM 6244 O O . ILE C 1 202 ? 46.214 9.238 -33.937 1.00 70.83 202 ILE C O 1
ATOM 6249 N N . ALA C 1 203 ? 45.837 9.226 -36.140 1.00 71.78 203 ALA C N 1
ATOM 6250 C CA . ALA C 1 203 ? 45.145 10.507 -36.138 1.00 71.72 203 ALA C CA 1
ATOM 6251 C C . ALA C 1 203 ? 43.853 10.395 -35.345 1.00 69.78 203 ALA C C 1
ATOM 6252 O O . ALA C 1 203 ? 43.584 11.217 -34.472 1.00 69.48 203 ALA C O 1
ATOM 6254 N N . ARG C 1 204 ? 43.067 9.370 -35.656 1.00 68.78 204 ARG C N 1
ATOM 6255 C CA . ARG C 1 204 ? 41.822 9.064 -34.938 1.00 67.08 204 ARG C CA 1
ATOM 6256 C C . ARG C 1 204 ? 42.004 9.054 -33.441 1.00 66.03 204 ARG C C 1
ATOM 6257 O O . ARG C 1 204 ? 41.248 9.674 -32.705 1.00 65.06 204 ARG C O 1
ATOM 6265 N N . LEU C 1 205 ? 43.016 8.317 -33.008 1.00 66.56 205 LEU C N 1
ATOM 6266 C CA . LEU C 1 205 ? 43.349 8.170 -31.596 1.00 66.04 205 LEU C CA 1
ATOM 6267 C C . LEU C 1 205 ? 43.626 9.537 -30.931 1.00 66.61 205 LEU C C 1
ATOM 6268 O O . LEU C 1 205 ? 43.136 9.824 -29.833 1.00 65.24 205 LEU C O 1
ATOM 6273 N N . LYS C 1 206 ? 44.401 10.379 -31.617 1.00 68.38 206 LYS C N 1
ATOM 6274 C CA . LYS C 1 206 ? 44.766 11.694 -31.098 1.00 69.22 206 LYS C CA 1
ATOM 6275 C C . LYS C 1 206 ? 43.572 12.646 -31.105 1.00 68.52 206 LYS C C 1
ATOM 6276 O O . LYS C 1 206 ? 43.398 13.413 -30.171 1.00 68.05 206 LYS C O 1
ATOM 6282 N N . ARG C 1 207 ? 42.746 12.584 -32.146 1.00 68.85 207 ARG C N 1
ATOM 6283 C CA . ARG C 1 207 ? 41.526 13.403 -32.217 1.00 68.92 207 ARG C CA 1
ATOM 6284 C C . ARG C 1 207 ? 40.569 13.106 -31.070 1.00 67.20 207 ARG C C 1
ATOM 6285 O O . ARG C 1 207 ? 39.938 14.018 -30.534 1.00 66.74 207 ARG C O 1
ATOM 6293 N N . GLY C 1 208 ? 40.478 11.824 -30.710 1.00 66.55 208 GLY C N 1
ATOM 6294 C CA . GLY C 1 208 ? 39.589 11.350 -29.653 1.00 65.29 208 GLY C CA 1
ATOM 6295 C C . GLY C 1 208 ? 40.084 11.728 -28.277 1.00 65.32 208 GLY C C 1
ATOM 6296 O O . GLY C 1 208 ? 39.307 12.164 -27.434 1.00 64.72 208 GLY C O 1
ATOM 6297 N N . HIS C 1 209 ? 41.379 11.548 -28.048 1.00 66.66 209 HIS C N 1
ATOM 6298 C CA . HIS C 1 209 ? 42.022 12.021 -26.824 1.00 67.16 209 HIS C CA 1
ATOM 6299 C C . HIS C 1 209 ? 41.864 13.541 -26.704 1.00 67.35 209 HIS C C 1
ATOM 6300 O O . HIS C 1 209 ? 41.537 14.047 -25.631 1.00 66.50 209 HIS C O 1
ATOM 6307 N N . GLU C 1 210 ? 42.063 14.258 -27.809 1.00 68.08 210 GLU C N 1
ATOM 6308 C CA . GLU C 1 210 ? 41.907 15.723 -27.816 1.00 68.95 210 GLU C CA 1
ATOM 6309 C C . GLU C 1 210 ? 40.505 16.217 -27.460 1.00 67.34 210 GLU C C 1
ATOM 6310 O O . GLU C 1 210 ? 40.372 17.249 -26.802 1.00 67.68 210 GLU C O 1
ATOM 6316 N N . ARG C 1 211 ? 39.467 15.511 -27.910 1.00 65.46 211 ARG C N 1
ATOM 6317 C CA . ARG C 1 211 ? 38.088 15.926 -27.612 1.00 63.85 211 ARG C CA 1
ATOM 6318 C C . ARG C 1 211 ? 37.563 15.380 -26.301 1.00 62.26 211 ARG C C 1
ATOM 6319 O O . ARG C 1 211 ? 36.440 15.690 -25.934 1.00 61.89 211 ARG C O 1
ATOM 6327 N N . GLY C 1 212 ? 38.361 14.574 -25.601 1.00 61.64 212 GLY C N 1
ATOM 6328 C CA . GLY C 1 212 ? 38.033 14.122 -24.248 1.00 60.12 212 GLY C CA 1
ATOM 6329 C C . GLY C 1 212 ? 37.438 12.722 -24.156 1.00 58.95 212 GLY C C 1
ATOM 6330 O O . GLY C 1 212 ? 36.909 12.339 -23.113 1.00 57.29 212 GLY C O 1
ATOM 6331 N N . LYS C 1 213 ? 37.539 11.954 -25.241 1.00 58.92 213 LYS C N 1
ATOM 6332 C CA . LYS C 1 213 ? 37.083 10.563 -25.265 1.00 57.97 213 LYS C CA 1
ATOM 6333 C C . LYS C 1 213 ? 37.828 9.815 -24.167 1.00 57.96 213 LYS C C 1
ATOM 6334 O O . LYS C 1 213 ? 39.055 9.835 -24.128 1.00 58.62 213 LYS C O 1
ATOM 6340 N N . LYS C 1 214 ? 37.082 9.183 -23.267 1.00 57.18 214 LYS C N 1
ATOM 6341 C CA . LYS C 1 214 ? 37.673 8.514 -22.103 1.00 57.77 214 LYS C CA 1
ATOM 6342 C C . LYS C 1 214 ? 38.697 7.447 -22.482 1.00 57.76 214 LYS C C 1
ATOM 6343 O O . LYS C 1 214 ? 39.716 7.289 -21.807 1.00 58.84 214 LYS C O 1
ATOM 6349 N N . HIS C 1 215 ? 38.422 6.715 -23.555 1.00 56.72 215 HIS C N 1
ATOM 6350 C CA . HIS C 1 215 ? 39.311 5.646 -23.986 1.00 56.63 215 HIS C CA 1
ATOM 6351 C C . HIS C 1 215 ? 39.061 5.242 -25.434 1.00 55.36 215 HIS C C 1
ATOM 6352 O O . HIS C 1 215 ? 38.025 5.560 -26.004 1.00 55.29 215 HIS C O 1
ATOM 6359 N N . SER C 1 216 ? 40.037 4.543 -26.001 1.00 54.97 216 SER C N 1
ATOM 6360 C CA . SER C 1 216 ? 40.009 4.060 -27.370 1.00 53.82 216 SER C CA 1
ATOM 6361 C C . SER C 1 216 ? 40.254 2.555 -27.369 1.00 52.13 216 SER C C 1
ATOM 6362 O O . SER C 1 216 ? 41.200 2.079 -26.761 1.00 52.49 216 SER C O 1
ATOM 6365 N N . ILE C 1 217 ? 39.398 1.826 -28.076 1.00 49.47 217 ILE C N 1
ATOM 6366 C CA . ILE C 1 217 ? 39.487 0.372 -28.211 1.00 48.33 217 ILE C CA 1
ATOM 6367 C C . ILE C 1 217 ? 39.755 0.035 -29.677 1.00 48.10 217 ILE C C 1
ATOM 6368 O O . ILE C 1 217 ? 39.075 0.534 -30.565 1.00 48.37 217 ILE C O 1
ATOM 6373 N N . ILE C 1 218 ? 40.755 -0.797 -29.925 1.00 47.68 218 ILE C N 1
ATOM 6374 C CA . ILE C 1 218 ? 41.145 -1.159 -31.269 1.00 47.68 218 ILE C CA 1
ATOM 6375 C C . ILE C 1 218 ? 41.067 -2.661 -31.335 1.00 46.62 218 ILE C C 1
ATOM 6376 O O . ILE C 1 218 ? 41.613 -3.329 -30.474 1.00 45.84 218 ILE C O 1
ATOM 6381 N N . ILE C 1 219 ? 40.351 -3.183 -32.330 1.00 45.97 219 ILE C N 1
ATOM 6382 C CA . ILE C 1 219 ? 40.131 -4.629 -32.456 1.00 45.24 219 ILE C CA 1
ATOM 6383 C C . ILE C 1 219 ? 40.908 -5.122 -33.653 1.00 46.32 219 ILE C C 1
ATOM 6384 O O . ILE C 1 219 ? 40.804 -4.549 -34.723 1.00 47.30 219 ILE C O 1
ATOM 6389 N N . VAL C 1 220 ? 41.666 -6.196 -33.472 1.00 46.88 220 VAL C N 1
ATOM 6390 C CA . VAL C 1 220 ? 42.523 -6.724 -34.519 1.00 48.01 220 VAL C CA 1
ATOM 6391 C C . VAL C 1 220 ? 42.222 -8.205 -34.787 1.00 48.12 220 VAL C C 1
ATOM 6392 O O . VAL C 1 220 ? 42.374 -9.061 -33.906 1.00 47.43 220 VAL C O 1
ATOM 6396 N N . ALA C 1 221 ? 41.784 -8.485 -36.015 1.00 48.29 221 ALA C N 1
ATOM 6397 C CA . ALA C 1 221 ? 41.645 -9.846 -36.505 1.00 48.72 221 ALA C CA 1
ATOM 6398 C C . ALA C 1 221 ? 43.020 -10.481 -36.561 1.00 51.02 221 ALA C C 1
ATOM 6399 O O . ALA C 1 221 ? 43.980 -9.877 -37.074 1.00 52.58 221 ALA C O 1
ATOM 6401 N N . GLU C 1 222 ? 43.126 -11.698 -36.037 1.00 51.51 222 GLU C N 1
ATOM 6402 C CA . GLU C 1 222 ? 44.380 -12.435 -36.093 1.00 53.83 222 GLU C CA 1
ATOM 6403 C C . GLU C 1 222 ? 44.916 -12.580 -37.533 1.00 56.24 222 GLU C C 1
ATOM 6404 O O . GLU C 1 222 ? 46.131 -12.712 -37.738 1.00 57.82 222 GLU C O 1
ATOM 6410 N N . GLY C 1 223 ? 44.014 -12.551 -38.517 1.00 56.35 223 GLY C N 1
ATOM 6411 C CA . GLY C 1 223 ? 44.382 -12.619 -39.933 1.00 58.58 223 GLY C CA 1
ATOM 6412 C C . GLY C 1 223 ? 45.008 -11.368 -40.546 1.00 60.55 223 GLY C C 1
ATOM 6413 O O . GLY C 1 223 ? 45.530 -11.420 -41.668 1.00 62.18 223 GLY C O 1
ATOM 6414 N N . VAL C 1 224 ? 44.934 -10.241 -39.839 1.00 60.50 224 VAL C N 1
ATOM 6415 C CA . VAL C 1 224 ? 45.636 -9.021 -40.242 1.00 62.30 224 VAL C CA 1
ATOM 6416 C C . VAL C 1 224 ? 47.042 -9.001 -39.645 1.00 64.74 224 VAL C C 1
ATOM 6417 O O . VAL C 1 224 ? 47.960 -8.464 -40.246 1.00 66.66 224 VAL C O 1
ATOM 6421 N N . GLY C 1 225 ? 47.199 -9.586 -38.462 1.00 65.11 225 GLY C N 1
ATOM 6422 C CA . GLY C 1 225 ? 48.472 -9.597 -37.765 1.00 67.35 225 GLY C CA 1
ATOM 6423 C C . GLY C 1 225 ? 48.306 -9.740 -36.269 1.00 67.06 225 GLY C C 1
ATOM 6424 O O . GLY C 1 225 ? 47.215 -10.027 -35.778 1.00 65.24 225 GLY C O 1
ATOM 6425 N N . SER C 1 226 ? 49.395 -9.519 -35.546 1.00 69.47 226 SER C N 1
ATOM 6426 C CA . SER C 1 226 ? 49.418 -9.682 -34.095 1.00 69.84 226 SER C CA 1
ATOM 6427 C C . SER C 1 226 ? 49.035 -8.396 -33.376 1.00 69.22 226 SER C C 1
ATOM 6428 O O . SER C 1 226 ? 49.508 -7.324 -33.718 1.00 70.08 226 SER C O 1
ATOM 6431 N N . GLY C 1 227 ? 48.189 -8.511 -32.363 1.00 68.50 227 GLY C N 1
ATOM 6432 C CA . GLY C 1 227 ? 47.823 -7.363 -31.550 1.00 68.01 227 GLY C CA 1
ATOM 6433 C C . GLY C 1 227 ? 48.961 -6.937 -30.641 1.00 70.05 227 GLY C C 1
ATOM 6434 O O . GLY C 1 227 ? 49.152 -5.741 -30.407 1.00 69.99 227 GLY C O 1
ATOM 6435 N N . VAL C 1 228 ? 49.717 -7.911 -30.132 1.00 71.92 228 VAL C N 1
ATOM 6436 C CA . VAL C 1 228 ? 50.877 -7.619 -29.291 1.00 74.30 228 VAL C CA 1
ATOM 6437 C C . VAL C 1 228 ? 51.838 -6.684 -30.039 1.00 76.60 228 VAL C C 1
ATOM 6438 O O . VAL C 1 228 ? 52.449 -5.804 -29.434 1.00 76.84 228 VAL C O 1
ATOM 6442 N N . ASP C 1 229 ? 51.931 -6.877 -31.358 1.00 78.29 229 ASP C N 1
ATOM 6443 C CA . ASP C 1 229 ? 52.746 -6.037 -32.238 1.00 80.85 229 ASP C CA 1
ATOM 6444 C C . ASP C 1 229 ? 52.109 -4.679 -32.546 1.00 80.43 229 ASP C C 1
ATOM 6445 O O . ASP C 1 229 ? 52.778 -3.658 -32.457 1.00 81.61 229 ASP C O 1
ATOM 6450 N N . PHE C 1 230 ? 50.836 -4.652 -32.928 1.00 79.50 230 PHE C N 1
ATOM 6451 C CA . PHE C 1 230 ? 50.147 -3.368 -33.152 1.00 79.31 230 PHE C CA 1
ATOM 6452 C C . PHE C 1 230 ? 50.149 -2.511 -31.891 1.00 79.02 230 PHE C C 1
ATOM 6453 O O . PHE C 1 230 ? 50.222 -1.288 -31.971 1.00 79.09 230 PHE C O 1
ATOM 6461 N N . GLY C 1 231 ? 50.068 -3.165 -30.735 1.00 78.96 231 GLY C N 1
ATOM 6462 C CA . GLY C 1 231 ? 50.175 -2.500 -29.441 1.00 79.28 231 GLY C CA 1
ATOM 6463 C C . GLY C 1 231 ? 51.509 -1.800 -29.216 1.00 81.84 231 GLY C C 1
ATOM 6464 O O . GLY C 1 231 ? 51.531 -0.622 -28.848 1.00 81.92 231 GLY C O 1
ATOM 6465 N N . ARG C 1 232 ? 52.614 -2.519 -29.428 1.00 84.20 232 ARG C N 1
ATOM 6466 C CA . ARG C 1 232 ? 53.956 -1.939 -29.315 1.00 86.68 232 ARG C CA 1
ATOM 6467 C C . ARG C 1 232 ? 54.132 -0.813 -30.334 1.00 87.66 232 ARG C C 1
ATOM 6468 O O . ARG C 1 232 ? 54.691 0.244 -30.039 1.00 88.37 232 ARG C O 1
ATOM 6470 N N . GLN C 1 233 ? 53.625 -1.060 -31.532 1.00 87.63 233 GLN C N 1
ATOM 6471 C CA . GLN C 1 233 ? 53.716 -0.134 -32.648 1.00 88.95 233 GLN C CA 1
ATOM 6472 C C . GLN C 1 233 ? 53.015 1.202 -32.388 1.00 88.14 233 GLN C C 1
ATOM 6473 O O . GLN C 1 233 ? 53.530 2.252 -32.745 1.00 89.03 233 GLN C O 1
ATOM 6479 N N . ILE C 1 234 ? 51.836 1.154 -31.770 1.00 86.94 234 ILE C N 1
ATOM 6480 C CA . ILE C 1 234 ? 51.052 2.368 -31.465 1.00 86.23 234 ILE C CA 1
ATOM 6481 C C . ILE C 1 234 ? 51.659 3.174 -30.312 1.00 87.39 234 ILE C C 1
ATOM 6482 O O . ILE C 1 234 ? 51.643 4.405 -30.349 1.00 87.56 234 ILE C O 1
ATOM 6487 N N . GLN C 1 235 ? 52.187 2.484 -29.300 1.00 88.46 235 GLN C N 1
ATOM 6488 C CA . GLN C 1 235 ? 52.847 3.148 -28.175 1.00 89.90 235 GLN C CA 1
ATOM 6489 C C . GLN C 1 235 ? 53.921 4.107 -28.668 1.00 92.83 235 GLN C C 1
ATOM 6490 O O . GLN C 1 235 ? 53.801 5.316 -28.515 1.00 93.10 235 GLN C O 1
ATOM 6496 N N . GLU C 1 236 ? 54.970 3.557 -29.267 1.00 95.39 236 GLU C N 1
ATOM 6497 C CA . GLU C 1 236 ? 56.121 4.358 -29.657 1.00 98.40 236 GLU C CA 1
ATOM 6498 C C . GLU C 1 236 ? 55.869 5.411 -30.752 1.00 98.67 236 GLU C C 1
ATOM 6499 O O . GLU C 1 236 ? 56.683 6.320 -30.922 1.00 100.89 236 GLU C O 1
ATOM 6505 N N . ALA C 1 237 ? 54.763 5.302 -31.482 1.00 96.95 237 ALA C N 1
ATOM 6506 C CA . ALA C 1 237 ? 54.355 6.361 -32.406 1.00 96.80 237 ALA C CA 1
ATOM 6507 C C . ALA C 1 237 ? 53.751 7.525 -31.618 1.00 95.52 237 ALA C C 1
ATOM 6508 O O . ALA C 1 237 ? 54.253 8.652 -31.678 1.00 96.51 237 ALA C O 1
ATOM 6510 N N . THR C 1 238 ? 52.689 7.230 -30.861 1.00 93.12 238 THR C N 1
ATOM 6511 C CA . THR C 1 238 ? 51.923 8.246 -30.110 1.00 91.59 238 THR C CA 1
ATOM 6512 C C . THR C 1 238 ? 52.456 8.596 -28.702 1.00 91.48 238 THR C C 1
ATOM 6513 O O . THR C 1 238 ? 52.100 9.642 -28.158 1.00 90.88 238 THR C O 1
ATOM 6517 N N . GLY C 1 239 ? 53.295 7.737 -28.122 1.00 91.90 239 GLY C N 1
ATOM 6518 C CA . GLY C 1 239 ? 53.731 7.879 -26.725 1.00 91.65 239 GLY C CA 1
ATOM 6519 C C . GLY C 1 239 ? 52.692 7.375 -25.721 1.00 89.12 239 GLY C C 1
ATOM 6520 O O . GLY C 1 239 ? 52.928 7.399 -24.507 1.00 88.97 239 GLY C O 1
ATOM 6521 N N . PHE C 1 240 ? 51.554 6.896 -26.233 1.00 86.75 240 PHE C N 1
ATOM 6522 C CA . PHE C 1 240 ? 50.395 6.535 -25.414 1.00 84.05 240 PHE C CA 1
ATOM 6523 C C . PHE C 1 240 ? 50.608 5.140 -24.838 1.00 82.93 240 PHE C C 1
ATOM 6524 O O . PHE C 1 240 ? 50.956 4.216 -25.569 1.00 83.44 240 PHE C O 1
ATOM 6532 N N . GLU C 1 241 ? 50.417 4.997 -23.528 1.00 80.92 241 GLU C N 1
ATOM 6533 C CA . GLU C 1 241 ? 50.433 3.684 -22.879 1.00 79.57 241 GLU C CA 1
ATOM 6534 C C . GLU C 1 241 ? 49.314 2.824 -23.471 1.00 76.15 241 GLU C C 1
ATOM 6535 O O . GLU C 1 241 ? 48.150 3.220 -23.447 1.00 74.04 241 GLU C O 1
ATOM 6541 N N . THR C 1 242 ? 49.682 1.662 -24.004 1.00 74.90 242 THR C N 1
ATOM 6542 C CA . THR C 1 242 ? 48.766 0.798 -24.747 1.00 72.52 242 THR C CA 1
ATOM 6543 C C . THR C 1 242 ? 48.759 -0.608 -24.142 1.00 71.44 242 THR C C 1
ATOM 6544 O O . THR C 1 242 ? 49.812 -1.227 -24.028 1.00 73.13 242 THR C O 1
ATOM 6548 N N . ARG C 1 243 ? 47.579 -1.090 -23.744 1.00 68.26 243 ARG C N 1
ATOM 6549 C CA . ARG C 1 243 ? 47.422 -2.446 -23.211 1.00 67.39 243 ARG C CA 1
ATOM 6550 C C . ARG C 1 243 ? 46.832 -3.357 -24.285 1.00 65.53 243 ARG C C 1
ATOM 6551 O O . ARG C 1 243 ? 45.878 -2.993 -24.949 1.00 63.88 243 ARG C O 1
ATOM 6559 N N . VAL C 1 244 ? 47.426 -4.536 -24.460 1.00 65.52 244 VAL C N 1
ATOM 6560 C CA . VAL C 1 244 ? 46.964 -5.527 -25.432 1.00 63.93 244 VAL C CA 1
ATOM 6561 C C . VAL C 1 244 ? 46.423 -6.775 -24.722 1.00 62.30 244 VAL C C 1
ATOM 6562 O O . VAL C 1 244 ? 47.065 -7.317 -23.813 1.00 63.29 244 VAL C O 1
ATOM 6566 N N . THR C 1 245 ? 45.234 -7.212 -25.139 1.00 59.30 245 THR C N 1
ATOM 6567 C CA . THR C 1 245 ? 44.654 -8.471 -24.689 1.00 57.59 245 THR C CA 1
ATOM 6568 C C . THR C 1 245 ? 44.586 -9.395 -25.903 1.00 56.82 245 THR C C 1
ATOM 6569 O O . THR C 1 245 ? 44.157 -8.979 -26.975 1.00 55.93 245 THR C O 1
ATOM 6573 N N . VAL C 1 246 ? 45.053 -10.631 -25.746 1.00 57.06 246 VAL C N 1
ATOM 6574 C CA . VAL C 1 246 ? 44.913 -11.663 -26.788 1.00 56.41 246 VAL C CA 1
ATOM 6575 C C . VAL C 1 246 ? 43.971 -12.715 -26.207 1.00 55.35 246 VAL C C 1
ATOM 6576 O O . VAL C 1 246 ? 44.299 -13.418 -25.241 1.00 55.39 246 VAL C O 1
ATOM 6580 N N . LEU C 1 247 ? 42.762 -12.751 -26.759 1.00 53.38 247 LEU C N 1
ATOM 6581 C CA . LEU C 1 247 ? 41.688 -13.550 -26.207 1.00 52.25 247 LEU C CA 1
ATOM 6582 C C . LEU C 1 247 ? 41.884 -15.022 -26.459 1.00 52.62 247 LEU C C 1
ATOM 6583 O O . LEU C 1 247 ? 41.662 -15.833 -25.572 1.00 53.43 247 LEU C O 1
ATOM 6588 N N . GLY C 1 248 ? 42.247 -15.373 -27.683 1.00 52.58 248 GLY C N 1
ATOM 6589 C CA . GLY C 1 248 ? 42.516 -16.760 -28.023 1.00 52.90 248 GLY C CA 1
ATOM 6590 C C . GLY C 1 248 ? 41.317 -17.689 -28.015 1.00 51.29 248 GLY C C 1
ATOM 6591 O O . GLY C 1 248 ? 40.199 -17.294 -28.323 1.00 49.15 248 GLY C O 1
ATOM 6592 N N . HIS C 1 249 ? 41.567 -18.938 -27.650 1.00 51.84 249 HIS C N 1
ATOM 6593 C CA . HIS C 1 249 ? 40.604 -20.017 -27.857 1.00 51.58 249 HIS C CA 1
ATOM 6594 C C . HIS C 1 249 ? 39.393 -20.000 -26.930 1.00 49.36 249 HIS C C 1
ATOM 6595 O O . HIS C 1 249 ? 38.466 -20.790 -27.145 1.00 48.41 249 HIS C O 1
ATOM 6602 N N . VAL C 1 250 ? 39.379 -19.107 -25.932 1.00 47.62 250 VAL C N 1
ATOM 6603 C CA . VAL C 1 250 ? 38.160 -18.864 -25.171 1.00 45.10 250 VAL C CA 1
ATOM 6604 C C . VAL C 1 250 ? 37.010 -18.547 -26.144 1.00 43.21 250 VAL C C 1
ATOM 6605 O O . VAL C 1 250 ? 35.856 -18.904 -25.898 1.00 42.37 250 VAL C O 1
ATOM 6609 N N . GLN C 1 251 ? 37.332 -17.913 -27.265 1.00 42.48 251 GLN C N 1
ATOM 6610 C CA . GLN C 1 251 ? 36.333 -17.587 -28.284 1.00 40.63 251 GLN C CA 1
ATOM 6611 C C . GLN C 1 251 ? 35.589 -18.761 -28.920 1.00 39.76 251 GLN C C 1
ATOM 6612 O O . GLN C 1 251 ? 34.525 -18.543 -29.489 1.00 38.42 251 GLN C O 1
ATOM 6618 N N . ARG C 1 252 ? 36.136 -19.971 -28.838 1.00 40.41 252 ARG C N 1
ATOM 6619 C CA . ARG C 1 252 ? 35.456 -21.196 -29.317 1.00 40.84 252 ARG C CA 1
ATOM 6620 C C . ARG C 1 252 ? 34.624 -21.947 -28.240 1.00 40.14 252 ARG C C 1
ATOM 6621 O O . ARG C 1 252 ? 33.827 -22.842 -28.544 1.00 39.75 252 ARG C O 1
ATOM 6629 N N . GLY C 1 253 ? 34.836 -21.596 -26.980 1.00 39.57 253 GL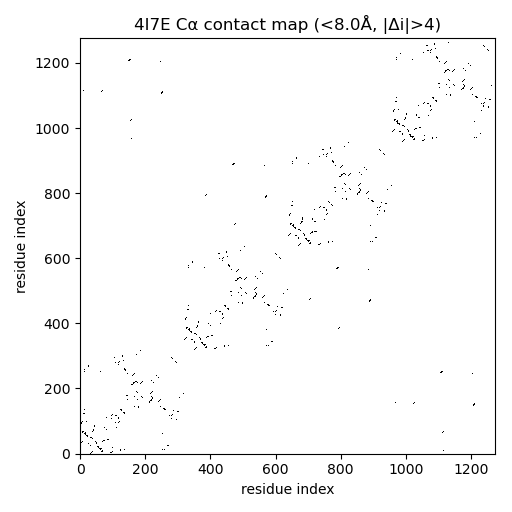Y C N 1
ATOM 6630 C CA . GLY C 1 253 ? 34.196 -22.282 -25.885 1.00 39.39 253 GLY C CA 1
ATOM 6631 C C . GLY C 1 253 ? 33.008 -21.519 -25.354 1.00 37.38 253 GLY C C 1
ATOM 6632 O O . GLY C 1 253 ? 32.722 -20.397 -25.780 1.00 36.97 253 GLY C O 1
ATOM 6633 N N . GLY C 1 254 ? 32.297 -22.149 -24.434 1.00 37.11 254 GLY C N 1
ATOM 6634 C CA . GLY C 1 254 ? 31.146 -21.529 -23.794 1.00 36.12 254 GLY C CA 1
ATOM 6635 C C . GLY C 1 254 ? 29.842 -22.101 -24.307 1.00 35.23 254 GLY C C 1
ATOM 6636 O O . GLY C 1 254 ? 29.778 -22.729 -25.369 1.00 35.01 254 GLY C O 1
ATOM 6637 N N . SER C 1 255 ? 28.806 -21.888 -23.526 1.00 33.73 255 SER C N 1
ATOM 6638 C CA . SER C 1 255 ? 27.472 -22.260 -23.896 1.00 33.45 255 SER C CA 1
ATOM 6639 C C . SER C 1 255 ? 26.966 -21.361 -25.020 1.00 32.51 255 SER C C 1
ATOM 6640 O O . SER C 1 255 ? 27.070 -20.126 -24.909 1.00 32.34 255 SER C O 1
ATOM 6643 N N . PRO C 1 256 ? 26.342 -21.953 -26.065 1.00 31.66 256 PRO C N 1
ATOM 6644 C CA . PRO C 1 256 ? 25.836 -21.112 -27.165 1.00 30.73 256 PRO C CA 1
ATOM 6645 C C . PRO C 1 256 ? 24.731 -20.119 -26.795 1.00 29.65 256 PRO C C 1
ATOM 6646 O O . PRO C 1 256 ? 23.940 -20.356 -25.912 1.00 30.43 256 PRO C O 1
ATOM 6650 N N . THR C 1 257 ? 24.674 -19.002 -27.495 1.00 29.12 257 THR C N 1
ATOM 6651 C CA . THR 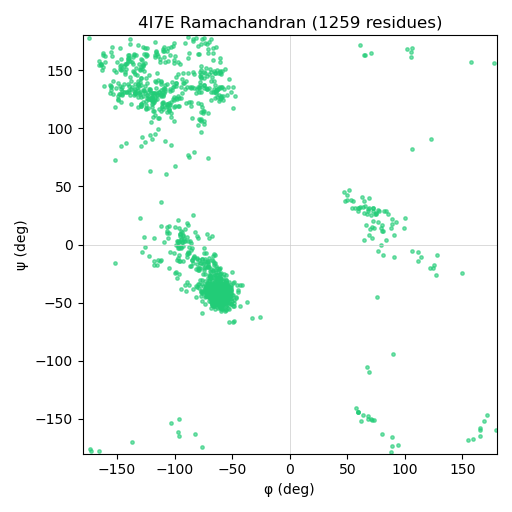C 1 257 ? 23.624 -18.021 -27.286 1.00 27.85 257 THR C CA 1
ATOM 6652 C C . THR C 1 257 ? 22.285 -18.569 -27.844 1.00 28.00 257 THR C C 1
ATOM 6653 O O . THR C 1 257 ? 22.255 -19.615 -28.477 1.00 29.12 257 THR C O 1
ATOM 6657 N N . ALA C 1 258 ? 21.199 -17.863 -27.597 1.00 27.44 258 ALA C N 1
ATOM 6658 C CA . ALA C 1 258 ? 19.873 -18.207 -28.125 1.00 26.83 258 ALA C CA 1
ATOM 6659 C C . ALA C 1 258 ? 19.911 -18.311 -29.649 1.00 26.86 258 ALA C C 1
ATOM 6660 O O . ALA C 1 258 ? 19.428 -19.300 -30.200 1.00 29.78 258 ALA C O 1
ATOM 6662 N N . PHE C 1 259 ? 20.540 -17.371 -30.352 1.00 27.04 259 PHE C N 1
ATOM 6663 C CA A PHE C 1 259 ? 20.539 -17.451 -31.807 0.50 26.93 259 PHE C CA 1
ATOM 6664 C CA B PHE C 1 259 ? 20.593 -17.413 -31.825 0.50 27.42 259 PHE C CA 1
ATOM 6665 C C . PHE C 1 259 ? 21.339 -18.637 -32.298 1.00 27.48 259 PHE C C 1
ATOM 6666 O O . PHE C 1 259 ? 20.926 -19.304 -33.225 1.00 26.93 259 PHE C O 1
ATOM 6681 N N . ASP C 1 260 ? 22.459 -18.929 -31.667 1.00 27.19 260 ASP C N 1
ATOM 6682 C CA . ASP C 1 260 ? 23.245 -20.088 -32.126 1.00 27.59 260 ASP C CA 1
ATOM 6683 C C . ASP C 1 260 ? 22.516 -21.413 -31.892 1.00 28.30 260 ASP C C 1
ATOM 6684 O O . ASP C 1 260 ? 22.603 -22.338 -32.708 1.00 28.98 260 ASP C O 1
ATOM 6689 N N . ARG C 1 261 ? 21.807 -21.519 -30.772 1.00 27.95 261 ARG C N 1
ATOM 6690 C CA . ARG C 1 261 ? 20.986 -22.703 -30.523 1.00 27.82 261 ARG C CA 1
ATOM 6691 C C . ARG C 1 261 ? 19.805 -22.851 -31.483 1.00 27.95 261 ARG C C 1
ATOM 6692 O O . ARG C 1 261 ? 19.447 -23.958 -31.870 1.00 28.37 261 ARG C O 1
ATOM 6700 N N . VAL C 1 262 ? 19.150 -21.751 -31.817 1.00 27.83 262 VAL C N 1
ATOM 6701 C CA . VAL C 1 262 ? 18.063 -21.763 -32.798 1.00 27.73 262 VAL C CA 1
ATOM 6702 C C . VAL C 1 262 ? 18.631 -22.088 -34.194 1.00 28.76 262 VAL C C 1
ATOM 6703 O O . VAL C 1 262 ? 18.157 -22.992 -34.885 1.00 28.99 262 VAL C O 1
ATOM 6707 N N . LEU C 1 263 ? 19.693 -21.390 -34.602 1.00 28.84 263 LEU C N 1
ATOM 6708 C CA . LEU C 1 263 ? 20.262 -21.645 -35.911 1.00 30.16 263 LEU C CA 1
ATOM 6709 C C . LEU C 1 263 ? 20.640 -23.090 -36.030 1.00 30.80 263 LEU C C 1
ATOM 6710 O O . LEU C 1 263 ? 20.355 -23.734 -37.037 1.00 32.70 263 LEU C O 1
ATOM 6715 N N . ALA C 1 264 ? 21.305 -23.607 -35.003 1.00 31.25 264 ALA C N 1
ATOM 6716 C CA . ALA C 1 264 ? 21.751 -25.005 -34.973 1.00 31.42 264 ALA C CA 1
ATOM 6717 C C . ALA C 1 264 ? 20.619 -26.022 -35.058 1.00 32.29 264 ALA C C 1
ATOM 6718 O O . ALA C 1 264 ? 20.737 -27.075 -35.746 1.00 33.53 264 ALA C O 1
ATOM 6720 N N . SER C 1 265 ? 19.548 -25.759 -34.316 1.00 32.16 265 SER C N 1
ATOM 6721 C CA . SER C 1 265 ? 18.360 -26.590 -34.367 1.00 32.28 265 SER C CA 1
ATOM 6722 C C . SER C 1 265 ? 17.725 -26.639 -35.752 1.00 32.76 265 SER C C 1
ATOM 6723 O O . SER C 1 265 ? 17.390 -27.712 -36.252 1.00 33.23 265 SER C O 1
ATOM 6726 N N . ARG C 1 266 ? 17.573 -25.467 -36.370 1.00 32.97 266 ARG C N 1
ATOM 6727 C CA . ARG C 1 266 ? 16.953 -25.350 -37.698 1.00 33.04 266 ARG C CA 1
ATOM 6728 C C . ARG C 1 266 ? 17.803 -25.928 -38.819 1.00 34.31 266 ARG C C 1
ATOM 6729 O O . ARG C 1 266 ? 17.271 -26.593 -39.708 1.00 35.13 266 ARG C O 1
ATOM 6737 N N . LEU C 1 267 ? 19.116 -25.709 -38.763 1.00 34.13 267 LEU C N 1
ATOM 6738 C CA . LEU C 1 267 ? 20.019 -26.186 -39.821 1.00 34.70 267 LEU C CA 1
ATOM 6739 C C . LEU C 1 267 ? 20.289 -27.685 -39.720 1.00 35.90 267 LEU C C 1
ATOM 6740 O O . LEU C 1 267 ? 20.365 -28.374 -40.744 1.00 35.92 267 LEU C O 1
ATOM 6745 N N . GLY C 1 268 ? 20.450 -28.185 -38.498 1.00 36.27 268 GLY C N 1
ATOM 6746 C CA . GLY C 1 268 ? 20.557 -29.628 -38.272 1.00 37.03 268 GLY C CA 1
ATOM 6747 C C . GLY C 1 268 ? 19.347 -30.380 -38.809 1.00 37.59 268 GLY C C 1
ATOM 6748 O O . GLY C 1 268 ? 19.486 -31.387 -39.516 1.00 38.50 268 GLY C O 1
ATOM 6749 N N . ALA C 1 269 ? 18.152 -29.892 -38.473 1.00 37.00 269 ALA C N 1
ATOM 6750 C CA . ALA C 1 269 ? 16.909 -30.523 -38.931 1.00 37.41 269 ALA C CA 1
ATOM 6751 C C . ALA C 1 269 ? 16.774 -30.500 -40.461 1.00 38.54 269 ALA C C 1
ATOM 6752 O O . ALA C 1 269 ? 16.312 -31.457 -41.066 1.00 39.49 269 ALA C O 1
ATOM 6754 N N . ARG C 1 270 ? 17.161 -29.385 -41.072 1.00 39.02 270 ARG C N 1
ATOM 6755 C CA . ARG C 1 270 ? 17.175 -29.262 -42.521 1.00 39.97 270 ARG C CA 1
ATOM 6756 C C . ARG C 1 270 ? 18.167 -30.209 -43.218 1.00 41.16 270 ARG C C 1
ATOM 6757 O O . ARG C 1 270 ? 17.875 -30.703 -44.316 1.00 42.11 270 ARG C O 1
ATOM 6765 N N . ALA C 1 271 ? 19.326 -30.453 -42.600 1.00 41.49 271 ALA C N 1
ATOM 6766 C CA . ALA C 1 271 ? 20.289 -31.439 -43.096 1.00 42.90 271 ALA C CA 1
ATOM 6767 C C . ALA C 1 271 ? 19.662 -32.837 -43.175 1.00 43.81 271 ALA C C 1
ATOM 6768 O O . ALA C 1 271 ? 19.844 -33.540 -44.167 1.00 45.02 271 ALA C O 1
ATOM 6770 N N . VAL C 1 272 ? 18.912 -33.216 -42.141 1.00 44.04 272 VAL C N 1
ATOM 6771 C CA . VAL C 1 272 ? 18.178 -34.486 -42.122 1.00 45.14 272 VAL C CA 1
ATOM 6772 C C . VAL C 1 272 ? 17.079 -34.518 -43.201 1.00 45.96 272 VAL C C 1
ATOM 6773 O O . VAL C 1 272 ? 16.938 -35.502 -43.887 1.00 47.57 272 VAL C O 1
ATOM 6777 N N . GLU C 1 273 ? 16.300 -33.451 -43.322 1.00 46.25 273 GLU C N 1
ATOM 6778 C CA . GLU C 1 273 ? 15.276 -33.322 -44.374 1.00 47.40 273 GLU C CA 1
ATOM 6779 C C . GLU C 1 273 ? 15.842 -33.625 -45.764 1.00 48.47 273 GLU C C 1
ATOM 6780 O O . GLU C 1 273 ? 15.266 -34.406 -46.537 1.00 49.23 273 GLU C O 1
ATOM 6786 N N . LEU C 1 274 ? 16.980 -33.003 -46.064 1.00 48.55 274 LEU C N 1
ATOM 6787 C CA . LEU C 1 274 ? 17.651 -33.181 -47.358 1.00 49.43 274 LEU C CA 1
ATOM 6788 C C . LEU C 1 274 ? 18.123 -34.613 -47.590 1.00 50.35 274 LEU C C 1
ATOM 6789 O O . LEU C 1 274 ? 17.917 -35.173 -48.676 1.00 50.92 274 LEU C O 1
ATOM 6794 N N . LEU C 1 275 ? 18.770 -35.205 -46.594 1.00 50.30 275 LEU C N 1
ATOM 6795 C CA . LEU C 1 275 ? 19.182 -36.608 -46.699 1.00 51.66 275 LEU C CA 1
ATOM 6796 C C . LEU C 1 275 ? 17.972 -37.547 -46.918 1.00 52.75 275 LEU C C 1
ATOM 6797 O O . LEU C 1 275 ? 18.036 -38.451 -47.769 1.00 54.38 275 LEU C O 1
ATOM 6802 N N . LEU C 1 276 ? 16.887 -37.333 -46.163 1.00 52.20 276 LEU C N 1
ATOM 6803 C CA . LEU C 1 276 ? 15.674 -38.147 -46.293 1.00 53.09 276 LEU C CA 1
ATOM 6804 C C . LEU C 1 276 ? 14.926 -37.921 -47.606 1.00 54.09 276 LEU C C 1
ATOM 6805 O O . LEU C 1 276 ? 14.267 -38.827 -48.095 1.00 54.49 276 LEU C O 1
ATOM 6810 N N . GLU C 1 277 ? 15.035 -36.724 -48.173 1.00 54.60 277 GLU C N 1
ATOM 6811 C CA . GLU C 1 277 ? 14.514 -36.444 -49.515 1.00 56.03 277 GLU C CA 1
ATOM 6812 C C . GLU C 1 277 ? 15.456 -36.914 -50.625 1.00 56.93 277 GLU C C 1
ATOM 6813 O O . GLU C 1 277 ? 15.220 -36.623 -51.794 1.00 57.34 277 GLU C O 1
ATOM 6819 N N . GLY C 1 278 ? 16.516 -37.637 -50.265 1.00 57.35 278 GLY C N 1
ATOM 6820 C CA . GLY C 1 278 ? 17.491 -38.127 -51.233 1.00 58.45 278 GLY C CA 1
ATOM 6821 C C . GLY C 1 278 ? 18.208 -37.003 -51.949 1.00 58.34 278 GLY C C 1
ATOM 6822 O O . GLY C 1 278 ? 18.435 -37.077 -53.162 1.00 59.18 278 GLY C O 1
ATOM 6823 N N . LYS C 1 279 ? 18.569 -35.964 -51.200 1.00 57.01 279 LYS C N 1
ATOM 6824 C CA . LYS C 1 279 ? 19.255 -34.794 -51.753 1.00 57.10 279 LYS C CA 1
ATOM 6825 C C . LYS C 1 279 ? 20.615 -34.554 -51.075 1.00 56.39 279 LYS C C 1
ATOM 6826 O O . LYS C 1 279 ? 20.813 -33.518 -50.417 1.00 56.00 279 LYS C O 1
ATOM 6832 N N . GLY C 1 280 ? 21.544 -35.496 -51.207 1.00 56.24 280 GLY C N 1
ATOM 6833 C CA . GLY C 1 280 ? 22.914 -35.316 -50.700 1.00 55.19 280 GLY C CA 1
ATOM 6834 C C . GLY C 1 280 ? 23.758 -34.370 -51.557 1.00 54.80 280 GLY C C 1
ATOM 6835 O O . GLY C 1 280 ? 23.308 -33.858 -52.592 1.00 54.93 280 GLY C O 1
ATOM 6836 N N . GLY C 1 281 ? 24.992 -34.135 -51.119 1.00 53.99 281 GLY C N 1
ATOM 6837 C CA . GLY C 1 281 ? 25.911 -33.233 -51.814 1.00 53.85 281 GLY C CA 1
ATOM 6838 C C . GLY C 1 281 ? 25.569 -31.756 -51.679 1.00 52.18 281 GLY C C 1
ATOM 6839 O O . GLY C 1 281 ? 25.882 -30.950 -52.561 1.00 52.70 281 GLY C O 1
ATOM 6840 N N . ARG C 1 282 ? 24.928 -31.392 -50.573 1.00 49.78 282 ARG C N 1
ATOM 6841 C CA . ARG C 1 282 ? 24.547 -30.008 -50.348 1.00 47.93 282 ARG C CA 1
ATOM 6842 C C . ARG C 1 282 ? 25.040 -29.514 -48.996 1.00 45.98 282 ARG C C 1
ATOM 6843 O O . ARG C 1 282 ? 25.503 -30.277 -48.142 1.00 45.16 282 ARG C O 1
ATOM 6851 N N . CYS C 1 283 ? 24.916 -28.215 -48.810 1.00 44.08 283 CYS C N 1
ATOM 6852 C CA . CYS C 1 283 ? 25.158 -27.616 -47.529 1.00 43.00 283 CYS C CA 1
ATOM 6853 C C . CYS C 1 283 ? 23.954 -26.718 -47.220 1.00 41.51 283 CYS C C 1
ATOM 6854 O O . CYS C 1 283 ? 23.287 -26.223 -48.124 1.00 41.75 283 CYS C O 1
ATOM 6857 N N . VAL C 1 284 ? 23.663 -26.566 -45.938 1.00 39.75 284 VAL C N 1
ATOM 6858 C CA . VAL C 1 284 ? 22.521 -25.784 -45.478 1.00 38.54 284 VAL C CA 1
ATOM 6859 C C . VAL C 1 284 ? 23.015 -24.438 -44.941 1.00 37.81 284 VAL C C 1
ATOM 6860 O O . VAL C 1 284 ? 24.206 -24.251 -44.706 1.00 37.83 284 VAL C O 1
ATOM 6864 N N . GLY C 1 285 ? 22.101 -23.483 -44.802 1.00 37.36 285 GLY C N 1
ATOM 6865 C CA . GLY C 1 285 ? 22.436 -22.179 -44.233 1.00 36.32 285 GLY C CA 1
ATOM 6866 C C . GLY C 1 285 ? 21.232 -21.284 -43.999 1.00 35.58 285 GLY C C 1
ATOM 6867 O O . GLY C 1 285 ? 20.082 -21.686 -44.206 1.00 35.62 285 GLY C O 1
ATOM 6868 N N . ILE C 1 286 ? 21.493 -20.071 -43.537 1.00 34.58 286 ILE C N 1
ATOM 6869 C CA . ILE C 1 286 ? 20.463 -19.054 -43.457 1.00 34.17 286 ILE C CA 1
ATOM 6870 C C . ILE C 1 286 ? 20.952 -17.909 -44.334 1.00 34.15 286 ILE C C 1
ATOM 6871 O O . ILE C 1 286 ? 22.087 -17.482 -44.206 1.00 34.61 286 ILE C O 1
ATOM 6876 N N . GLN C 1 287 ? 20.137 -17.465 -45.278 1.00 34.59 287 GLN C N 1
ATOM 6877 C CA . GLN C 1 287 ? 20.507 -16.311 -46.090 1.00 34.74 287 GLN C CA 1
ATOM 6878 C C . GLN C 1 287 ? 19.346 -15.363 -46.235 1.00 34.08 287 GLN C C 1
ATOM 6879 O O . GLN C 1 287 ? 18.272 -15.755 -46.644 1.00 33.79 287 GLN C O 1
ATOM 6885 N N . ASN C 1 288 ? 19.585 -14.097 -45.944 1.00 34.06 288 ASN C N 1
ATOM 6886 C CA . ASN C 1 288 ? 18.519 -13.130 -45.929 1.00 34.27 288 ASN C CA 1
ATOM 6887 C C . ASN C 1 288 ? 17.364 -13.640 -45.068 1.00 34.68 288 ASN C C 1
ATOM 6888 O O . ASN C 1 288 ? 16.199 -13.598 -45.470 1.00 35.17 288 ASN C O 1
ATOM 6893 N N . ASN C 1 289 ? 17.732 -14.138 -43.881 1.00 34.92 289 ASN C N 1
ATOM 6894 C CA . ASN C 1 289 ? 16.794 -14.614 -42.864 1.00 35.03 289 ASN C CA 1
ATOM 6895 C C . ASN C 1 289 ? 15.856 -15.687 -43.346 1.00 36.19 289 ASN C C 1
ATOM 6896 O O . ASN C 1 289 ? 14.731 -15.795 -42.868 1.00 37.10 289 ASN C O 1
ATOM 6901 N N . GLN C 1 290 ? 16.323 -16.504 -44.280 1.00 37.18 290 GLN C N 1
ATOM 6902 C CA . GLN C 1 290 ? 15.534 -17.612 -44.786 1.00 38.40 290 GLN C CA 1
ATOM 6903 C C . GLN C 1 290 ? 16.432 -18.787 -44.827 1.00 37.40 290 GLN C C 1
ATOM 6904 O O . GLN C 1 290 ? 17.627 -18.621 -45.030 1.00 37.73 290 GLN C O 1
ATOM 6910 N N . LEU C 1 291 ? 15.872 -19.967 -44.582 1.00 37.31 291 LEU C N 1
ATOM 6911 C CA . LEU C 1 291 ? 16.645 -21.208 -44.660 1.00 36.59 291 LEU C CA 1
ATOM 6912 C C . LEU C 1 291 ? 16.895 -21.548 -46.125 1.00 37.63 291 LEU C C 1
ATOM 6913 O O . LEU C 1 291 ? 15.973 -21.454 -46.956 1.00 37.71 291 LEU C O 1
ATOM 6918 N N . VAL C 1 292 ? 18.126 -21.975 -46.424 1.00 37.56 292 VAL C N 1
ATOM 6919 C CA . VAL C 1 292 ? 18.556 -22.255 -47.775 1.00 38.61 292 VAL C CA 1
ATOM 6920 C C . VAL C 1 292 ? 19.440 -23.509 -47.852 1.00 39.77 292 VAL C C 1
ATOM 6921 O O . VAL C 1 292 ? 19.979 -23.971 -46.859 1.00 38.78 292 VAL C O 1
ATOM 6925 N N . ASP C 1 293 ? 19.573 -24.084 -49.034 1.00 42.02 293 ASP C N 1
ATOM 6926 C CA . ASP C 1 293 ? 20.614 -25.107 -49.253 1.00 43.51 293 ASP C CA 1
ATOM 6927 C C . ASP C 1 293 ? 21.172 -24.964 -50.656 1.00 45.50 293 ASP C C 1
ATOM 6928 O O . ASP C 1 293 ? 20.484 -24.466 -51.544 1.00 46.26 293 ASP C O 1
ATOM 6933 N N . HIS C 1 294 ? 22.418 -25.399 -50.832 1.00 46.84 294 HIS C N 1
ATOM 6934 C CA . HIS C 1 294 ? 23.148 -25.241 -52.081 1.00 48.73 294 HIS C CA 1
ATOM 6935 C C . HIS C 1 294 ? 23.990 -26.459 -52.330 1.00 49.85 294 HIS C C 1
ATOM 6936 O O . HIS C 1 294 ? 24.376 -27.137 -51.388 1.00 48.87 294 HIS C O 1
ATOM 6943 N N . ASP C 1 295 ? 24.297 -26.707 -53.596 1.00 51.79 295 ASP C N 1
ATOM 6944 C CA . ASP C 1 295 ? 25.340 -27.647 -53.966 1.00 53.59 295 ASP C CA 1
ATOM 6945 C C . ASP C 1 295 ? 26.654 -27.210 -53.298 1.00 53.83 295 ASP C C 1
ATOM 6946 O O . ASP C 1 295 ? 27.021 -26.033 -53.332 1.00 53.60 295 ASP C O 1
ATOM 6951 N N . ILE C 1 296 ? 27.351 -28.167 -52.694 1.00 54.61 296 ILE C N 1
ATOM 6952 C CA . ILE C 1 296 ? 28.567 -27.879 -51.934 1.00 55.03 296 ILE C CA 1
ATOM 6953 C C . ILE C 1 296 ? 29.638 -27.283 -52.831 1.00 56.72 296 ILE C C 1
ATOM 6954 O O . ILE C 1 296 ? 30.288 -26.305 -52.447 1.00 55.97 296 ILE C O 1
ATOM 6959 N N . ALA C 1 297 ? 29.803 -27.870 -54.024 1.00 58.93 297 ALA C N 1
ATOM 6960 C CA . ALA C 1 297 ? 30.855 -27.477 -54.964 1.00 61.07 297 ALA C CA 1
ATOM 6961 C C . ALA C 1 297 ? 30.670 -26.045 -55.423 1.00 61.53 297 ALA C C 1
ATOM 6962 O O . ALA C 1 297 ? 31.634 -25.289 -55.482 1.00 62.76 297 ALA C O 1
ATOM 6964 N N . GLU C 1 298 ? 29.432 -25.685 -55.754 1.00 61.28 298 GLU C N 1
ATOM 6965 C CA . GLU C 1 298 ? 29.076 -24.308 -56.111 1.00 61.67 298 GLU C CA 1
ATOM 6966 C C . GLU C 1 298 ? 29.282 -23.340 -54.968 1.00 60.08 298 GLU C C 1
ATOM 6967 O O . GLU C 1 298 ? 29.912 -22.299 -55.155 1.00 60.80 298 GLU C O 1
ATOM 6973 N N . ALA C 1 299 ? 28.722 -23.672 -53.799 1.00 58.28 299 ALA C N 1
ATOM 6974 C CA . ALA C 1 299 ? 28.877 -22.848 -52.597 1.00 56.87 299 ALA C CA 1
ATOM 6975 C C . ALA C 1 299 ? 30.354 -22.552 -52.335 1.00 57.54 299 ALA C C 1
ATOM 6976 O O . ALA C 1 299 ? 30.725 -21.399 -52.182 1.00 57.54 299 ALA C O 1
ATOM 6978 N N . LEU C 1 300 ? 31.195 -23.584 -52.336 1.00 58.64 300 LEU C N 1
ATOM 6979 C CA . LEU C 1 300 ? 32.629 -23.425 -52.067 1.00 59.84 300 LEU C CA 1
ATOM 6980 C C . LEU C 1 300 ? 33.340 -22.537 -53.087 1.00 61.79 300 LEU C C 1
ATOM 6981 O O . LEU C 1 300 ? 34.399 -21.996 -52.797 1.00 62.05 300 LEU C O 1
ATOM 6986 N N . ALA C 1 301 ? 32.753 -22.388 -54.274 1.00 63.51 301 ALA C N 1
ATOM 6987 C CA . ALA C 1 301 ? 33.307 -21.517 -55.325 1.00 65.62 301 ALA C CA 1
ATOM 6988 C C . ALA C 1 301 ? 33.192 -20.041 -54.964 1.00 65.46 301 ALA C C 1
ATOM 6989 O O . ALA C 1 301 ? 33.895 -19.211 -55.535 1.00 66.70 301 ALA C O 1
ATOM 6991 N N . ASN C 1 302 ? 32.307 -19.713 -54.022 1.00 63.98 302 ASN C N 1
ATOM 6992 C CA . ASN C 1 302 ? 32.096 -18.319 -53.628 1.00 63.83 302 ASN C CA 1
ATOM 6993 C C . ASN C 1 302 ? 33.168 -17.775 -52.674 1.00 63.61 302 ASN C C 1
ATOM 6994 O O . ASN C 1 302 ? 33.507 -18.414 -51.683 1.00 63.04 302 ASN C O 1
ATOM 6999 N N . LYS C 1 303 ? 33.697 -16.599 -52.995 1.00 66.75 303 LYS C N 1
ATOM 7000 C CA . LYS C 1 303 ? 34.575 -15.870 -52.097 1.00 66.18 303 LYS C CA 1
ATOM 7001 C C . LYS C 1 303 ? 33.774 -15.295 -50.924 1.00 63.21 303 LYS C C 1
ATOM 7002 O O . LYS C 1 303 ? 32.622 -14.876 -51.083 1.00 62.36 303 LYS C O 1
ATOM 7008 N N . HIS C 1 304 ? 34.398 -15.256 -49.750 1.00 61.55 304 HIS C N 1
ATOM 7009 C CA . HIS C 1 304 ? 33.791 -14.631 -48.574 1.00 58.77 304 HIS C CA 1
ATOM 7010 C C . HIS C 1 304 ? 33.889 -13.097 -48.637 1.00 58.60 304 HIS C C 1
ATOM 7011 O O . HIS C 1 304 ? 34.938 -12.550 -48.991 1.00 59.98 304 HIS C O 1
ATOM 7018 N N . THR C 1 305 ? 32.791 -12.425 -48.275 1.00 57.04 305 THR C N 1
ATOM 7019 C CA . THR C 1 305 ? 32.703 -10.957 -48.242 1.00 56.78 305 THR C CA 1
ATOM 7020 C C . THR C 1 305 ? 32.184 -10.467 -46.863 1.00 54.14 305 THR C C 1
ATOM 7021 O O . THR C 1 305 ? 31.506 -11.206 -46.156 1.00 52.53 305 THR C O 1
ATOM 7025 N N . ILE C 1 306 ? 32.534 -9.236 -46.480 1.00 53.70 306 ILE C N 1
ATOM 7026 C CA . ILE C 1 306 ? 31.921 -8.565 -45.307 1.00 51.64 306 ILE C CA 1
ATOM 7027 C C . ILE C 1 306 ? 31.160 -7.301 -45.735 1.00 51.47 306 ILE C C 1
AT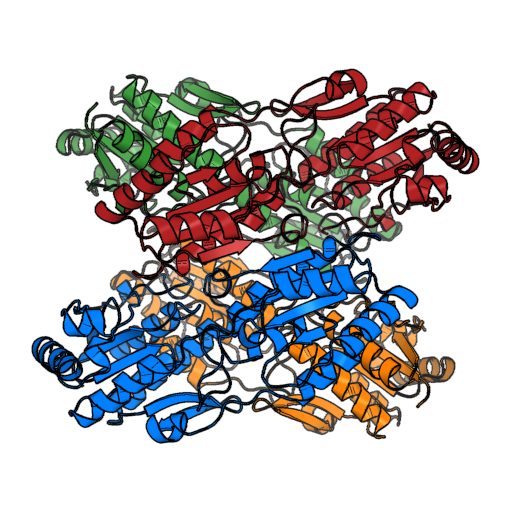OM 7028 O O . ILE C 1 306 ? 31.361 -6.798 -46.834 1.00 52.99 306 ILE C O 1
ATOM 7033 N N . ASP C 1 307 ? 30.285 -6.802 -44.865 1.00 49.64 307 ASP C N 1
ATOM 7034 C CA . ASP C 1 307 ? 29.484 -5.623 -45.167 1.00 49.69 307 ASP C CA 1
ATOM 7035 C C . ASP C 1 307 ? 30.376 -4.400 -45.010 1.00 49.60 307 ASP C C 1
ATOM 7036 O O . ASP C 1 307 ? 30.716 -4.036 -43.885 1.00 48.72 307 ASP C O 1
ATOM 7041 N N . GLN C 1 308 ? 30.772 -3.787 -46.136 1.00 50.54 308 GLN C N 1
ATOM 7042 C CA . GLN C 1 308 ? 31.690 -2.631 -46.130 1.00 51.01 308 GLN C CA 1
ATOM 7043 C C . GLN C 1 308 ? 31.059 -1.394 -45.501 1.00 49.72 308 GLN C C 1
ATOM 7044 O O . GLN C 1 308 ? 31.742 -0.595 -44.877 1.00 49.28 308 GLN C O 1
ATOM 7050 N N . ARG C 1 309 ? 29.753 -1.231 -45.700 1.00 49.32 309 ARG C N 1
ATOM 7051 C CA . ARG C 1 309 ? 28.964 -0.186 -45.022 1.00 48.63 309 ARG C CA 1
ATOM 7052 C C . ARG C 1 309 ? 29.046 -0.272 -43.508 1.00 46.20 309 ARG C C 1
ATOM 7053 O O . ARG C 1 309 ? 29.145 0.741 -42.841 1.00 45.82 309 ARG C O 1
ATOM 7061 N N . MET C 1 310 ? 28.977 -1.483 -42.966 1.00 45.11 310 MET C N 1
ATOM 7062 C CA . MET C 1 310 ? 29.082 -1.668 -41.522 1.00 44.20 310 MET C CA 1
ATOM 7063 C C . MET C 1 310 ? 30.461 -1.245 -41.059 1.00 43.65 310 MET C C 1
ATOM 7064 O O . MET C 1 310 ? 30.608 -0.654 -39.980 1.00 42.24 310 MET C O 1
ATOM 7069 N N . TYR C 1 311 ? 31.472 -1.530 -41.886 1.00 44.35 311 TYR C N 1
ATOM 7070 C CA . TYR C 1 311 ? 32.822 -1.125 -41.561 1.00 44.72 311 TYR C CA 1
ATOM 7071 C C . TYR C 1 311 ? 32.883 0.409 -41.537 1.00 44.81 311 TYR C C 1
ATOM 7072 O O . TYR C 1 311 ? 33.392 0.977 -40.581 1.00 44.54 311 TYR C O 1
ATOM 7081 N N . ALA C 1 312 ? 32.329 1.068 -42.561 1.00 44.89 312 ALA C N 1
ATOM 7082 C CA . ALA C 1 312 ? 32.311 2.532 -42.617 1.00 44.85 312 ALA C CA 1
ATOM 7083 C C . ALA C 1 312 ? 31.531 3.139 -41.432 1.00 42.92 312 ALA C C 1
ATOM 7084 O O . ALA C 1 312 ? 32.024 4.049 -40.768 1.00 42.29 312 ALA C O 1
ATOM 7086 N N . LEU C 1 313 ? 30.330 2.622 -41.172 1.00 41.17 313 LEU C N 1
ATOM 7087 C CA . LEU C 1 313 ? 29.535 3.003 -39.983 1.00 40.19 313 LEU C CA 1
ATOM 7088 C C . LEU C 1 313 ? 30.330 2.983 -38.663 1.00 40.36 313 LEU C C 1
ATOM 7089 O O . LEU C 1 313 ? 30.286 3.937 -37.882 1.00 40.73 313 LEU C O 1
ATOM 7094 N N . SER C 1 314 ? 31.066 1.900 -38.437 1.00 40.07 314 SER C N 1
ATOM 7095 C CA . SER C 1 314 ? 31.794 1.704 -37.199 1.00 40.46 314 SER C CA 1
ATOM 7096 C C . SER C 1 314 ? 32.785 2.824 -36.999 1.00 42.01 314 SER C C 1
ATOM 7097 O O . SER C 1 314 ? 32.971 3.279 -35.881 1.00 42.71 314 SER C O 1
ATOM 7100 N N . LYS C 1 315 ? 33.393 3.292 -38.092 1.00 43.49 315 LYS C N 1
ATOM 7101 C CA . LYS C 1 315 ? 34.247 4.470 -38.056 1.00 45.17 315 LYS C CA 1
ATOM 7102 C C . LYS C 1 315 ? 33.481 5.747 -37.677 1.00 43.93 315 LYS C C 1
ATOM 7103 O O . LYS C 1 315 ? 33.934 6.523 -36.839 1.00 44.61 315 LYS C O 1
ATOM 7109 N N . GLU C 1 316 ? 32.327 5.953 -38.297 1.00 42.71 316 GLU C N 1
ATOM 7110 C CA . GLU C 1 316 ? 31.458 7.101 -38.022 1.00 42.00 316 GLU C CA 1
ATOM 7111 C C . GLU C 1 316 ? 30.978 7.224 -36.572 1.00 40.83 316 GLU C C 1
ATOM 7112 O O . GLU C 1 316 ? 30.850 8.317 -36.041 1.00 40.54 316 GLU C O 1
ATOM 7118 N N . LEU C 1 317 ? 30.642 6.100 -35.957 1.00 40.36 317 LEU C N 1
ATOM 7119 C CA . LEU C 1 317 ? 30.005 6.126 -34.640 1.00 39.38 317 LEU C CA 1
ATOM 7120 C C . LEU C 1 317 ? 31.012 6.343 -33.520 1.00 41.32 317 LEU C C 1
ATOM 7121 O O . LEU C 1 317 ? 30.652 6.803 -32.449 1.00 41.51 317 LEU C O 1
ATOM 7126 N N . SER C 1 318 ? 32.271 6.034 -33.799 1.00 43.90 318 SER C N 1
ATOM 7127 C CA . SER C 1 318 ? 33.350 6.061 -32.817 1.00 46.59 318 SER C CA 1
ATOM 7128 C C . SER C 1 318 ? 34.172 7.362 -32.817 1.00 48.83 318 SER C C 1
ATOM 7129 O O . SER C 1 318 ? 35.257 7.389 -32.258 1.00 50.82 318 SER C O 1
ATOM 7132 N N . ILE C 1 319 ? 33.673 8.416 -33.457 1.00 49.93 319 ILE C N 1
ATOM 7133 C CA . ILE C 1 319 ? 34.278 9.755 -33.347 1.00 52.14 319 ILE C CA 1
ATOM 7134 C C . ILE C 1 319 ? 34.180 10.230 -31.897 1.00 52.34 319 ILE C C 1
ATOM 7135 O O . ILE C 1 319 ? 34.649 11.295 -31.521 1.00 53.74 319 ILE C O 1
ATOM 7141 N N . MET D 1 1 ? 19.087 19.736 -42.264 1.00 55.52 1 MET D N 1
ATOM 7142 C CA . MET D 1 1 ? 18.794 20.007 -40.834 1.00 54.89 1 MET D CA 1
ATOM 7143 C C . MET D 1 1 ? 20.047 20.372 -40.092 1.00 55.37 1 MET D C 1
ATOM 7144 O O . MET D 1 1 ? 21.115 19.837 -40.384 1.00 55.69 1 MET D O 1
ATOM 7149 N N . LYS D 1 2 ? 19.905 21.246 -39.103 1.00 55.42 2 LYS D N 1
ATOM 7150 C CA . LYS D 1 2 ? 20.999 21.539 -38.196 1.00 55.74 2 LYS D CA 1
ATOM 7151 C C . LYS D 1 2 ? 20.767 21.034 -36.752 1.00 54.32 2 LYS D C 1
ATOM 7152 O O . LYS D 1 2 ? 21.707 20.986 -35.954 1.00 53.98 2 LYS D O 1
ATOM 7158 N N . ARG D 1 3 ? 19.530 20.654 -36.429 1.00 52.71 3 ARG D N 1
ATOM 7159 C CA . ARG D 1 3 ? 19.214 20.124 -35.115 1.00 51.68 3 ARG D CA 1
ATOM 7160 C C . ARG D 1 3 ? 18.126 19.086 -35.149 1.00 49.18 3 ARG D C 1
ATOM 7161 O O . ARG D 1 3 ? 17.047 19.312 -35.718 1.00 49.24 3 ARG D O 1
ATOM 7169 N N . ILE D 1 4 ? 18.419 17.954 -34.515 1.00 46.55 4 ILE D N 1
ATOM 7170 C CA . ILE D 1 4 ? 17.439 16.912 -34.315 1.00 43.65 4 ILE D CA 1
ATOM 7171 C C . ILE D 1 4 ? 17.361 16.588 -32.835 1.00 42.33 4 ILE D C 1
ATOM 7172 O O . ILE D 1 4 ? 18.173 17.042 -32.051 1.00 42.81 4 ILE D O 1
ATOM 7177 N N . GLY D 1 5 ? 16.351 15.819 -32.468 1.00 40.46 5 GLY D N 1
ATOM 7178 C CA . GLY D 1 5 ? 16.173 15.344 -31.108 1.00 39.06 5 GLY D CA 1
ATOM 7179 C C . GLY D 1 5 ? 16.026 13.837 -31.126 1.00 37.23 5 GLY D C 1
ATOM 7180 O O . GLY D 1 5 ? 15.786 13.242 -32.185 1.00 36.28 5 GLY D O 1
ATOM 7181 N N . VAL D 1 6 ? 16.183 13.222 -29.961 1.00 35.84 6 VAL D N 1
ATOM 7182 C CA . VAL D 1 6 ? 16.004 11.769 -29.807 1.00 35.24 6 VAL D CA 1
ATOM 7183 C C . VAL D 1 6 ? 15.364 11.477 -28.464 1.00 35.37 6 VAL D C 1
ATOM 7184 O O . VAL D 1 6 ? 15.625 12.156 -27.492 1.00 36.47 6 VAL D O 1
ATOM 7188 N N . LEU D 1 7 ? 14.572 10.416 -28.412 1.00 35.54 7 LEU D N 1
ATOM 7189 C CA . LEU D 1 7 ? 13.667 10.166 -27.294 1.00 35.83 7 LEU D CA 1
ATOM 7190 C C . LEU D 1 7 ? 13.483 8.651 -27.161 1.00 34.76 7 LEU D C 1
ATOM 7191 O O . LEU D 1 7 ? 13.577 7.934 -28.169 1.00 35.36 7 LEU D O 1
ATOM 7196 N N . THR D 1 8 ? 13.275 8.167 -25.933 1.00 33.65 8 THR D N 1
ATOM 7197 C CA . THR D 1 8 ? 12.905 6.759 -25.689 1.00 32.84 8 THR D CA 1
ATOM 7198 C C . THR D 1 8 ? 11.518 6.627 -25.037 1.00 33.51 8 THR D C 1
ATOM 7199 O O . THR D 1 8 ? 11.118 7.420 -24.185 1.00 34.10 8 THR D O 1
ATOM 7203 N N . SER D 1 9 ? 10.776 5.625 -25.473 1.00 34.12 9 SER D N 1
ATOM 7204 C CA . SER D 1 9 ? 9.392 5.477 -25.084 1.00 36.10 9 SER D CA 1
ATOM 7205 C C . SER D 1 9 ? 9.077 3.983 -25.003 1.00 36.03 9 SER D C 1
ATOM 7206 O O . SER D 1 9 ? 9.708 3.150 -25.672 1.00 35.46 9 SER D O 1
ATOM 7209 N N . GLY D 1 10 ? 8.147 3.651 -24.116 1.00 36.73 10 GLY D N 1
ATOM 7210 C CA . GLY D 1 10 ? 7.712 2.269 -23.905 1.00 36.80 10 GLY D CA 1
ATOM 7211 C C . GLY D 1 10 ? 8.505 1.684 -22.775 1.00 36.61 10 GLY D C 1
ATOM 7212 O O . GLY D 1 10 ? 9.287 2.388 -22.113 1.00 38.29 10 GLY D O 1
ATOM 7213 N N . GLY D 1 11 ? 8.355 0.400 -22.533 1.00 35.55 11 GLY D N 1
ATOM 7214 C CA . GLY D 1 11 ? 9.246 -0.221 -21.568 1.00 35.24 11 GLY D CA 1
ATOM 7215 C C . GLY D 1 11 ? 10.713 -0.117 -22.006 1.00 34.21 11 GLY D C 1
ATOM 7216 O O . GLY D 1 11 ? 10.998 0.038 -23.202 1.00 33.00 11 GLY D O 1
ATOM 7217 N N . ALA D 1 12 ? 11.636 -0.209 -21.041 1.00 33.71 12 ALA D N 1
ATOM 7218 C CA . ALA D 1 12 ? 13.077 -0.319 -21.347 1.00 32.61 12 ALA D CA 1
ATOM 7219 C C . ALA D 1 12 ? 13.338 -1.561 -22.196 1.00 30.94 12 ALA D C 1
ATOM 7220 O O . ALA D 1 12 ? 12.642 -2.552 -22.077 1.00 31.50 12 ALA D O 1
ATOM 7222 N N . SER D 1 13 ? 14.358 -1.486 -23.048 1.00 29.52 13 SER D N 1
ATOM 7223 C CA . SER D 1 13 ? 14.771 -2.600 -23.880 1.00 27.91 13 SER D CA 1
ATOM 7224 C C . SER D 1 13 ? 16.286 -2.622 -23.973 1.00 27.19 13 SER D C 1
ATOM 7225 O O . SER D 1 13 ? 16.900 -1.597 -24.262 1.00 26.37 13 SER D O 1
ATOM 7228 N N . PRO D 1 14 ? 16.910 -3.792 -23.756 1.00 26.69 14 PRO D N 1
ATOM 7229 C CA . PRO D 1 14 ? 18.343 -3.768 -23.893 1.00 26.53 14 PRO D CA 1
ATOM 7230 C C . PRO D 1 14 ? 18.716 -3.295 -25.322 1.00 26.60 14 PRO D C 1
ATOM 7231 O O . PRO D 1 14 ? 18.177 -3.816 -26.292 1.00 26.27 14 PRO D O 1
ATOM 7235 N N . GLY D 1 15 ? 19.588 -2.288 -25.416 1.00 27.06 15 GLY D N 1
ATOM 7236 C CA . GLY D 1 15 ? 20.099 -1.745 -26.677 1.00 26.07 15 GLY D CA 1
ATOM 7237 C C . GLY D 1 15 ? 19.599 -0.339 -26.971 1.00 25.92 15 GLY D C 1
ATOM 7238 O O . GLY D 1 15 ? 20.030 0.299 -27.905 1.00 26.32 15 GLY D O 1
ATOM 7239 N N . MET D 1 16 ? 18.686 0.168 -26.169 1.00 25.46 16 MET D N 1
ATOM 7240 C CA . MET D 1 16 ? 18.185 1.523 -26.356 1.00 25.82 16 MET D CA 1
ATOM 7241 C C . MET D 1 16 ? 19.303 2.524 -26.296 1.00 26.12 16 MET D C 1
ATOM 7242 O O . MET D 1 16 ? 19.339 3.481 -27.080 1.00 27.31 16 MET D O 1
ATOM 7247 N N . ASN D 1 17 ? 20.222 2.316 -25.363 1.00 26.75 17 ASN D N 1
ATOM 7248 C CA . ASN D 1 17 ? 21.417 3.150 -25.244 1.00 27.53 17 ASN D CA 1
ATOM 7249 C C . ASN D 1 17 ? 22.349 3.136 -26.456 1.00 28.53 17 ASN D C 1
ATOM 7250 O O . ASN D 1 17 ? 22.794 4.187 -26.896 1.00 29.49 17 ASN D O 1
ATOM 7255 N N . ALA D 1 18 ? 22.657 1.947 -26.979 1.00 28.69 18 ALA D N 1
ATOM 7256 C CA . ALA D 1 18 ? 23.363 1.790 -28.245 1.00 29.19 18 ALA D CA 1
ATOM 7257 C C . ALA D 1 18 ? 22.702 2.580 -29.408 1.00 29.81 18 ALA D C 1
ATOM 7258 O O . ALA D 1 18 ? 23.385 3.170 -30.263 1.00 29.80 18 ALA D O 1
ATOM 7260 N N . ALA D 1 19 ? 21.367 2.580 -29.422 1.00 29.70 19 ALA D N 1
ATOM 7261 C CA . ALA D 1 19 ? 20.587 3.338 -30.380 1.00 29.19 19 ALA D CA 1
ATOM 7262 C C . ALA D 1 19 ? 20.704 4.833 -30.135 1.00 30.48 19 ALA D C 1
ATOM 7263 O O . ALA D 1 19 ? 20.871 5.620 -31.081 1.00 30.34 19 ALA D O 1
ATOM 7265 N N . ILE D 1 20 ? 20.586 5.251 -28.883 1.00 30.87 20 ILE D N 1
ATOM 7266 C CA . ILE D 1 20 ? 20.758 6.673 -28.583 1.00 32.04 20 ILE D CA 1
ATOM 7267 C C . ILE D 1 20 ? 22.142 7.154 -29.049 1.00 33.32 20 ILE D C 1
ATOM 7268 O O . ILE D 1 20 ? 22.266 8.204 -29.708 1.00 34.65 20 ILE D O 1
ATOM 7273 N N . ARG D 1 21 ? 23.158 6.353 -28.721 1.00 33.49 21 ARG D N 1
ATOM 7274 C CA . ARG D 1 21 ? 24.545 6.624 -29.065 1.00 33.94 21 ARG D CA 1
ATOM 7275 C C . ARG D 1 21 ? 24.710 6.775 -30.569 1.00 34.09 21 ARG D C 1
ATOM 7276 O O . ARG D 1 21 ? 25.313 7.723 -31.047 1.00 35.32 21 ARG D O 1
ATOM 7284 N N . SER D 1 22 ? 24.149 5.831 -31.296 1.00 34.09 22 SER D N 1
ATOM 7285 C CA . SER D 1 22 ? 24.186 5.837 -32.754 1.00 35.36 22 SER D CA 1
ATOM 7286 C C . SER D 1 22 ? 23.543 7.081 -33.374 1.00 35.11 22 SER D C 1
ATOM 7287 O O . SER D 1 22 ? 24.082 7.675 -34.302 1.00 36.56 22 SER D O 1
ATOM 7290 N N . VAL D 1 23 ? 22.387 7.487 -32.860 1.00 34.25 23 VAL D N 1
ATOM 7291 C CA . VAL D 1 23 ? 21.722 8.700 -33.350 1.00 33.33 23 VAL D CA 1
ATOM 7292 C C . VAL D 1 23 ? 22.564 9.962 -33.108 1.00 34.47 23 VAL D C 1
ATOM 7293 O O . VAL D 1 23 ? 22.643 10.856 -33.980 1.00 36.10 23 VAL D O 1
ATOM 7297 N N . VAL D 1 24 ? 23.165 10.058 -31.924 1.00 33.97 24 VAL D N 1
ATOM 7298 C CA . VAL D 1 24 ? 23.956 11.229 -31.558 1.00 34.40 24 VAL D CA 1
ATOM 7299 C C . VAL D 1 24 ? 25.219 11.299 -32.408 1.00 35.48 24 VAL D C 1
ATOM 7300 O O . VAL D 1 24 ? 25.492 12.307 -33.051 1.00 36.51 24 VAL D O 1
ATOM 7304 N N . ARG D 1 25 ? 25.950 10.203 -32.453 1.00 35.87 25 ARG D N 1
ATOM 7305 C CA . ARG D 1 25 ? 27.197 10.136 -33.172 1.00 37.22 25 ARG D CA 1
ATOM 7306 C C . ARG D 1 25 ? 27.031 10.252 -34.683 1.00 38.00 25 ARG D C 1
ATOM 7307 O O . ARG D 1 25 ? 27.856 10.896 -35.326 1.00 39.80 25 ARG D O 1
ATOM 7315 N N . LYS D 1 26 ? 25.987 9.650 -35.260 1.00 37.45 26 LYS D N 1
ATOM 7316 C CA . LYS D 1 26 ? 25.735 9.796 -36.703 1.00 37.88 26 LYS D CA 1
ATOM 7317 C C . LYS D 1 26 ? 25.390 11.240 -37.070 1.00 38.90 26 LYS D C 1
ATOM 7318 O O . LYS D 1 26 ? 25.881 11.757 -38.079 1.00 39.48 26 LYS D O 1
ATOM 7324 N N . ALA D 1 27 ? 24.563 11.890 -36.257 1.00 39.21 27 ALA D N 1
ATOM 7325 C CA . ALA D 1 27 ? 24.227 13.306 -36.473 1.00 40.71 27 ALA D CA 1
ATOM 7326 C C . ALA D 1 27 ? 25.444 14.212 -36.365 1.00 42.62 27 ALA D C 1
ATOM 7327 O O . ALA D 1 27 ? 25.660 15.088 -37.198 1.00 44.58 27 ALA D O 1
ATOM 7329 N N . ILE D 1 28 ? 26.229 14.014 -35.329 1.00 43.60 28 ILE D N 1
ATOM 7330 C CA . ILE D 1 28 ? 27.387 14.849 -35.084 1.00 45.60 28 ILE D CA 1
ATOM 7331 C C . ILE D 1 28 ? 28.411 14.688 -36.219 1.00 46.66 28 ILE D C 1
ATOM 7332 O O . ILE D 1 28 ? 29.033 15.658 -36.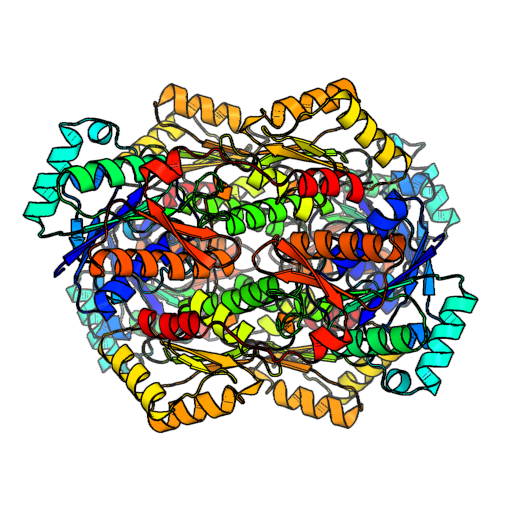622 1.00 47.47 28 ILE D O 1
ATOM 7337 N N . TYR D 1 29 ? 28.533 13.470 -36.749 1.00 46.46 29 TYR D N 1
ATOM 7338 C CA . TYR D 1 29 ? 29.433 13.178 -37.862 1.00 47.85 29 TYR D CA 1
ATOM 7339 C C . TYR D 1 29 ? 29.114 14.006 -39.120 1.00 48.42 29 TYR D C 1
ATOM 7340 O O . TYR D 1 29 ? 30.010 14.409 -39.855 1.00 49.59 29 TYR D O 1
ATOM 7349 N N . HIS D 1 30 ? 27.830 14.256 -39.334 1.00 47.70 30 HIS D N 1
ATOM 7350 C CA . HIS D 1 30 ? 27.364 15.053 -40.427 1.00 48.03 30 HIS D CA 1
ATOM 7351 C C . HIS D 1 30 ? 27.120 16.484 -39.974 1.00 48.91 30 HIS D C 1
ATOM 7352 O O . HIS D 1 30 ? 26.415 17.241 -40.634 1.00 49.91 30 HIS D O 1
ATOM 7359 N N . GLY D 1 31 ? 27.736 16.884 -38.868 1.00 49.16 31 GLY D N 1
ATOM 7360 C CA . GLY D 1 31 ? 27.685 18.274 -38.420 1.00 49.56 31 GLY D CA 1
ATOM 7361 C C . GLY D 1 31 ? 26.316 18.750 -37.963 1.00 49.17 31 GLY D C 1
ATOM 7362 O O . GLY D 1 31 ? 25.996 19.939 -38.055 1.00 49.37 31 GLY D O 1
ATOM 7363 N N . VAL D 1 32 ? 25.506 17.823 -37.459 1.00 47.54 32 VAL D N 1
ATOM 7364 C CA . VAL D 1 32 ? 24.176 18.138 -36.955 1.00 46.82 32 VAL D CA 1
ATOM 7365 C C . VAL D 1 32 ? 24.165 17.952 -35.439 1.00 46.61 32 VAL D C 1
ATOM 7366 O O . VAL D 1 32 ? 24.757 16.996 -34.924 1.00 46.36 32 VAL D O 1
ATOM 7370 N N . GLU D 1 33 ? 23.483 18.859 -34.741 1.00 46.67 33 GLU D N 1
ATOM 7371 C CA . GLU D 1 33 ? 23.353 18.791 -33.292 1.00 46.86 33 GLU D CA 1
ATOM 7372 C C . GLU D 1 33 ? 22.235 17.857 -32.864 1.00 45.39 33 GLU D C 1
ATOM 7373 O O . GLU D 1 33 ? 21.226 17.735 -33.551 1.00 45.31 33 GLU D O 1
ATOM 7379 N N . VAL D 1 34 ? 22.417 17.188 -31.729 1.00 44.63 34 VAL D N 1
ATOM 7380 C CA . VAL D 1 34 ? 21.376 16.325 -31.192 1.00 43.75 34 VAL D CA 1
ATOM 7381 C C . VAL D 1 34 ? 21.036 16.748 -29.771 1.00 44.02 34 VAL D C 1
ATOM 7382 O O . VAL D 1 34 ? 21.918 16.880 -28.928 1.00 44.48 34 VAL D O 1
ATOM 7386 N N . TYR D 1 35 ? 19.747 16.995 -29.547 1.00 43.70 35 TYR D N 1
ATOM 7387 C CA . TYR D 1 35 ? 19.203 17.302 -28.234 1.00 43.85 35 TYR D CA 1
ATOM 7388 C C . TYR D 1 35 ? 18.487 16.071 -27.697 1.00 42.15 35 TYR D C 1
ATOM 7389 O O . TYR D 1 35 ? 17.699 15.461 -28.411 1.00 42.41 35 TYR D O 1
ATOM 7398 N N . GLY D 1 36 ? 18.762 15.711 -26.454 1.00 40.92 36 GLY D N 1
ATOM 7399 C CA . GLY D 1 36 ? 18.086 14.618 -25.796 1.00 39.78 36 GLY D CA 1
ATOM 7400 C C . GLY D 1 36 ? 16.785 15.063 -25.181 1.00 39.55 36 GLY D C 1
ATOM 7401 O O . GLY D 1 36 ? 16.722 16.115 -24.566 1.00 40.17 36 GLY D O 1
ATOM 7402 N N . VAL D 1 37 ? 15.738 14.268 -25.378 1.00 38.73 37 VAL D N 1
ATOM 7403 C CA . VAL D 1 37 ? 14.424 14.532 -24.793 1.00 38.77 37 VAL D CA 1
ATOM 7404 C C . VAL D 1 37 ? 14.243 13.448 -23.751 1.00 38.51 37 VAL D C 1
ATOM 7405 O O . VAL D 1 37 ? 14.227 12.267 -24.086 1.00 36.38 37 VAL D O 1
ATOM 7409 N N . TYR D 1 38 ? 14.146 13.876 -22.492 1.00 39.04 38 TYR D N 1
ATOM 7410 C CA . TYR D 1 38 ? 14.101 12.994 -21.335 1.00 39.42 38 TYR D CA 1
ATOM 7411 C C . TYR D 1 38 ? 12.665 12.626 -20.987 1.00 39.44 38 TYR D C 1
ATOM 7412 O O . TYR D 1 38 ? 11.786 13.436 -21.155 1.00 40.53 38 TYR D O 1
ATOM 7421 N N . HIS D 1 39 ? 12.439 11.373 -20.595 1.00 38.81 39 HIS D N 1
ATOM 7422 C CA . HIS D 1 39 ? 11.126 10.846 -20.173 1.00 39.00 39 HIS D CA 1
ATOM 7423 C C . HIS D 1 39 ? 10.077 10.730 -21.260 1.00 38.80 39 HIS D C 1
ATOM 7424 O O . HIS D 1 39 ? 8.911 11.020 -21.031 1.00 39.03 39 HIS D O 1
ATOM 7431 N N . GLY D 1 40 ? 10.501 10.295 -22.440 1.00 38.16 40 GLY D N 1
ATOM 7432 C CA . GLY D 1 40 ? 9.603 10.149 -23.575 1.00 37.95 40 GLY D CA 1
ATOM 7433 C C . GLY D 1 40 ? 8.843 11.396 -24.014 1.00 38.48 40 GLY D C 1
ATOM 7434 O O . GLY D 1 40 ? 9.369 12.515 -24.035 1.00 39.08 40 GLY D O 1
ATOM 7435 N N . TYR D 1 41 ? 7.587 11.184 -24.376 1.00 38.15 41 TYR D N 1
ATOM 7436 C CA . TYR D 1 41 ? 6.720 12.262 -24.820 1.00 38.96 41 TYR D CA 1
ATOM 7437 C C . TYR D 1 41 ? 6.227 13.154 -23.676 1.00 39.58 41 TYR D C 1
ATOM 7438 O O . TYR D 1 41 ? 5.853 14.313 -23.899 1.00 40.29 41 TYR D O 1
ATOM 7447 N N . ALA D 1 42 ? 6.178 12.584 -22.476 1.00 39.85 42 ALA D N 1
ATOM 7448 C CA . ALA D 1 42 ? 5.807 13.291 -21.257 1.00 41.14 42 ALA D CA 1
ATOM 7449 C C . ALA D 1 42 ? 6.807 14.406 -21.021 1.00 41.98 42 ALA D C 1
ATOM 7450 O O . ALA D 1 42 ? 6.441 15.535 -20.729 1.00 43.03 42 ALA D O 1
ATOM 7452 N N . GLY D 1 43 ? 8.079 14.058 -21.169 1.00 42.06 43 GLY D N 1
ATOM 7453 C CA . GLY D 1 43 ? 9.186 14.985 -21.033 1.00 42.62 43 GLY D CA 1
ATOM 7454 C C . GLY D 1 43 ? 9.262 15.947 -22.186 1.00 43.09 43 GLY D C 1
ATOM 7455 O O . GLY D 1 43 ? 9.674 17.084 -21.996 1.00 45.06 43 GLY D O 1
ATOM 7456 N N . LEU D 1 44 ? 8.883 15.496 -23.379 1.00 42.23 44 LEU D N 1
ATOM 7457 C CA . LEU D 1 44 ? 8.759 16.372 -24.548 1.00 42.34 44 LEU D CA 1
ATOM 7458 C C . LEU D 1 44 ? 7.771 17.505 -24.276 1.00 43.57 44 LEU D C 1
ATOM 7459 O O . LEU D 1 44 ? 8.109 18.671 -24.451 1.00 44.78 44 LEU D O 1
ATOM 7464 N N . ILE D 1 45 ? 6.571 17.137 -23.824 1.00 43.49 45 ILE D N 1
ATOM 7465 C CA . ILE D 1 45 ? 5.538 18.083 -23.412 1.00 44.44 45 ILE D CA 1
ATOM 7466 C C . ILE D 1 45 ? 5.976 19.008 -22.267 1.00 45.18 45 ILE D C 1
ATOM 7467 O O . ILE D 1 45 ? 5.607 20.182 -22.240 1.00 46.09 45 ILE D O 1
ATOM 7472 N N . ALA D 1 46 ? 6.774 18.500 -21.337 1.00 44.52 46 ALA D N 1
ATOM 7473 C CA . ALA D 1 46 ? 7.238 19.310 -20.224 1.00 45.52 46 ALA D CA 1
ATOM 7474 C C . ALA D 1 46 ? 8.470 20.147 -20.564 1.00 45.92 46 ALA D C 1
ATOM 7475 O O . ALA D 1 46 ? 8.844 21.015 -19.803 1.00 47.52 46 ALA D O 1
ATOM 7477 N N . GLY D 1 47 ? 9.111 19.891 -21.689 1.00 45.57 47 GLY D N 1
ATOM 7478 C CA . GLY D 1 47 ? 10.272 20.684 -22.102 1.00 46.48 47 GLY D CA 1
ATOM 7479 C C . GLY D 1 47 ? 11.556 20.203 -21.464 1.00 46.89 47 GLY D C 1
ATOM 7480 O O . GLY D 1 47 ? 12.481 20.984 -21.251 1.00 47.85 47 GLY D O 1
ATOM 7481 N N . ASN D 1 48 ? 11.601 18.905 -21.161 1.00 46.13 48 ASN D N 1
ATOM 7482 C CA . ASN D 1 48 ? 12.719 18.276 -20.480 1.00 46.16 48 ASN D CA 1
ATOM 7483 C C . ASN D 1 48 ? 13.749 17.839 -21.530 1.00 44.72 48 ASN D C 1
ATOM 7484 O O . ASN D 1 48 ? 13.882 16.666 -21.872 1.00 42.84 48 ASN D O 1
ATOM 7489 N N . ILE D 1 49 ? 14.467 18.831 -22.034 1.00 44.81 49 ILE D N 1
ATOM 7490 C CA . ILE D 1 49 ? 15.236 18.724 -23.269 1.00 44.20 49 ILE D CA 1
ATOM 7491 C C . ILE D 1 49 ? 16.611 19.307 -22.976 1.00 45.74 49 ILE D C 1
ATOM 7492 O O . ILE D 1 49 ? 16.708 20.347 -22.327 1.00 46.38 49 ILE D O 1
ATOM 7497 N N . LYS D 1 50 ? 17.662 18.617 -23.418 1.00 45.74 50 LYS D N 1
ATOM 7498 C CA . LYS D 1 50 ? 19.026 19.019 -23.122 1.00 47.19 50 LYS D CA 1
ATOM 7499 C C . LYS D 1 50 ? 19.980 18.518 -24.214 1.00 46.05 50 LYS D C 1
ATOM 7500 O O . LYS D 1 50 ? 19.962 17.341 -24.574 1.00 44.24 50 LYS D O 1
ATOM 7506 N N . LYS D 1 51 ? 20.800 19.416 -24.746 1.00 46.58 51 LYS D N 1
ATOM 7507 C CA . LYS D 1 51 ? 21.799 19.048 -25.740 1.00 46.41 51 LYS D CA 1
ATOM 7508 C C . LYS D 1 51 ? 22.627 17.827 -25.302 1.00 45.34 51 LYS D C 1
ATOM 7509 O O . LYS D 1 51 ? 23.052 17.719 -24.147 1.00 45.58 51 LYS D O 1
ATOM 7515 N N . LEU D 1 52 ? 22.824 16.905 -26.237 1.00 44.12 52 LEU D N 1
ATOM 7516 C CA . LEU D 1 52 ? 23.682 15.764 -26.029 1.00 43.49 52 LEU D CA 1
ATOM 7517 C C . LEU D 1 52 ? 24.955 15.976 -26.823 1.00 44.29 52 LEU D C 1
ATOM 7518 O O . LEU D 1 52 ? 24.896 16.070 -28.041 1.00 44.67 52 LEU D O 1
ATOM 7523 N N . GLU D 1 53 ? 26.095 16.031 -26.141 1.00 44.79 53 GLU D N 1
ATOM 7524 C CA . GLU D 1 53 ? 27.404 16.200 -26.776 1.00 45.75 53 GLU D CA 1
ATOM 7525 C C . GLU D 1 53 ? 28.011 14.853 -27.146 1.00 44.47 53 GLU D C 1
ATOM 7526 O O . GLU D 1 53 ? 27.619 13.839 -26.597 1.00 44.26 53 GLU D O 1
ATOM 7532 N N . VAL D 1 54 ? 28.975 14.842 -28.066 1.00 44.46 54 VAL D N 1
ATOM 7533 C CA . VAL D 1 54 ? 29.668 13.599 -28.453 1.00 43.84 54 VAL D CA 1
ATOM 7534 C C . VAL D 1 54 ? 29.901 12.644 -27.297 1.00 43.04 54 VAL D C 1
ATOM 7535 O O . VAL D 1 54 ? 29.620 11.456 -27.404 1.00 42.27 54 VAL D O 1
ATOM 7539 N N . GLY D 1 55 ? 30.446 13.174 -26.208 1.00 42.99 55 GLY D N 1
ATOM 7540 C CA . GLY D 1 55 ? 30.913 12.357 -25.094 1.00 42.34 55 GLY D CA 1
ATOM 7541 C C . GLY D 1 55 ? 29.820 11.956 -24.119 1.00 41.22 55 GLY D C 1
ATOM 7542 O O . GLY D 1 55 ? 30.065 11.143 -23.236 1.00 40.25 55 GLY D O 1
ATOM 7543 N N . ASP D 1 56 ? 28.629 12.540 -24.265 1.00 40.22 56 ASP D N 1
ATOM 7544 C CA . ASP D 1 56 ? 27.519 12.265 -23.359 1.00 39.60 56 ASP D CA 1
ATOM 7545 C C . ASP D 1 56 ? 26.900 10.894 -23.606 1.00 37.94 56 ASP D C 1
ATOM 7546 O O . ASP D 1 56 ? 26.143 10.398 -22.758 1.00 38.09 56 ASP D O 1
ATOM 7551 N N . VAL D 1 57 ? 27.208 10.310 -24.773 1.00 36.48 57 VAL D N 1
ATOM 7552 C CA . VAL D 1 57 ? 26.807 8.950 -25.156 1.00 34.03 57 VAL D CA 1
ATOM 7553 C C . VAL D 1 57 ? 28.018 8.001 -25.104 1.00 34.37 57 VAL D C 1
ATOM 7554 O O . VAL D 1 57 ? 27.990 6.879 -25.615 1.00 33.44 57 VAL D O 1
ATOM 7558 N N . GLY D 1 58 ? 29.080 8.461 -24.453 1.00 35.32 58 GLY D N 1
ATOM 7559 C CA . GLY D 1 58 ? 30.227 7.630 -24.110 1.00 36.28 58 GLY D CA 1
ATOM 7560 C C . GLY D 1 58 ? 29.897 6.712 -22.954 1.00 36.42 58 GLY D C 1
ATOM 7561 O O . GLY D 1 58 ? 29.185 7.104 -22.035 1.00 35.43 58 GLY D O 1
ATOM 7562 N N . ASP D 1 59 ? 30.429 5.495 -23.014 1.00 36.57 59 ASP D N 1
ATOM 7563 C CA . ASP D 1 59 ? 30.178 4.433 -22.024 1.00 37.49 59 ASP D CA 1
ATOM 7564 C C . ASP D 1 59 ? 28.699 4.083 -21.757 1.00 35.94 59 ASP D C 1
ATOM 7565 O O . ASP D 1 59 ? 28.321 3.632 -20.636 1.00 35.55 59 ASP D O 1
ATOM 7570 N N . ILE D 1 60 ? 27.870 4.227 -22.786 1.00 34.20 60 ILE D N 1
ATOM 7571 C CA . ILE D 1 60 ? 26.500 3.746 -22.711 1.00 33.30 60 ILE D CA 1
ATOM 7572 C C . ILE D 1 60 ? 26.237 2.564 -23.664 1.00 32.55 60 ILE D C 1
ATOM 7573 O O . ILE D 1 60 ? 25.255 1.854 -23.461 1.00 32.17 60 ILE D O 1
ATOM 7578 N N . ILE D 1 61 ? 27.124 2.282 -24.627 1.00 32.24 61 ILE D N 1
ATOM 7579 C CA . ILE D 1 61 ? 26.840 1.269 -25.666 1.00 31.73 61 ILE D CA 1
ATOM 7580 C C . ILE D 1 61 ? 26.553 -0.092 -25.038 1.00 31.34 61 ILE D C 1
ATOM 7581 O O . ILE D 1 61 ? 25.665 -0.816 -25.448 1.00 30.35 61 ILE D O 1
ATOM 7586 N N . HIS D 1 62 ? 27.285 -0.400 -23.986 1.00 32.37 62 HIS D N 1
ATOM 7587 C CA . HIS D 1 62 ? 27.193 -1.695 -23.330 1.00 32.15 62 HIS D CA 1
ATOM 7588 C C . HIS D 1 62 ? 26.191 -1.740 -22.169 1.00 31.88 62 HIS D C 1
ATOM 7589 O O . HIS D 1 62 ? 26.087 -2.755 -21.489 1.00 31.87 62 HIS D O 1
ATOM 7596 N N . ARG D 1 63 ? 25.462 -0.650 -21.949 1.00 31.61 63 ARG D N 1
ATOM 7597 C CA . ARG D 1 63 ? 24.610 -0.509 -20.764 1.00 32.79 63 ARG D CA 1
ATOM 7598 C C . ARG D 1 63 ? 23.138 -0.776 -21.056 1.00 31.55 63 ARG D C 1
ATOM 7599 O O . ARG D 1 63 ? 22.579 -0.291 -22.038 1.00 32.26 63 ARG D O 1
ATOM 7607 N N . GLY D 1 64 ? 22.489 -1.512 -20.171 1.00 30.81 64 GLY D N 1
ATOM 7608 C CA . GLY D 1 64 ? 21.033 -1.687 -20.283 1.00 30.05 64 GLY D CA 1
ATOM 7609 C C . GLY D 1 64 ? 20.286 -0.397 -20.006 1.00 29.53 64 GLY D C 1
ATOM 7610 O O . GLY D 1 64 ? 20.892 0.625 -19.660 1.00 29.07 64 GLY D O 1
ATOM 7611 N N . GLY D 1 65 ? 18.962 -0.458 -20.161 1.00 29.37 65 GLY D N 1
ATOM 7612 C CA . GLY D 1 65 ? 18.081 0.682 -19.897 1.00 29.55 65 GLY D CA 1
ATOM 7613 C C . GLY D 1 65 ? 18.158 1.772 -20.940 1.00 29.78 65 GLY D C 1
ATOM 7614 O O . GLY D 1 65 ? 18.445 1.513 -22.103 1.00 28.38 65 GLY D O 1
ATOM 7615 N N . THR D 1 66 ? 17.903 3.006 -20.490 1.00 30.69 66 THR D N 1
ATOM 7616 C CA . THR D 1 66 ? 17.986 4.174 -21.324 1.00 31.30 66 THR D CA 1
ATOM 7617 C C . THR D 1 66 ? 18.410 5.394 -20.495 1.00 31.81 66 THR D C 1
ATOM 7618 O O . THR D 1 66 ? 17.750 5.731 -19.525 1.00 32.23 66 THR D O 1
ATOM 7622 N N . ILE D 1 67 ? 19.488 6.067 -20.900 1.00 33.04 67 ILE D N 1
ATOM 7623 C CA . ILE D 1 67 ? 19.948 7.303 -20.221 1.00 33.78 67 ILE D CA 1
ATOM 7624 C C . ILE D 1 67 ? 18.981 8.485 -20.322 1.00 35.65 67 ILE D C 1
ATOM 7625 O O . ILE D 1 67 ? 19.108 9.482 -19.559 1.00 36.02 67 ILE D O 1
ATOM 7630 N N . LEU D 1 68 ? 18.028 8.392 -21.249 1.00 35.82 68 LEU D N 1
ATOM 7631 C CA . LEU D 1 68 ? 17.032 9.468 -21.450 1.00 36.65 68 LEU D CA 1
ATOM 7632 C C . LEU D 1 68 ? 15.761 9.174 -20.699 1.00 37.21 68 LEU D C 1
ATOM 7633 O O . LEU D 1 68 ? 14.908 10.017 -20.606 1.00 36.48 68 LEU D O 1
ATOM 7638 N N . TYR D 1 69 ? 15.656 7.966 -20.150 1.00 38.95 69 TYR D N 1
ATOM 7639 C CA . TYR D 1 69 ? 14.488 7.531 -19.399 1.00 40.90 69 TYR D CA 1
ATOM 7640 C C . TYR D 1 69 ? 13.299 7.318 -20.305 1.00 41.64 69 TYR D C 1
ATOM 7641 O O . TYR D 1 69 ? 13.262 7.772 -21.460 1.00 41.56 69 TYR D O 1
ATOM 7650 N N . THR D 1 70 ? 12.309 6.632 -19.759 1.00 42.38 70 THR D N 1
ATOM 7651 C CA . THR D 1 70 ? 11.086 6.386 -20.473 1.00 43.35 70 THR D CA 1
ATOM 7652 C C . THR D 1 70 ? 9.889 6.646 -19.529 1.00 44.21 70 THR D C 1
ATOM 7653 O O . THR D 1 70 ? 10.003 6.495 -18.309 1.00 44.33 70 THR D O 1
ATOM 7657 N N . ALA D 1 71 ? 8.768 7.093 -20.093 1.00 45.07 71 ALA D N 1
ATOM 7658 C CA . ALA D 1 71 ? 7.577 7.489 -19.323 1.00 46.62 71 ALA D CA 1
ATOM 7659 C C . ALA D 1 71 ? 6.346 7.281 -20.181 1.00 48.00 71 ALA D C 1
ATOM 7660 O O . ALA D 1 71 ? 6.436 7.388 -21.400 1.00 49.13 71 ALA D O 1
ATOM 7662 N N . ARG D 1 72 ? 5.202 6.981 -19.574 1.00 49.62 72 ARG D N 1
ATOM 7663 C CA . ARG D 1 72 ? 3.930 6.975 -20.309 1.00 50.75 72 ARG D CA 1
ATOM 7664 C C . ARG D 1 72 ? 3.419 8.402 -20.549 1.00 51.39 72 ARG D C 1
ATOM 7665 O O . ARG D 1 72 ? 3.605 9.289 -19.705 1.00 51.53 72 ARG D O 1
ATOM 7673 N N . CYS D 1 73 ? 2.755 8.605 -21.690 1.00 51.20 73 CYS D N 1
ATOM 7674 C CA . CYS D 1 73 ? 2.120 9.881 -22.009 1.00 52.04 73 CYS D CA 1
ATOM 7675 C C . CYS D 1 73 ? 0.841 9.696 -22.832 1.00 52.74 73 CYS D C 1
ATOM 7676 O O . CYS D 1 73 ? 0.878 9.765 -24.062 1.00 52.38 73 CYS D O 1
ATOM 7679 N N . PRO D 1 74 ? -0.296 9.449 -22.150 1.00 54.10 74 PRO D N 1
ATOM 7680 C CA . PRO D 1 74 ? -1.591 9.407 -22.823 1.00 55.03 74 PRO D CA 1
ATOM 7681 C C . PRO D 1 74 ? -1.995 10.755 -23.444 1.00 55.82 74 PRO D C 1
ATOM 7682 O O . PRO D 1 74 ? -2.721 10.781 -24.434 1.00 56.92 74 PRO D O 1
ATOM 7686 N N . GLU D 1 75 ? -1.539 11.858 -22.854 1.00 56.16 75 GLU D N 1
ATOM 7687 C CA . GLU D 1 75 ? -1.830 13.198 -23.361 1.00 56.41 75 GLU D CA 1
ATOM 7688 C C . GLU D 1 75 ? -1.292 13.407 -24.788 1.00 55.39 75 GLU D C 1
ATOM 7689 O O . GLU D 1 75 ? -1.862 14.178 -25.560 1.00 55.75 75 GLU D O 1
ATOM 7691 N N . PHE D 1 76 ? -0.207 12.707 -25.139 1.00 53.64 76 PHE D N 1
ATOM 7692 C CA . PHE D 1 76 ? 0.359 12.789 -26.488 1.00 52.73 76 PHE D CA 1
ATOM 7693 C C . PHE D 1 76 ? -0.537 12.110 -27.520 1.00 52.50 76 PHE D C 1
ATOM 7694 O O . PHE D 1 76 ? -0.373 12.313 -28.720 1.00 52.10 76 PHE D O 1
ATOM 7702 N N . LYS D 1 77 ? -1.486 11.311 -27.035 1.00 52.76 77 LYS D N 1
ATOM 7703 C CA . LYS D 1 77 ? -2.523 10.721 -27.875 1.00 52.98 77 LYS D CA 1
ATOM 7704 C C . LYS D 1 77 ? -3.677 11.717 -28.190 1.00 53.89 77 LYS D C 1
ATOM 7705 O O . LYS D 1 77 ? -4.681 11.334 -28.817 1.00 54.76 77 LYS D O 1
ATOM 7707 N N . THR D 1 78 ? -3.536 12.982 -27.775 1.00 53.03 78 THR D N 1
ATOM 7708 C CA . THR D 1 78 ? -4.563 13.996 -28.002 1.00 53.17 78 THR D CA 1
ATOM 7709 C C . THR D 1 78 ? -4.034 15.122 -28.893 1.00 52.37 78 THR D C 1
ATOM 7710 O O . THR D 1 78 ? -2.824 15.296 -29.035 1.00 51.15 78 THR D O 1
ATOM 7714 N N . GLU D 1 79 ? -4.943 15.892 -29.486 1.00 52.33 79 GLU D N 1
ATOM 7715 C CA . GLU D 1 79 ? -4.551 17.046 -30.281 1.00 52.01 79 GLU D CA 1
ATOM 7716 C C . GLU D 1 79 ? -3.759 18.064 -29.451 1.00 51.18 79 GLU D C 1
ATOM 7717 O O . GLU D 1 79 ? -2.757 18.595 -29.937 1.00 50.21 79 GLU D O 1
ATOM 7723 N N . GLU D 1 80 ? -4.193 18.325 -28.212 1.00 50.55 80 GLU D N 1
ATOM 7724 C CA . GLU D 1 80 ? -3.481 19.275 -27.334 1.00 50.20 80 GLU D CA 1
ATOM 7725 C C . GLU D 1 80 ? -2.038 18.881 -27.081 1.00 47.81 80 GLU D C 1
ATOM 7726 O O . GLU D 1 80 ? -1.154 19.727 -27.122 1.00 45.82 80 GLU D O 1
ATOM 7732 N N . GLY D 1 81 ? -1.819 17.592 -26.820 1.00 46.80 81 GLY D N 1
ATOM 7733 C CA . GLY D 1 81 ? -0.494 17.071 -26.488 1.00 45.45 81 GLY D CA 1
ATOM 7734 C C . GLY D 1 81 ? 0.474 17.124 -27.648 1.00 44.57 81 GLY D C 1
ATOM 7735 O O . GLY D 1 81 ? 1.665 17.410 -27.481 1.00 43.89 81 GLY D O 1
ATOM 7736 N N . GLN D 1 82 ? -0.041 16.810 -28.824 1.00 44.35 82 GLN D N 1
ATOM 7737 C CA A GLN D 1 82 ? 0.711 16.988 -30.049 0.50 44.30 82 GLN D CA 1
ATOM 7738 C CA B GLN D 1 82 ? 0.687 17.019 -30.073 0.50 44.31 82 GLN D CA 1
ATOM 7739 C C . GLN D 1 82 ? 1.050 18.488 -30.246 1.00 45.49 82 GLN D C 1
ATOM 7740 O O . GLN D 1 82 ? 2.174 18.846 -30.608 1.00 45.24 82 GLN D O 1
ATOM 7751 N N . LYS D 1 83 ? 0.090 19.360 -29.987 1.00 47.11 83 LYS D N 1
ATOM 7752 C CA . LYS D 1 83 ? 0.344 20.799 -30.086 1.00 48.74 83 LYS D CA 1
ATOM 7753 C C . LYS D 1 83 ? 1.468 21.249 -29.153 1.00 48.60 83 LYS D C 1
ATOM 7754 O O . LYS D 1 83 ? 2.433 21.861 -29.599 1.00 48.31 83 LYS D O 1
ATOM 7760 N N . LYS D 1 84 ? 1.322 20.950 -27.866 1.00 48.72 84 LYS D N 1
ATOM 7761 C CA . LYS D 1 84 ? 2.333 21.305 -26.867 1.00 49.30 84 LYS D CA 1
ATOM 7762 C C . LYS D 1 84 ? 3.697 20.654 -27.113 1.00 47.64 84 LYS D C 1
ATOM 7763 O O . LYS D 1 84 ? 4.732 21.265 -26.869 1.00 47.75 84 LYS D O 1
ATOM 7769 N N . GLY D 1 85 ? 3.699 19.414 -27.592 1.00 46.64 85 GLY D N 1
ATOM 7770 C CA . GLY D 1 85 ? 4.930 18.756 -27.981 1.00 44.99 85 GLY D CA 1
ATOM 7771 C C . GLY D 1 85 ? 5.636 19.472 -29.117 1.00 45.11 85 GLY D C 1
ATOM 7772 O O . GLY D 1 85 ? 6.839 19.707 -29.042 1.00 44.40 85 GLY D O 1
ATOM 7773 N N . ILE D 1 86 ? 4.893 19.820 -30.172 1.00 45.62 86 ILE D N 1
ATOM 7774 C CA . ILE D 1 86 ? 5.470 20.535 -31.322 1.00 45.99 86 ILE D CA 1
ATOM 7775 C C . ILE D 1 86 ? 5.987 21.913 -30.903 1.00 47.22 86 ILE D C 1
ATOM 7776 O O . ILE D 1 86 ? 7.057 22.319 -31.343 1.00 47.13 86 ILE D O 1
ATOM 7781 N N . GLU D 1 87 ? 5.260 22.590 -30.016 1.00 48.47 87 GLU D N 1
ATOM 7782 C CA . GLU D 1 87 ? 5.693 23.880 -29.457 1.00 50.25 87 GLU D CA 1
ATOM 7783 C C . GLU D 1 87 ? 7.060 23.764 -28.782 1.00 49.45 87 GLU D C 1
ATOM 7784 O O . GLU D 1 87 ? 7.871 24.671 -28.881 1.00 50.65 87 GLU D O 1
ATOM 7790 N N . GLN D 1 88 ? 7.310 22.657 -28.086 1.00 48.52 88 GLN D N 1
ATOM 7791 C CA . GLN D 1 88 ? 8.569 22.476 -27.373 1.00 47.86 88 GLN D CA 1
ATOM 7792 C C . GLN D 1 88 ? 9.696 22.176 -28.343 1.00 47.46 88 GLN D C 1
ATOM 7793 O O . GLN D 1 88 ? 10.802 22.676 -28.196 1.00 47.78 88 GLN D O 1
ATOM 7799 N N . LEU D 1 89 ? 9.402 21.365 -29.350 1.00 47.25 89 LEU D N 1
ATOM 7800 C CA . LEU D 1 89 ? 10.350 21.074 -30.415 1.00 47.09 89 LEU D CA 1
ATOM 7801 C C . LEU D 1 89 ? 10.801 22.380 -31.061 1.00 48.87 89 LEU D C 1
ATOM 7802 O O . LEU D 1 89 ? 11.997 22.682 -31.095 1.00 49.50 89 LEU D O 1
ATOM 7807 N N . LYS D 1 90 ? 9.834 23.164 -31.533 1.00 50.55 90 LYS D N 1
ATOM 7808 C CA . LYS D 1 90 ? 10.108 24.425 -32.220 1.00 52.13 90 LYS D CA 1
ATOM 7809 C C . LYS D 1 90 ? 10.854 25.403 -31.306 1.00 53.00 90 LYS D C 1
ATOM 7810 O O . LYS D 1 90 ? 11.840 25.998 -31.720 1.00 53.04 90 LYS D O 1
ATOM 7814 N N . LYS D 1 91 ? 10.392 25.536 -30.065 1.00 53.47 91 LYS D N 1
ATOM 7815 C CA . LYS D 1 91 ? 11.024 26.417 -29.066 1.00 54.90 91 LYS D CA 1
ATOM 7816 C C . LYS D 1 91 ? 12.511 26.099 -28.886 1.00 54.15 91 LYS D C 1
ATOM 7817 O O . LYS D 1 91 ? 13.325 27.000 -28.653 1.00 55.01 91 LYS D O 1
ATOM 7823 N N . HIS D 1 92 ? 12.852 24.814 -28.993 1.00 52.43 92 HIS D N 1
ATOM 7824 C CA . HIS D 1 92 ? 14.220 24.346 -28.812 1.00 51.56 92 HIS D CA 1
ATOM 7825 C C . HIS D 1 92 ? 14.980 24.234 -30.130 1.00 51.17 92 HIS D C 1
ATOM 7826 O O . HIS D 1 92 ? 16.124 23.794 -30.133 1.00 51.31 92 HIS D O 1
ATOM 7833 N N . GLY D 1 93 ? 14.353 24.654 -31.232 1.00 51.00 93 GLY D N 1
ATOM 7834 C CA . GLY D 1 93 ? 14.981 24.656 -32.545 1.00 50.13 93 GLY D CA 1
ATOM 7835 C C . GLY D 1 93 ? 15.264 23.260 -33.077 1.00 48.26 93 GLY D C 1
ATOM 7836 O O . GLY D 1 93 ? 16.179 23.075 -33.893 1.00 48.33 93 GLY D O 1
ATOM 7837 N N . ILE D 1 94 ? 14.481 22.281 -32.632 1.00 46.53 94 ILE D N 1
ATOM 7838 C CA . ILE D 1 94 ? 14.625 20.895 -33.109 1.00 44.82 94 ILE D CA 1
ATOM 7839 C C . ILE D 1 94 ? 13.819 20.739 -34.387 1.00 44.70 94 ILE D C 1
ATOM 7840 O O . ILE D 1 94 ? 12.625 20.978 -34.387 1.00 45.73 94 ILE D O 1
ATOM 7845 N N . GLU D 1 95 ? 14.470 20.329 -35.468 1.00 44.25 95 GLU D N 1
ATOM 7846 C CA . GLU D 1 95 ? 13.817 20.223 -36.781 1.00 44.10 95 GLU D CA 1
ATOM 7847 C C . GLU D 1 95 ? 13.312 18.824 -37.145 1.00 42.68 95 GLU D C 1
ATOM 7848 O O . GLU D 1 95 ? 12.559 18.660 -38.107 1.00 42.13 95 GLU D O 1
ATOM 7854 N N . GLY D 1 96 ? 13.756 17.814 -36.397 1.00 40.90 96 GLY D N 1
ATOM 7855 C CA . GLY D 1 96 ? 13.276 16.442 -36.585 1.00 39.22 96 GLY D CA 1
ATOM 7856 C C . GLY D 1 96 ? 13.552 15.610 -35.359 1.00 37.45 96 GLY D C 1
ATOM 7857 O O . GLY D 1 96 ? 14.444 15.954 -34.582 1.00 36.93 96 GLY D O 1
ATOM 7858 N N . LEU D 1 97 ? 12.786 14.522 -35.194 1.00 35.87 97 LEU D N 1
ATOM 7859 C CA . LEU D 1 97 ? 12.823 13.680 -33.998 1.00 34.50 97 LEU D CA 1
ATOM 7860 C C . LEU D 1 97 ? 12.977 12.206 -34.344 1.00 34.38 97 LEU D C 1
ATOM 7861 O O . LEU D 1 97 ? 12.245 11.688 -35.163 1.00 33.59 97 LEU D O 1
ATOM 7866 N N . VAL D 1 98 ? 13.927 11.542 -33.677 1.00 33.97 98 VAL D N 1
ATOM 7867 C CA . VAL D 1 98 ? 14.027 10.092 -33.661 1.00 33.12 98 VAL D CA 1
ATOM 7868 C C . VAL D 1 98 ? 13.371 9.585 -32.361 1.00 33.12 98 VAL D C 1
ATOM 7869 O O . VAL D 1 98 ? 13.734 9.966 -31.259 1.00 31.67 98 VAL D O 1
ATOM 7873 N N . VAL D 1 99 ? 12.412 8.686 -32.531 1.00 33.53 99 VAL D N 1
ATOM 7874 C CA . VAL D 1 99 ? 11.747 8.036 -31.426 1.00 33.24 99 VAL D CA 1
ATOM 7875 C C . VAL D 1 99 ? 12.143 6.558 -31.400 1.00 32.57 99 VAL D C 1
ATOM 7876 O O . VAL D 1 99 ? 11.893 5.803 -32.372 1.00 31.49 99 VAL D O 1
ATOM 7880 N N . ILE D 1 100 ? 12.764 6.157 -30.296 1.00 32.58 100 ILE D N 1
ATOM 7881 C CA . ILE D 1 100 ? 13.184 4.763 -30.086 1.00 32.55 100 ILE D CA 1
ATOM 7882 C C . ILE D 1 100 ? 12.224 4.101 -29.078 1.00 32.89 100 ILE D C 1
ATOM 7883 O O . ILE D 1 100 ? 12.183 4.497 -27.907 1.00 32.03 100 ILE D O 1
ATOM 7888 N N . GLY D 1 101 ? 11.461 3.104 -29.525 1.00 33.38 101 GLY D N 1
ATOM 7889 C CA . GLY D 1 101 ? 10.592 2.375 -28.624 1.00 34.97 101 GLY D CA 1
ATOM 7890 C C . GLY D 1 101 ? 9.637 1.404 -29.283 1.00 36.49 101 GLY D C 1
ATOM 7891 O O . GLY D 1 101 ? 9.956 0.796 -30.319 1.00 35.83 101 GLY D O 1
ATOM 7892 N N . GLY D 1 102 ? 8.459 1.262 -28.671 1.00 38.09 102 GLY D N 1
ATOM 7893 C CA . GLY D 1 102 ? 7.432 0.336 -29.147 1.00 39.97 102 GLY D CA 1
ATOM 7894 C C . GLY D 1 102 ? 6.284 1.001 -29.890 1.00 41.87 102 GLY D C 1
ATOM 7895 O O . GLY D 1 102 ? 6.433 2.095 -30.478 1.00 42.42 102 GLY D O 1
ATOM 7896 N N . ASP D 1 103 ? 5.124 0.350 -29.846 1.00 44.06 103 ASP D N 1
ATOM 7897 C CA . ASP D 1 103 ? 3.919 0.838 -30.506 1.00 45.32 103 ASP D CA 1
ATOM 7898 C C . ASP D 1 103 ? 3.523 2.247 -30.080 1.00 45.99 103 ASP D C 1
ATOM 7899 O O . ASP D 1 103 ? 3.188 3.101 -30.915 1.00 46.83 103 ASP D O 1
ATOM 7904 N N . GLY D 1 104 ? 3.500 2.502 -28.784 1.00 45.41 104 GLY D N 1
ATOM 7905 C CA . GLY D 1 104 ? 3.127 3.841 -28.322 1.00 45.43 104 GLY D CA 1
ATOM 7906 C C . GLY D 1 104 ? 3.994 4.908 -28.967 1.00 44.33 104 GLY D C 1
ATOM 7907 O O . GLY D 1 104 ? 3.539 6.017 -29.299 1.00 44.86 104 GLY D O 1
ATOM 7908 N N . SER D 1 105 ? 5.260 4.567 -29.147 1.00 42.46 105 SER D N 1
ATOM 7909 C CA . SER D 1 105 ? 6.209 5.505 -29.670 1.00 41.71 105 SER D CA 1
ATOM 7910 C C . SER D 1 105 ? 5.937 5.754 -31.154 1.00 40.36 105 SER D C 1
ATOM 7911 O O . SER D 1 105 ? 6.111 6.871 -31.617 1.00 40.48 105 SER D O 1
ATOM 7914 N N . TYR D 1 106 ? 5.527 4.704 -31.876 1.00 38.73 106 TYR D N 1
ATOM 7915 C CA . TYR D 1 106 ? 5.240 4.776 -33.324 1.00 37.68 106 TYR D CA 1
ATOM 7916 C C . TYR D 1 106 ? 3.951 5.494 -33.622 1.00 38.12 106 TYR D C 1
ATOM 7917 O O . TYR D 1 106 ? 3.868 6.220 -34.601 1.00 38.16 106 TYR D O 1
ATOM 7926 N N . GLN D 1 107 ? 2.936 5.289 -32.794 1.00 37.98 107 GLN D N 1
ATOM 7927 C CA . GLN D 1 107 ? 1.696 6.040 -32.949 1.00 39.02 107 GLN D CA 1
ATOM 7928 C C . GLN D 1 107 ? 1.991 7.538 -32.797 1.00 38.77 107 GLN D C 1
ATOM 7929 O O . GLN D 1 107 ? 1.446 8.365 -33.515 1.00 38.70 107 GLN D O 1
ATOM 7935 N N . GLY D 1 108 ? 2.858 7.871 -31.845 1.00 38.26 108 GLY D N 1
ATOM 7936 C CA . GLY D 1 108 ? 3.255 9.251 -31.642 1.00 38.50 108 GLY D CA 1
ATOM 7937 C C . GLY D 1 108 ? 3.990 9.827 -32.840 1.00 38.13 108 GLY D C 1
ATOM 7938 O O . GLY D 1 108 ? 3.826 10.997 -33.146 1.00 39.21 108 GLY D O 1
ATOM 7939 N N . ALA D 1 109 ? 4.812 9.001 -33.488 1.00 37.58 109 ALA D N 1
ATOM 7940 C CA . ALA D 1 109 ? 5.582 9.375 -34.676 1.00 37.49 109 ALA D CA 1
ATOM 7941 C C . ALA D 1 109 ? 4.668 9.637 -35.874 1.00 38.09 109 ALA D C 1
ATOM 7942 O O . ALA D 1 109 ? 4.840 10.610 -36.613 1.00 38.37 109 ALA D O 1
ATOM 7944 N N . LYS D 1 110 ? 3.678 8.782 -36.035 1.00 37.73 110 LYS D N 1
ATOM 7945 C CA . LYS D 1 110 ? 2.674 8.973 -37.052 1.00 38.76 110 LYS D CA 1
ATOM 7946 C C . LYS D 1 110 ? 1.939 10.300 -36.848 1.00 39.46 110 LYS D C 1
ATOM 7947 O O . LYS D 1 110 ? 1.888 11.133 -37.747 1.00 39.61 110 LYS D O 1
ATOM 7953 N N . LYS D 1 111 ? 1.402 10.517 -35.655 1.00 40.13 111 LYS D N 1
ATOM 7954 C CA . LYS D 1 111 ? 0.717 11.778 -35.366 1.00 41.30 111 LYS D CA 1
ATOM 7955 C C . LYS D 1 111 ? 1.572 13.009 -35.640 1.00 40.92 111 LYS D C 1
ATOM 7956 O O . LYS D 1 111 ? 1.108 13.966 -36.253 1.00 40.56 111 LYS D O 1
ATOM 7962 N N . LEU D 1 112 ? 2.811 12.997 -35.168 1.00 40.70 112 LEU D N 1
ATOM 7963 C CA . LEU D 1 112 ? 3.755 14.081 -35.443 1.00 41.27 112 LEU D CA 1
ATOM 7964 C C . LEU D 1 112 ? 3.852 14.409 -36.930 1.00 42.74 112 LEU D C 1
ATOM 7965 O O . LEU D 1 112 ? 3.832 15.583 -37.332 1.00 43.88 112 LEU D O 1
ATOM 7970 N N . THR D 1 113 ? 3.971 13.378 -37.750 1.00 43.25 113 THR D N 1
ATOM 7971 C CA . THR D 1 113 ? 4.210 13.600 -39.154 1.00 44.43 113 THR D CA 1
ATOM 7972 C C . THR D 1 113 ? 2.917 14.050 -39.859 1.00 44.14 113 THR D C 1
ATOM 7973 O O . THR D 1 113 ? 2.984 14.856 -40.783 1.00 44.02 113 THR D O 1
ATOM 7977 N N . GLU D 1 114 ? 1.753 13.610 -39.369 1.00 42.97 114 GLU D N 1
ATOM 7978 C CA . GLU D 1 114 ? 0.470 14.198 -39.806 1.00 43.83 114 GLU D CA 1
ATOM 7979 C C . GLU D 1 114 ? 0.372 15.693 -39.456 1.00 43.86 114 GLU D C 1
ATOM 7980 O O . GLU D 1 114 ? -0.326 16.449 -40.137 1.00 44.97 114 GLU D O 1
ATOM 7986 N N . HIS D 1 115 ? 1.070 16.103 -38.403 1.00 42.73 115 HIS D N 1
ATOM 7987 C CA . HIS D 1 115 ? 1.187 17.511 -38.025 1.00 43.98 115 HIS D CA 1
ATOM 7988 C C . HIS D 1 115 ? 2.387 18.217 -38.659 1.00 43.64 115 HIS D C 1
ATOM 7989 O O . HIS D 1 115 ? 2.755 19.324 -38.248 1.00 44.70 115 HIS D O 1
ATOM 7996 N N . GLY D 1 116 ? 2.987 17.567 -39.654 1.00 43.10 116 GLY D N 1
ATOM 7997 C CA . GLY D 1 116 ? 4.057 18.142 -40.439 1.00 43.53 116 GLY D CA 1
ATOM 7998 C C . GLY D 1 116 ? 5.384 18.271 -39.730 1.00 43.44 116 GLY D C 1
ATOM 7999 O O . GLY D 1 116 ? 6.229 19.068 -40.149 1.00 43.82 116 GLY D O 1
ATOM 8000 N N . PHE D 1 117 ? 5.580 17.504 -38.652 1.00 42.86 117 PHE D N 1
ATOM 8001 C CA . PHE D 1 117 ? 6.875 17.491 -37.979 1.00 42.39 117 PHE D CA 1
ATOM 8002 C C . PHE D 1 117 ? 7.602 16.202 -38.316 1.00 41.10 117 PHE D C 1
ATOM 8003 O O . PHE D 1 117 ? 7.072 15.123 -38.037 1.00 41.24 117 PHE D O 1
ATOM 8011 N N . PRO D 1 118 ? 8.820 16.305 -38.900 1.00 40.52 118 PRO D N 1
ATOM 8012 C CA . PRO D 1 118 ? 9.564 15.096 -39.295 1.00 39.50 118 PRO D CA 1
ATOM 8013 C C . PRO D 1 118 ? 9.948 14.201 -38.110 1.00 38.25 118 PRO D C 1
ATOM 8014 O O . PRO D 1 118 ? 10.457 14.676 -37.088 1.00 37.93 118 PRO D O 1
ATOM 8018 N N . CYS D 1 119 ? 9.693 12.908 -38.264 1.00 37.48 119 CYS D N 1
ATOM 8019 C CA . CYS D 1 119 ? 9.879 11.975 -37.183 1.00 36.48 119 CYS D CA 1
ATOM 8020 C C . CYS D 1 119 ? 10.117 10.591 -37.759 1.00 35.80 119 CYS D C 1
ATOM 8021 O O . CYS D 1 119 ? 9.466 10.191 -38.729 1.00 35.49 119 CYS D O 1
ATOM 8024 N N . VAL D 1 120 ? 11.088 9.879 -37.190 1.00 35.20 120 VAL D N 1
ATOM 8025 C CA . VAL D 1 120 ? 11.397 8.507 -37.618 1.00 33.64 120 VAL D CA 1
ATOM 8026 C C . VAL D 1 120 ? 11.375 7.597 -36.396 1.00 33.77 120 VAL D C 1
ATOM 8027 O O . VAL D 1 120 ? 11.975 7.914 -35.362 1.00 33.92 120 VAL D O 1
ATOM 8031 N N . GLY D 1 121 ? 10.689 6.460 -36.524 1.00 33.60 121 GLY D N 1
ATOM 8032 C CA . GLY D 1 121 ? 10.653 5.450 -35.476 1.00 32.49 121 GLY D CA 1
ATOM 8033 C C . GLY D 1 121 ? 11.718 4.382 -35.611 1.00 31.73 121 GLY D C 1
ATOM 8034 O O . GLY D 1 121 ? 11.979 3.903 -36.714 1.00 30.63 121 GLY D O 1
ATOM 8035 N N . VAL D 1 122 ? 12.303 4.005 -34.466 1.00 31.77 122 VAL D N 1
ATOM 8036 C CA . VAL D 1 122 ? 13.278 2.918 -34.354 1.00 30.85 122 VAL D CA 1
ATOM 8037 C C . VAL D 1 122 ? 12.744 1.862 -33.389 1.00 31.01 122 VAL D C 1
ATOM 8038 O O . VAL D 1 122 ? 12.309 2.193 -32.278 1.00 29.90 122 VAL D O 1
ATOM 8042 N N . PRO D 1 123 ? 12.764 0.577 -33.808 1.00 31.09 123 PRO D N 1
ATOM 8043 C CA . PRO D 1 123 ? 12.088 -0.468 -33.025 1.00 30.83 123 PRO D CA 1
ATOM 8044 C C . PRO D 1 123 ? 12.846 -0.935 -31.800 1.00 30.52 123 PRO D C 1
ATOM 8045 O O . PRO D 1 123 ? 13.822 -1.691 -31.890 1.00 29.45 123 PRO D O 1
ATOM 8049 N N . GLY D 1 124 ? 12.349 -0.533 -30.644 1.00 30.98 124 GLY D N 1
ATOM 8050 C CA . GLY D 1 124 ? 13.024 -0.790 -29.370 1.00 30.19 124 GLY D CA 1
ATOM 8051 C C . GLY D 1 124 ? 12.100 -1.428 -28.364 1.00 30.23 124 GLY D C 1
ATOM 8052 O O . GLY D 1 124 ? 11.419 -0.726 -27.624 1.00 29.84 124 GLY D O 1
ATOM 8053 N N . THR D 1 125 ? 12.101 -2.767 -28.330 1.00 29.88 125 THR D N 1
ATOM 8054 C CA . THR D 1 125 ? 11.300 -3.529 -27.359 1.00 30.32 125 THR D CA 1
ATOM 8055 C C . THR D 1 125 ? 11.773 -4.983 -27.329 1.00 28.92 125 THR D C 1
ATOM 8056 O O . THR D 1 125 ? 12.328 -5.463 -28.318 1.00 28.96 125 THR D O 1
ATOM 8060 N N . ILE D 1 126 ? 11.560 -5.669 -26.216 1.00 28.10 126 ILE D N 1
ATOM 8061 C CA . ILE D 1 126 ? 12.032 -7.027 -26.074 1.00 27.55 126 ILE D CA 1
ATOM 8062 C C . ILE D 1 126 ? 11.137 -8.025 -26.810 1.00 29.42 126 ILE D C 1
ATOM 8063 O O . ILE D 1 126 ? 11.486 -9.171 -27.028 1.00 31.14 126 ILE D O 1
ATOM 8068 N N . ASP D 1 127 ? 9.950 -7.603 -27.170 1.00 31.53 127 ASP D N 1
ATOM 8069 C CA . ASP D 1 127 ? 8.938 -8.578 -27.505 1.00 33.62 127 ASP D CA 1
ATOM 8070 C C . ASP D 1 127 ? 8.755 -8.827 -28.993 1.00 33.04 127 ASP D C 1
ATOM 8071 O O . ASP D 1 127 ? 7.947 -9.660 -29.361 1.00 33.35 127 ASP D O 1
ATOM 8076 N N . ASN D 1 128 ? 9.530 -8.122 -29.812 1.00 32.90 128 ASN D N 1
ATOM 8077 C CA . ASN D 1 128 ? 9.593 -8.351 -31.251 1.00 33.48 128 ASN D CA 1
ATOM 8078 C C . ASN D 1 128 ? 8.305 -8.029 -32.000 1.00 34.54 128 ASN D C 1
ATOM 8079 O O . ASN D 1 128 ? 8.133 -8.469 -33.130 1.00 36.11 128 ASN D O 1
ATOM 8084 N N . ASP D 1 129 ? 7.408 -7.274 -31.369 1.00 35.65 129 ASP D N 1
ATOM 8085 C CA . ASP D 1 129 ? 6.056 -7.048 -31.878 1.00 36.75 129 ASP D CA 1
ATOM 8086 C C . ASP D 1 129 ? 5.986 -5.610 -32.396 1.00 36.90 129 ASP D C 1
ATOM 8087 O O . ASP D 1 129 ? 5.254 -4.766 -31.863 1.00 38.58 129 ASP D O 1
ATOM 8092 N N . ILE D 1 130 ? 6.815 -5.306 -33.387 1.00 36.28 130 ILE D N 1
ATOM 8093 C CA . ILE D 1 130 ? 6.823 -4.001 -34.014 1.00 35.21 130 ILE D CA 1
ATOM 8094 C C . ILE D 1 130 ? 6.933 -4.286 -35.507 1.00 35.33 130 ILE D C 1
ATOM 8095 O O . ILE D 1 130 ? 7.670 -5.194 -35.925 1.00 33.42 130 ILE D O 1
ATOM 8100 N N . PRO D 1 131 ? 6.118 -3.577 -36.314 1.00 34.97 131 PRO D N 1
ATOM 8101 C CA . PRO D 1 131 ? 6.157 -3.830 -37.753 1.00 35.97 131 PRO D CA 1
ATOM 8102 C C . PRO D 1 131 ? 7.325 -3.155 -38.474 1.00 34.92 131 PRO D C 1
ATOM 8103 O O . PRO D 1 131 ? 7.999 -2.275 -37.928 1.00 34.54 131 PRO D O 1
ATOM 8107 N N . GLY D 1 132 ? 7.591 -3.624 -39.684 1.00 35.49 132 GLY D N 1
ATOM 8108 C CA . GLY D 1 132 ? 8.683 -3.089 -40.477 1.00 34.62 132 GLY D CA 1
ATOM 8109 C C . GLY D 1 132 ? 10.019 -3.693 -40.136 1.00 33.67 132 GLY D C 1
ATOM 8110 O O . GLY D 1 132 ? 11.031 -3.296 -40.710 1.00 34.62 132 GLY D O 1
ATOM 8111 N N . THR D 1 133 ? 10.033 -4.678 -39.236 1.00 32.81 133 THR D N 1
ATOM 8112 C CA . THR D 1 133 ? 11.290 -5.308 -38.793 1.00 31.05 133 THR D CA 1
ATOM 8113 C C . THR D 1 133 ? 11.054 -6.775 -38.413 1.00 31.32 133 THR D C 1
ATOM 8114 O O . THR D 1 133 ? 10.019 -7.099 -37.825 1.00 30.68 133 THR D O 1
ATOM 8118 N N . ASP D 1 134 ? 11.991 -7.648 -38.797 1.00 30.77 134 ASP D N 1
ATOM 8119 C CA . ASP D 1 134 ? 11.955 -9.060 -38.404 1.00 31.40 134 ASP D CA 1
ATOM 8120 C C . ASP D 1 134 ? 12.279 -9.204 -36.903 1.00 30.83 134 ASP D C 1
ATOM 8121 O O . ASP D 1 134 ? 11.751 -10.090 -36.203 1.00 30.79 134 ASP D O 1
ATOM 8126 N N . PHE D 1 135 ? 13.151 -8.312 -36.430 1.00 30.87 135 PHE D N 1
ATOM 8127 C CA . PHE D 1 135 ? 13.640 -8.268 -35.074 1.00 30.05 135 PHE D CA 1
ATOM 8128 C C . PHE D 1 135 ? 13.643 -6.875 -34.487 1.00 29.74 135 PHE D C 1
ATOM 8129 O O . PHE D 1 135 ? 14.083 -5.931 -35.143 1.00 30.14 135 PHE D O 1
ATOM 8137 N N . THR D 1 136 ? 13.229 -6.750 -33.228 1.00 28.91 136 THR D N 1
ATOM 8138 C CA . THR D 1 136 ? 13.269 -5.469 -32.500 1.00 27.58 136 THR D CA 1
ATOM 8139 C C . THR D 1 136 ? 14.539 -5.426 -31.642 1.00 27.57 136 THR D C 1
ATOM 8140 O O . THR D 1 136 ? 15.056 -6.465 -31.298 1.00 27.22 136 THR D O 1
ATOM 8144 N N . ILE D 1 137 ? 15.014 -4.227 -31.283 1.00 27.17 137 ILE D N 1
ATOM 8145 C CA . ILE D 1 137 ? 16.209 -4.075 -30.448 1.00 27.00 137 ILE D CA 1
ATOM 8146 C C . ILE D 1 137 ? 15.841 -4.442 -28.996 1.00 27.53 137 ILE D C 1
ATOM 8147 O O . ILE D 1 137 ? 15.014 -3.766 -28.383 1.00 28.10 137 ILE D O 1
ATOM 8152 N N . GLY D 1 138 ? 16.426 -5.525 -28.474 1.00 27.30 138 GLY D N 1
ATOM 8153 C CA . GLY D 1 138 ? 16.178 -6.023 -27.108 1.00 26.41 138 GLY D CA 1
ATOM 8154 C C . GLY D 1 138 ? 15.674 -7.457 -27.108 1.00 26.40 138 GLY D C 1
ATOM 8155 O O . GLY D 1 138 ? 15.769 -8.168 -26.127 1.00 25.62 138 GLY D O 1
ATOM 8156 N N . PHE D 1 139 ? 15.141 -7.889 -28.244 1.00 27.25 139 PHE D N 1
ATOM 8157 C CA . PHE D 1 139 ? 14.569 -9.206 -28.360 1.00 27.14 139 PHE D CA 1
ATOM 8158 C C . PHE D 1 139 ? 15.597 -10.302 -28.094 1.00 27.38 139 PHE D C 1
ATOM 8159 O O . PHE D 1 139 ? 15.346 -11.159 -27.264 1.00 28.52 139 PHE D O 1
ATOM 8167 N N . ASP D 1 140 ? 16.725 -10.277 -28.803 1.00 27.47 140 ASP D N 1
ATOM 8168 C CA . ASP D 1 140 ? 17.814 -11.260 -28.630 1.00 28.08 140 ASP D CA 1
ATOM 8169 C C . ASP D 1 140 ? 18.371 -11.318 -27.186 1.00 27.40 140 ASP D C 1
ATOM 8170 O O . ASP D 1 140 ? 18.693 -12.400 -26.669 1.00 26.26 140 ASP D O 1
ATOM 8175 N N . THR D 1 141 ? 18.529 -10.153 -26.556 1.00 25.88 141 THR D N 1
ATOM 8176 C CA . THR D 1 141 ? 18.953 -10.100 -25.158 1.00 25.31 141 THR D CA 1
ATOM 8177 C C . THR D 1 141 ? 17.907 -10.774 -24.271 1.00 25.28 141 THR D C 1
ATOM 8178 O O . THR D 1 141 ? 18.225 -11.623 -23.459 1.00 24.45 141 THR D O 1
ATOM 8182 N N . ALA D 1 142 ? 16.651 -10.413 -24.438 1.00 24.65 142 ALA D N 1
ATOM 8183 C CA . ALA D 1 142 ? 15.608 -11.040 -23.632 1.00 25.25 142 ALA D CA 1
ATOM 8184 C C . ALA D 1 142 ? 15.648 -12.553 -23.790 1.00 24.94 142 ALA D C 1
ATOM 8185 O O . ALA D 1 142 ? 15.395 -13.281 -22.836 1.00 26.68 142 ALA D O 1
ATOM 8187 N N . LEU D 1 143 ? 15.950 -13.043 -24.997 1.00 26.24 143 LEU D N 1
ATOM 8188 C CA . LEU D 1 143 ? 15.997 -14.504 -25.244 1.00 25.59 143 LEU D CA 1
ATOM 8189 C C . LEU D 1 143 ? 17.092 -15.153 -24.425 1.00 25.74 143 LEU D C 1
ATOM 8190 O O . LEU D 1 143 ? 16.922 -16.249 -23.883 1.00 26.18 143 LEU D O 1
ATOM 8195 N N . ASN D 1 144 ? 18.208 -14.462 -24.333 1.00 26.46 144 ASN D N 1
ATOM 8196 C CA . ASN D 1 144 ? 19.350 -14.946 -23.606 1.00 26.09 144 ASN D CA 1
ATOM 8197 C C . ASN D 1 144 ? 19.113 -14.884 -22.088 1.00 26.12 144 ASN D C 1
ATOM 8198 O O . ASN D 1 144 ? 19.547 -15.770 -21.376 1.00 23.72 144 ASN D O 1
ATOM 8203 N N . THR D 1 145 ? 18.386 -13.868 -21.627 1.00 24.95 145 THR D N 1
ATOM 8204 C CA . THR D 1 145 ? 17.940 -13.824 -20.239 1.00 25.13 145 THR D CA 1
ATOM 8205 C C . THR D 1 145 ? 17.049 -14.988 -19.894 1.00 25.18 145 THR D C 1
ATOM 8206 O O . THR D 1 145 ? 17.163 -15.553 -18.812 1.00 27.23 145 THR D O 1
ATOM 8210 N N . VAL D 1 146 ? 16.132 -15.354 -20.778 1.00 25.82 146 VAL D N 1
ATOM 8211 C CA . VAL D 1 146 ? 15.271 -16.501 -20.545 1.00 23.98 146 VAL D CA 1
ATOM 8212 C C . VAL D 1 146 ? 16.013 -17.823 -20.545 1.00 24.80 146 VAL D C 1
ATOM 8213 O O . VAL D 1 146 ? 15.806 -18.651 -19.661 1.00 25.56 146 VAL D O 1
ATOM 8217 N N . ILE D 1 147 ? 16.854 -18.075 -21.533 1.00 25.41 147 ILE D N 1
ATOM 8218 C CA . ILE D 1 147 ? 17.568 -19.357 -21.521 1.00 25.49 147 ILE D CA 1
ATOM 8219 C C . ILE D 1 147 ? 18.558 -19.519 -20.364 1.00 25.43 147 ILE D C 1
ATOM 8220 O O . ILE D 1 147 ? 18.892 -20.633 -20.017 1.00 24.80 147 ILE D O 1
ATOM 8225 N N . ASP D 1 148 ? 19.095 -18.431 -19.829 1.00 26.15 148 ASP D N 1
ATOM 8226 C CA . ASP D 1 148 ? 19.881 -18.496 -18.579 1.00 27.43 148 ASP D CA 1
ATOM 8227 C C . ASP D 1 148 ? 19.066 -19.207 -17.488 1.00 27.52 148 ASP D C 1
ATOM 8228 O O . ASP D 1 148 ? 19.553 -20.053 -16.753 1.00 27.89 148 ASP D O 1
ATOM 8233 N N . ALA D 1 149 ? 17.800 -18.828 -17.396 1.00 27.35 149 ALA D N 1
ATOM 8234 C CA . ALA D 1 149 ? 16.914 -19.381 -16.403 1.00 26.90 149 ALA D CA 1
ATOM 8235 C C . ALA D 1 149 ? 16.609 -20.826 -16.725 1.00 27.57 149 ALA D C 1
ATOM 8236 O O . ALA D 1 149 ? 16.588 -21.637 -15.825 1.00 27.29 149 ALA D O 1
ATOM 8238 N N . ILE D 1 150 ? 16.318 -21.124 -18.003 1.00 27.75 150 ILE D N 1
ATOM 8239 C CA . ILE D 1 150 ? 16.052 -22.517 -18.439 1.00 27.85 150 ILE D CA 1
ATOM 8240 C C . ILE D 1 150 ? 17.271 -23.398 -18.202 1.00 28.43 150 ILE D C 1
ATOM 8241 O O . ILE D 1 150 ? 17.150 -24.511 -17.698 1.00 29.55 150 ILE D O 1
ATOM 8246 N N . ASP D 1 151 ? 18.447 -22.896 -18.560 1.00 28.93 151 ASP D N 1
ATOM 8247 C CA . ASP D 1 151 ? 19.701 -23.648 -18.352 1.00 28.93 151 ASP D CA 1
ATOM 8248 C C . ASP D 1 151 ? 19.885 -24.036 -16.883 1.00 29.07 151 ASP D C 1
ATOM 8249 O O . ASP D 1 151 ? 20.259 -25.154 -16.595 1.00 30.55 151 ASP D O 1
ATOM 8254 N N . LYS D 1 152 ? 19.633 -23.103 -15.967 1.00 28.94 152 LYS D N 1
ATOM 8255 C CA . LYS D 1 152 ? 19.774 -23.333 -14.535 1.00 29.03 152 LYS D CA 1
ATOM 8256 C C . LYS D 1 152 ? 18.754 -24.371 -14.016 1.00 30.28 152 LYS D C 1
ATOM 8257 O O . LYS D 1 152 ? 19.089 -25.204 -13.184 1.00 30.77 152 LYS D O 1
ATOM 8263 N N . ILE D 1 153 ? 17.529 -24.323 -14.516 1.00 31.66 153 ILE D N 1
ATOM 8264 C CA . ILE D 1 153 ? 16.514 -25.305 -14.144 1.00 33.60 153 ILE D CA 1
ATOM 8265 C C . ILE D 1 153 ? 16.904 -26.722 -14.588 1.00 35.12 153 ILE D C 1
ATOM 8266 O O . ILE D 1 153 ? 16.646 -27.707 -13.882 1.00 35.63 153 ILE D O 1
ATOM 8271 N N . ARG D 1 154 ? 17.575 -26.842 -15.726 1.00 37.11 154 ARG D N 1
ATOM 8272 C CA . ARG D 1 154 ? 18.086 -28.150 -16.161 1.00 39.00 154 ARG D CA 1
ATOM 8273 C C . ARG D 1 154 ? 19.028 -28.780 -15.143 1.00 39.65 154 ARG D C 1
ATOM 8274 O O . ARG D 1 154 ? 19.111 -29.986 -15.087 1.00 41.07 154 ARG D O 1
ATOM 8282 N N . ASP D 1 155 ? 19.731 -27.976 -14.345 1.00 39.85 155 ASP D N 1
ATOM 8283 C CA . ASP D 1 155 ? 20.630 -28.508 -13.299 1.00 41.09 155 ASP D CA 1
ATOM 8284 C C . ASP D 1 155 ? 19.914 -29.051 -12.062 1.00 42.67 155 ASP D C 1
ATOM 8285 O O . ASP D 1 155 ? 20.510 -29.792 -11.298 1.00 42.21 155 ASP D O 1
ATOM 8290 N N . THR D 1 156 ? 18.646 -28.696 -11.878 1.00 43.76 156 THR D N 1
ATOM 8291 C CA . THR D 1 156 ? 17.962 -28.918 -10.624 1.00 45.71 156 THR D CA 1
ATOM 8292 C C . THR D 1 156 ? 16.957 -30.058 -10.665 1.00 48.85 156 THR D C 1
ATOM 8293 O O . THR D 1 156 ? 16.257 -30.276 -9.676 1.00 50.15 156 THR D O 1
ATOM 8297 N N . ALA D 1 157 ? 16.890 -30.797 -11.767 1.00 51.56 157 ALA D N 1
ATOM 8298 C CA . ALA D 1 157 ? 15.833 -31.789 -11.945 1.00 54.37 157 ALA D CA 1
ATOM 8299 C C . ALA D 1 157 ? 16.052 -33.046 -11.097 1.00 57.53 157 ALA D C 1
ATOM 8300 O O . ALA D 1 157 ? 16.938 -33.840 -11.384 1.00 59.19 157 ALA D O 1
ATOM 8302 N N . THR D 1 158 ? 15.255 -33.187 -10.033 1.00 59.95 158 THR D N 1
ATOM 8303 C CA . THR D 1 158 ? 15.176 -34.407 -9.211 1.00 62.31 158 THR D CA 1
ATOM 8304 C C . THR D 1 158 ? 14.205 -35.377 -9.882 1.00 63.88 158 THR D C 1
ATOM 8305 O O . THR D 1 158 ? 13.557 -35.034 -10.878 1.00 63.87 158 THR D O 1
ATOM 8309 N N . SER D 1 159 ? 14.082 -36.582 -9.336 1.00 66.08 159 SER D N 1
ATOM 8310 C CA . SER D 1 159 ? 13.120 -37.564 -9.851 1.00 67.30 159 SER D CA 1
ATOM 8311 C C . SER D 1 159 ? 11.654 -37.253 -9.500 1.00 67.09 159 SER D C 1
ATOM 8312 O O . SER D 1 159 ? 10.749 -37.588 -10.268 1.00 67.22 159 SER D O 1
ATOM 8315 N N . HIS D 1 160 ? 11.434 -36.624 -8.344 1.00 66.97 160 HIS D N 1
ATOM 8316 C CA . HIS D 1 160 ? 10.090 -36.225 -7.901 1.00 67.17 160 HIS D CA 1
ATOM 8317 C C . HIS D 1 160 ? 9.722 -34.762 -8.245 1.00 64.79 160 HIS D C 1
ATOM 8318 O O . HIS D 1 160 ? 8.550 -34.379 -8.153 1.00 65.07 160 HIS D O 1
ATOM 8325 N N . GLU D 1 161 ? 10.718 -33.956 -8.617 1.00 62.19 161 GLU D N 1
ATOM 8326 C CA . GLU D 1 161 ? 10.493 -32.623 -9.172 1.00 59.85 161 GLU D CA 1
ATOM 8327 C C . GLU D 1 161 ? 11.217 -32.525 -10.508 1.00 57.34 161 GLU D C 1
ATOM 8328 O O . GLU D 1 161 ? 12.375 -32.112 -10.580 1.00 56.69 161 GLU D O 1
ATOM 8334 N N . ARG D 1 162 ? 10.541 -32.923 -11.569 1.00 55.17 162 ARG D N 1
ATOM 8335 C CA . ARG D 1 162 ? 11.147 -32.864 -12.887 1.00 53.14 162 ARG D CA 1
ATOM 8336 C C . ARG D 1 162 ? 10.226 -32.176 -13.913 1.00 50.23 162 ARG D C 1
ATOM 8337 O O . ARG D 1 162 ? 10.385 -32.365 -15.111 1.00 49.09 162 ARG D O 1
ATOM 8345 N N . THR D 1 163 ? 9.299 -31.354 -13.409 1.00 48.04 163 THR D N 1
ATOM 8346 C CA . THR D 1 163 ? 8.344 -30.604 -14.236 1.00 45.89 163 THR D CA 1
ATOM 8347 C C . THR D 1 163 ? 8.334 -29.106 -13.870 1.00 43.65 163 THR D C 1
ATOM 8348 O O . THR D 1 163 ? 8.010 -28.730 -12.752 1.00 43.17 163 THR D O 1
ATOM 8352 N N . TYR D 1 164 ? 8.676 -28.263 -14.844 1.00 41.54 164 TYR D N 1
ATOM 8353 C CA . TYR D 1 164 ? 8.929 -26.851 -14.612 1.00 39.69 164 TYR D CA 1
ATOM 8354 C C . TYR D 1 164 ? 8.162 -25.964 -15.605 1.00 38.18 164 TYR D C 1
ATOM 8355 O O . TYR D 1 164 ? 8.188 -26.198 -16.810 1.00 37.29 164 TYR D O 1
ATOM 8364 N N . VAL D 1 165 ? 7.460 -24.960 -15.087 1.00 36.78 165 VAL D N 1
ATOM 8365 C CA . VAL D 1 165 ? 6.818 -23.960 -15.926 1.00 35.22 165 VAL D CA 1
ATOM 8366 C C . VAL D 1 165 ? 7.542 -22.641 -15.762 1.00 33.76 165 VAL D C 1
ATOM 8367 O O . VAL D 1 165 ? 7.849 -22.209 -14.654 1.00 34.29 165 VAL D O 1
ATOM 8371 N N . ILE D 1 166 ? 7.826 -21.996 -16.879 1.00 32.97 166 ILE D N 1
ATOM 8372 C CA . ILE D 1 166 ? 8.492 -20.721 -16.836 1.00 31.31 166 ILE D CA 1
ATOM 8373 C C . ILE D 1 166 ? 7.643 -19.762 -17.592 1.00 31.08 166 ILE D C 1
ATOM 8374 O O . ILE D 1 166 ? 7.387 -19.951 -18.773 1.00 31.34 166 ILE D O 1
ATOM 8379 N N . GLU D 1 167 ? 7.198 -18.720 -16.909 1.00 30.76 167 GLU D N 1
ATOM 8380 C CA . GLU D 1 167 ? 6.414 -17.676 -17.555 1.00 30.52 167 GLU D CA 1
ATOM 8381 C C . GLU D 1 167 ? 7.297 -16.537 -18.114 1.00 29.73 167 GLU D C 1
ATOM 8382 O O . GLU D 1 167 ? 8.054 -15.871 -17.394 1.00 29.19 167 GLU D O 1
ATOM 8388 N N . VAL D 1 168 ? 7.168 -16.317 -19.415 1.00 30.76 168 VAL D N 1
ATOM 8389 C CA . VAL D 1 168 ? 7.936 -15.310 -20.108 1.00 30.28 168 VAL D CA 1
ATOM 8390 C C . VAL D 1 168 ? 7.031 -14.157 -20.537 1.00 31.87 168 VAL D C 1
ATOM 8391 O O . VAL D 1 168 ? 5.807 -14.245 -20.493 1.00 32.20 168 VAL D O 1
ATOM 8395 N N . MET D 1 169 ? 7.658 -13.072 -20.961 1.00 33.46 169 MET D N 1
ATOM 8396 C CA . MET D 1 169 ? 6.946 -11.904 -21.434 1.00 36.14 169 MET D CA 1
ATOM 8397 C C . MET D 1 169 ? 6.556 -12.032 -22.916 1.00 38.46 169 MET D C 1
ATOM 8398 O O . MET D 1 169 ? 6.861 -13.033 -23.580 1.00 38.08 169 MET D O 1
ATOM 8403 N N . GLY D 1 170 ? 5.843 -11.017 -23.414 1.00 41.40 170 GLY D N 1
ATOM 8404 C CA . GLY D 1 170 ? 5.192 -11.044 -24.720 1.00 43.28 170 GLY D CA 1
ATOM 8405 C C . GLY D 1 170 ? 3.666 -11.203 -24.560 1.00 45.49 170 GLY D C 1
ATOM 8406 O O . GLY D 1 170 ? 3.068 -12.355 -24.620 1.00 44.97 170 GLY D O 1
ATOM 8407 N N . ARG D 1 171 ? 3.042 -10.045 -24.303 1.00 46.49 171 ARG D N 1
ATOM 8408 C CA . ARG D 1 171 ? 1.598 -9.927 -24.281 1.00 47.12 171 ARG D CA 1
ATOM 8409 C C . ARG D 1 171 ? 1.272 -9.756 -25.719 1.00 47.65 171 ARG D C 1
ATOM 8410 O O . ARG D 1 171 ? 1.925 -9.006 -26.409 1.00 49.15 171 ARG D O 1
ATOM 8412 N N . HIS D 1 172 ? 0.284 -10.460 -26.212 1.00 47.83 172 HIS D N 1
ATOM 8413 C CA . HIS D 1 172 ? -0.013 -10.456 -27.649 1.00 47.07 172 HIS D CA 1
ATOM 8414 C C . HIS D 1 172 ? 0.963 -11.294 -28.494 1.00 44.30 172 HIS D C 1
ATOM 8415 O O . HIS D 1 172 ? 0.491 -12.040 -29.336 1.00 45.77 172 HIS D O 1
ATOM 8422 N N . ALA D 1 173 ? 2.279 -11.193 -28.279 1.00 40.55 173 ALA D N 1
ATOM 8423 C CA . ALA D 1 173 ? 3.278 -11.874 -29.140 1.00 38.56 173 ALA D CA 1
ATOM 8424 C C . ALA D 1 173 ? 3.984 -13.071 -28.471 1.00 36.65 173 ALA D C 1
ATOM 8425 O O . ALA D 1 173 ? 4.498 -12.954 -27.369 1.00 37.19 173 ALA D O 1
ATOM 8427 N N . GLY D 1 174 ? 4.061 -14.196 -29.179 1.00 35.42 174 GLY D N 1
ATOM 8428 C CA . GLY D 1 174 ? 4.670 -15.429 -28.678 1.00 34.45 174 GLY D CA 1
ATOM 8429 C C . GLY D 1 174 ? 6.151 -15.573 -28.996 1.00 33.46 174 GLY D C 1
ATOM 8430 O O . GLY D 1 174 ? 6.777 -16.576 -28.649 1.00 33.42 174 GLY D O 1
ATOM 8431 N N . ASP D 1 175 ? 6.728 -14.553 -29.616 1.00 32.80 175 ASP D N 1
ATOM 8432 C CA . ASP D 1 175 ? 8.119 -14.620 -30.082 1.00 32.76 175 ASP D CA 1
ATOM 8433 C C . ASP D 1 175 ? 9.123 -15.025 -29.000 1.00 31.05 175 ASP D C 1
ATOM 8434 O O . ASP D 1 175 ? 9.953 -15.908 -29.232 1.00 30.81 175 ASP D O 1
ATOM 8439 N N . ILE D 1 176 ? 9.072 -14.377 -27.831 1.00 29.95 176 ILE D N 1
ATOM 8440 C CA . ILE D 1 176 ? 10.004 -14.735 -26.722 1.00 28.86 176 ILE D CA 1
ATOM 8441 C C . ILE D 1 176 ? 9.834 -16.223 -26.326 1.00 29.84 176 ILE D C 1
ATOM 8442 O O . ILE D 1 176 ? 10.814 -16.986 -26.218 1.00 29.38 176 ILE D O 1
ATOM 8447 N N . ALA D 1 177 ? 8.597 -16.640 -26.142 1.00 29.74 177 ALA D N 1
ATOM 8448 C CA . ALA D 1 177 ? 8.345 -18.006 -25.731 1.00 30.64 177 ALA D CA 1
ATOM 8449 C C . ALA D 1 177 ? 8.835 -18.996 -26.810 1.00 31.73 177 ALA D C 1
ATOM 8450 O O . ALA D 1 177 ? 9.509 -19.993 -26.502 1.00 32.04 177 ALA D O 1
ATOM 8452 N N . LEU D 1 178 ? 8.539 -18.693 -28.072 1.00 32.10 178 LEU D N 1
ATOM 8453 C CA . LEU D 1 178 ? 8.876 -19.590 -29.166 1.00 33.33 178 LEU D CA 1
ATOM 8454 C C . LEU D 1 178 ? 10.380 -19.721 -29.309 1.00 33.17 178 LEU D C 1
ATOM 8455 O O . LEU D 1 178 ? 10.885 -20.829 -29.323 1.00 33.08 178 LEU D O 1
ATOM 8460 N N . TRP D 1 179 ? 11.072 -18.591 -29.416 1.00 32.78 179 TRP D N 1
ATOM 8461 C CA . TRP D 1 179 ? 12.522 -18.610 -29.639 1.00 33.07 179 TRP D CA 1
ATOM 8462 C C . TRP D 1 179 ? 13.320 -19.125 -28.443 1.00 32.16 179 TRP D C 1
ATOM 8463 O O . TRP D 1 179 ? 14.285 -19.868 -28.613 1.00 31.87 179 TRP D O 1
ATOM 8474 N N . SER D 1 180 ? 12.919 -18.724 -27.238 1.00 31.03 180 SER D N 1
ATOM 8475 C CA . SER D 1 180 ? 13.559 -19.216 -26.027 1.00 30.13 180 SER D CA 1
ATOM 8476 C C . SER D 1 180 ? 13.204 -20.687 -25.783 1.00 30.22 180 SER D C 1
ATOM 8477 O O . SER D 1 180 ? 14.055 -21.494 -25.403 1.00 30.96 180 SER D O 1
ATOM 8480 N N . GLY D 1 181 ? 11.961 -21.053 -26.044 1.00 30.53 181 GLY D N 1
ATOM 8481 C CA . GLY D 1 181 ? 11.548 -22.465 -26.024 1.00 30.87 181 GLY D CA 1
ATOM 8482 C C . GLY D 1 181 ? 12.394 -23.400 -26.893 1.00 31.67 181 GLY D C 1
ATOM 8483 O O . GLY D 1 181 ? 12.956 -24.400 -26.402 1.00 31.69 181 GLY D O 1
ATOM 8484 N N . LEU D 1 182 ? 12.497 -23.064 -28.178 1.00 31.86 182 LEU D N 1
ATOM 8485 C CA . LEU D 1 182 ? 13.338 -23.808 -29.118 1.00 32.84 182 LEU D CA 1
ATOM 8486 C C . LEU D 1 182 ? 14.803 -23.861 -28.684 1.00 33.28 182 LEU D C 1
ATOM 8487 O O . LEU D 1 182 ? 15.430 -24.935 -28.656 1.00 32.96 182 LEU D O 1
ATOM 8492 N N . ALA D 1 183 ? 15.332 -22.691 -28.321 1.00 33.48 183 ALA D N 1
ATOM 8493 C CA . ALA D 1 183 ? 16.724 -22.541 -27.824 1.00 33.57 183 ALA D CA 1
ATOM 8494 C C . ALA D 1 183 ? 16.937 -23.287 -26.507 1.00 33.24 183 ALA D C 1
ATOM 8495 O O . ALA D 1 183 ? 18.038 -23.711 -26.188 1.00 33.02 183 ALA D O 1
ATOM 8497 N N . GLY D 1 184 ? 15.877 -23.422 -25.729 1.00 33.14 184 GLY D N 1
ATOM 8498 C CA . GLY D 1 184 ? 15.992 -24.025 -24.432 1.00 33.62 184 GLY D CA 1
ATOM 8499 C C . GLY D 1 184 ? 15.630 -25.482 -24.380 1.00 35.21 184 GLY D C 1
ATOM 8500 O O . GLY D 1 184 ? 15.716 -26.069 -23.322 1.00 35.22 184 GLY D O 1
ATOM 8501 N N . GLY D 1 185 ? 15.187 -26.056 -25.503 1.00 36.47 185 GLY D N 1
ATOM 8502 C CA . GLY D 1 185 ? 14.777 -27.437 -25.532 1.00 37.87 185 GLY D CA 1
ATOM 8503 C C . GLY D 1 185 ? 13.495 -27.660 -24.734 1.00 38.38 185 GLY D C 1
ATOM 8504 O O . GLY D 1 185 ? 13.299 -28.731 -24.153 1.00 37.47 185 GLY D O 1
ATOM 8505 N N . ALA D 1 186 ? 12.635 -26.642 -24.695 1.00 38.21 186 ALA D N 1
ATOM 8506 C CA . ALA D 1 186 ? 11.335 -26.769 -24.034 1.00 38.64 186 ALA D CA 1
ATOM 8507 C C . ALA D 1 186 ? 10.503 -27.855 -24.695 1.00 40.28 186 ALA D C 1
ATOM 8508 O O . ALA D 1 186 ? 10.388 -27.912 -25.929 1.00 41.17 186 ALA D O 1
ATOM 8510 N N . GLU D 1 187 ? 9.891 -28.686 -23.860 1.00 41.26 187 GLU D N 1
ATOM 8511 C CA . GLU D 1 187 ? 8.969 -29.719 -24.308 1.00 42.84 187 GLU D CA 1
ATOM 8512 C C . GLU D 1 187 ? 7.635 -29.172 -24.824 1.00 42.78 187 GLU D C 1
ATOM 8513 O O . GLU D 1 187 ? 7.028 -29.745 -25.728 1.00 44.06 187 GLU D O 1
ATOM 8519 N N . THR D 1 188 ? 7.154 -28.108 -24.195 1.00 41.40 188 THR D N 1
ATOM 8520 C CA . THR D 1 188 ? 5.915 -27.470 -24.596 1.00 40.88 188 THR D CA 1
ATOM 8521 C C . THR D 1 188 ? 6.050 -25.948 -24.491 1.00 38.64 188 THR D C 1
ATOM 8522 O O . THR D 1 188 ? 6.590 -25.435 -23.513 1.00 37.09 188 THR D O 1
ATOM 8526 N N . ILE D 1 189 ? 5.525 -25.261 -25.501 1.00 38.35 189 ILE D N 1
ATOM 8527 C CA . ILE D 1 189 ? 5.544 -23.800 -25.608 1.00 36.27 189 ILE D CA 1
ATOM 8528 C C . ILE D 1 189 ? 4.128 -23.322 -25.905 1.00 37.13 189 ILE D C 1
ATOM 8529 O O . ILE D 1 189 ? 3.538 -23.702 -26.916 1.00 38.23 189 ILE D O 1
ATOM 8534 N N . LEU D 1 190 ? 3.584 -22.488 -25.024 1.00 36.94 190 LEU D N 1
ATOM 8535 C CA . LEU D 1 190 ? 2.243 -21.952 -25.180 1.00 37.49 190 LEU D CA 1
ATOM 8536 C C . LEU D 1 190 ? 2.311 -20.518 -25.652 1.00 37.42 190 LEU D C 1
ATOM 8537 O O . LEU D 1 190 ? 2.760 -19.650 -24.917 1.00 36.84 190 LEU D O 1
ATOM 8542 N N . ILE D 1 191 ? 1.851 -20.278 -26.880 1.00 38.40 191 ILE D N 1
ATOM 8543 C CA . ILE D 1 191 ? 1.917 -18.957 -27.487 1.00 38.65 191 ILE D CA 1
ATOM 8544 C C . ILE D 1 191 ? 0.545 -18.578 -27.986 1.00 40.92 191 ILE D C 1
ATOM 8545 O O . ILE D 1 191 ? -0.276 -19.471 -28.212 1.00 41.53 191 ILE D O 1
ATOM 8550 N N . PRO D 1 192 ? 0.268 -17.254 -28.107 1.00 41.84 192 PRO D N 1
ATOM 8551 C CA . PRO D 1 192 ? -1.022 -16.782 -28.611 1.00 43.83 192 PRO D CA 1
ATOM 8552 C C . PRO D 1 192 ? -1.333 -17.225 -30.030 1.00 45.65 192 PRO D C 1
ATOM 8553 O O . PRO D 1 192 ? -2.490 -17.472 -30.328 1.00 47.79 192 PRO D O 1
ATOM 8557 N N . GLU D 1 193 ? -0.305 -17.356 -30.872 1.00 46.62 193 GLU D N 1
ATOM 8558 C CA . GLU D 1 193 ? -0.477 -17.513 -32.325 1.00 48.39 193 GLU D CA 1
ATOM 8559 C C . GLU D 1 193 ? -0.490 -18.957 -32.822 1.00 49.78 193 GLU D C 1
ATOM 8560 O O . GLU D 1 193 ? -0.521 -19.203 -34.026 1.00 50.42 193 GLU D O 1
ATOM 8566 N N . ALA D 1 194 ? -0.436 -19.903 -31.902 1.00 50.32 194 ALA D N 1
ATOM 8567 C CA . ALA D 1 194 ? -0.575 -21.304 -32.256 1.00 52.19 194 ALA D CA 1
ATOM 8568 C C . ALA D 1 194 ? -1.445 -21.967 -31.200 1.00 53.28 194 ALA D C 1
ATOM 8569 O O . ALA D 1 194 ? -1.395 -21.632 -30.012 1.00 51.83 194 ALA D O 1
ATOM 8571 N N . ASP D 1 195 ? -2.267 -22.905 -31.648 1.00 63.25 195 ASP D N 1
ATOM 8572 C CA . ASP D 1 195 ? -3.208 -23.554 -30.756 1.00 64.08 195 ASP D CA 1
ATOM 8573 C C . ASP D 1 195 ? -2.548 -24.600 -29.877 1.00 61.71 195 ASP D C 1
ATOM 8574 O O . ASP D 1 195 ? -1.608 -25.276 -30.286 1.00 60.72 195 ASP D O 1
ATOM 8579 N N . TYR D 1 196 ? -3.025 -24.685 -28.645 1.00 60.72 196 TYR D N 1
ATOM 8580 C CA . TYR D 1 196 ? -2.582 -25.715 -27.719 1.00 59.38 196 TYR D CA 1
ATOM 8581 C C . TYR D 1 196 ? -3.821 -26.301 -27.071 1.00 61.28 196 TYR D C 1
ATOM 8582 O O . TYR D 1 196 ? -4.899 -25.693 -27.077 1.00 62.29 196 TYR D O 1
ATOM 8591 N N . ASP D 1 197 ? -3.618 -27.470 -26.483 1.00 61.53 197 ASP D N 1
ATOM 8592 C CA . ASP D 1 197 ? -4.663 -28.235 -25.851 1.00 63.97 197 ASP D CA 1
ATOM 8593 C C . ASP D 1 197 ? -3.990 -28.931 -24.677 1.00 62.18 197 ASP D C 1
ATOM 8594 O O . ASP D 1 197 ? -2.982 -29.610 -24.845 1.00 60.96 197 ASP D O 1
ATOM 8599 N N . MET D 1 198 ? -4.509 -28.697 -23.478 1.00 62.32 198 MET D N 1
ATOM 8600 C CA . MET D 1 198 ? -3.934 -29.257 -22.255 1.00 61.33 198 MET D CA 1
ATOM 8601 C C . MET D 1 198 ? -3.805 -30.792 -22.283 1.00 61.22 198 MET D C 1
ATOM 8602 O O . MET D 1 198 ? -2.904 -31.357 -21.674 1.00 59.87 198 MET D O 1
ATOM 8607 N N . ASN D 1 199 ? -4.704 -31.456 -22.995 1.00 62.66 199 ASN D N 1
ATOM 8608 C CA . ASN D 1 199 ? -4.603 -32.901 -23.222 1.00 63.25 199 ASN D CA 1
ATOM 8609 C C . ASN D 1 199 ? -3.320 -33.331 -23.925 1.00 60.55 199 ASN D C 1
ATOM 8610 O O . ASN D 1 199 ? -2.772 -34.396 -23.647 1.00 60.20 199 ASN D O 1
ATOM 8615 N N . ASP D 1 200 ? -2.884 -32.521 -24.877 1.00 58.73 200 ASP D N 1
ATOM 8616 C CA . ASP D 1 200 ? -1.646 -32.778 -25.600 1.00 56.99 200 ASP D CA 1
ATOM 8617 C C . ASP D 1 200 ? -0.440 -32.496 -24.693 1.00 53.24 200 ASP D C 1
ATOM 8618 O O . ASP D 1 200 ? 0.547 -33.221 -24.711 1.00 52.56 200 ASP D O 1
ATOM 8623 N N . VAL D 1 201 ? -0.535 -31.445 -23.890 1.00 51.08 201 VAL D N 1
ATOM 8624 C CA . VAL D 1 201 ? 0.544 -31.072 -22.991 1.00 47.76 201 VAL D CA 1
ATOM 8625 C C . VAL D 1 201 ? 0.796 -32.194 -21.975 1.00 47.37 201 VAL D C 1
ATOM 8626 O O . VAL D 1 201 ? 1.949 -32.553 -21.705 1.00 45.74 201 VAL D O 1
ATOM 8630 N N . ILE D 1 202 ? -0.283 -32.738 -21.426 1.00 48.09 202 ILE D N 1
ATOM 8631 C CA . ILE D 1 202 ? -0.196 -33.805 -20.426 1.00 48.81 202 ILE D CA 1
ATOM 8632 C C . ILE D 1 202 ? 0.255 -35.116 -21.073 1.00 49.34 202 ILE D C 1
ATOM 8633 O O . ILE D 1 202 ? 1.100 -35.804 -20.536 1.00 49.09 202 ILE D O 1
ATOM 8638 N N . ALA D 1 203 ? -0.303 -35.460 -22.227 1.00 50.46 203 ALA D N 1
ATOM 8639 C CA . ALA D 1 203 ? 0.152 -36.631 -22.967 1.00 51.33 203 ALA D CA 1
ATOM 8640 C C . ALA D 1 203 ? 1.653 -36.580 -23.293 1.00 49.90 203 ALA D C 1
ATOM 8641 O O . ALA D 1 203 ? 2.348 -37.574 -23.136 1.00 49.11 203 ALA D O 1
ATOM 8643 N N . ARG D 1 204 ? 2.137 -35.429 -23.766 1.00 49.51 204 ARG D N 1
ATOM 8644 C CA . ARG D 1 204 ? 3.572 -35.220 -24.054 1.00 49.52 204 ARG D CA 1
ATOM 8645 C C . ARG D 1 204 ? 4.452 -35.413 -22.813 1.00 48.77 204 ARG D C 1
ATOM 8646 O O . ARG D 1 204 ? 5.537 -35.969 -22.923 1.00 48.58 204 ARG D O 1
ATOM 8654 N N . LEU D 1 205 ? 3.975 -34.925 -21.664 1.00 48.88 205 LEU D N 1
ATOM 8655 C CA . LEU D 1 205 ? 4.672 -35.060 -20.368 1.00 49.11 205 LEU D CA 1
ATOM 8656 C C . LEU D 1 205 ? 4.865 -36.516 -20.039 1.00 50.86 205 LEU D C 1
ATOM 8657 O O . LEU D 1 205 ? 5.958 -36.944 -19.737 1.00 51.22 205 LEU D O 1
ATOM 8662 N N . LYS D 1 206 ? 3.766 -37.261 -20.069 1.00 53.15 206 LYS D N 1
ATOM 8663 C CA . LYS D 1 206 ? 3.769 -38.677 -19.716 1.00 55.35 206 LYS D CA 1
ATOM 8664 C C . LYS D 1 206 ? 4.600 -39.452 -20.722 1.00 56.13 206 LYS D C 1
ATOM 8665 O O . LYS D 1 206 ? 5.378 -40.295 -20.346 1.00 56.60 206 LYS D O 1
ATOM 8671 N N . ARG D 1 207 ? 4.445 -39.124 -21.999 1.00 57.49 207 ARG D N 1
ATOM 8672 C CA . ARG D 1 207 ? 5.179 -39.775 -23.100 1.00 59.38 207 ARG D CA 1
ATOM 8673 C C . ARG D 1 207 ? 6.710 -39.635 -22.951 1.00 59.35 207 ARG D C 1
ATOM 8674 O O . ARG D 1 207 ? 7.458 -40.581 -23.208 1.00 60.71 207 ARG D O 1
ATOM 8682 N N . GLY D 1 208 ? 7.166 -38.457 -22.531 1.00 58.83 208 GLY D N 1
ATOM 8683 C CA . GLY D 1 208 ? 8.586 -38.220 -22.255 1.00 59.10 208 GLY D CA 1
ATOM 8684 C C . GLY D 1 208 ? 9.090 -38.918 -21.000 1.00 60.17 208 GLY D C 1
ATOM 8685 O O . GLY D 1 208 ? 10.170 -39.498 -21.000 1.00 60.73 208 GLY D O 1
ATOM 8686 N N . HIS D 1 209 ? 8.305 -38.860 -19.930 1.00 60.97 209 HIS D N 1
ATOM 8687 C CA . HIS D 1 209 ? 8.622 -39.558 -18.687 1.00 62.92 209 HIS D CA 1
ATOM 8688 C C . HIS D 1 209 ? 8.841 -41.070 -18.901 1.00 65.09 209 HIS D C 1
ATOM 8689 O O . HIS D 1 209 ? 9.856 -41.626 -18.468 1.00 66.16 209 HIS D O 1
ATOM 8696 N N . GLU D 1 210 ? 7.895 -41.727 -19.574 1.00 66.01 210 GLU D N 1
ATOM 8697 C CA . GLU D 1 210 ? 8.018 -43.155 -19.859 1.00 68.11 210 GLU D CA 1
ATOM 8698 C C . GLU D 1 210 ? 9.298 -43.461 -20.646 1.00 68.07 210 GLU D C 1
ATOM 8699 O O . GLU D 1 210 ? 9.976 -44.437 -20.351 1.00 69.63 210 GLU D O 1
ATOM 8705 N N . ARG D 1 211 ? 9.645 -42.631 -21.626 1.00 66.57 211 ARG D N 1
ATOM 8706 C CA . ARG D 1 211 ? 10.868 -42.862 -22.417 1.00 66.94 211 ARG D CA 1
ATOM 8707 C C . ARG D 1 211 ? 12.164 -42.573 -21.640 1.00 66.75 211 ARG D C 1
ATOM 8708 O O . ARG D 1 211 ? 13.249 -42.968 -22.072 1.00 68.10 211 ARG D O 1
ATOM 8716 N N . GLY D 1 212 ? 12.044 -41.885 -20.506 1.00 65.12 212 GLY D N 1
ATOM 8717 C CA . GLY D 1 212 ? 13.180 -41.597 -19.647 1.00 65.08 212 GLY D CA 1
ATOM 8718 C C . GLY D 1 212 ? 13.739 -40.197 -19.811 1.00 63.61 212 GLY D C 1
ATOM 8719 O O . GLY D 1 212 ? 14.904 -39.962 -19.496 1.00 64.29 212 GLY D O 1
ATOM 8720 N N . LYS D 1 213 ? 12.914 -39.268 -20.305 1.00 61.39 213 LYS D N 1
ATOM 8721 C CA . LYS D 1 213 ? 13.286 -37.851 -20.378 1.00 59.79 213 LYS D CA 1
ATOM 8722 C C . LYS D 1 213 ? 13.452 -37.376 -18.938 1.00 59.26 213 LYS D C 1
ATOM 8723 O O . LYS D 1 213 ? 12.595 -37.642 -18.098 1.00 59.25 213 LYS D O 1
ATOM 8729 N N . LYS D 1 214 ? 14.573 -36.715 -18.657 1.00 59.37 214 LYS D N 1
ATOM 8730 C CA . LYS D 1 214 ? 14.971 -36.354 -17.289 1.00 59.74 214 LYS D CA 1
ATOM 8731 C C . LYS D 1 214 ? 14.085 -35.276 -16.671 1.00 57.62 214 LYS D C 1
ATOM 8732 O O . LYS D 1 214 ? 13.977 -35.178 -15.447 1.00 57.94 214 LYS D O 1
ATOM 8738 N N . HIS D 1 215 ? 13.498 -34.436 -17.522 1.00 55.36 215 HIS D N 1
ATOM 8739 C CA . HIS D 1 215 ? 12.652 -33.336 -17.063 1.00 53.39 215 HIS D CA 1
ATOM 8740 C C . HIS D 1 215 ? 11.845 -32.773 -18.218 1.00 50.81 215 HIS D C 1
ATOM 8741 O O . HIS D 1 215 ? 12.207 -32.973 -19.376 1.00 51.15 215 HIS D O 1
ATOM 8748 N N . SER D 1 216 ? 10.738 -32.105 -17.878 1.00 48.84 216 SER D N 1
ATOM 8749 C CA . SER D 1 216 ? 9.931 -31.338 -18.825 1.00 46.77 216 SER D CA 1
ATOM 8750 C C . SER D 1 216 ? 9.906 -29.845 -18.456 1.00 44.51 216 SER D C 1
ATOM 8751 O O . SER D 1 216 ? 9.511 -29.470 -17.352 1.00 43.60 216 SER D O 1
ATOM 8754 N N . ILE D 1 217 ? 10.332 -29.008 -19.405 1.00 42.32 217 ILE D N 1
ATOM 8755 C CA . ILE D 1 217 ? 10.291 -27.555 -19.268 1.00 40.30 217 ILE D CA 1
ATOM 8756 C C . ILE D 1 217 ? 9.164 -27.018 -20.177 1.00 38.47 217 ILE D C 1
ATOM 8757 O O . ILE D 1 217 ? 9.148 -27.263 -21.402 1.00 37.86 217 ILE D O 1
ATOM 8762 N N . ILE D 1 218 ? 8.197 -26.337 -19.554 1.00 36.11 218 ILE D N 1
ATOM 8763 C CA . ILE D 1 218 ? 7.088 -25.726 -20.260 1.00 34.04 218 ILE D CA 1
ATOM 8764 C C . ILE D 1 218 ? 7.215 -24.196 -20.229 1.00 32.85 218 ILE D C 1
ATOM 8765 O O . ILE D 1 218 ? 7.303 -23.595 -19.159 1.00 32.08 218 ILE D O 1
ATOM 8770 N N . ILE D 1 219 ? 7.241 -23.583 -21.410 1.00 31.83 219 ILE D N 1
ATOM 8771 C CA . ILE D 1 219 ? 7.334 -22.132 -21.551 1.00 31.26 219 ILE D CA 1
ATOM 8772 C C . ILE D 1 219 ? 5.953 -21.602 -21.869 1.00 31.73 219 ILE D C 1
ATOM 8773 O O . ILE D 1 219 ? 5.293 -22.085 -22.769 1.00 31.69 219 ILE D O 1
ATOM 8778 N N . VAL D 1 220 ? 5.504 -20.650 -21.057 1.00 32.40 220 VAL D N 1
ATOM 8779 C CA . VAL D 1 220 ? 4.187 -20.049 -21.194 1.00 32.69 220 VAL D CA 1
ATOM 8780 C C . VAL D 1 220 ? 4.373 -18.549 -21.447 1.00 33.65 220 VAL D C 1
ATOM 8781 O O . VAL D 1 220 ? 4.937 -17.845 -20.609 1.00 33.68 220 VAL D O 1
ATOM 8785 N N . ALA D 1 221 ? 3.919 -18.075 -22.606 1.00 34.13 221 ALA D N 1
ATOM 8786 C CA . ALA D 1 221 ? 3.820 -16.653 -22.893 1.00 35.02 221 ALA D CA 1
ATOM 8787 C C . ALA D 1 221 ? 2.768 -16.040 -21.987 1.00 35.54 221 ALA D C 1
ATOM 8788 O O . ALA D 1 221 ? 1.660 -16.554 -21.878 1.00 35.99 221 ALA D O 1
ATOM 8790 N N . GLU D 1 222 ? 3.101 -14.933 -21.345 1.00 36.23 222 GLU D N 1
ATOM 8791 C CA . GLU D 1 222 ? 2.149 -14.246 -20.465 1.00 36.88 222 GLU D CA 1
ATOM 8792 C C . GLU D 1 222 ? 0.842 -13.881 -21.145 1.00 38.81 222 GLU D C 1
ATOM 8793 O O . GLU D 1 222 ? -0.174 -13.812 -20.484 1.00 41.27 222 GLU D O 1
ATOM 8799 N N . GLY D 1 223 ? 0.868 -13.617 -22.447 1.00 39.96 223 GLY D N 1
ATOM 8800 C CA . GLY D 1 223 ? -0.362 -13.359 -23.215 1.00 41.70 223 GLY D CA 1
ATOM 8801 C C . GLY D 1 223 ? -1.283 -14.560 -23.331 1.00 42.84 223 GLY D C 1
ATOM 8802 O O . GLY D 1 223 ? -2.414 -14.418 -23.727 1.00 44.49 223 GLY D O 1
ATOM 8803 N N . VAL D 1 224 ? -0.791 -15.750 -23.005 1.00 41.69 224 VAL D N 1
ATOM 8804 C CA . VAL D 1 224 ? -1.614 -16.948 -22.948 1.00 43.13 224 VAL D CA 1
ATOM 8805 C C . VAL D 1 224 ? -2.199 -17.116 -21.545 1.00 42.80 224 VAL D C 1
ATOM 8806 O O . VAL D 1 224 ? -3.359 -17.462 -21.394 1.00 44.17 224 VAL D O 1
ATOM 8810 N N . GLY D 1 225 ? -1.410 -16.842 -20.519 1.00 41.35 225 GLY D N 1
ATOM 8811 C CA . GLY D 1 225 ? -1.904 -16.944 -19.166 1.00 41.88 225 GLY D CA 1
ATOM 8812 C C . GLY D 1 225 ? -0.812 -16.952 -18.142 1.00 41.19 225 GLY D C 1
ATOM 8813 O O . GLY D 1 225 ? 0.340 -16.632 -18.436 1.00 39.92 225 GLY D O 1
ATOM 8814 N N . SER D 1 226 ? -1.196 -17.353 -16.942 1.00 42.40 226 SER D N 1
ATOM 8815 C CA . SER D 1 226 ? -0.346 -17.305 -15.775 1.00 42.23 226 SER D CA 1
ATOM 8816 C C . SER D 1 226 ? 0.367 -18.643 -15.601 1.00 41.81 226 SER D C 1
ATOM 8817 O O . SER D 1 226 ? -0.274 -19.700 -15.629 1.00 42.58 226 SER D O 1
ATOM 8820 N N . GLY D 1 227 ? 1.678 -18.582 -15.413 1.00 40.67 227 GLY D N 1
ATOM 8821 C CA . GLY D 1 227 ? 2.488 -19.768 -15.168 1.00 39.43 227 GLY D CA 1
ATOM 8822 C C . GLY D 1 227 ? 2.084 -20.511 -13.920 1.00 39.78 227 GLY D C 1
ATOM 8823 O O . GLY D 1 227 ? 2.073 -21.749 -13.901 1.00 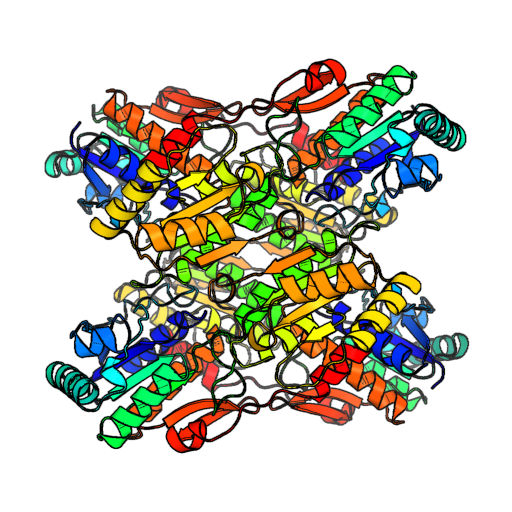39.30 227 GLY D O 1
ATOM 8824 N N . VAL D 1 228 ? 1.771 -19.747 -12.876 1.00 40.66 228 VAL D N 1
ATOM 8825 C CA . VAL D 1 228 ? 1.325 -20.304 -11.616 1.00 42.12 228 VAL D CA 1
ATOM 8826 C C . VAL D 1 228 ? 0.046 -21.118 -11.820 1.00 44.10 228 VAL D C 1
ATOM 8827 O O . VAL D 1 228 ? -0.104 -22.197 -11.236 1.00 44.90 228 VAL D O 1
ATOM 8831 N N . ASP D 1 229 ? -0.837 -20.606 -12.673 1.00 45.74 229 ASP D N 1
ATOM 8832 C CA . ASP D 1 229 ? -2.111 -21.260 -13.014 1.00 48.44 229 ASP D CA 1
ATOM 8833 C C . ASP D 1 229 ? -1.845 -22.545 -13.774 1.00 47.50 229 ASP D C 1
ATOM 8834 O O . ASP D 1 229 ? -2.351 -23.598 -13.394 1.00 48.46 229 ASP D O 1
ATOM 8839 N N . PHE D 1 230 ? -1.041 -22.475 -14.833 1.00 46.53 230 PHE D N 1
ATOM 8840 C CA . PHE D 1 230 ? -0.735 -23.681 -15.617 1.00 46.69 230 PHE D CA 1
ATOM 8841 C C . PHE D 1 230 ? -0.031 -24.752 -14.801 1.00 45.42 230 PHE D C 1
ATOM 8842 O O . PHE D 1 230 ? -0.340 -25.940 -14.934 1.00 45.88 230 PHE D O 1
ATOM 8850 N N . GLY D 1 231 ? 0.888 -24.332 -13.945 1.00 43.64 231 GLY D N 1
ATOM 8851 C CA . GLY D 1 231 ? 1.599 -25.267 -13.099 1.00 43.65 231 GLY D CA 1
ATOM 8852 C C . GLY D 1 231 ? 0.668 -26.067 -12.201 1.00 45.52 231 GLY D C 1
ATOM 8853 O O . GLY D 1 231 ? 0.791 -27.296 -12.100 1.00 45.41 231 GLY D O 1
ATOM 8854 N N . ARG D 1 232 ? -0.228 -25.353 -11.525 1.00 47.10 232 ARG D N 1
ATOM 8855 C CA . ARG D 1 232 ? -1.280 -25.964 -10.711 1.00 50.32 232 ARG D CA 1
ATOM 8856 C C . ARG D 1 232 ? -2.108 -26.972 -11.502 1.00 50.64 232 ARG D C 1
ATOM 8857 O O . ARG D 1 232 ? -2.368 -28.075 -11.026 1.00 51.56 232 ARG D O 1
ATOM 8865 N N . GLN D 1 233 ? -2.521 -26.582 -12.701 1.00 50.27 233 GLN D N 1
ATOM 8866 C CA . GLN D 1 233 ? -3.319 -27.464 -13.529 1.00 51.66 233 GLN D CA 1
ATOM 8867 C C . GLN D 1 233 ? -2.581 -28.757 -13.812 1.00 50.19 233 GLN D C 1
ATOM 8868 O O . GLN D 1 233 ? -3.146 -29.833 -13.682 1.00 51.46 233 GLN D O 1
ATOM 8874 N N . ILE D 1 234 ? -1.323 -28.642 -14.219 1.00 47.72 234 ILE D N 1
ATOM 8875 C CA . ILE D 1 234 ? -0.501 -29.811 -14.515 1.00 46.95 234 ILE D CA 1
ATOM 8876 C C . ILE D 1 234 ? -0.316 -30.708 -13.264 1.00 47.24 234 ILE D C 1
ATOM 8877 O O . ILE D 1 234 ? -0.541 -31.932 -13.323 1.00 48.10 234 ILE D O 1
ATOM 8882 N N . GLN D 1 235 ? 0.041 -30.112 -12.126 1.00 46.23 235 GLN D N 1
ATOM 8883 C CA . GLN D 1 235 ? 0.232 -30.889 -10.900 1.00 46.67 235 GLN D CA 1
ATOM 8884 C C . GLN D 1 235 ? -1.062 -31.569 -10.483 1.00 48.28 235 GLN D C 1
ATOM 8885 O O . GLN D 1 235 ? -1.060 -32.736 -10.102 1.00 49.67 235 GLN D O 1
ATOM 8891 N N . GLU D 1 236 ? -2.167 -30.837 -10.554 1.00 49.04 236 GLU D N 1
ATOM 8892 C CA . GLU D 1 236 ? -3.458 -31.351 -10.071 1.00 51.38 236 GLU D CA 1
ATOM 8893 C C . GLU D 1 236 ? -3.989 -32.488 -10.976 1.00 52.59 236 GLU D C 1
ATOM 8894 O O . GLU D 1 236 ? -4.603 -33.452 -10.485 1.00 53.58 236 GLU D O 1
ATOM 8900 N N . ALA D 1 237 ? -3.714 -32.381 -12.280 1.00 52.23 237 ALA D N 1
ATOM 8901 C CA . ALA D 1 237 ? -4.120 -33.389 -13.258 1.00 54.35 237 ALA D CA 1
ATOM 8902 C C . ALA D 1 237 ? -3.262 -34.657 -13.249 1.00 54.72 237 ALA D C 1
ATOM 8903 O O . ALA D 1 237 ? -3.771 -35.734 -13.506 1.00 56.59 237 ALA D O 1
ATOM 8905 N N . THR D 1 238 ? -1.963 -34.526 -12.969 1.00 53.66 238 THR D N 1
ATOM 8906 C CA . THR D 1 238 ? -1.001 -35.619 -13.174 1.00 54.34 238 THR D CA 1
ATOM 8907 C C . THR D 1 238 ? -0.370 -36.154 -11.901 1.00 54.93 238 THR D C 1
ATOM 8908 O O . THR D 1 238 ? 0.292 -37.200 -11.928 1.00 56.06 238 THR D O 1
ATOM 8912 N N . GLY D 1 239 ? -0.520 -35.427 -10.797 1.00 54.80 239 GLY D N 1
ATOM 8913 C CA . GLY D 1 239 ? 0.268 -35.715 -9.608 1.00 55.61 239 GLY D CA 1
ATOM 8914 C C . GLY D 1 239 ? 1.775 -35.505 -9.760 1.00 55.73 239 GLY D C 1
ATOM 8915 O O . GLY D 1 239 ? 2.521 -35.796 -8.824 1.00 56.56 239 GLY D O 1
ATOM 8916 N N . PHE D 1 240 ? 2.246 -35.004 -10.909 1.00 55.50 240 PHE D N 1
ATOM 8917 C CA . PHE D 1 240 ? 3.660 -34.612 -11.034 1.00 55.51 240 PHE D CA 1
ATOM 8918 C C . PHE D 1 240 ? 3.867 -33.274 -10.324 1.00 53.13 240 PHE D C 1
ATOM 8919 O O . PHE D 1 240 ? 3.274 -32.273 -10.718 1.00 52.08 240 PHE D O 1
ATOM 8927 N N . GLU D 1 241 ? 4.712 -33.242 -9.295 1.00 52.74 241 GLU D N 1
ATOM 8928 C CA . GLU D 1 241 ? 5.033 -31.973 -8.621 1.00 51.46 241 GLU D CA 1
ATOM 8929 C C . GLU D 1 241 ? 5.656 -30.987 -9.624 1.00 48.58 241 GLU D C 1
ATOM 8930 O O . GLU D 1 241 ? 6.638 -31.308 -10.293 1.00 48.34 241 GLU D O 1
ATOM 8936 N N . THR D 1 242 ? 5.071 -29.794 -9.711 1.00 46.10 242 THR D N 1
ATOM 8937 C CA . THR D 1 242 ? 5.410 -28.834 -10.745 1.00 43.56 242 THR D CA 1
ATOM 8938 C C . THR D 1 242 ? 5.906 -27.533 -10.092 1.00 42.58 242 THR D C 1
ATOM 8939 O O . THR D 1 242 ? 5.322 -27.044 -9.121 1.00 43.37 242 THR D O 1
ATOM 8943 N N . ARG D 1 243 ? 7.025 -27.013 -10.588 1.00 40.66 243 ARG D N 1
ATOM 8944 C CA . ARG D 1 243 ? 7.620 -25.809 -10.019 1.00 39.74 243 ARG D CA 1
ATOM 8945 C C . ARG D 1 243 ? 7.572 -24.681 -11.042 1.00 37.11 243 ARG D C 1
ATOM 8946 O O . ARG D 1 243 ? 7.732 -24.923 -12.221 1.00 36.07 243 ARG D O 1
ATOM 8954 N N . VAL D 1 244 ? 7.422 -23.446 -10.565 1.00 35.45 244 VAL D N 1
ATOM 8955 C CA . VAL D 1 244 ? 7.090 -22.327 -11.425 1.00 33.70 244 VAL D CA 1
ATOM 8956 C C . VAL D 1 244 ? 7.998 -21.144 -11.204 1.00 33.18 244 VAL D C 1
ATOM 8957 O O . VAL D 1 244 ? 8.323 -20.799 -10.073 1.00 34.37 244 VAL D O 1
ATOM 8961 N N . THR D 1 245 ? 8.421 -20.544 -12.316 1.00 31.69 245 THR D N 1
ATOM 8962 C CA . THR D 1 245 ? 9.340 -19.403 -12.317 1.00 30.39 245 THR D CA 1
ATOM 8963 C C . THR D 1 245 ? 8.603 -18.383 -13.159 1.00 30.28 245 THR D C 1
ATOM 8964 O O . THR D 1 245 ? 8.111 -18.710 -14.241 1.00 29.57 245 THR D O 1
ATOM 8968 N N . VAL D 1 246 ? 8.449 -17.188 -12.618 1.00 29.98 246 VAL D N 1
ATOM 8969 C CA . VAL D 1 246 ? 7.930 -16.077 -13.374 1.00 30.34 246 VAL D CA 1
ATOM 8970 C C . VAL D 1 246 ? 9.054 -15.068 -13.350 1.00 29.55 246 VAL D C 1
ATOM 8971 O O . VAL D 1 246 ? 9.361 -14.529 -12.300 1.00 30.95 246 VAL D O 1
ATOM 8975 N N . LEU D 1 247 ? 9.694 -14.855 -14.492 1.00 29.32 247 LEU D N 1
ATOM 8976 C CA . LEU D 1 247 ? 10.870 -13.976 -14.586 1.00 29.84 247 LEU D CA 1
ATOM 8977 C C . LEU D 1 247 ? 10.565 -12.494 -14.455 1.00 30.82 247 LEU D C 1
ATOM 8978 O O . LEU D 1 247 ? 11.328 -11.742 -13.856 1.00 31.23 247 LEU D O 1
ATOM 8983 N N . GLY D 1 248 ? 9.467 -12.070 -15.057 1.00 31.40 248 GLY D N 1
ATOM 8984 C CA . GLY D 1 248 ? 9.048 -10.688 -14.969 1.00 32.49 248 GLY D CA 1
ATOM 8985 C C . GLY D 1 248 ? 9.983 -9.729 -15.686 1.00 31.60 248 GLY D C 1
ATOM 8986 O O . GLY D 1 248 ? 10.629 -10.080 -16.674 1.00 30.78 248 GLY D O 1
ATOM 8987 N N . HIS D 1 249 ? 10.046 -8.508 -15.176 1.00 32.39 249 HIS D N 1
ATOM 8988 C CA . HIS D 1 249 ? 10.761 -7.423 -15.834 1.00 32.06 249 HIS D CA 1
ATOM 8989 C C . HIS D 1 249 ? 12.277 -7.585 -15.926 1.00 31.60 249 HIS D C 1
ATOM 8990 O O . HIS D 1 249 ? 12.926 -6.779 -16.577 1.00 31.67 249 HIS D O 1
ATOM 8997 N N . VAL D 1 250 ? 12.829 -8.600 -15.264 1.00 30.81 250 VAL D N 1
ATOM 8998 C CA . VAL D 1 250 ? 14.194 -9.070 -15.537 1.00 30.65 250 VAL D CA 1
ATOM 8999 C C . VAL D 1 250 ? 14.466 -9.146 -17.055 1.00 28.88 250 VAL D C 1
ATOM 9000 O O . VAL D 1 250 ? 15.560 -8.891 -17.503 1.00 26.27 250 VAL D O 1
ATOM 9004 N N . GLN D 1 251 ? 13.441 -9.496 -17.837 1.00 26.89 251 GLN D N 1
ATOM 9005 C CA . GLN D 1 251 ? 13.596 -9.730 -19.264 1.00 26.25 251 GLN D CA 1
ATOM 9006 C C . GLN D 1 251 ? 13.913 -8.442 -20.031 1.00 26.59 251 GLN D C 1
ATOM 9007 O O . GLN D 1 251 ? 14.488 -8.483 -21.080 1.00 26.33 251 GLN D O 1
ATOM 9013 N N . ARG D 1 252 ? 13.547 -7.296 -19.478 1.00 27.99 252 ARG D N 1
ATOM 9014 C CA . ARG D 1 252 ? 13.791 -5.994 -20.102 1.00 27.76 252 ARG D CA 1
ATOM 9015 C C . ARG D 1 252 ? 15.142 -5.423 -19.723 1.00 27.69 252 ARG D C 1
ATOM 9016 O O . ARG D 1 252 ? 15.563 -4.395 -20.253 1.00 27.98 252 ARG D O 1
ATOM 9024 N N . GLY D 1 253 ? 15.820 -6.083 -18.793 1.00 27.17 253 GLY D N 1
ATOM 9025 C CA . GLY D 1 253 ? 17.033 -5.562 -18.213 1.00 28.46 253 GLY D CA 1
ATOM 9026 C C . GLY D 1 253 ? 18.284 -6.258 -18.698 1.00 29.43 253 GLY D C 1
ATOM 9027 O O . GLY D 1 253 ? 18.247 -7.330 -19.344 1.00 29.31 253 GLY D O 1
ATOM 9028 N N . GLY D 1 254 ? 19.401 -5.642 -18.350 1.00 26.74 254 GLY D N 1
ATOM 9029 C CA . GLY D 1 254 ? 20.711 -6.189 -18.655 1.00 26.83 254 GLY D CA 1
ATOM 9030 C C . GLY D 1 254 ? 21.391 -5.540 -19.844 1.00 27.15 254 GLY D C 1
ATOM 9031 O O . GLY D 1 254 ? 20.781 -4.780 -20.599 1.00 27.14 254 GLY D O 1
ATOM 9032 N N . SER D 1 255 ? 22.675 -5.856 -19.974 1.00 26.81 255 SER D N 1
ATOM 9033 C CA . SER D 1 255 ? 23.515 -5.400 -21.040 1.00 26.17 255 SER D CA 1
ATOM 9034 C C . SER D 1 255 ? 23.034 -6.061 -22.341 1.00 25.90 255 SER D C 1
ATOM 9035 O O . SER D 1 255 ? 22.819 -7.300 -22.394 1.00 25.35 255 SER D O 1
ATOM 9038 N N . PRO D 1 256 ? 22.848 -5.254 -23.402 1.00 25.20 256 PRO D N 1
ATOM 9039 C CA . PRO D 1 256 ? 22.476 -5.843 -24.684 1.00 24.91 256 PRO D CA 1
ATOM 9040 C C . PRO D 1 256 ? 23.502 -6.858 -25.243 1.00 25.52 256 PRO D C 1
ATOM 9041 O O . PRO D 1 256 ? 24.681 -6.662 -25.098 1.00 25.89 256 PRO D O 1
ATOM 9045 N N . THR D 1 257 ? 23.043 -7.880 -25.947 1.00 25.17 257 THR D N 1
ATOM 9046 C CA . THR D 1 257 ? 23.946 -8.766 -26.667 1.00 26.77 257 THR D CA 1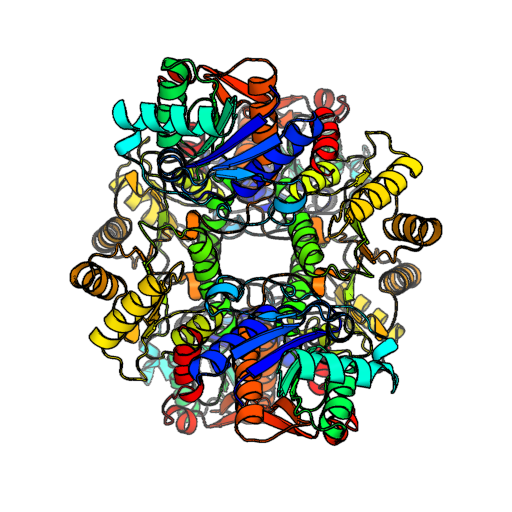
ATOM 9047 C C . THR D 1 257 ? 24.570 -8.076 -27.871 1.00 27.73 257 THR D C 1
ATOM 9048 O O . THR D 1 257 ? 24.152 -6.991 -28.278 1.00 29.75 257 THR D O 1
ATOM 9052 N N . ALA D 1 258 ? 25.579 -8.704 -28.442 1.00 28.02 258 ALA D N 1
ATOM 9053 C CA . ALA D 1 258 ? 26.216 -8.210 -29.661 1.00 27.82 258 ALA D CA 1
ATOM 9054 C C . ALA D 1 258 ? 25.217 -7.906 -30.769 1.00 27.32 258 ALA D C 1
ATOM 9055 O O . ALA D 1 258 ? 25.256 -6.821 -31.380 1.00 27.78 258 ALA D O 1
ATOM 9057 N N . PHE D 1 259 ? 24.285 -8.817 -31.012 1.00 26.84 259 PHE D N 1
ATOM 9058 C CA A PHE D 1 259 ? 23.341 -8.615 -32.101 0.50 27.01 259 PHE D CA 1
ATOM 9059 C CA B PHE D 1 259 ? 23.288 -8.631 -32.056 0.50 27.06 259 PHE D CA 1
ATOM 9060 C C . PHE D 1 259 ? 22.477 -7.376 -31.822 1.00 27.21 259 PHE D C 1
ATOM 9061 O O . PHE D 1 259 ? 22.263 -6.563 -32.742 1.00 28.26 259 PHE D O 1
ATOM 9076 N N . ASP D 1 260 ? 22.034 -7.187 -30.574 1.00 26.27 260 ASP D N 1
ATOM 9077 C CA . ASP D 1 260 ? 21.204 -6.031 -30.247 1.00 25.91 260 ASP D CA 1
ATOM 9078 C C . ASP D 1 260 ? 21.988 -4.734 -30.399 1.00 26.26 260 ASP D C 1
ATOM 9079 O O . ASP D 1 260 ? 21.433 -3.696 -30.812 1.00 26.73 260 ASP D O 1
ATOM 9084 N N . ARG D 1 261 ? 23.263 -4.760 -30.020 1.00 26.75 261 ARG D N 1
ATOM 9085 C CA . ARG D 1 261 ? 24.065 -3.565 -30.175 1.00 27.23 261 ARG D CA 1
ATOM 9086 C C . ARG D 1 261 ? 24.326 -3.242 -31.629 1.00 27.24 261 ARG D C 1
ATOM 9087 O O . ARG D 1 261 ? 24.336 -2.070 -32.005 1.00 27.00 261 ARG D O 1
ATOM 9095 N N . VAL D 1 262 ? 24.565 -4.258 -32.456 1.00 27.20 262 VAL D N 1
ATOM 9096 C CA . VAL D 1 262 ? 24.801 -4.013 -33.906 1.00 28.40 262 VAL D CA 1
ATOM 9097 C C . VAL D 1 262 ? 23.541 -3.468 -34.600 1.00 28.34 262 VAL D C 1
ATOM 9098 O O . VAL D 1 262 ? 23.582 -2.475 -35.333 1.00 28.37 262 VAL D O 1
ATOM 9102 N N . LEU D 1 263 ? 22.431 -4.126 -34.318 1.00 27.94 263 LEU D N 1
ATOM 9103 C CA . LEU D 1 263 ? 21.115 -3.738 -34.795 1.00 28.06 263 LEU D CA 1
ATOM 9104 C C . LEU D 1 263 ? 20.732 -2.330 -34.373 1.00 29.24 263 LEU D C 1
ATOM 9105 O O . LEU D 1 263 ? 20.237 -1.530 -35.184 1.00 30.33 263 LEU D O 1
ATOM 9110 N N . ALA D 1 264 ? 20.942 -2.029 -33.091 1.00 29.02 264 ALA D N 1
ATOM 9111 C CA . ALA D 1 264 ? 20.688 -0.690 -32.559 1.00 28.33 264 ALA D CA 1
ATOM 9112 C C . ALA D 1 264 ? 21.546 0.381 -33.244 1.00 29.05 264 ALA D C 1
ATOM 9113 O O . ALA D 1 264 ? 21.077 1.484 -33.540 1.00 30.48 264 ALA D O 1
ATOM 9115 N N . SER D 1 265 ? 22.819 0.061 -33.459 1.00 29.72 265 SER D N 1
ATOM 9116 C CA . SER D 1 265 ? 23.750 0.953 -34.138 1.00 30.24 265 SER D CA 1
ATOM 9117 C C . SER D 1 265 ? 23.399 1.236 -35.603 1.00 30.47 265 SER D C 1
ATOM 9118 O O . SER D 1 265 ? 23.464 2.376 -36.060 1.00 29.77 265 SER D O 1
ATOM 9121 N N . ARG D 1 266 ? 23.039 0.190 -36.337 1.00 30.67 266 ARG D N 1
ATOM 9122 C CA . ARG D 1 266 ? 22.639 0.323 -37.748 1.00 31.41 266 ARG D CA 1
ATOM 9123 C C . ARG D 1 266 ? 21.299 1.024 -37.910 1.00 31.64 266 ARG D C 1
ATOM 9124 O O . ARG D 1 266 ? 21.100 1.859 -38.808 1.00 32.30 266 ARG D O 1
ATOM 9132 N N . LEU D 1 267 ? 20.368 0.716 -37.018 1.00 31.61 267 LEU D N 1
ATOM 9133 C CA . LEU D 1 267 ? 19.023 1.284 -37.163 1.00 31.56 267 LEU D CA 1
ATOM 9134 C C . LEU D 1 267 ? 18.960 2.741 -36.677 1.00 31.14 267 LEU D C 1
ATOM 9135 O O . LEU D 1 267 ? 18.273 3.553 -37.247 1.00 32.00 267 LEU D O 1
ATOM 9140 N N . GLY D 1 268 ? 19.676 3.063 -35.614 1.00 31.07 268 GLY D N 1
ATOM 9141 C CA . GLY D 1 268 ? 19.767 4.451 -35.148 1.00 30.92 268 GLY D CA 1
ATOM 9142 C C . GLY D 1 268 ? 20.356 5.367 -36.204 1.00 31.01 268 GLY D C 1
ATOM 9143 O O . GLY D 1 268 ? 19.871 6.455 -36.419 1.00 31.29 268 GLY D O 1
ATOM 9144 N N . ALA D 1 269 ? 21.419 4.910 -36.847 1.00 31.08 269 ALA D N 1
ATOM 9145 C CA . ALA D 1 269 ? 22.112 5.686 -37.861 1.00 31.42 269 ALA D CA 1
ATOM 9146 C C . ALA D 1 269 ? 21.244 5.900 -39.101 1.00 32.33 269 ALA D C 1
ATOM 9147 O O . ALA D 1 269 ? 21.290 6.958 -39.719 1.00 32.49 269 ALA D O 1
ATOM 9149 N N . ARG D 1 270 ? 20.426 4.915 -39.448 1.00 32.72 270 ARG D N 1
ATOM 9150 C CA . ARG D 1 270 ? 19.515 5.052 -40.587 1.00 34.02 270 ARG D CA 1
ATOM 9151 C C . ARG D 1 270 ? 18.423 6.077 -40.344 1.00 34.58 270 ARG D C 1
ATOM 9152 O O . ARG D 1 270 ? 18.028 6.822 -41.257 1.00 35.36 270 ARG D O 1
ATOM 9160 N N . ALA D 1 271 ? 17.903 6.094 -39.124 1.00 34.73 271 ALA D N 1
ATOM 9161 C CA . ALA D 1 271 ? 16.917 7.092 -38.728 1.00 34.98 271 ALA D CA 1
ATOM 9162 C C . ALA D 1 271 ? 17.431 8.502 -38.976 1.00 35.56 271 ALA D C 1
ATOM 9163 O O . ALA D 1 271 ? 16.704 9.355 -39.439 1.00 35.69 271 ALA D O 1
ATOM 9165 N N . VAL D 1 272 ? 18.699 8.734 -38.652 1.00 35.98 272 VAL D N 1
ATOM 9166 C CA . VAL D 1 272 ? 19.351 10.013 -38.907 1.00 36.39 272 VAL D CA 1
ATOM 9167 C C . VAL D 1 272 ? 19.468 10.262 -40.408 1.00 37.25 272 VAL D C 1
ATOM 9168 O O . VAL D 1 272 ? 19.194 11.349 -40.838 1.00 36.90 272 VAL D O 1
ATOM 9172 N N . GLU D 1 273 ? 19.843 9.252 -41.191 1.00 38.08 273 GLU D N 1
ATOM 9173 C CA . GLU D 1 273 ? 19.927 9.376 -42.660 1.00 39.46 273 GLU D CA 1
ATOM 9174 C C . GLU D 1 273 ? 18.613 9.839 -43.235 1.00 39.70 273 GLU D C 1
ATOM 9175 O O . GLU D 1 273 ? 18.584 10.767 -44.029 1.00 41.36 273 GLU D O 1
ATOM 9181 N N . LEU D 1 274 ? 17.517 9.220 -42.820 1.00 39.06 274 LEU D N 1
ATOM 9182 C CA . LEU D 1 274 ? 16.197 9.603 -43.322 1.00 39.12 274 LEU D CA 1
ATOM 9183 C C . LEU D 1 274 ? 15.845 11.080 -42.989 1.00 40.70 274 LEU D C 1
ATOM 9184 O O . LEU D 1 274 ? 15.395 11.839 -43.864 1.00 40.52 274 LEU D O 1
ATOM 9189 N N . LEU D 1 275 ? 16.049 11.485 -41.734 1.00 40.86 275 LEU D N 1
ATOM 9190 C CA . LEU D 1 275 ? 15.745 12.856 -41.332 1.00 41.78 275 LEU D CA 1
ATOM 9191 C C . LEU D 1 275 ? 16.588 13.849 -42.139 1.00 43.82 275 LEU D C 1
ATOM 9192 O O . LEU D 1 275 ? 16.052 14.808 -42.676 1.00 45.37 275 LEU D O 1
ATOM 9197 N N . LEU D 1 276 ? 17.891 13.608 -42.226 1.00 45.14 276 LEU D N 1
ATOM 9198 C CA . LEU D 1 276 ? 18.791 14.489 -42.961 1.00 47.50 276 LEU D CA 1
ATOM 9199 C C . LEU D 1 276 ? 18.506 14.533 -44.472 1.00 49.86 276 LEU D C 1
ATOM 9200 O O . LEU D 1 276 ? 18.703 15.566 -45.117 1.00 50.65 276 LEU D O 1
ATOM 9205 N N . GLU D 1 277 ? 18.045 13.427 -45.043 1.00 51.29 277 GLU D N 1
ATOM 9206 C CA . GLU D 1 277 ? 17.721 13.427 -46.467 1.00 53.69 277 GLU D CA 1
ATOM 9207 C C . GLU D 1 277 ? 16.253 13.872 -46.729 1.00 53.76 277 GLU D C 1
ATOM 9208 O O . GLU D 1 277 ? 15.720 13.676 -47.811 1.00 54.39 277 GLU D O 1
ATOM 9214 N N . GLY D 1 278 ? 15.608 14.495 -45.748 1.00 54.13 278 GLY D N 1
ATOM 9215 C CA . GLY D 1 278 ? 14.274 15.055 -45.955 1.00 54.61 278 GLY D CA 1
ATOM 9216 C C . GLY D 1 278 ? 13.129 14.060 -45.903 1.00 54.17 278 GLY D C 1
ATOM 9217 O O . GLY D 1 278 ? 12.010 14.370 -46.311 1.00 54.45 278 GLY D O 1
ATOM 9218 N N . LYS D 1 279 ? 13.396 12.856 -45.400 1.00 53.28 279 LYS D N 1
ATOM 9219 C CA . LYS D 1 279 ? 12.330 11.895 -45.133 1.00 52.56 279 LYS D CA 1
ATOM 9220 C C . LYS D 1 279 ? 11.789 12.122 -43.722 1.00 51.43 279 LYS D C 1
ATOM 9221 O O . LYS D 1 279 ? 12.261 12.982 -42.988 1.00 53.12 279 LYS D O 1
ATOM 9227 N N . GLY D 1 280 ? 10.802 11.344 -43.337 1.00 49.46 280 GLY D N 1
ATOM 9228 C CA . GLY D 1 280 ? 10.115 11.572 -42.091 1.00 47.92 280 GLY D CA 1
ATOM 9229 C C . GLY D 1 280 ? 8.796 10.898 -42.281 1.00 46.50 280 GLY D C 1
ATOM 9230 O O . GLY D 1 280 ? 8.387 10.675 -43.409 1.00 47.48 280 GLY D O 1
ATOM 9231 N N . GLY D 1 281 ? 8.149 10.540 -41.189 1.00 44.15 281 GLY D N 1
ATOM 9232 C CA . GLY D 1 281 ? 6.966 9.711 -41.265 1.00 42.81 281 GLY D CA 1
ATOM 9233 C C . GLY D 1 281 ? 7.327 8.286 -41.626 1.00 40.70 281 GLY D C 1
ATOM 9234 O O . GLY D 1 281 ? 6.528 7.589 -42.245 1.00 40.26 281 GLY D O 1
ATOM 9235 N N . ARG D 1 282 ? 8.518 7.852 -41.191 1.00 38.68 282 ARG D N 1
ATOM 9236 C CA . ARG D 1 282 ? 9.060 6.516 -41.492 1.00 36.61 282 ARG D CA 1
ATOM 9237 C C . ARG D 1 282 ? 9.416 5.761 -40.236 1.00 34.65 282 ARG D C 1
ATOM 9238 O O . ARG D 1 282 ? 9.543 6.335 -39.184 1.00 33.53 282 ARG D O 1
ATOM 9246 N N . CYS D 1 283 ? 9.576 4.450 -40.370 1.00 34.03 283 CYS D N 1
ATOM 9247 C CA . CYS D 1 283 ? 10.242 3.654 -39.350 1.00 32.90 283 CYS D CA 1
ATOM 9248 C C . CYS D 1 283 ? 11.294 2.779 -40.029 1.00 32.32 283 CYS D C 1
ATOM 9249 O O . CYS D 1 283 ? 11.207 2.517 -41.218 1.00 33.34 283 CYS D O 1
ATOM 9252 N N . VAL D 1 284 ? 12.307 2.377 -39.273 1.00 31.67 284 VAL D N 1
ATOM 9253 C CA . VAL D 1 284 ? 13.395 1.561 -39.785 1.00 30.37 284 VAL D CA 1
ATOM 9254 C C . VAL D 1 284 ? 13.261 0.146 -39.262 1.00 30.10 284 VAL D C 1
ATOM 9255 O O . VAL D 1 284 ? 12.512 -0.126 -38.332 1.00 29.48 284 VAL D O 1
ATOM 9259 N N . GLY D 1 285 ? 14.017 -0.752 -39.869 1.00 30.10 285 GLY D N 1
ATOM 9260 C CA . GLY D 1 285 ? 14.022 -2.139 -39.461 1.00 29.71 285 GLY D CA 1
ATOM 9261 C C . GLY D 1 285 ? 15.067 -2.928 -40.212 1.00 29.67 285 GLY D C 1
ATOM 9262 O O . GLY D 1 285 ? 15.803 -2.408 -41.055 1.00 29.23 285 GLY D O 1
ATOM 9263 N N . ILE D 1 286 ? 15.162 -4.187 -39.860 1.00 30.12 286 ILE D N 1
ATOM 9264 C CA . ILE D 1 286 ? 15.950 -5.124 -40.622 1.00 30.94 286 ILE D CA 1
ATOM 9265 C C . ILE D 1 286 ? 14.957 -6.199 -41.082 1.00 31.44 286 ILE D C 1
ATOM 9266 O O . ILE D 1 286 ? 14.234 -6.723 -40.279 1.00 32.02 286 ILE D O 1
ATOM 9271 N N . GLN D 1 287 ? 14.865 -6.445 -42.383 1.00 33.21 287 GLN D N 1
ATOM 9272 C CA . GLN D 1 287 ? 14.008 -7.502 -42.921 1.00 34.21 287 GLN D CA 1
ATOM 9273 C C . GLN D 1 287 ? 14.781 -8.264 -43.973 1.00 34.41 287 GLN D C 1
ATOM 9274 O O . GLN D 1 287 ? 15.419 -7.658 -44.838 1.00 35.14 287 GLN D O 1
ATOM 9280 N N . ASN D 1 288 ? 14.735 -9.594 -43.877 1.00 33.89 288 ASN D N 1
ATOM 9281 C CA . ASN D 1 288 ? 15.483 -10.480 -44.757 1.00 34.40 288 ASN D CA 1
ATOM 9282 C C . ASN D 1 288 ? 16.964 -10.128 -44.720 1.00 34.60 288 ASN D C 1
ATOM 9283 O O . ASN D 1 288 ? 17.694 -10.213 -45.735 1.00 34.81 288 ASN D O 1
ATOM 9288 N N . ASN D 1 289 ? 17.400 -9.770 -43.512 1.00 33.60 289 ASN D N 1
ATOM 9289 C CA . ASN D 1 289 ? 18.792 -9.371 -43.246 1.00 34.04 289 ASN D CA 1
ATOM 9290 C C . ASN D 1 289 ? 19.260 -8.161 -44.047 1.00 33.65 289 ASN D C 1
ATOM 9291 O O . ASN D 1 289 ? 20.456 -7.993 -44.333 1.00 33.91 289 ASN D O 1
ATOM 9296 N N . GLN D 1 290 ? 18.314 -7.293 -44.383 1.00 33.20 290 GLN D N 1
ATOM 9297 C CA . GLN D 1 290 ? 18.620 -6.083 -45.078 1.00 32.37 290 GLN D CA 1
ATOM 9298 C C . GLN D 1 290 ? 17.972 -4.925 -44.322 1.00 32.90 290 GLN D C 1
ATOM 9299 O O . GLN D 1 290 ? 16.831 -5.020 -43.882 1.00 31.58 290 GLN D O 1
ATOM 9305 N N . LEU D 1 291 ? 18.719 -3.833 -44.186 1.00 33.19 291 LEU D N 1
ATOM 9306 C CA . LEU D 1 291 ? 18.195 -2.586 -43.644 1.00 33.27 291 LEU D CA 1
ATOM 9307 C C . LEU D 1 291 ? 17.119 -2.032 -44.575 1.00 33.83 291 LEU D C 1
ATOM 9308 O O . LEU D 1 291 ? 17.336 -1.951 -45.801 1.00 34.60 291 LEU D O 1
ATOM 9313 N N . VAL D 1 292 ? 15.978 -1.657 -43.977 1.00 32.68 292 VAL D N 1
ATOM 9314 C CA . VAL D 1 292 ? 14.779 -1.227 -44.691 1.00 32.24 292 VAL D CA 1
ATOM 9315 C C . VAL D 1 292 ? 14.152 -0.049 -43.949 1.00 32.95 292 VAL D C 1
ATOM 9316 O O . VAL D 1 292 ? 14.469 0.192 -42.797 1.00 31.85 292 VAL D O 1
ATOM 9320 N N . ASP D 1 293 ? 13.305 0.722 -44.631 1.00 34.37 293 ASP D N 1
ATOM 9321 C CA . ASP D 1 293 ? 12.442 1.668 -43.956 1.00 34.59 293 ASP D CA 1
ATOM 9322 C C . ASP D 1 293 ? 11.071 1.677 -44.614 1.00 35.90 293 ASP D C 1
ATOM 9323 O O . ASP D 1 293 ? 10.912 1.228 -45.734 1.00 35.61 293 ASP D O 1
ATOM 9328 N N . HIS D 1 294 ? 10.071 2.129 -43.864 1.00 36.67 294 HIS D N 1
ATOM 9329 C CA . HIS D 1 294 ? 8.689 2.032 -44.284 1.00 37.77 294 HIS D CA 1
ATOM 9330 C C . HIS D 1 294 ? 7.981 3.284 -43.859 1.00 38.48 294 HIS D C 1
ATOM 9331 O O . HIS D 1 294 ? 8.409 3.944 -42.937 1.00 37.45 294 HIS D O 1
ATOM 9338 N N . ASP D 1 295 ? 6.902 3.597 -44.563 1.00 39.42 295 ASP D N 1
ATOM 9339 C CA . ASP D 1 295 ? 5.942 4.581 -44.117 1.00 40.43 295 ASP D CA 1
ATOM 9340 C C . ASP D 1 295 ? 5.344 4.048 -42.826 1.00 40.07 295 ASP D C 1
ATOM 9341 O O . ASP D 1 295 ? 5.015 2.875 -42.766 1.00 40.06 295 ASP D O 1
ATOM 9346 N N . ILE D 1 296 ? 5.229 4.877 -41.789 1.00 40.95 296 ILE D N 1
ATOM 9347 C CA . ILE D 1 296 ? 4.836 4.373 -40.448 1.00 40.77 296 ILE D CA 1
ATOM 9348 C C . ILE D 1 296 ? 3.393 3.894 -40.446 1.00 40.55 296 ILE D C 1
ATOM 9349 O O . ILE D 1 296 ? 3.088 2.837 -39.917 1.00 39.95 296 ILE D O 1
ATOM 9354 N N . ALA D 1 297 ? 2.513 4.699 -41.036 1.00 41.06 297 ALA D N 1
ATOM 9355 C CA . ALA D 1 297 ? 1.114 4.339 -41.210 1.00 41.55 297 ALA D CA 1
ATOM 9356 C C . ALA D 1 297 ? 0.955 2.992 -41.959 1.00 41.41 297 ALA D C 1
ATOM 9357 O O . ALA D 1 297 ? 0.191 2.131 -41.512 1.00 41.48 297 ALA D O 1
ATOM 9359 N N . GLU D 1 298 ? 1.663 2.801 -43.078 1.00 40.81 298 GLU D N 1
ATOM 9360 C CA . GLU D 1 298 ? 1.653 1.487 -43.765 1.00 40.71 298 GLU D CA 1
ATOM 9361 C C . GLU D 1 298 ? 2.149 0.335 -42.884 1.00 39.37 298 GLU D C 1
ATOM 9362 O O . GLU D 1 298 ? 1.548 -0.738 -42.879 1.00 39.64 298 GLU D O 1
ATOM 9368 N N . ALA D 1 299 ? 3.269 0.522 -42.191 1.00 38.33 299 ALA D N 1
ATOM 9369 C CA . ALA D 1 299 ? 3.827 -0.551 -41.373 1.00 37.50 299 ALA D CA 1
ATOM 9370 C C . ALA D 1 299 ? 2.916 -0.890 -40.208 1.00 37.30 299 ALA D C 1
ATOM 9371 O O . ALA D 1 299 ? 2.760 -2.058 -39.857 1.00 36.51 299 ALA D O 1
ATOM 9373 N N . LEU D 1 300 ? 2.310 0.131 -39.617 1.00 37.90 300 LEU D N 1
ATOM 9374 C CA . LEU D 1 300 ? 1.406 -0.059 -38.476 1.00 38.92 300 LEU D CA 1
ATOM 9375 C C . LEU D 1 300 ? 0.169 -0.839 -38.865 1.00 40.50 300 LEU D C 1
ATOM 9376 O O . LEU D 1 300 ? -0.498 -1.418 -38.012 1.00 41.38 300 LEU D O 1
ATOM 9381 N N . ALA D 1 301 ? -0.157 -0.834 -40.150 1.00 41.88 301 ALA D N 1
ATOM 9382 C CA . ALA D 1 301 ? -1.333 -1.517 -40.640 1.00 43.74 301 ALA D CA 1
ATOM 9383 C C . ALA D 1 301 ? -1.072 -3.000 -40.770 1.00 44.29 3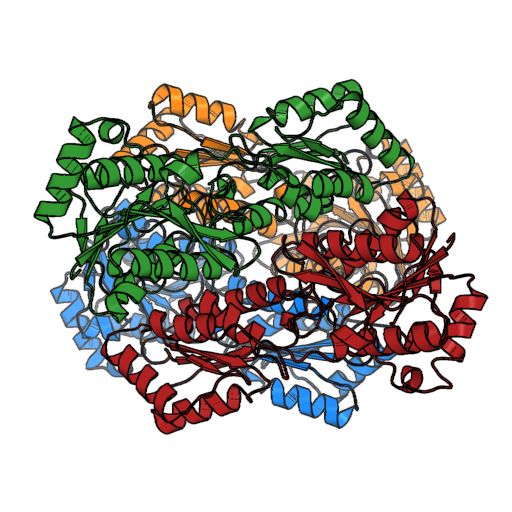01 ALA D C 1
ATOM 9384 O O . ALA D 1 301 ? -2.015 -3.759 -40.949 1.00 45.61 301 ALA D O 1
ATOM 9386 N N . ASN D 1 302 ? 0.195 -3.416 -40.708 1.00 44.78 302 ASN D N 1
ATOM 9387 C CA . ASN D 1 302 ? 0.555 -4.842 -40.791 1.00 45.56 302 ASN D CA 1
ATOM 9388 C C . ASN D 1 302 ? 0.373 -5.617 -39.455 1.00 45.42 302 ASN D C 1
ATOM 9389 O O . ASN D 1 302 ? 0.783 -5.160 -38.380 1.00 45.62 302 ASN D O 1
ATOM 9394 N N . LYS D 1 303 ? -0.245 -6.793 -39.542 1.00 45.61 303 LYS D N 1
ATOM 9395 C CA . LYS D 1 303 ? -0.354 -7.695 -38.408 1.00 45.12 303 LYS D CA 1
ATOM 9396 C C . LYS D 1 303 ? 0.975 -8.438 -38.169 1.00 43.63 303 LYS D C 1
ATOM 9397 O O . LYS D 1 303 ? 1.692 -8.785 -39.103 1.00 43.55 303 LYS D O 1
ATOM 9399 N N . HIS D 1 304 ? 1.284 -8.676 -36.902 1.00 42.92 304 HIS D N 1
ATOM 9400 C CA . HIS D 1 304 ? 2.463 -9.426 -36.507 1.00 41.39 304 HIS D CA 1
ATOM 9401 C C . HIS D 1 304 ? 2.190 -10.901 -36.711 1.00 41.63 304 HIS D C 1
ATOM 9402 O O . HIS D 1 304 ? 1.105 -11.373 -36.370 1.00 42.78 304 HIS D O 1
ATOM 9409 N N . THR D 1 305 ? 3.163 -11.608 -37.281 1.00 40.98 305 THR D N 1
ATOM 9410 C CA . THR D 1 305 ? 3.150 -13.068 -37.361 1.00 41.12 305 THR D CA 1
ATOM 9411 C C . THR D 1 305 ? 4.442 -13.652 -36.765 1.00 40.70 305 THR D C 1
ATOM 9412 O O . THR D 1 305 ? 5.470 -12.966 -36.674 1.00 40.25 305 THR D O 1
ATOM 9416 N N . ILE D 1 306 ? 4.352 -14.907 -36.339 1.00 41.43 306 ILE D N 1
ATOM 9417 C CA . ILE D 1 306 ? 5.491 -15.723 -35.927 1.00 41.57 306 ILE D CA 1
ATOM 9418 C C . ILE D 1 306 ? 5.696 -16.791 -36.984 1.00 41.96 306 ILE D C 1
ATOM 9419 O O . ILE D 1 306 ? 4.800 -17.064 -37.781 1.00 42.79 306 ILE D O 1
ATOM 9424 N N . ASP D 1 307 ? 6.885 -17.388 -36.995 1.00 41.98 307 ASP D N 1
ATOM 9425 C CA . ASP D 1 307 ? 7.199 -18.511 -37.893 1.00 42.32 307 ASP D CA 1
ATOM 9426 C C . ASP D 1 307 ? 6.576 -19.829 -37.376 1.00 42.61 307 ASP D C 1
ATOM 9427 O O . ASP D 1 307 ? 7.039 -20.412 -36.396 1.00 41.64 307 ASP D O 1
ATOM 9432 N N . GLN D 1 308 ? 5.531 -20.294 -38.065 1.00 42.98 308 GLN D N 1
ATOM 9433 C CA . GLN D 1 308 ? 4.808 -21.518 -37.695 1.00 43.04 308 GLN D CA 1
ATOM 9434 C C . GLN D 1 308 ? 5.620 -22.788 -37.859 1.00 42.59 308 GLN D C 1
ATOM 9435 O O . GLN D 1 308 ? 5.361 -23.781 -37.186 1.00 43.34 308 GLN D O 1
ATOM 9441 N N . ARG D 1 309 ? 6.579 -22.764 -38.773 1.00 42.20 309 ARG D N 1
ATOM 9442 C CA . ARG D 1 309 ? 7.466 -23.895 -39.006 1.00 41.93 309 ARG D CA 1
ATOM 9443 C C . ARG D 1 309 ? 8.388 -24.082 -37.812 1.00 40.92 309 ARG D C 1
ATOM 9444 O O . ARG D 1 309 ? 8.626 -25.193 -37.389 1.00 40.69 309 ARG D O 1
ATOM 9452 N N . MET D 1 310 ? 8.914 -22.978 -37.286 1.00 39.84 310 MET D N 1
ATOM 9453 C CA . MET D 1 310 ? 9.754 -23.010 -36.081 1.00 39.81 310 MET D CA 1
ATOM 9454 C C . MET D 1 310 ? 9.026 -23.608 -34.904 1.00 38.84 310 MET D C 1
ATOM 9455 O O . MET D 1 310 ? 9.606 -24.383 -34.139 1.00 38.37 310 MET D O 1
ATOM 9460 N N . TYR D 1 311 ? 7.762 -23.224 -34.760 1.00 38.09 311 TYR D N 1
ATOM 9461 C CA . TYR D 1 311 ? 6.894 -23.771 -33.729 1.00 38.57 311 TYR D CA 1
ATOM 9462 C C . TYR D 1 311 ? 6.701 -25.299 -33.917 1.00 38.45 311 TYR D C 1
ATOM 9463 O O . TYR D 1 311 ? 6.884 -26.071 -32.985 1.00 38.14 311 TYR D O 1
ATOM 9472 N N . ALA D 1 312 ? 6.359 -25.712 -35.128 1.00 38.78 312 ALA D N 1
ATOM 9473 C CA . ALA D 1 312 ? 6.213 -27.138 -35.450 1.00 39.44 312 ALA D CA 1
ATOM 9474 C C . ALA D 1 312 ? 7.519 -27.909 -35.169 1.00 39.52 312 ALA D C 1
ATOM 9475 O O . ALA D 1 312 ? 7.513 -28.964 -34.525 1.00 39.65 312 ALA D O 1
ATOM 9477 N N . LEU D 1 313 ? 8.637 -27.356 -35.631 1.00 38.77 313 LEU D N 1
ATOM 9478 C CA . LEU D 1 313 ? 9.960 -27.906 -35.347 1.00 39.10 313 LEU D CA 1
ATOM 9479 C C . LEU D 1 313 ? 10.234 -28.088 -33.855 1.00 39.24 313 LEU D C 1
ATOM 9480 O O . LEU D 1 313 ? 10.800 -29.110 -33.448 1.00 39.55 313 LEU D O 1
ATOM 9485 N N . SER D 1 314 ? 9.817 -27.121 -33.040 1.00 38.83 314 SER D N 1
ATOM 9486 C CA . SER D 1 314 ? 10.109 -27.170 -31.603 1.00 39.48 314 SER D CA 1
ATOM 9487 C C . SER D 1 314 ? 9.467 -28.392 -30.962 1.00 40.55 314 SER D C 1
ATOM 9488 O O . SER D 1 314 ? 10.010 -28.969 -30.015 1.00 41.08 314 SER D O 1
ATOM 9491 N N . LYS D 1 315 ? 8.351 -28.811 -31.511 1.00 42.01 315 LYS D N 1
ATOM 9492 C CA . LYS D 1 315 ? 7.667 -29.985 -31.033 1.00 43.56 315 LYS D CA 1
ATOM 9493 C C . LYS D 1 315 ? 8.315 -31.253 -31.522 1.00 43.93 315 LYS D C 1
ATOM 9494 O O . LYS D 1 315 ? 8.336 -32.221 -30.838 1.00 45.05 315 LYS D O 1
ATOM 9500 N N . GLU D 1 316 ? 8.845 -31.224 -32.719 1.00 44.35 316 GLU D N 1
ATOM 9501 C CA . GLU D 1 316 ? 9.443 -32.384 -33.285 1.00 44.69 316 GLU D CA 1
ATOM 9502 C C . GLU D 1 316 ? 10.682 -32.763 -32.516 1.00 45.76 316 GLU D C 1
ATOM 9503 O O . GLU D 1 316 ? 10.985 -33.913 -32.349 1.00 46.23 316 GLU D O 1
ATOM 9509 N N . LEU D 1 317 ? 11.397 -31.772 -32.036 1.00 45.37 317 LEU D N 1
ATOM 9510 C CA . LEU D 1 317 ? 12.692 -31.994 -31.452 1.00 46.16 317 LEU D CA 1
ATOM 9511 C C . LEU D 1 317 ? 12.662 -32.356 -30.006 1.00 47.84 317 LEU D C 1
ATOM 9512 O O . LEU D 1 317 ? 13.619 -32.843 -29.494 1.00 47.84 317 LEU D O 1
ATOM 9517 N N . SER D 1 318 ? 11.568 -32.071 -29.348 1.00 49.19 318 SER D N 1
ATOM 9518 C CA . SER D 1 318 ? 11.528 -32.222 -27.927 1.00 49.98 318 SER D CA 1
ATOM 9519 C C . SER D 1 318 ? 10.869 -33.494 -27.497 1.00 51.93 318 SER D C 1
ATOM 9520 O O . SER D 1 318 ? 10.505 -33.640 -26.370 1.00 52.45 318 SER D O 1
ATOM 9523 N N . ILE D 1 319 ? 10.703 -34.414 -28.416 1.00 54.13 319 ILE D N 1
ATOM 9524 C CA . ILE D 1 319 ? 10.266 -35.739 -28.085 1.00 56.55 319 ILE D CA 1
ATOM 9525 C C . ILE D 1 319 ? 11.352 -36.377 -27.225 1.00 57.50 319 ILE D C 1
ATOM 9526 O O . ILE D 1 319 ? 11.148 -37.427 -26.655 1.00 58.44 319 ILE D O 1
#

Radius of gyration: 30.03 Å; Cα contacts (8 Å, |Δi|>4): 3406; chains: 4; bounding box: 65×83×75 Å

Organism: Geobacillus stearothermophilus (NCBI:txid1422)

InterPro domains:
  IPR000023 Phosphofructokinase domain [PF00365] (3-275)
  IPR012003 ATP-dependent 6-phosphofructokinase, prokaryotic-type [PIRSF000532] (1-310)
  IPR012828 ATP-dependent 6-phosphofructokinase, prokaryotic [MF_00339] (1-318)
  IPR012828 ATP-dependent 6-phosphofructokinase, prokaryotic [TIGR02482] (3-299)
  IPR012828 ATP-dependent 6-phosphofructokinase, prokaryotic [cd00763] (2-318)
  IPR015912 Phosphofructokinase, conserved site [PS00433] (243-261)
  IPR022953 ATP-dependent 6-phosphofructokinase [PR00476] (6-25)
  IPR022953 ATP-dependent 6-phosphofructokinase [PR00476] (31-44)
  IPR022953 ATP-dependent 6-phosphofructokinase [PR00476] (93-109)
  IPR022953 ATP-dependent 6-phosphofructokinase [PR00476] (120-137)
  IPR022953 ATP-dependent 6-phosphofructokinase [PR00476] (138-156)
  IPR022953 ATP-dependent 6-phosphofructokinase [PR00476] (158-174)
  IPR022953 ATP-dependent 6-phosphofructokinase [PR00476] (176-193)
  IPR022953 ATP-dependent 6-phosphofructokinase [PR00476] (212-224)
  IPR022953 ATP-dependent 6-phosphofructokinase [PR00476] (239-261)
  IPR035966 Phosphofructokinase superfamily [G3DSA:3.40.50.460] (142-251)
  IPR035966 Phosphofructokinase superfamily [SSF53784] (1-315)

Sequence (1276 aa):
MKRIGVLTSGGASPGMNAAIRSVVRKAIYHGVEVYGVYHGYAGLIAGNIKKLEVGDVGDIIHRGGTILYTARCPEFKTEEGQKKGIEQLKKHGIEGLVVIGGDGSYQGAKKLTEHGFPCCVGVPGTIDNDIPGTDFTIGFDTALNTVIDAIDKIRDTATSHERTYVIEVMGRHAGDIALWSSGLAGGAETILIPEADYDMNDVIARLKRGHERGKKHSIIIVAEGVGSGVDFGRQIQEATGFETRVTVLGHVQRGGSPTAFDRVLASRLGARAVELLLEGKGGRCVGIQNNQLVDHDIAEALANKHTIDQRMYALSKELSIMKRIGVLTSGGASPGMNAAIRSVVRKAIYHGVEVYGVYHGYAGLIAGNIKKLEVGDVGDIIHRGGTILYTARCPEFKTEEGQKKGIEQLKKHGIEGLVVIGGDGSYQGAKKLTEHGFPCCVGVPGTIDNDIPGTDFTIGFDTALNTVIDAIDKIRDTATSHERTYVIEVMGRHAGDIALWSGLAGGAETILIPEADYDMNDVIARLKRGHERGKKHSIIIVAEGVGSGVDFGRQIQEATGFETRVTVLGHVQRGGSPTAFFDRVLASRLGARAVELLLEGKGGRCVGIQNNQLVDHDIAEALANKHTIDQRMYALSKELSIMKRIGVLTSGGASPGMNAAIRSVVRKAIYHGVEVYGVYHGYAGLIAGNIKKLEVGDVGDIIHRGGTILYTARCPEFKTEEGQKKGIEQLKKHGIEGLVVIGGDGSYQGAKKLTEHGFPCVGVPGTIDNDDIPGTDFTIGFDTALNTVIDDAIDKIRDTATSHERTYVIEVMGRHAGDIALWSGLAGGAETILIPEADYDMNDVIARLKRGHERGKKHSIIIVAEGVGSGVDFGRQIQEATGFETRVTVLGHVQRGGSPTAFFDRVLASRLGARAVELLLEGKGGRCVGIQNNQLVDHDIAEALANKHTIDQRMYALSKELSIMKRIGVLTSGGASPGMNAAIRSVVRKAIYHGVEVYGVYHGYAGLIAGNIKKLEVGDVGDIIHRGGTILYTARCPEFKTEEGQQKKGIEQLKKHGIEGLVVIGGDGSYQGAKKLTEHGFPCVGVPGTIDNDIPGTDFTIGFDTALNTVIDAIDKIRDTATSHERTYVIEVMGRHAGDIALWSGLAGGAETILIPEADYDMNDVIARLKRGHERGKKHSIIIVAEGVGSGVDFGRQIQEATGFETRVTVLGHVQRGGSPTAFFDRVLASRLGARAVELLLEGKGGRCVGIQNNQLVDHDIAEALANKHTIDQRMYALSKELSI

B-factor: mean 47.67, std 15.14, range [19.54, 132.28]

Secondary structure (DSSP, 8-state):
--EEEEEEESS--TTHHHHHHHHHHHHHHTT-EEEEE-SHHHHHHHT-EEEE-GGGGTT-TT--S-TT-----GGGGSTTHHHHHHHHHHHTT---EEEEESHHHHHHHHHHHHTT--EEEEEEESS---TT-S--EEHHHHHHHHHHHHHHHTTS--SSEEEEEEEE--TT--HHHHHHHHHTT-SEEE-TTS---HHHHHHHHHHHHHTT-S-EEEEEETTT--HHHHHHHHHHHH--EEEEEE-GGGGG-SPPPHHHHHHHHHHHHHHHHHHHHT--SEEEEEETTEEEEEEHHHHHTSPP---HHHHHHHHHHT-/--EEEEEE-SS--TTHHHHHHHHHHHHHHTT-EEEEETTHHHHHHHT-EEE--GGGGTT-TT--S-TT-----GGGGSHHHHHHHHHHHHHTT--EEEEEESHHHHHHHHHHHHTT--EEEEEB-SS---SS-SS-BTHHHHHHHHHHHHHHHHTT--SS--EEEEEE--TT--HHHHHHHHHHT-SEEE-TTS---HHHHHHHHHHHHHTT-S-EEEEEETTT--HHHHHHHHHHHH---EEEEE-GGGGG-SPPPHHHHHHHHHHHHHHHHHHHTT--SEEEEEETTEEEEEEHHHHHHSPP---HHHHHHHHHHT-/--EEEEEE-SS--TTHHHHHHHHHHHHHHTT-EEEEE-SHHHHHHHT-EEE--GGGGTT-TT--S-TT-----GGGGSHHHHHHHHHHHHHTT---EEEEESHHHHHHHHHHHHTT--EEEEEEESS---TT-SS-EEHHHHHHHHHHHHHHHTTS--SSS-EEEEEE--SS--HHHHHHHHHTT-SEEE-TTS---HHHHHHHHHHHHHHT-S-EEEEEETTT--HHHHHHHHHHHH---EEEEE-GGGGG-SPPPHHHHHHHHHHHHHHHHHHHTT--SEEEEEETTEEEEEEHHHHHTSPP---HHHHHHHHHHT-/--EEEEEE-SS--TTHHHHHHHHHHHHHHTT-EEEEE-SHHHHHHHT-EEEE-GGGGTT-TT-SS-TT-----GGGGSHHHHHHHHHHHHHTT--EEEEEESHHHHHHHHHHHHTT--EEEEEEETT---TT-SS-EEHHHHHHHHHHHHHHHHTT--SS--EEEEEE--SS--HHHHHHHHHHT-SEEE-TTS---HHHHHHHHHHHHHHT-S-EEEEEETTT--HHHHHHHHHHHH---EEEEE-GGGGG-SPPPHHHHHHHHHHHHHHHHHHHTT--SEEEEEETTEEEEEEHHHHHTSPP---HHHHHHHHHHT-

Foldseek 3Di:
DQEAEEEEEDFWFFQQLLLVLLLCVLQVVVNHWYKYQAAALVSLLVLVIGTDDNCNSPPRLFFTGHPRYYHDDPLLVDDNSLVSSVVSCVVVVHQEYEYEYDDVSLVSQQSNVVVPHFYEYAFGDLQCFFFPANGGQRVVVLLVLLLVVLVVVVVVFDLQEAEEEEEGENPQFQSSQLSSLLVSLAQEGAHNQDDDDVVVVLVSQVVCNVVPNRHHYYYYYVNRHDSVVSQVVSCVVPVRNYYYHYCPPVSSGGTGDPVSSVQSNVQSSVRSVCVVVVHGQKYWYADPNHIDIDRSVVRVVDGDDDDVVSVVVSNVRND/DQEAEEEEEADWFAQQLLLVLQLQQLCVVVNHWYKYQAAALVSLLVLVIGTDDNPNSPPRLFFTGHPRHYHDDPLLVDPVSLVSNVVSCVVVVHQEYEYEYAPVRLVSQLVCVVVVGFYEYAFGDQQQFFFQANGGQRVVLLLVVLLVVLVVVVVVFDLQAQAEEEEGERQQFQSSQLSSLLVSLAQEGAHNQDDDDLVVVLVSQVVCVVVPNRHHYYYYYPNRHDSVVSQVVNCVPPVRHYYYDYPPPVSSGGTGDPVSSVQSNVQSSVRSVCVVVVHGQKYWYADPNDIDIDRSVVRVPDGDDDDVVSVVVSNVSND/DAEAEEEEEDFWFFQQLLQVLLLQVLCVVVNHWYKYQAAALVSLLVLVIGTQDNCNSPPRLQFTGDPRYHHDPVLLVDPNSLVSSVVSCVVVVHQEYEYEEDPVRLVSLLVVVVVVGFYEYAFGDQQQPFFPANGGQRVVQLLVVLLVVLVVVVVVFDLQAAEEEEEGEHQQFQSSQLSSLLVSLAQETDTPQDDDDVVVVLVSQVVCNVVPNRHHYYYYYVNRHDRVVVQVVSCVVNVGNYYYDYSPPVSRGGTGDPVSSVQSSVQSSVRNVCVVVVNGQKYWYADPNHIDIDRSVVRSVDDDDDDVVSNVVSNVSND/DQEAEEFEEDFWFFQQLLLVLLLQVLQVVVNHWYKYQAAGLVSLLVLVIGTDDNCNSPPRLQFTGYPRHYHDDVVLVDPVSLVSSVVSCVVVPHQEYEYEEADVRLVSQLVNVVVVGFYEYAFGDLQQFFFQANGGQRVVQLLVLLLVVLVVLVVVQDPLEFAEEEEGEHAPGQSSQLSSLLVSLAQEGATPADDDDVVVVLVSQVVCVVVPNRHHYYYYYPNRHDRVVVQCVNCVVPVRNYYYHYCPPSSRGGTGDPVSSVQSNVQSSVRSVQVVVPHGCKYWYADPNHTDIDRSVVRVVDGDDDDVVSNVVSNVRND

CATH classification: 3.40.50.450 (+1 more: 3.40.50.460)

Nearest PDB structures (foldseek):
  4i4i-assembly1_C  TM=1.001E+00  e=9.968E-66  Geobacillus stearothermophilus
  4i7e-assembly1_A  TM=1.000E+00  e=6.110E-66  Geobacillus stearothermophilus
  3pfk-assembly1_A  TM=9.922E-01  e=8.865E-63  Geobacillus stearothermophilus
  1mto-assembly2_E  TM=9.902E-01  e=6.976E-60  Geobacillus stearothermophilus
  4a3s-assembly1_A  TM=9.863E-01  e=1.519E-57  Bacillus subtilis